Protein 6DRU (pdb70)

Sequence (1435 aa):
TYFAPNSTGLRIQHGFETILIQPFGYDGFRVRAWPFRPPSGNEISFIYDPPIEGYEDTAHGMSYDTATTGTEPRTLRNGNIILRTTGWGGTTAGYRLSFYRVNDDGSETLLTNEYAPLKSLNPRYYYWPGPGAEFSAEFSFSATPDEQIYGTGTQQDHMINKKGSVIDMVNFNSYIPTPVFMSNKGYAFIWNMPAEGRMEFGTLRTRFTAASTTLVDYVIVVAAQPGDYDTLQQRISALTGRAPAPPDFSLGYIQSKLRYENQTEVELLAQNFHDRNIPVSMIVIDYQSWAHQGDWALDPRLWPNVAQMSARVKNLTGAEMMASLWPSVADDSVNYAALQANGLLSATRDGPGTTDSWNGSYIRNYDSTNPSARKFLWSMLKKNYYDKGIKNFWIDQADGGALGEAYENNGQSTYIESIPFTLPNVNYAAGTQLSVGKLYPWAHQQAIEEGFRNATDTKEGSACDHVSLSRSGYIGSQRFCSMIWSGDTTSVWDTLAVQVASGLSAAATGWGWWTVDAGGFEVDSTVWWSGNIDTPEYRELYVRWLAWTTFLPFMRTHGSRTCYFQDAYTCANEPWSYGASNTPIIVSYIHLRYQLGAYLKSIFNQFHLTGRSIMRPLYMDFEKTDPKISQLVSSNSNYTTQQYMFGPRLLVSPVTLPNVTEWPVYLPQTGQNNTKPWTYWWTNETYAGGQVVKVPAPLQHIPVFHLGSREELLSGNVFYFAPNSTGLRIQHGFETILIQPFGYDGFRVRAWPFRPPSGNEISFIYDPPIEGYEDTAHGMSYDTATTGTEPRTLRNGNIILRTTGWGGTTAGYRLSFYRVNDDGSETLLTNEYAPLKSLNPRYYYWPGPGAEFSAEFSFSATPDEQIYGTGTQQDHMINKKGSVIDMVNFNSYIPTPVFMSNKGYAFIWNMPAEGRMEFGTLRTRFTAASTTLVDYVIVAAQPGDYDTLQQRISALTGRAPAPPDFSLGYIQSKLRYENQTEVELLAQNFHDRNIPVSMIVIDYQSWAHQGDWALDPRLWPNVAQMSARVKNLTGAEMMASLWPSVADDDSVNYAALQANGLLSATRDGPGTTDSWNGSYIRNYDSTNPSARKFLWSMLKKNYYDKGIKNFWIDQADGGALGEAYENNGQSTYIESIPFTLPNVNYAAGTQLSVGKLYPWAHQQAIEEGFRNATDTKEGSACDHVSLSRSGYIGSQRFCSMIWSGDTTSVWDTLAVQVASGLSAAATGWGWWTVDAGGFEVDSTVWWSGNIDTPEYRELYVRWLAWTTFLPFMRTHGSRTCYFQDAYTCANEPWSYGASNTPIIVSYIHLRYQLGAYLKSIFNQFHLTGRSIMRPLYMDFEKTDPKISQLVSSNSNYTTQQYMFGPRLLVSPVTLPNVTEWPVYLPQTGQNNTKPWTYWWTNETYAGGQVVKVPAPLQHIPVFHLGSREELLSGNVF

Nearest PDB structures (foldseek):
  6dru-assembly1_A  TM=1.001E+00  e=0.000E+00  Aspergillus niger
  5zn7-assembly1_C  TM=8.808E-01  e=9.068E-71  soil metagenome
  6jr8-assembly4_D  TM=8.613E-01  e=2.260E-50  Flavobacterium johnsoniae UW101
  6jr7-assembly4_D  TM=8.413E-01  e=5.100E-50  Flavobacterium johnsoniae UW101
  8d43-assembly1_A  TM=7.867E-01  e=2.004E-45  Homo sapiens

Secondary structure (DSSP, 8-state):
-----S-S-EEEEETTEEEEEEE-STTEEEEEEEESSPP-S-----S-SS-SSSS-SS--TT--SEEE-SSS-EEEEETTEEEEEB-STT---SSB-EEEEE-TTS-EEEEEEB---SSS--SEEEE--SSSS-EEEEEEEE--TT--EEEEEE-SSS-S--TT-EEE---BTTBEEEEEEEETTTEEEEE---S-EEEEE-SSEEEEEEEEES-EEEEEEE--TT-HHHHHHHHHHHH----PPPGGGGSEEE--TT--SHHHHHHHHHHHHHTT---SEEEE-SS-BSSTT--SB-TTT-S-HHHHHHHHHHHH--EEEEEE-SEE-TTSTTHHHHHHTT-B-EESSSS---EEETTEEEEEB-TTSHHHHHHHHHHHHHHTGGGT--EEEE-S-SBSBSSSSSSSTTS-HHHHHS-PPPP-EE-SS-BHHHHGGGHHHHHHHHHHHHHHHHHT--TTS--S--EEES---TTGGGSSEEEE--S-BSSHHHHHHHHHHHHHHHHHT---EE--BT-SB--TTSTTTTBTTSHHHHHHHHHHHHHHTTSSSEEB----B-SS--SSS---STTSS-TTTHHHHHHHHHHHHHTHHHHHHHHHHHHHH---SEE-THHHHTTT-TTHHHHHHTT-HHHHS-EEETTTEEE----SSS-SEEEEEE---S-TTS--EEETTT--EE-SSEEEEEE--TT---EEESS-HHHHTTS---/----S-S-EEEEETTEEEEEEE-STTEEEEEEEESSPP-S-----S-SS-SSSS-SS--TT--SEEE-S-S-EEEEETTEEEEEB-STT---SSB-EEEEE-TTS-EEEEEEB---SSS--SEEEE--SSSS-EEEEEEEE--TT--EEEEEE-SSS-S--TT-EEEE--BTTBEEEEEEEETTTEEEEE---S-EEEEE-SSEEEEEEEEES-EEEEEEE--TT-HHHHHHHHHHHH----PPPGGGGSEEE--TT--SHHHHHHHHHHHHHTT---SEEEE-SS-SSSTT--S--TTT-S-HHHHHHHHHHHH--EEEEEE-SEE-TTSTTHHHHHHTT-B-EESSSS---EEETTEEEEEB-TTSHHHHHHHHHHHHHHTGGGT--EEEE-S--BSBSSSSSSSTTS-HHHHHS-PPPP-EE-SS-BHHHHTTHHHHHHHHHHHHHHHHHHT--TTS--SS-EEES---TTGGGSSEEEE----BSSHHHHHHHHHHHHHHHHHT---EE--BT-SB--TTSTTTTBTTSHHHHHHHHHHHHHHTTSSSEEB----B-S---SSS---STTSS-TTTHHHHHHHHHHHHHTHHHHHHHHHHHHHH---SEE-THHHHTTT-TTHHHHHHTT-HHHHS-EEETTTEEE----SSS-SEEEEEE---S-TTS--EEETTT--EE-SSEEEEEE--TT---EEESS-HHHHTTS---

B-factor: mean 67.02, std 14.18, range [32.56, 157.27]

GO terms:
  GO:0005576 extracellular region (C, IDA)
  GO:0016020 membrane (C, IDA)
  GO:0005975 carbohydrate metabolic process (P, IDA)
  GO:0061634 alpha-D-xyloside xylohydrolase activity (F, EXP)
  GO:0005576 extracellular region (C, EXP)

Radius of gyration: 34.05 Å; Cα contacts (8 Å, |Δi|>4): 3710; chains: 2; bounding box: 80×102×73 Å

Structure (mmCIF, N/CA/C/O backbone):
data_6DRU
#
_entry.id   6DRU
#
_cell.length_a   146.132
_cell.length_b   146.132
_cell.length_c   220.081
_cell.angle_alpha   90.000
_cell.angle_beta   90.000
_cell.angle_gamma   120.000
#
_symmetry.space_group_name_H-M   'P 32 2 1'
#
loop_
_entity.id
_entity.type
_entity.pdbx_description
1 polymer 'Glycosyl hydrolases family 31 family protein'
2 branched alpha-D-mannopyranose-(1-2)-alpha-D-mannopyranose-(1-3)-[alpha-D-mannopyranose-(1-6)]beta-D-mannopyranose-(1-4)-2-acetamido-2-deoxy-beta-D-glucopyranose-(1-4)-2-acetamido-2-deoxy-beta-D-glucopyranose
3 branched alpha-D-mannopyranose-(1-2)-alpha-D-mannopyranose-(1-2)-alpha-D-mannopyranose-(1-3)-[alpha-D-mannopyranose-(1-3)-[alpha-D-mannopyranose-(1-6)]alpha-D-mannopyranose-(1-6)]beta-D-mannopyranose-(1-4)-2-acetamido-2-deoxy-beta-D-glucopyranose-(1-4)-2-acetamido-2-deoxy-beta-D-glucopyranose
4 branched alpha-D-mannopyranose-(1-2)-alpha-D-mannopyranose-(1-2)-alpha-D-mannopyranose-(1-3)-[alpha-D-mannopyranose-(1-2)-alpha-D-mannopyranose-(1-6)-[alpha-D-mannopyranose-(1-3)]alpha-D-mannopyranose-(1-6)]beta-D-mannopyranose-(1-4)-2-acetamido-2-deoxy-beta-D-glucopyranose-(1-4)-2-acetamido-2-deoxy-beta-D-glucopyranose
5 branched beta-D-galactopyranose-(1-2)-alpha-D-xylopyranose-(1-6)-[beta-D-glucopyranose-(1-4)]beta-D-glucopyranose-(1-4)-beta-D-glucopyranose
6 branched beta-D-glucopyranose-(1-4)-[alpha-D-xylopyranose-(1-6)]beta-D-glucopyranose-(1-4)-beta-D-glucopyranose
7 branched alpha-D-mannopyranose-(1-2)-alpha-D-mannopyranose-(1-3)-[alpha-D-mannopyranose-(1-3)-[alpha-D-mannopyranose-(1-6)]alpha-D-mannopyranose-(1-6)]beta-D-mannopyranose-(1-4)-2-acetamido-2-deoxy-beta-D-glucopyranose-(1-4)-2-acetamido-2-deoxy-beta-D-glucopyranose
8 non-polymer 2-acetamido-2-deoxy-beta-D-glucopyranose
9 non-polymer alpha-D-xylopyranose
10 non-polymer GLYCEROL
11 water water
#
loop_
_atom_site.group_PDB
_atom_site.id
_atom_site.type_symbol
_atom_site.label_atom_id
_atom_site.label_alt_id
_atom_site.label_comp_id
_atom_site.label_asym_id
_atom_site.label_entity_id
_atom_site.label_seq_id
_atom_site.pdbx_PDB_ins_code
_atom_site.Cartn_x
_atom_site.Cartn_y
_atom_site.Cartn_z
_atom_site.occupancy
_atom_site.B_iso_or_equiv
_atom_site.auth_seq_id
_atom_site.auth_comp_id
_atom_site.auth_asym_id
_atom_site.auth_atom_id
_atom_site.pdbx_PDB_model_num
ATOM 1 N N . THR A 1 1 ? 167.969 130.946 441.201 1.00 110.82 1 THR A N 1
ATOM 2 C CA . THR A 1 1 ? 167.307 132.153 440.721 1.00 103.17 1 THR A CA 1
ATOM 3 C C . THR A 1 1 ? 165.922 132.298 441.344 1.00 100.28 1 THR A C 1
ATOM 4 O O . THR A 1 1 ? 165.028 132.908 440.758 1.00 100.63 1 THR A O 1
ATOM 8 N N . TYR A 1 2 ? 165.753 131.729 442.534 1.00 95.29 2 TYR A N 1
ATOM 9 C CA . TYR A 1 2 ? 164.489 131.820 443.249 1.00 78.67 2 TYR A CA 1
ATOM 10 C C . TYR A 1 2 ? 164.327 133.201 443.870 1.00 82.21 2 TYR A C 1
ATOM 11 O O . TYR A 1 2 ? 165.262 133.744 444.467 1.00 82.42 2 TYR A O 1
ATOM 20 N N . PHE A 1 3 ? 163.128 133.768 443.728 1.00 79.62 3 PHE A N 1
ATOM 21 C CA . PHE A 1 3 ? 162.818 135.087 444.280 1.00 76.07 3 PHE A CA 1
ATOM 22 C C . PHE A 1 3 ? 162.617 134.941 445.787 1.00 69.56 3 PHE A C 1
ATOM 23 O O . PHE A 1 3 ? 161.499 134.827 446.296 1.00 73.70 3 PHE A O 1
ATOM 31 N N . ALA A 1 4 ? 163.735 134.945 446.509 1.00 67.93 4 ALA A N 1
ATOM 32 C CA . ALA A 1 4 ? 163.702 134.815 447.958 1.00 71.87 4 ALA A CA 1
ATOM 33 C C . ALA A 1 4 ? 163.022 136.029 448.594 1.00 73.39 4 ALA A C 1
ATOM 34 O O . ALA A 1 4 ? 163.055 137.131 448.038 1.00 83.53 4 ALA A O 1
ATOM 36 N N . PRO A 1 5 ? 162.397 135.856 449.756 1.00 70.96 5 PRO A N 1
ATOM 37 C CA . PRO A 1 5 ? 161.698 136.974 450.392 1.00 70.21 5 PRO A CA 1
ATOM 38 C C . PRO A 1 5 ? 162.660 137.901 451.118 1.00 71.52 5 PRO A C 1
ATOM 39 O O . PRO A 1 5 ? 163.772 137.526 451.495 1.00 78.17 5 PRO A O 1
ATOM 43 N N . ASN A 1 6 ? 162.205 139.137 451.307 1.00 79.30 6 ASN A N 1
ATOM 44 C CA . ASN A 1 6 ? 162.978 140.161 451.995 1.00 76.96 6 ASN A CA 1
ATOM 45 C C . ASN A 1 6 ? 162.480 140.428 453.408 1.00 80.21 6 ASN A C 1
ATOM 46 O O . ASN A 1 6 ? 162.943 141.377 454.048 1.00 88.08 6 ASN A O 1
ATOM 51 N N . SER A 1 7 ? 161.549 139.618 453.903 1.00 78.85 7 SER A N 1
ATOM 52 C CA . SER A 1 7 ? 160.988 139.796 455.231 1.00 69.04 7 SER A CA 1
ATOM 53 C C . SER A 1 7 ? 160.670 138.426 455.808 1.00 74.06 7 SER A C 1
ATOM 54 O O . SER A 1 7 ? 160.155 137.554 455.103 1.00 74.20 7 SER A O 1
ATOM 57 N N . THR A 1 8 ? 160.978 138.243 457.092 1.00 65.83 8 THR A N 1
ATOM 58 C CA . THR A 1 8 ? 160.699 136.976 457.757 1.00 68.59 8 THR A CA 1
ATOM 59 C C . THR A 1 8 ? 159.237 136.829 458.153 1.00 65.15 8 THR A C 1
ATOM 60 O O . THR A 1 8 ? 158.830 135.734 458.557 1.00 69.50 8 THR A O 1
ATOM 64 N N . GLY A 1 9 ? 158.450 137.887 458.047 1.00 56.71 9 GLY A N 1
ATOM 65 C CA . GLY A 1 9 ? 157.048 137.830 458.399 1.00 64.16 9 GLY A CA 1
ATOM 66 C C . GLY A 1 9 ? 156.519 139.193 458.768 1.00 65.89 9 GLY A C 1
ATOM 67 O O . GLY A 1 9 ? 157.264 140.133 459.051 1.00 56.24 9 GLY A O 1
ATOM 68 N N . LEU A 1 10 ? 155.193 139.298 458.764 1.00 63.82 10 LEU A N 1
ATOM 69 C CA . LEU A 1 10 ? 154.500 140.529 459.114 1.00 52.87 10 LEU A CA 1
ATOM 70 C C . LEU A 1 10 ? 153.493 140.219 460.208 1.00 59.20 10 LEU A C 1
ATOM 71 O O . LEU A 1 10 ? 152.705 139.277 460.083 1.00 65.09 10 LEU A O 1
ATOM 76 N N . ARG A 1 11 ? 153.523 141.004 461.280 1.00 62.04 11 ARG A N 1
ATOM 77 C CA . ARG A 1 11 ? 152.619 140.830 462.408 1.00 59.01 11 ARG A CA 1
ATOM 78 C C . ARG A 1 11 ? 151.714 142.049 462.492 1.00 60.66 11 ARG A C 1
ATOM 79 O O . ARG A 1 11 ? 152.190 143.164 462.734 1.00 65.24 11 ARG A O 1
ATOM 87 N N . ILE A 1 12 ? 150.417 141.833 462.299 1.00 60.26 12 ILE A N 1
ATOM 88 C CA . ILE A 1 12 ? 149.430 142.905 462.265 1.00 57.67 12 ILE A CA 1
ATOM 89 C C . ILE A 1 12 ? 148.654 142.894 463.572 1.00 61.43 12 ILE A C 1
ATOM 90 O O . ILE A 1 12 ? 148.189 141.838 464.019 1.00 59.02 12 ILE A O 1
ATOM 95 N N . GLN A 1 13 ? 148.518 144.064 464.189 1.00 62.53 13 GLN A N 1
ATOM 96 C CA . GLN A 1 13 ? 147.695 144.234 465.383 1.00 60.57 13 GLN A CA 1
ATOM 97 C C . GLN A 1 13 ? 146.412 144.939 464.956 1.00 66.84 13 GLN A C 1
ATOM 98 O O . GLN A 1 13 ? 146.373 146.166 464.838 1.00 69.03 13 GLN A O 1
ATOM 104 N N . HIS A 1 14 ? 145.361 144.159 464.726 1.00 55.33 14 HIS A N 1
ATOM 105 C CA . HIS A 1 14 ? 144.081 144.665 464.237 1.00 53.76 14 HIS A CA 1
ATOM 106 C C . HIS A 1 14 ? 143.084 144.590 465.390 1.00 64.54 14 HIS A C 1
ATOM 107 O O . HIS A 1 14 ? 142.367 143.602 465.546 1.00 70.23 14 HIS A O 1
ATOM 114 N N . GLY A 1 15 ? 143.031 145.651 466.187 1.00 59.03 15 GLY A N 1
ATOM 115 C CA . GLY A 1 15 ? 142.224 145.596 467.394 1.00 58.55 15 GLY A CA 1
ATOM 116 C C . GLY A 1 15 ? 142.786 144.554 468.342 1.00 61.99 15 GLY A C 1
ATOM 117 O O . GLY A 1 15 ? 143.992 144.512 468.611 1.00 58.26 15 GLY A O 1
ATOM 118 N N . PHE A 1 16 ? 141.912 143.685 468.849 1.00 55.77 16 PHE A N 1
ATOM 119 C CA . PHE A 1 16 ? 142.347 142.649 469.776 1.00 56.96 16 PHE A CA 1
ATOM 120 C C . PHE A 1 16 ? 142.880 141.401 469.084 1.00 62.40 16 PHE A C 1
ATOM 121 O O . PHE A 1 16 ? 143.403 140.516 469.769 1.00 62.36 16 PHE A O 1
ATOM 129 N N . GLU A 1 17 ? 142.765 141.298 467.763 1.00 54.49 17 GLU A N 1
ATOM 130 C CA . GLU A 1 17 ? 143.236 140.124 467.043 1.00 62.32 17 GLU A CA 1
ATOM 131 C C . GLU A 1 17 ? 144.603 140.393 466.427 1.00 61.35 17 GLU A C 1
ATOM 132 O O . GLU A 1 17 ? 144.871 141.490 465.927 1.00 51.47 17 GLU A O 1
ATOM 138 N N . THR A 1 18 ? 145.473 139.389 466.491 1.00 59.66 18 THR A N 1
ATOM 139 C CA . THR A 1 18 ? 146.815 139.457 465.929 1.00 64.70 18 THR A CA 1
ATOM 140 C C . THR A 1 18 ? 146.910 138.493 464.755 1.00 62.07 18 THR A C 1
ATOM 141 O O . THR A 1 18 ? 146.523 137.327 464.878 1.00 63.44 18 THR A O 1
ATOM 145 N N . ILE A 1 19 ? 147.430 138.973 463.628 1.00 57.97 19 ILE A N 1
ATOM 146 C CA . ILE A 1 19 ? 147.602 138.161 462.427 1.00 61.18 19 ILE A CA 1
ATOM 147 C C . ILE A 1 19 ? 149.085 138.123 462.091 1.00 60.73 19 ILE A C 1
ATOM 148 O O . ILE A 1 19 ? 149.710 139.172 461.890 1.00 66.41 19 ILE A O 1
ATOM 153 N N . LEU A 1 20 ? 149.647 136.917 462.029 1.00 48.20 20 LEU A N 1
ATOM 154 C CA . LEU A 1 20 ? 151.060 136.711 461.729 1.00 52.30 20 LEU A CA 1
ATOM 155 C C . LEU A 1 20 ? 151.171 135.986 460.393 1.00 57.56 20 LEU A C 1
ATOM 156 O O . LEU A 1 20 ? 150.852 134.796 460.298 1.00 59.10 20 LEU A O 1
ATOM 161 N N . ILE A 1 21 ? 151.618 136.703 459.365 1.00 51.26 21 ILE A N 1
ATOM 162 C CA . ILE A 1 21 ? 151.795 136.154 458.026 1.00 57.21 21 ILE A CA 1
ATOM 163 C C . ILE A 1 21 ? 153.289 135.993 457.781 1.00 59.36 21 ILE A C 1
ATOM 164 O O . ILE A 1 21 ? 154.051 136.961 457.895 1.00 61.74 21 ILE A O 1
ATOM 169 N N . GLN A 1 22 ? 153.709 134.775 457.444 1.00 59.14 22 GLN A N 1
ATOM 170 C CA . GLN A 1 22 ? 155.113 134.490 457.198 1.00 61.31 22 GLN A CA 1
ATOM 171 C C . GLN A 1 22 ? 155.283 133.776 455.865 1.00 66.77 22 GLN A C 1
ATOM 172 O O . GLN A 1 22 ? 154.442 132.950 455.488 1.00 64.88 22 GLN A O 1
ATOM 178 N N . PRO A 1 23 ? 156.354 134.070 455.130 1.00 70.00 23 PRO A N 1
ATOM 179 C CA . PRO A 1 23 ? 156.701 133.225 453.984 1.00 61.06 23 PRO A CA 1
ATOM 180 C C . PRO A 1 23 ? 157.043 131.825 454.466 1.00 66.96 23 PRO A C 1
ATOM 181 O O . PRO A 1 23 ? 157.728 131.647 455.475 1.00 66.79 23 PRO A O 1
ATOM 185 N N . PHE A 1 24 ? 156.545 130.824 453.744 1.00 54.89 24 PHE A N 1
ATOM 186 C CA . PHE A 1 24 ? 156.645 129.438 454.190 1.00 59.92 24 PHE A CA 1
ATOM 187 C C . PHE A 1 24 ? 156.857 128.546 452.976 1.00 54.89 24 PHE A C 1
ATOM 188 O O . PHE A 1 24 ? 155.938 128.353 452.175 1.00 57.31 24 PHE A O 1
ATOM 196 N N . GLY A 1 25 ? 158.059 127.991 452.852 1.00 55.86 25 GLY A N 1
ATOM 197 C CA . GLY A 1 25 ? 158.391 127.151 451.722 1.00 61.46 25 GLY A CA 1
ATOM 198 C C . GLY A 1 25 ? 158.422 127.924 450.409 1.00 69.71 25 GLY A C 1
ATOM 199 O O . GLY A 1 25 ? 158.355 129.153 450.359 1.00 62.88 25 GLY A O 1
ATOM 200 N N . TYR A 1 26 ? 158.532 127.159 449.326 1.00 67.36 26 TYR A N 1
ATOM 201 C CA . TYR A 1 26 ? 158.543 127.741 447.991 1.00 60.25 26 TYR A CA 1
ATOM 202 C C . TYR A 1 26 ? 157.147 128.231 447.630 1.00 63.85 26 TYR A C 1
ATOM 203 O O . TYR A 1 26 ? 156.182 127.461 447.675 1.00 67.05 26 TYR A O 1
ATOM 212 N N . ASP A 1 27 ? 157.044 129.512 447.273 1.00 61.01 27 ASP A N 1
ATOM 213 C CA . ASP A 1 27 ? 155.804 130.103 446.764 1.00 63.44 27 ASP A CA 1
ATOM 214 C C . ASP A 1 27 ? 154.643 129.925 447.741 1.00 58.59 27 ASP A C 1
ATOM 215 O O . ASP A 1 27 ? 153.507 129.676 447.337 1.00 60.61 27 ASP A O 1
ATOM 220 N N . GLY A 1 28 ? 154.916 130.071 449.031 1.00 58.55 28 GLY A N 1
ATOM 221 C CA . GLY A 1 28 ? 153.901 129.840 450.041 1.00 64.85 28 GLY A CA 1
ATOM 222 C C . GLY A 1 28 ? 153.926 130.886 451.134 1.00 62.21 28 GLY A C 1
ATOM 223 O O . GLY A 1 28 ? 154.966 131.470 451.447 1.00 64.32 28 GLY A O 1
ATOM 224 N N . PHE A 1 29 ? 152.748 131.122 451.711 1.00 59.42 29 PHE A N 1
ATOM 225 C CA . PHE A 1 29 ? 152.586 131.962 452.889 1.00 62.39 29 PHE A CA 1
ATOM 226 C C . PHE A 1 29 ? 151.853 131.178 453.967 1.00 59.95 29 PHE A C 1
ATOM 227 O O . PHE A 1 29 ? 150.956 130.383 453.667 1.00 59.77 29 PHE A O 1
ATOM 235 N N . ARG A 1 30 ? 152.244 131.395 455.219 1.00 60.90 30 ARG A N 1
ATOM 236 C CA . ARG A 1 30 ? 151.566 130.815 456.370 1.00 58.17 30 ARG A CA 1
ATOM 237 C C . ARG A 1 30 ? 150.920 131.929 457.180 1.00 59.54 30 ARG A C 1
ATOM 238 O O . ARG A 1 30 ? 151.586 132.905 457.541 1.00 61.02 30 ARG A O 1
ATOM 246 N N . VAL A 1 31 ? 149.628 131.784 457.463 1.00 49.60 31 VAL A N 1
ATOM 247 C CA . VAL A 1 31 ? 148.851 132.800 458.163 1.00 54.06 31 VAL A CA 1
ATOM 248 C C . VAL A 1 31 ? 148.330 132.207 459.463 1.00 53.47 31 VAL A C 1
ATOM 249 O O . VAL A 1 31 ? 147.750 131.115 459.466 1.00 54.72 31 VAL A O 1
ATOM 253 N N . ARG A 1 32 ? 148.544 132.925 460.564 1.00 50.64 32 ARG A N 1
ATOM 254 C CA . ARG A 1 32 ? 148.023 132.551 461.871 1.00 61.02 32 ARG A CA 1
ATOM 255 C C . ARG A 1 32 ? 147.373 133.765 462.518 1.00 54.62 32 ARG A C 1
ATOM 256 O O . ARG A 1 32 ? 147.904 134.877 462.441 1.00 58.22 32 ARG A O 1
ATOM 264 N N . ALA A 1 33 ? 146.221 133.548 463.148 1.00 46.87 33 ALA A N 1
ATOM 265 C CA . ALA A 1 33 ? 145.456 134.626 463.755 1.00 54.73 33 ALA A CA 1
ATOM 266 C C . ALA A 1 33 ? 144.834 134.147 465.058 1.00 57.94 33 ALA A C 1
ATOM 267 O O . ALA A 1 33 ? 144.418 132.990 465.166 1.00 57.72 33 ALA A O 1
ATOM 269 N N . TRP A 1 34 ? 144.770 135.047 466.044 1.00 55.49 34 TRP A N 1
ATOM 270 C CA . TRP A 1 34 ? 144.199 134.726 467.344 1.00 52.30 34 TRP A CA 1
ATOM 271 C C . TRP A 1 34 ? 143.662 135.984 468.010 1.00 53.76 34 TRP A C 1
ATOM 272 O O . TRP A 1 34 ? 144.284 137.050 467.894 1.00 57.59 34 TRP A O 1
ATOM 283 N N . PRO A 1 35 ? 142.513 135.901 468.690 1.00 53.02 35 PRO A N 1
ATOM 284 C CA . PRO A 1 35 ? 142.015 137.056 469.449 1.00 55.06 35 PRO A CA 1
ATOM 285 C C . PRO A 1 35 ? 142.410 137.033 470.921 1.00 58.27 35 PRO A C 1
ATOM 286 O O . PRO A 1 35 ? 142.293 136.001 471.592 1.00 54.77 35 PRO A O 1
ATOM 290 N N . PHE A 1 36 ? 142.890 138.177 471.419 1.00 60.28 36 PHE A N 1
ATOM 291 C CA . PHE A 1 36 ? 143.196 138.407 472.831 1.00 60.26 36 PHE A CA 1
ATOM 292 C C . PHE A 1 36 ? 144.360 137.571 473.358 1.00 55.02 36 PHE A C 1
ATOM 293 O O . PHE A 1 36 ? 145.423 138.121 473.665 1.00 57.58 36 PHE A O 1
ATOM 301 N N . ARG A 1 37 ? 144.185 136.245 473.474 1.00 55.84 37 ARG A N 1
ATOM 302 C CA . ARG A 1 37 ? 145.225 135.482 474.162 1.00 54.24 37 ARG A CA 1
ATOM 303 C C . ARG A 1 37 ? 146.206 134.888 473.167 1.00 60.25 37 ARG A C 1
ATOM 304 O O . ARG A 1 37 ? 145.782 134.301 472.159 1.00 62.87 37 ARG A O 1
ATOM 312 N N . PRO A 1 38 ? 147.504 135.002 473.432 1.00 63.45 38 PRO A N 1
ATOM 313 C CA . PRO A 1 38 ? 148.514 134.481 472.504 1.00 72.21 38 PRO A CA 1
ATOM 314 C C . PRO A 1 38 ? 148.479 132.964 472.455 1.00 70.90 38 PRO A C 1
ATOM 315 O O . PRO A 1 38 ? 147.922 132.318 473.357 1.00 72.01 38 PRO A O 1
ATOM 319 N N . PRO A 1 39 ? 149.061 132.357 471.420 1.00 81.16 39 PRO A N 1
ATOM 320 C CA . PRO A 1 39 ? 149.037 130.893 471.319 1.00 82.93 39 PRO A CA 1
ATOM 321 C C . PRO A 1 39 ? 149.763 130.241 472.485 1.00 85.93 39 PRO A C 1
ATOM 322 O O . PRO A 1 39 ? 150.817 130.705 472.925 1.00 79.62 39 PRO A O 1
ATOM 326 N N . SER A 1 40 ? 149.172 129.157 472.995 1.00 94.63 40 SER A N 1
ATOM 327 C CA . SER A 1 40 ? 149.800 128.403 474.074 1.00 85.33 40 SER A CA 1
ATOM 328 C C . SER A 1 40 ? 151.156 127.848 473.656 1.00 80.92 40 SER A C 1
ATOM 329 O O . SER A 1 40 ? 152.053 127.702 474.494 1.00 81.52 40 SER A O 1
ATOM 332 N N . GLY A 1 41 ? 151.324 127.533 472.374 1.00 84.67 41 GLY A N 1
ATOM 333 C CA . GLY A 1 41 ? 152.496 126.837 471.899 1.00 85.56 41 GLY A CA 1
ATOM 334 C C . GLY A 1 41 ? 152.353 125.333 471.855 1.00 90.99 41 GLY A C 1
ATOM 335 O O . GLY A 1 41 ? 153.205 124.661 471.261 1.00 92.62 41 GLY A O 1
ATOM 336 N N . ASN A 1 42 ? 151.300 124.786 472.463 1.00 87.76 42 ASN A N 1
ATOM 337 C CA . ASN A 1 42 ? 151.029 123.356 472.449 1.00 86.69 42 ASN A CA 1
ATOM 338 C C . ASN A 1 42 ? 149.902 122.988 471.493 1.00 87.96 42 ASN A C 1
ATOM 339 O O . ASN A 1 42 ? 149.306 121.914 471.632 1.00 95.84 42 ASN A O 1
ATOM 344 N N . GLU A 1 43 ? 149.587 123.858 470.537 1.00 83.79 43 GLU A N 1
ATOM 345 C CA . GLU A 1 43 ? 148.590 123.522 469.532 1.00 78.60 43 GLU A CA 1
ATOM 346 C C . GLU A 1 43 ? 149.113 122.423 468.615 1.00 67.00 43 GLU A C 1
ATOM 347 O O . GLU A 1 43 ? 150.320 122.289 468.391 1.00 70.35 43 GLU A O 1
ATOM 353 N N . ILE A 1 44 ? 148.188 121.637 468.074 1.00 60.93 44 ILE A N 1
ATOM 354 C CA . ILE A 1 44 ? 148.527 120.522 467.196 1.00 66.99 44 ILE A CA 1
ATOM 355 C C . ILE A 1 44 ? 148.629 121.034 465.766 1.00 59.75 44 ILE A C 1
ATOM 356 O O . ILE A 1 44 ? 147.703 121.676 465.256 1.00 53.99 44 ILE A O 1
ATOM 361 N N . SER A 1 45 ? 149.758 120.750 465.121 1.00 58.02 45 SER A N 1
ATOM 362 C CA . SER A 1 45 ? 150.038 121.199 463.766 1.00 49.43 45 SER A CA 1
ATOM 363 C C . SER A 1 45 ? 150.406 119.997 462.913 1.00 52.54 45 SER A C 1
ATOM 364 O O . SER A 1 45 ? 151.037 119.051 463.394 1.00 57.60 45 SER A O 1
ATOM 367 N N . PHE A 1 46 ? 149.993 120.032 461.650 1.00 62.83 46 PHE A N 1
ATOM 368 C CA . PHE A 1 46 ? 150.233 118.939 460.720 1.00 56.79 46 PHE A CA 1
ATOM 369 C C . PHE A 1 46 ? 151.218 119.316 459.623 1.00 53.12 46 PHE A C 1
ATOM 370 O O . PHE A 1 46 ? 151.435 118.523 458.701 1.00 62.98 46 PHE A O 1
ATOM 378 N N . ILE A 1 47 ? 151.820 120.500 459.700 1.00 56.14 47 ILE A N 1
ATOM 379 C CA . ILE A 1 47 ? 152.782 120.953 458.704 1.00 64.60 47 ILE A CA 1
ATOM 380 C C . ILE A 1 47 ? 154.170 120.986 459.329 1.00 54.94 47 ILE A C 1
ATOM 381 O O . ILE A 1 47 ? 154.326 121.128 460.547 1.00 60.42 47 ILE A O 1
ATOM 386 N N . TYR A 1 48 ? 155.184 120.847 458.478 1.00 58.36 48 TYR A N 1
ATOM 387 C CA . TYR A 1 48 ? 156.574 120.830 458.911 1.00 52.86 48 TYR A CA 1
ATOM 388 C C . TYR A 1 48 ? 157.129 122.247 458.965 1.00 61.81 48 TYR A C 1
ATOM 389 O O . TYR A 1 48 ? 156.877 123.060 458.072 1.00 69.98 48 TYR A O 1
ATOM 398 N N . ASP A 1 49 ? 157.893 122.534 460.014 1.00 66.22 49 ASP A N 1
ATOM 399 C CA . ASP A 1 49 ? 158.577 123.819 460.159 1.00 67.94 49 ASP A CA 1
ATOM 400 C C . ASP A 1 49 ? 160.036 123.557 460.506 1.00 69.54 49 ASP A C 1
ATOM 401 O O . ASP A 1 49 ? 160.328 123.109 461.634 1.00 74.35 49 ASP A O 1
ATOM 406 N N . PRO A 1 50 ? 160.980 123.807 459.585 1.00 72.38 50 PRO A N 1
ATOM 407 C CA . PRO A 1 50 ? 160.711 124.323 458.240 1.00 62.92 50 PRO A CA 1
ATOM 408 C C . PRO A 1 50 ? 160.149 123.237 457.333 1.00 58.69 50 PRO A C 1
ATOM 409 O O . PRO A 1 50 ? 160.229 122.064 457.698 1.00 68.95 50 PRO A O 1
ATOM 413 N N . PRO A 1 51 ? 159.567 123.616 456.195 1.00 63.24 51 PRO A N 1
ATOM 414 C CA . PRO A 1 51 ? 159.079 122.603 455.255 1.00 62.98 51 PRO A CA 1
ATOM 415 C C . PRO A 1 51 ? 160.185 121.634 454.868 1.00 63.94 51 PRO A C 1
ATOM 416 O O . PRO A 1 51 ? 161.372 121.973 454.887 1.00 62.76 51 PRO A O 1
ATOM 420 N N . ILE A 1 52 ? 159.774 120.408 454.526 1.00 62.73 52 ILE A N 1
ATOM 421 C CA . ILE A 1 52 ? 160.712 119.360 454.124 1.00 60.23 52 ILE A CA 1
ATOM 422 C C . ILE A 1 52 ? 161.626 119.851 453.013 1.00 66.71 52 ILE A C 1
ATOM 423 O O . ILE A 1 52 ? 162.780 119.418 452.900 1.00 65.98 52 ILE A O 1
ATOM 428 N N . GLU A 1 53 ? 161.144 120.791 452.207 1.00 69.10 53 GLU A N 1
ATOM 429 C CA . GLU A 1 53 ? 161.878 121.292 451.058 1.00 65.45 53 GLU A CA 1
ATOM 430 C C . GLU A 1 53 ? 161.447 122.730 450.816 1.00 63.15 53 GLU A C 1
ATOM 431 O O . GLU A 1 53 ? 160.250 123.005 450.693 1.00 64.96 53 GLU A O 1
ATOM 437 N N . GLY A 1 54 ? 162.413 123.639 450.778 1.00 71.24 54 GLY A N 1
ATOM 438 C CA . GLY A 1 54 ? 162.096 125.046 450.615 1.00 69.92 54 GLY A CA 1
ATOM 439 C C . GLY A 1 54 ? 163.352 125.888 450.657 1.00 80.55 54 GLY A C 1
ATOM 440 O O . GLY A 1 54 ? 164.474 125.376 450.733 1.00 84.41 54 GLY A O 1
ATOM 441 N N . TYR A 1 55 ? 163.139 127.204 450.601 1.00 70.62 55 TYR A N 1
ATOM 442 C CA . TYR A 1 55 ? 164.232 128.168 450.584 1.00 71.25 55 TYR A CA 1
ATOM 443 C C . TYR A 1 55 ? 164.884 128.359 451.947 1.00 73.74 55 TYR A C 1
ATOM 444 O O . TYR A 1 55 ? 165.954 128.973 452.018 1.00 72.63 55 TYR A O 1
ATOM 453 N N . GLU A 1 56 ? 164.276 127.859 453.019 1.00 72.25 56 GLU A N 1
ATOM 454 C CA . GLU A 1 56 ? 164.710 128.217 454.359 1.00 79.97 56 GLU A CA 1
ATOM 455 C C . GLU A 1 56 ? 165.901 127.378 454.805 1.00 85.54 56 GLU A C 1
ATOM 456 O O . GLU A 1 56 ? 166.136 126.266 454.325 1.00 91.26 56 GLU A O 1
ATOM 462 N N . ASP A 1 57 ? 166.659 127.938 455.745 1.00 87.18 57 ASP A N 1
ATOM 463 C CA . ASP A 1 57 ? 167.735 127.227 456.423 1.00 92.56 57 ASP A CA 1
ATOM 464 C C . ASP A 1 57 ? 167.321 126.688 457.782 1.00 94.22 57 ASP A C 1
ATOM 465 O O . ASP A 1 57 ? 167.819 125.638 458.200 1.00 104.61 57 ASP A O 1
ATOM 470 N N . THR A 1 58 ? 166.420 127.381 458.476 1.00 91.61 58 THR A N 1
ATOM 471 C CA . THR A 1 58 ? 165.967 126.975 459.797 1.00 91.05 58 THR A CA 1
ATOM 472 C C . THR A 1 58 ? 164.473 127.245 459.914 1.00 84.40 58 THR A C 1
ATOM 473 O O . THR A 1 58 ? 163.848 127.821 459.019 1.00 77.46 58 THR A O 1
ATOM 477 N N . ALA A 1 59 ? 163.903 126.820 461.039 1.00 75.85 59 ALA A N 1
ATOM 478 C CA . ALA A 1 59 ? 162.470 126.953 461.254 1.00 75.41 59 ALA A CA 1
ATOM 479 C C . ALA A 1 59 ? 162.084 128.414 461.455 1.00 71.81 59 ALA A C 1
ATOM 480 O O . ALA A 1 59 ? 162.868 129.226 461.954 1.00 63.07 59 ALA A O 1
ATOM 482 N N . HIS A 1 60 ? 160.851 128.743 461.064 1.00 66.81 60 HIS A N 1
ATOM 483 C CA . HIS A 1 60 ? 160.365 130.110 461.219 1.00 68.94 60 HIS A CA 1
ATOM 484 C C . HIS A 1 60 ? 159.927 130.387 462.650 1.00 73.03 60 HIS A C 1
ATOM 485 O O . HIS A 1 60 ? 160.289 131.416 463.230 1.00 70.70 60 HIS A O 1
ATOM 492 N N . GLY A 1 61 ? 159.146 129.481 463.231 1.00 70.01 61 GLY A N 1
ATOM 493 C CA . GLY A 1 61 ? 158.580 129.760 464.536 1.00 53.70 61 GLY A CA 1
ATOM 494 C C . GLY A 1 61 ? 157.626 130.934 464.462 1.00 57.51 61 GLY A C 1
ATOM 495 O O . GLY A 1 61 ? 156.860 131.087 463.505 1.00 65.46 61 GLY A O 1
ATOM 496 N N . MET A 1 62 ? 157.679 131.787 465.483 1.00 64.58 62 MET A N 1
ATOM 497 C CA . MET A 1 62 ? 156.864 132.990 465.543 1.00 60.59 62 MET A CA 1
ATOM 498 C C . MET A 1 62 ? 157.597 134.224 465.020 1.00 63.10 62 MET A C 1
ATOM 499 O O . MET A 1 62 ? 157.153 135.350 465.269 1.00 67.55 62 MET A O 1
ATOM 504 N N . SER A 1 63 ? 158.696 134.038 464.293 1.00 57.27 63 SER A N 1
ATOM 505 C CA . SER A 1 63 ? 159.549 135.160 463.926 1.00 59.59 63 SER A CA 1
ATOM 506 C C . SER A 1 63 ? 158.898 136.030 462.856 1.00 60.84 63 SER A C 1
ATOM 507 O O . SER A 1 63 ? 158.212 135.535 461.958 1.00 68.28 63 SER A O 1
ATOM 510 N N . TYR A 1 64 ? 159.121 137.338 462.962 1.00 60.16 64 TYR A N 1
ATOM 511 C CA . TYR A 1 64 ? 158.622 138.291 461.982 1.00 57.54 64 TYR A CA 1
ATOM 512 C C . TYR A 1 64 ? 159.565 139.484 461.925 1.00 55.33 64 TYR A C 1
ATOM 513 O O . TYR A 1 64 ? 160.363 139.717 462.836 1.00 62.30 64 TYR A O 1
ATOM 522 N N . ASP A 1 65 ? 159.458 140.241 460.835 1.00 68.26 65 ASP A N 1
ATOM 523 C CA . ASP A 1 65 ? 160.314 141.392 460.583 1.00 63.02 65 ASP A CA 1
ATOM 524 C C . ASP A 1 65 ? 159.625 142.725 460.805 1.00 64.63 65 ASP A C 1
ATOM 525 O O . ASP A 1 65 ? 160.281 143.679 461.226 1.00 60.37 65 ASP A O 1
ATOM 530 N N . THR A 1 66 ? 158.325 142.811 460.539 1.00 66.51 66 THR A N 1
ATOM 531 C CA . THR A 1 66 ? 157.601 144.072 460.561 1.00 62.17 66 THR A CA 1
ATOM 532 C C . THR A 1 66 ? 156.350 143.929 461.411 1.00 64.24 66 THR A C 1
ATOM 533 O O . THR A 1 66 ? 155.640 142.923 461.326 1.00 71.40 66 THR A O 1
ATOM 537 N N . ALA A 1 67 ? 156.087 144.943 462.231 1.00 60.18 67 ALA A N 1
ATOM 538 C CA . ALA A 1 67 ? 154.893 145.006 463.062 1.00 64.17 67 ALA A CA 1
ATOM 539 C C . ALA A 1 67 ? 154.124 146.273 462.723 1.00 64.79 67 ALA A C 1
ATOM 540 O O . ALA A 1 67 ? 154.715 147.353 462.617 1.00 71.22 67 ALA A O 1
ATOM 542 N N . THR A 1 68 ? 152.813 146.136 462.545 1.00 57.06 68 THR A N 1
ATOM 543 C CA . THR A 1 68 ? 151.965 147.267 462.205 1.00 69.91 68 THR A CA 1
ATOM 544 C C . THR A 1 68 ? 150.581 147.040 462.793 1.00 63.24 68 THR A C 1
ATOM 545 O O . THR A 1 68 ? 150.225 145.925 463.184 1.00 59.57 68 THR A O 1
ATOM 549 N N . THR A 1 69 ? 149.805 148.118 462.862 1.00 67.09 69 THR A N 1
ATOM 550 C CA . THR A 1 69 ? 148.403 148.039 463.241 1.00 61.44 69 THR A CA 1
ATOM 551 C C . THR A 1 69 ? 147.483 147.963 462.031 1.00 59.18 69 THR A C 1
ATOM 552 O O . THR A 1 69 ? 146.261 148.043 462.187 1.00 56.18 69 THR A O 1
ATOM 556 N N . GLY A 1 70 ? 148.042 147.806 460.833 1.00 61.15 70 GLY A N 1
ATOM 557 C CA . GLY A 1 70 ? 147.237 147.682 459.632 1.00 56.85 70 GLY A CA 1
ATOM 558 C C . GLY A 1 70 ? 146.577 148.962 459.177 1.00 63.57 70 GLY A C 1
ATOM 559 O O . GLY A 1 70 ? 145.518 148.912 458.542 1.00 65.27 70 GLY A O 1
ATOM 560 N N . THR A 1 71 ? 147.171 150.115 459.488 1.00 67.80 71 THR A N 1
ATOM 561 C CA . THR A 1 71 ? 146.604 151.388 459.055 1.00 68.43 71 THR A CA 1
ATOM 562 C C . THR A 1 71 ? 146.897 151.670 457.587 1.00 69.19 71 THR A C 1
ATOM 563 O O . THR A 1 71 ? 146.119 152.371 456.929 1.00 68.40 71 THR A O 1
ATOM 567 N N . GLU A 1 72 ? 147.999 151.141 457.065 1.00 72.12 72 GLU A N 1
ATOM 568 C CA . GLU A 1 72 ? 148.451 151.388 455.706 1.00 66.89 72 GLU A CA 1
ATOM 569 C C . GLU A 1 72 ? 148.698 150.070 454.989 1.00 58.96 72 GLU A C 1
ATOM 570 O O . GLU A 1 72 ? 149.040 149.066 455.622 1.00 67.93 72 GLU A O 1
ATOM 576 N N . PRO A 1 73 ? 148.512 150.039 453.670 1.00 59.98 73 PRO A N 1
ATOM 577 C CA . PRO A 1 73 ? 148.731 148.794 452.924 1.00 58.52 73 PRO A CA 1
ATOM 578 C C . PRO A 1 73 ? 150.208 148.449 452.808 1.00 57.95 73 PRO A C 1
ATOM 579 O O . PRO A 1 73 ? 151.076 149.324 452.768 1.00 56.16 73 PRO A O 1
ATOM 583 N N . ARG A 1 74 ? 150.485 147.144 452.751 1.00 61.82 74 ARG A N 1
ATOM 584 C CA . ARG A 1 74 ? 151.843 146.638 452.600 1.00 54.06 74 ARG A CA 1
ATOM 585 C C . ARG A 1 74 ? 151.846 145.505 451.583 1.00 56.53 74 ARG A C 1
ATOM 586 O O . ARG A 1 74 ? 150.796 145.000 451.175 1.00 51.22 74 ARG A O 1
ATOM 594 N N . THR A 1 75 ? 153.048 145.103 451.176 1.00 64.50 75 THR A N 1
ATOM 595 C CA . THR A 1 75 ? 153.223 144.062 450.173 1.00 67.43 75 THR A CA 1
ATOM 596 C C . THR A 1 75 ? 154.428 143.207 450.537 1.00 66.06 75 THR A C 1
ATOM 597 O O . THR A 1 75 ? 155.467 143.728 450.952 1.00 69.42 75 THR A O 1
ATOM 601 N N . LEU A 1 76 ? 154.281 141.893 450.378 1.00 65.43 76 LEU A N 1
ATOM 602 C CA . LEU A 1 76 ? 155.348 140.943 450.649 1.00 69.67 76 LEU A CA 1
ATOM 603 C C . LEU A 1 76 ? 155.321 139.873 449.569 1.00 67.17 76 LEU A C 1
ATOM 604 O O . LEU A 1 76 ? 154.249 139.397 449.186 1.00 65.21 76 LEU A O 1
ATOM 609 N N . ARG A 1 77 ? 156.500 139.504 449.077 1.00 61.06 77 ARG A N 1
ATOM 610 C CA . ARG A 1 77 ? 156.618 138.537 447.997 1.00 61.88 77 ARG A CA 1
ATOM 611 C C . ARG A 1 77 ? 157.562 137.416 448.400 1.00 62.68 77 ARG A C 1
ATOM 612 O O . ARG A 1 77 ? 158.633 137.662 448.964 1.00 69.37 77 ARG A O 1
ATOM 620 N N . ASN A 1 78 ? 157.151 136.185 448.105 1.00 53.28 78 ASN A N 1
ATOM 621 C CA . ASN A 1 78 ? 157.978 135.000 448.312 1.00 60.52 78 ASN A CA 1
ATOM 622 C C . ASN A 1 78 ? 157.757 134.081 447.119 1.00 70.53 78 ASN A C 1
ATOM 623 O O . ASN A 1 78 ? 156.658 133.548 446.941 1.00 64.96 78 ASN A O 1
ATOM 628 N N . GLY A 1 79 ? 158.790 133.899 446.305 1.00 66.52 79 GLY A N 1
ATOM 629 C CA . GLY A 1 79 ? 158.630 133.082 445.113 1.00 63.84 79 GLY A CA 1
ATOM 630 C C . GLY A 1 79 ? 157.739 133.781 444.107 1.00 59.79 79 GLY A C 1
ATOM 631 O O . GLY A 1 79 ? 157.952 134.950 443.766 1.00 66.88 79 GLY A O 1
ATOM 632 N N . ASN A 1 80 ? 156.717 133.073 443.630 1.00 56.87 80 ASN A N 1
ATOM 633 C CA . ASN A 1 80 ? 155.779 133.625 442.664 1.00 65.45 80 ASN A CA 1
ATOM 634 C C . ASN A 1 80 ? 154.456 134.035 443.298 1.00 68.44 80 ASN A C 1
ATOM 635 O O . ASN A 1 80 ? 153.527 134.411 442.576 1.00 70.00 80 ASN A O 1
ATOM 640 N N . ILE A 1 81 ? 154.347 133.971 444.624 1.00 67.44 81 ILE A N 1
ATOM 641 C CA . ILE A 1 81 ? 153.145 134.393 445.335 1.00 69.39 81 ILE A CA 1
ATOM 642 C C . ILE A 1 81 ? 153.423 135.735 445.997 1.00 59.23 81 ILE A C 1
ATOM 643 O O . ILE A 1 81 ? 154.531 135.984 446.491 1.00 55.34 81 ILE A O 1
ATOM 648 N N . ILE A 1 82 ? 152.429 136.619 445.971 1.00 60.36 82 ILE A N 1
ATOM 649 C CA . ILE A 1 82 ? 152.542 137.950 446.553 1.00 58.16 82 ILE A CA 1
ATOM 650 C C . ILE A 1 82 ? 151.368 138.172 447.493 1.00 63.62 82 ILE A C 1
ATOM 651 O O . ILE A 1 82 ? 150.226 137.830 447.170 1.00 62.70 82 ILE A O 1
ATOM 656 N N . LEU A 1 83 ? 151.654 138.747 448.657 1.00 62.56 83 LEU A N 1
ATOM 657 C CA . LEU A 1 83 ? 150.632 139.148 449.611 1.00 49.43 83 LEU A CA 1
ATOM 658 C C . LEU A 1 83 ? 150.464 140.659 449.562 1.00 52.48 83 LEU A C 1
ATOM 659 O O . LEU A 1 83 ? 151.448 141.403 449.527 1.00 57.71 83 LEU A O 1
ATOM 664 N N . ARG A 1 84 ? 149.212 141.107 449.548 1.00 50.68 84 ARG A N 1
ATOM 665 C CA . ARG A 1 84 ? 148.888 142.530 449.563 1.00 52.20 84 ARG A CA 1
ATOM 666 C C . ARG A 1 84 ? 147.847 142.777 450.646 1.00 63.28 84 ARG A C 1
ATOM 667 O O . ARG A 1 84 ? 146.696 142.349 450.514 1.00 63.50 84 ARG A O 1
ATOM 675 N N . THR A 1 85 ? 148.252 143.453 451.720 1.00 63.97 85 THR A N 1
ATOM 676 C CA . THR A 1 85 ? 147.304 143.870 452.744 1.00 61.40 85 THR A CA 1
ATOM 677 C C . THR A 1 85 ? 146.560 145.110 452.265 1.00 59.87 85 THR A C 1
ATOM 678 O O . THR A 1 85 ? 147.171 146.052 451.752 1.00 63.09 85 THR A O 1
ATOM 682 N N . THR A 1 86 ? 145.237 145.104 452.419 1.00 61.77 86 THR A N 1
ATOM 683 C CA . THR A 1 86 ? 144.392 146.181 451.927 1.00 66.54 86 THR A CA 1
ATOM 684 C C . THR A 1 86 ? 143.349 146.517 452.984 1.00 63.84 86 THR A C 1
ATOM 685 O O . THR A 1 86 ? 143.273 145.881 454.040 1.00 61.99 86 THR A O 1
ATOM 689 N N . GLY A 1 87 ? 142.541 147.536 452.691 1.00 68.42 87 GLY A N 1
ATOM 690 C CA . GLY A 1 87 ? 141.427 147.906 453.535 1.00 59.93 87 GLY A CA 1
ATOM 691 C C . GLY A 1 87 ? 140.158 147.170 453.148 1.00 64.11 87 GLY A C 1
ATOM 692 O O . GLY A 1 87 ? 140.161 146.233 452.347 1.00 75.21 87 GLY A O 1
ATOM 693 N N . TRP A 1 88 ? 139.052 147.608 453.741 1.00 62.53 88 TRP A N 1
ATOM 694 C CA . TRP A 1 88 ? 137.734 147.050 453.467 1.00 64.92 88 TRP A CA 1
ATOM 695 C C . TRP A 1 88 ? 136.818 148.161 452.975 1.00 65.93 88 TRP A C 1
ATOM 696 O O . TRP A 1 88 ? 136.742 149.228 453.591 1.00 72.51 88 TRP A O 1
ATOM 707 N N . GLY A 1 89 ? 136.126 147.905 451.868 1.00 74.97 89 GLY A N 1
ATOM 708 C CA . GLY A 1 89 ? 135.401 148.963 451.196 1.00 68.78 89 GLY A CA 1
ATOM 709 C C . GLY A 1 89 ? 136.349 149.847 450.401 1.00 88.68 89 GLY A C 1
ATOM 710 O O . GLY A 1 89 ? 137.383 149.401 449.899 1.00 81.90 89 GLY A O 1
ATOM 711 N N . GLY A 1 90 ? 135.991 151.122 450.295 1.00 86.04 90 GLY A N 1
ATOM 712 C CA . GLY A 1 90 ? 136.870 152.056 449.631 1.00 93.31 90 GLY A CA 1
ATOM 713 C C . GLY A 1 90 ? 138.041 152.538 450.453 1.00 100.71 90 GLY A C 1
ATOM 714 O O . GLY A 1 90 ? 138.784 153.414 450.004 1.00 107.45 90 GLY A O 1
ATOM 715 N N . THR A 1 91 ? 138.231 151.986 451.648 1.00 95.24 91 THR A N 1
ATOM 716 C CA . THR A 1 91 ? 139.278 152.455 452.543 1.00 85.00 91 THR A CA 1
ATOM 717 C C . THR A 1 91 ? 140.652 151.984 452.078 1.00 75.98 91 THR A C 1
ATOM 718 O O . THR A 1 91 ? 140.790 150.967 451.393 1.00 72.92 91 THR A O 1
ATOM 722 N N . THR A 1 92 ? 141.676 152.736 452.472 1.00 69.27 92 THR A N 1
ATOM 723 C CA . THR A 1 92 ? 143.072 152.386 452.229 1.00 76.78 92 THR A CA 1
ATOM 724 C C . THR A 1 92 ? 143.705 152.017 453.566 1.00 72.11 92 THR A C 1
ATOM 725 O O . THR A 1 92 ? 144.044 152.894 454.365 1.00 76.74 92 THR A O 1
ATOM 729 N N . ALA A 1 93 ? 143.863 150.719 453.805 1.00 66.35 93 ALA A N 1
ATOM 730 C CA . ALA A 1 93 ? 144.413 150.232 455.063 1.00 55.10 93 ALA A CA 1
ATOM 731 C C . ALA A 1 93 ? 145.177 148.940 454.789 1.00 57.87 93 ALA A C 1
ATOM 732 O O . ALA A 1 93 ? 145.503 148.625 453.641 1.00 61.53 93 ALA A O 1
ATOM 734 N N . GLY A 1 94 ? 145.479 148.196 455.851 1.00 62.89 94 GLY A N 1
ATOM 735 C CA . GLY A 1 94 ? 146.237 146.969 455.710 1.00 52.55 94 GLY A CA 1
ATOM 736 C C . GLY A 1 94 ? 145.894 145.888 456.717 1.00 54.34 94 GLY A C 1
ATOM 737 O O . GLY A 1 94 ? 146.793 145.276 457.302 1.00 56.49 94 GLY A O 1
ATOM 738 N N . TYR A 1 95 ? 144.601 145.640 456.929 1.00 53.41 95 TYR A N 1
ATOM 739 C CA . TYR A 1 95 ? 144.146 144.581 457.820 1.00 58.15 95 TYR A CA 1
ATOM 740 C C . TYR A 1 95 ? 143.392 143.475 457.095 1.00 61.71 95 TYR A C 1
ATOM 741 O O . TYR A 1 95 ? 142.904 142.545 457.747 1.00 62.41 95 TYR A O 1
ATOM 750 N N . ARG A 1 96 ? 143.277 143.551 455.772 1.00 59.03 96 ARG A N 1
ATOM 751 C CA . ARG A 1 96 ? 142.660 142.510 454.964 1.00 57.49 96 ARG A CA 1
ATOM 752 C C . ARG A 1 96 ? 143.716 141.877 454.069 1.00 55.90 96 ARG A C 1
ATOM 753 O O . ARG A 1 96 ? 144.602 142.568 453.560 1.00 54.18 96 ARG A O 1
ATOM 761 N N . LEU A 1 97 ? 143.619 140.566 453.873 1.00 48.55 97 LEU A N 1
ATOM 762 C CA . LEU A 1 97 ? 144.626 139.814 453.140 1.00 49.95 97 LEU A CA 1
ATOM 763 C C . LEU A 1 97 ? 144.149 139.496 451.727 1.00 60.62 97 LEU A C 1
ATOM 764 O O . LEU A 1 97 ? 142.965 139.225 451.505 1.00 61.65 97 LEU A O 1
ATOM 769 N N . SER A 1 98 ? 145.085 139.528 450.778 1.00 57.83 98 SER A N 1
ATOM 770 C CA . SER A 1 98 ? 144.829 139.143 449.397 1.00 53.36 98 SER A CA 1
ATOM 771 C C . SER A 1 98 ? 146.093 138.508 448.837 1.00 55.91 98 SER A C 1
ATOM 772 O O . SER A 1 98 ? 147.203 138.950 449.148 1.00 64.34 98 SER A O 1
ATOM 775 N N . PHE A 1 99 ? 145.922 137.477 448.013 1.00 54.21 99 PHE A N 1
ATOM 776 C CA . PHE A 1 99 ? 147.032 136.679 447.509 1.00 60.49 99 PHE A CA 1
ATOM 777 C C . PHE A 1 99 ? 147.014 136.644 445.988 1.00 64.73 99 PHE A C 1
ATOM 778 O O . PHE A 1 99 ? 145.987 136.324 445.379 1.00 56.67 99 PHE A O 1
ATOM 786 N N . TYR A 1 100 ? 148.155 136.965 445.382 1.00 57.47 100 TYR A N 1
ATOM 787 C CA . TYR A 1 100 ? 148.325 136.946 443.938 1.00 64.39 100 TYR A CA 1
ATOM 788 C C . TYR A 1 100 ? 149.448 135.992 443.555 1.00 68.55 100 TYR A C 1
ATOM 789 O O . TYR A 1 100 ? 150.336 135.689 444.357 1.00 64.79 100 TYR A O 1
ATOM 798 N N . ARG A 1 101 ? 149.400 135.518 442.313 1.00 66.37 101 ARG A N 1
ATOM 799 C CA . ARG A 1 101 ? 150.493 134.766 441.714 1.00 53.90 101 ARG A CA 1
ATOM 800 C C . ARG A 1 101 ? 151.111 135.573 440.580 1.00 65.81 101 ARG A C 1
ATOM 801 O O . ARG A 1 101 ? 150.396 136.156 439.760 1.00 56.62 101 ARG A O 1
ATOM 809 N N . VAL A 1 102 ? 152.439 135.598 440.535 1.00 66.58 102 VAL A N 1
ATOM 810 C CA . VAL A 1 102 ? 153.167 136.240 439.448 1.00 61.70 102 VAL A CA 1
ATOM 811 C C . VAL A 1 102 ? 153.323 135.212 438.334 1.00 65.85 102 VAL A C 1
ATOM 812 O O . VAL A 1 102 ? 154.042 134.221 438.488 1.00 63.28 102 VAL A O 1
ATOM 816 N N . ASN A 1 103 ? 152.645 135.443 437.214 1.00 71.55 103 ASN A N 1
ATOM 817 C CA . ASN A 1 103 ? 152.690 134.512 436.100 1.00 71.75 103 ASN A CA 1
ATOM 818 C C . ASN A 1 103 ? 154.019 134.632 435.355 1.00 79.40 103 ASN A C 1
ATOM 819 O O . ASN A 1 103 ? 154.834 135.523 435.612 1.00 83.67 103 ASN A O 1
ATOM 824 N N . ASP A 1 104 ? 154.231 133.713 434.411 1.00 73.15 104 ASP A N 1
ATOM 825 C CA . ASP A 1 104 ? 155.465 133.730 433.635 1.00 72.86 104 ASP A CA 1
ATOM 826 C C . ASP A 1 104 ? 155.544 134.951 432.728 1.00 75.57 104 ASP A C 1
ATOM 827 O O . ASP A 1 104 ? 156.640 135.466 432.480 1.00 74.52 104 ASP A O 1
ATOM 832 N N . ASP A 1 105 ? 154.403 135.428 432.231 1.00 76.43 105 ASP A N 1
ATOM 833 C CA . ASP A 1 105 ? 154.364 136.575 431.333 1.00 69.44 105 ASP A CA 1
ATOM 834 C C . ASP A 1 105 ? 154.410 137.914 432.064 1.00 72.31 105 ASP A C 1
ATOM 835 O O . ASP A 1 105 ? 154.112 138.944 431.451 1.00 85.64 105 ASP A O 1
ATOM 840 N N . GLY A 1 106 ? 154.772 137.928 433.345 1.00 71.10 106 GLY A N 1
ATOM 841 C CA . GLY A 1 106 ? 154.888 139.149 434.108 1.00 68.89 106 GLY A CA 1
ATOM 842 C C . GLY A 1 106 ? 153.611 139.612 434.784 1.00 69.10 106 GLY A C 1
ATOM 843 O O . GLY A 1 106 ? 153.682 140.309 435.801 1.00 81.04 106 GLY A O 1
ATOM 844 N N . SER A 1 107 ? 152.449 139.255 434.244 1.00 68.35 107 SER A N 1
ATOM 845 C CA . SER A 1 107 ? 151.191 139.677 434.841 1.00 64.17 107 SER A CA 1
ATOM 846 C C . SER A 1 107 ? 150.937 138.925 436.147 1.00 71.27 107 SER A C 1
ATOM 847 O O . SER A 1 107 ? 151.625 137.959 436.491 1.00 71.30 107 SER A O 1
ATOM 850 N N . GLU A 1 108 ? 149.924 139.380 436.880 1.00 72.80 108 GLU A N 1
ATOM 851 C CA . GLU A 1 108 ? 149.547 138.786 438.153 1.00 71.73 108 GLU A CA 1
ATOM 852 C C . GLU A 1 108 ? 148.115 138.277 438.079 1.00 64.55 108 GLU A C 1
ATOM 853 O O . GLU A 1 108 ? 147.293 138.795 437.318 1.00 70.26 108 GLU A O 1
ATOM 859 N N . THR A 1 109 ? 147.827 137.255 438.880 1.00 56.73 109 THR A N 1
ATOM 860 C CA . THR A 1 109 ? 146.501 136.657 438.952 1.00 60.00 109 THR A CA 1
ATOM 861 C C . THR A 1 109 ? 146.086 136.544 440.410 1.00 70.45 109 THR A C 1
ATOM 862 O O . THR A 1 109 ? 146.845 136.024 441.234 1.00 69.26 109 THR A O 1
ATOM 866 N N . LEU A 1 110 ? 144.887 137.027 440.727 1.00 56.84 110 LEU A N 1
ATOM 867 C CA . LEU A 1 110 ? 144.377 136.938 442.090 1.00 57.41 110 LEU A CA 1
ATOM 868 C C . LEU A 1 110 ? 143.980 135.498 442.391 1.00 59.70 110 LEU A C 1
ATOM 869 O O . LEU A 1 110 ? 143.035 134.969 441.795 1.00 59.46 110 LEU A O 1
ATOM 874 N N . LEU A 1 111 ? 144.702 134.861 443.314 1.00 56.98 111 LEU A N 1
ATOM 875 C CA . LEU A 1 111 ? 144.335 133.518 443.751 1.00 52.90 111 LEU A CA 1
ATOM 876 C C . LEU A 1 111 ? 143.076 133.551 444.610 1.00 63.10 111 LEU A C 1
ATOM 877 O O . LEU A 1 111 ? 142.078 132.889 444.301 1.00 59.21 111 LEU A O 1
ATOM 882 N N . THR A 1 112 ? 143.109 134.320 445.696 1.00 65.79 112 THR A N 1
ATOM 883 C CA . THR A 1 112 ? 141.958 134.534 446.565 1.00 63.08 112 THR A CA 1
ATOM 884 C C . THR A 1 112 ? 142.303 135.647 447.541 1.00 59.85 112 THR A C 1
ATOM 885 O O . THR A 1 112 ? 143.477 135.916 447.812 1.00 65.24 112 THR A O 1
ATOM 889 N N . ASN A 1 113 ? 141.264 136.293 448.060 1.00 53.49 113 ASN A N 1
ATOM 890 C CA . ASN A 1 113 ? 141.399 137.255 449.142 1.00 58.27 113 ASN A CA 1
ATOM 891 C C . ASN A 1 113 ? 140.345 136.956 450.198 1.00 55.00 113 ASN A C 1
ATOM 892 O O . ASN A 1 113 ? 139.492 136.081 450.025 1.00 52.33 113 ASN A O 1
ATOM 897 N N . GLU A 1 114 ? 140.416 137.682 451.311 1.00 52.17 114 GLU A N 1
ATOM 898 C CA . GLU A 1 114 ? 139.422 137.516 452.361 1.00 56.94 114 GLU A CA 1
ATOM 899 C C . GLU A 1 114 ? 138.083 138.066 451.889 1.00 59.95 114 GLU A C 1
ATOM 900 O O . GLU A 1 114 ? 137.997 139.209 451.428 1.00 58.41 114 GLU A O 1
ATOM 906 N N . TYR A 1 115 ? 137.042 137.241 451.989 1.00 59.14 115 TYR A N 1
ATOM 907 C CA . TYR A 1 115 ? 135.718 137.617 451.510 1.00 53.40 115 TYR A CA 1
ATOM 908 C C . TYR A 1 115 ? 135.167 138.781 452.320 1.00 56.92 115 TYR A C 1
ATOM 909 O O . TYR A 1 115 ? 134.560 138.577 453.376 1.00 67.88 115 TYR A O 1
ATOM 918 N N . ALA A 1 116 ? 135.373 140.003 451.838 1.00 58.01 116 ALA A N 1
ATOM 919 C CA . ALA A 1 116 ? 134.907 141.208 452.526 1.00 60.01 116 ALA A CA 1
ATOM 920 C C . ALA A 1 116 ? 134.408 142.229 451.513 1.00 70.66 116 ALA A C 1
ATOM 921 O O . ALA A 1 116 ? 135.034 143.272 451.292 1.00 65.08 116 ALA A O 1
ATOM 923 N N . PRO A 1 117 ? 133.258 141.961 450.874 1.00 69.29 117 PRO A N 1
ATOM 924 C CA . PRO A 1 117 ? 132.566 143.034 450.149 1.00 55.20 117 PRO A CA 1
ATOM 925 C C . PRO A 1 117 ? 132.000 144.059 451.119 1.00 63.79 117 PRO A C 1
ATOM 926 O O . PRO A 1 117 ? 132.131 143.897 452.337 1.00 72.55 117 PRO A O 1
ATOM 930 N N . LEU A 1 118 ? 131.382 145.120 450.593 1.00 63.38 118 LEU A N 1
ATOM 931 C CA . LEU A 1 118 ? 130.938 146.221 451.445 1.00 46.57 118 LEU A CA 1
ATOM 932 C C . LEU A 1 118 ? 130.013 145.726 452.549 1.00 57.68 118 LEU A C 1
ATOM 933 O O . LEU A 1 118 ? 130.220 146.027 453.730 1.00 61.42 118 LEU A O 1
ATOM 938 N N . LYS A 1 119 ? 128.994 144.957 452.185 1.00 56.54 119 LYS A N 1
ATOM 939 C CA . LYS A 1 119 ? 128.040 144.406 453.142 1.00 48.29 119 LYS A CA 1
ATOM 940 C C . LYS A 1 119 ? 128.295 142.907 453.248 1.00 49.77 119 LYS A C 1
ATOM 941 O O . LYS A 1 119 ? 127.904 142.137 452.366 1.00 64.22 119 LYS A O 1
ATOM 947 N N . SER A 1 120 ? 128.944 142.500 454.335 1.00 50.87 120 SER A N 1
ATOM 948 C CA . SER A 1 120 ? 129.262 141.100 454.580 1.00 59.39 120 SER A CA 1
ATOM 949 C C . SER A 1 120 ? 129.783 140.966 456.001 1.00 53.42 120 SER A C 1
ATOM 950 O O . SER A 1 120 ? 130.236 141.940 456.610 1.00 53.30 120 SER A O 1
ATOM 953 N N . LEU A 1 121 ? 129.727 139.742 456.516 1.00 54.47 121 LEU A N 1
ATOM 954 C CA . LEU A 1 121 ? 130.264 139.478 457.838 1.00 54.63 121 LEU A CA 1
ATOM 955 C C . LEU A 1 121 ? 131.788 139.527 457.803 1.00 63.51 121 LEU A C 1
ATOM 956 O O . LEU A 1 121 ? 132.417 139.465 456.741 1.00 59.50 121 LEU A O 1
ATOM 961 N N . ASN A 1 122 ? 132.379 139.648 458.984 1.00 56.43 122 ASN A N 1
ATOM 962 C CA . ASN A 1 122 ? 133.824 139.778 459.075 1.00 51.01 122 ASN A CA 1
ATOM 963 C C . ASN A 1 122 ? 134.487 138.503 458.564 1.00 54.46 122 ASN A C 1
ATOM 964 O O . ASN A 1 122 ? 134.123 137.402 459.001 1.00 56.31 122 ASN A O 1
ATOM 969 N N . PRO A 1 123 ? 135.447 138.601 457.640 1.00 56.53 123 PRO A N 1
ATOM 970 C CA . PRO A 1 123 ? 136.084 137.385 457.105 1.00 51.43 123 PRO A CA 1
ATOM 971 C C . PRO A 1 123 ? 136.879 136.599 458.137 1.00 56.92 123 PRO A C 1
ATOM 972 O O . PRO A 1 123 ? 137.272 135.462 457.847 1.00 53.91 123 PRO A O 1
ATOM 976 N N . ARG A 1 124 ? 137.138 137.162 459.314 1.00 59.59 124 ARG A N 1
ATOM 977 C CA . ARG A 1 124 ? 137.759 136.451 460.431 1.00 59.38 124 ARG A CA 1
ATOM 978 C C . ARG A 1 124 ? 136.816 136.604 461.621 1.00 54.81 124 ARG A C 1
ATOM 979 O O . ARG A 1 124 ? 136.977 137.510 462.442 1.00 61.05 124 ARG A O 1
ATOM 987 N N . TYR A 1 125 ? 135.830 135.716 461.709 1.00 53.32 125 TYR A N 1
ATOM 988 C CA . TYR A 1 125 ? 134.760 135.818 462.692 1.00 57.32 125 TYR A CA 1
ATOM 989 C C . TYR A 1 125 ? 135.068 134.936 463.895 1.00 53.72 125 TYR A C 1
ATOM 990 O O . TYR A 1 125 ? 135.374 133.749 463.738 1.00 59.97 125 TYR A O 1
ATOM 999 N N . TYR A 1 126 ? 134.981 135.515 465.091 1.00 59.15 126 TYR A N 1
ATOM 1000 C CA . TYR A 1 126 ? 135.231 134.803 466.336 1.00 55.82 126 TYR A CA 1
ATOM 1001 C C . TYR A 1 126 ? 133.970 134.799 467.189 1.00 57.86 126 TYR A C 1
ATOM 1002 O O . TYR A 1 126 ? 133.214 135.775 467.203 1.00 66.11 126 TYR A O 1
ATOM 1011 N N . TYR A 1 127 ? 133.752 133.697 467.902 1.00 54.57 127 TYR A N 1
ATOM 1012 C CA . TYR A 1 127 ? 132.554 133.519 468.711 1.00 51.66 127 TYR A CA 1
ATOM 1013 C C . TYR A 1 127 ? 132.911 132.679 469.927 1.00 58.36 127 TYR A C 1
ATOM 1014 O O . TYR A 1 127 ? 133.559 131.637 469.791 1.00 64.63 127 TYR A O 1
ATOM 1023 N N . TRP A 1 128 ? 132.491 133.133 471.107 1.00 59.55 128 TRP A N 1
ATOM 1024 C CA . TRP A 1 128 ? 132.813 132.459 472.362 1.00 55.45 128 TRP A CA 1
ATOM 1025 C C . TRP A 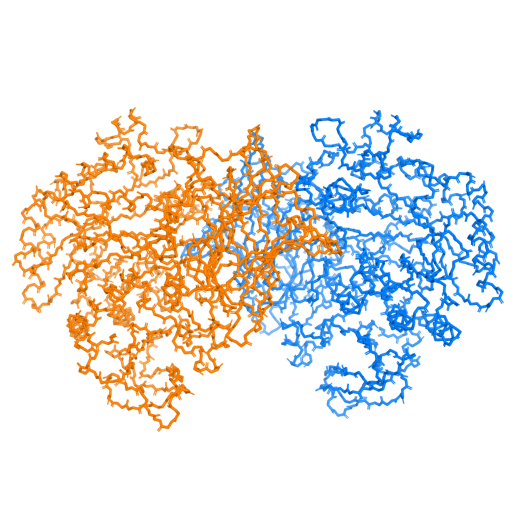1 128 ? 131.576 131.763 472.909 1.00 61.35 128 TRP A C 1
ATOM 1026 O O . TRP A 1 128 ? 130.675 132.427 473.445 1.00 66.39 128 TRP A O 1
ATOM 1037 N N . PRO A 1 129 ? 131.479 130.439 472.801 1.00 56.42 129 PRO A N 1
ATOM 1038 C CA . PRO A 1 129 ? 130.268 129.744 473.252 1.00 59.25 129 PRO A CA 1
ATOM 1039 C C . PRO A 1 129 ? 130.311 129.351 474.721 1.00 58.37 129 PRO A C 1
ATOM 1040 O O . PRO A 1 129 ? 129.262 129.161 475.344 1.00 72.87 129 PRO A O 1
ATOM 1044 N N . GLY A 1 130 ? 131.510 129.223 475.285 1.00 59.82 130 GLY A N 1
ATOM 1045 C CA . GLY A 1 130 ? 131.660 128.769 476.647 1.00 70.12 130 GLY A CA 1
ATOM 1046 C C . GLY A 1 130 ? 132.115 129.863 477.592 1.00 63.86 130 GLY A C 1
ATOM 1047 O O . GLY A 1 130 ? 132.372 131.002 477.190 1.00 65.49 130 GLY A O 1
ATOM 1048 N N . PRO A 1 131 ? 132.221 129.533 478.881 1.00 53.54 131 PRO A N 1
ATOM 1049 C CA . PRO A 1 131 ? 132.676 130.534 479.857 1.00 57.84 131 PRO A CA 1
ATOM 1050 C C . PRO A 1 131 ? 134.160 130.829 479.772 1.00 60.59 131 PRO A C 1
ATOM 1051 O O . PRO A 1 131 ? 134.597 131.865 480.288 1.00 49.43 131 PRO A O 1
ATOM 1055 N N . GLY A 1 132 ? 134.943 129.960 479.144 1.00 62.30 132 GLY A N 1
ATOM 1056 C CA . GLY A 1 132 ? 136.372 130.149 479.016 1.00 60.96 132 GLY A CA 1
ATOM 1057 C C . GLY A 1 132 ? 136.735 130.978 477.803 1.00 67.98 132 GLY A C 1
ATOM 1058 O O . GLY A 1 132 ? 135.896 131.646 477.195 1.00 61.08 132 GLY A O 1
ATOM 1059 N N . ALA A 1 133 ? 138.017 130.921 477.444 1.00 68.03 133 ALA A N 1
ATOM 1060 C CA . ALA A 1 133 ? 138.554 131.734 476.363 1.00 54.56 133 ALA A CA 1
ATOM 1061 C C . ALA A 1 133 ? 138.592 131.015 475.022 1.00 62.52 133 ALA A C 1
ATOM 1062 O O . ALA A 1 133 ? 138.863 131.663 474.006 1.00 68.46 133 ALA A O 1
ATOM 1064 N N . GLU A 1 134 ? 138.336 129.707 474.990 1.00 57.11 134 GLU A N 1
ATOM 1065 C CA . GLU A 1 134 ? 138.289 128.995 473.719 1.00 49.50 134 GLU A CA 1
ATOM 1066 C C . GLU A 1 134 ? 137.148 129.527 472.864 1.00 61.39 134 GLU A C 1
ATOM 1067 O O . GLU A 1 134 ? 136.076 129.870 473.370 1.00 75.84 134 GLU A O 1
ATOM 1073 N N . PHE A 1 135 ? 137.383 129.598 471.557 1.00 55.70 135 PHE A N 1
ATOM 1074 C CA . PHE A 1 135 ? 136.456 130.239 470.639 1.00 58.82 135 PHE A CA 1
ATOM 1075 C C . PHE A 1 135 ? 136.224 129.358 469.421 1.00 65.88 135 PHE A C 1
ATOM 1076 O O . PHE A 1 135 ? 137.030 128.485 469.090 1.00 59.09 135 PHE A O 1
ATOM 1084 N N . SER A 1 136 ? 135.101 129.608 468.757 1.00 60.38 136 SER A N 1
ATOM 1085 C CA . SER A 1 136 ? 134.821 129.064 467.440 1.00 62.11 136 SER A CA 1
ATOM 1086 C C . SER A 1 136 ? 135.208 130.094 466.386 1.00 60.20 136 SER A C 1
ATOM 1087 O O . SER A 1 136 ? 135.097 131.304 466.604 1.00 67.11 136 SER A O 1
ATOM 1090 N N . ALA A 1 137 ? 135.677 129.608 465.240 1.00 59.55 137 ALA A N 1
ATOM 1091 C CA . ALA A 1 137 ? 136.217 130.474 464.202 1.00 52.90 137 ALA A CA 1
ATOM 1092 C C . ALA A 1 137 ? 135.547 130.178 462.872 1.00 55.35 137 ALA A C 1
ATOM 1093 O O . ALA A 1 137 ? 135.278 129.019 462.545 1.00 60.13 137 ALA A O 1
ATOM 1095 N N . GLU A 1 138 ? 135.277 131.237 462.112 1.00 61.30 138 GLU A N 1
ATOM 1096 C CA . GLU A 1 138 ? 134.724 131.137 460.766 1.00 55.99 138 GLU A CA 1
ATOM 1097 C C . GLU A 1 138 ? 135.520 132.071 459.866 1.00 57.84 138 GLU A C 1
ATOM 1098 O O . GLU A 1 138 ? 135.393 133.295 459.974 1.00 60.56 138 GLU A O 1
ATOM 1104 N N . PHE A 1 139 ? 136.334 131.500 458.985 1.00 54.09 139 PHE A N 1
ATOM 1105 C CA . PHE A 1 139 ? 137.176 132.264 458.074 1.00 55.75 139 PHE A CA 1
ATOM 1106 C C . PHE A 1 139 ? 136.656 132.111 456.652 1.00 50.83 139 PHE A C 1
ATOM 1107 O O . PHE A 1 139 ? 136.445 130.989 456.180 1.00 54.38 139 PHE A O 1
ATOM 1115 N N . SER A 1 140 ? 136.449 133.239 455.977 1.00 49.07 140 SER A N 1
ATOM 1116 C CA . SER A 1 140 ? 135.824 133.274 454.663 1.00 51.38 140 SER A CA 1
ATOM 1117 C C . SER A 1 140 ? 136.783 133.842 453.626 1.00 50.63 140 SER A C 1
ATOM 1118 O O . SER A 1 140 ? 137.452 134.852 453.867 1.00 52.59 140 SER A O 1
ATOM 1121 N N . PHE A 1 141 ? 136.836 133.191 452.466 1.00 53.59 141 PHE A N 1
ATOM 1122 C CA . PHE A 1 141 ? 137.670 133.618 451.354 1.00 51.18 141 PHE A CA 1
ATOM 1123 C C . PHE A 1 141 ? 136.818 133.701 450.095 1.00 58.38 141 PHE A C 1
ATOM 1124 O O . PHE A 1 141 ? 135.847 132.956 449.934 1.00 56.87 141 PHE A O 1
ATOM 1132 N N . SER A 1 142 ? 137.188 134.613 449.201 1.00 60.13 142 SER A N 1
ATOM 1133 C CA . SER A 1 142 ? 136.417 134.811 447.982 1.00 57.38 142 SER A CA 1
ATOM 1134 C C . SER A 1 142 ? 136.599 133.637 447.025 1.00 62.23 142 SER A C 1
ATOM 1135 O O . SER A 1 142 ? 137.605 132.923 447.060 1.00 51.62 142 SER A O 1
ATOM 1138 N N . ALA A 1 143 ? 135.598 133.440 446.169 1.00 62.60 143 ALA A N 1
ATOM 1139 C CA . ALA A 1 143 ? 135.637 132.400 445.152 1.00 61.96 143 ALA A CA 1
ATOM 1140 C C . ALA A 1 143 ? 134.874 132.879 443.925 1.00 63.51 143 ALA A C 1
ATOM 1141 O O . ALA A 1 143 ? 134.014 133.761 444.007 1.00 56.62 143 ALA A O 1
ATOM 1143 N N . THR A 1 144 ? 135.198 132.284 442.781 1.00 66.13 144 THR A N 1
ATOM 1144 C CA . THR A 1 144 ? 134.523 132.615 441.538 1.00 61.14 144 THR A CA 1
ATOM 1145 C C . THR A 1 144 ? 133.613 131.467 441.112 1.00 61.71 144 THR A C 1
ATOM 1146 O O . THR A 1 144 ? 133.860 130.311 441.469 1.00 66.42 144 THR A O 1
ATOM 1150 N N . PRO A 1 145 ? 132.550 131.749 440.353 1.00 59.37 145 PRO A N 1
ATOM 1151 C CA . PRO A 1 145 ? 131.616 130.671 439.989 1.00 59.27 145 PRO A CA 1
ATOM 1152 C C . PRO A 1 145 ? 132.247 129.581 439.141 1.00 55.60 145 PRO A C 1
ATOM 1153 O O . PRO A 1 145 ? 131.770 128.440 439.164 1.00 71.74 145 PRO A O 1
ATOM 1157 N N . ASP A 1 146 ? 133.306 129.894 438.400 1.00 67.87 146 ASP A N 1
ATOM 1158 C CA . ASP A 1 146 ? 133.938 128.952 437.489 1.00 76.91 146 ASP A CA 1
ATOM 1159 C C . ASP A 1 146 ? 135.010 128.094 438.152 1.00 78.34 146 ASP A C 1
ATOM 1160 O O . ASP A 1 146 ? 135.608 127.246 437.479 1.00 83.08 146 ASP A O 1
ATOM 1165 N N . GLU A 1 147 ? 135.268 128.286 439.443 1.00 74.69 147 GLU A N 1
ATOM 1166 C CA . GLU A 1 147 ? 136.395 127.635 440.092 1.00 67.90 147 GLU A CA 1
ATOM 1167 C C . GLU A 1 147 ? 136.126 126.145 440.282 1.00 67.80 147 GLU A C 1
ATOM 1168 O O . GLU A 1 147 ? 134.981 125.690 440.329 1.00 67.58 147 GLU A O 1
ATOM 1174 N N . GLN A 1 148 ? 137.211 125.381 440.387 1.00 65.67 148 GLN A N 1
ATOM 1175 C CA . GLN A 1 148 ? 137.145 123.942 440.587 1.00 67.66 148 GLN A CA 1
ATOM 1176 C C . GLN A 1 148 ? 138.006 123.558 441.781 1.00 65.55 148 GLN A C 1
ATOM 1177 O O . GLN A 1 148 ? 139.133 124.041 441.925 1.00 63.41 148 GLN A O 1
ATOM 1183 N N . ILE A 1 149 ? 137.470 122.691 442.635 1.00 63.91 149 ILE A N 1
ATOM 1184 C CA . ILE A 1 149 ? 138.125 122.287 443.874 1.00 59.01 149 ILE A CA 1
ATOM 1185 C C . ILE A 1 149 ? 138.391 120.790 443.807 1.00 51.61 149 ILE A C 1
ATOM 1186 O O . ILE A 1 149 ? 137.462 120.000 443.599 1.00 57.85 149 ILE A O 1
ATOM 1191 N N . TYR A 1 150 ? 139.651 120.403 443.988 1.00 52.23 150 TYR A N 1
ATOM 1192 C CA . TYR A 1 150 ? 140.064 119.007 443.977 1.00 56.38 150 TYR A CA 1
ATOM 1193 C C . TYR A 1 150 ? 140.662 118.636 445.326 1.00 63.23 150 TYR A C 1
ATOM 1194 O O . TYR A 1 150 ? 141.420 119.414 445.913 1.00 58.23 150 TYR A O 1
ATOM 1203 N N . GLY A 1 151 ? 140.334 117.438 445.806 1.00 65.02 151 GLY A N 1
ATOM 1204 C CA . GLY A 1 151 ? 140.867 116.956 447.066 1.00 51.44 151 GLY A CA 1
ATOM 1205 C C . GLY A 1 151 ? 139.827 116.842 448.159 1.00 56.16 151 GLY A C 1
ATOM 1206 O O . GLY A 1 151 ? 138.812 116.158 447.991 1.00 56.79 151 GLY A O 1
ATOM 1207 N N . THR A 1 152 ? 140.082 117.508 449.289 1.00 57.34 152 THR A N 1
ATOM 1208 C CA . THR A 1 152 ? 139.192 117.550 450.452 1.00 61.82 152 THR A CA 1
ATOM 1209 C C . THR A 1 152 ? 139.014 116.185 451.119 1.00 61.45 152 THR A C 1
ATOM 1210 O O . THR A 1 152 ? 138.062 115.985 451.881 1.00 61.31 152 THR A O 1
ATOM 1214 N N . GLY A 1 153 ? 139.911 115.240 450.863 1.00 59.79 153 GLY A N 1
ATOM 1215 C CA . GLY A 1 153 ? 139.800 113.920 451.454 1.00 55.48 153 GLY A CA 1
ATOM 1216 C C . GLY A 1 153 ? 139.004 112.957 450.593 1.00 61.30 153 GLY A C 1
ATOM 1217 O O . GLY A 1 153 ? 138.866 113.116 449.377 1.00 59.48 153 GLY A O 1
ATOM 1218 N N . THR A 1 154 ? 138.461 111.938 451.252 1.00 64.95 154 THR A N 1
ATOM 1219 C CA . THR A 1 154 ? 137.714 110.882 450.586 1.00 60.81 154 THR A CA 1
ATOM 1220 C C . THR A 1 154 ? 136.237 110.948 450.951 1.00 64.16 154 THR A C 1
ATOM 1221 O O . THR A 1 154 ? 135.865 111.367 452.051 1.00 65.81 154 THR A O 1
ATOM 1225 N N . GLN A 1 155 ? 135.401 110.501 450.017 1.00 63.66 155 GLN A N 1
ATOM 1226 C CA . GLN A 1 155 ? 133.951 110.555 450.137 1.00 56.73 155 GLN A CA 1
ATOM 1227 C C . GLN A 1 155 ? 133.352 109.827 448.942 1.00 71.00 155 GLN A C 1
ATOM 1228 O O . GLN A 1 155 ? 133.923 109.843 447.848 1.00 77.12 155 GLN A O 1
ATOM 1234 N N . GLN A 1 156 ? 132.205 109.180 449.159 1.00 60.03 156 GLN A N 1
ATOM 1235 C CA . GLN A 1 156 ? 131.508 108.476 448.080 1.00 53.74 156 GLN A CA 1
ATOM 1236 C C . GLN A 1 156 ? 130.467 109.414 447.475 1.00 59.61 156 GLN A C 1
ATOM 1237 O O . GLN A 1 156 ? 129.262 109.301 447.710 1.00 63.82 156 GLN A O 1
ATOM 1243 N N . ASP A 1 157 ? 130.955 110.360 446.670 1.00 66.09 157 ASP A N 1
ATOM 1244 C CA . ASP A 1 157 ? 130.096 111.326 446.002 1.00 59.01 157 ASP A CA 1
ATOM 1245 C C . ASP A 1 157 ? 130.135 111.238 444.484 1.00 63.11 157 ASP A C 1
ATOM 1246 O O . ASP A 1 157 ? 129.341 111.923 443.829 1.00 62.53 157 ASP A O 1
ATOM 1251 N N . HIS A 1 158 ? 131.031 110.429 443.909 1.00 55.24 158 HIS A N 1
ATOM 1252 C CA . HIS A 1 158 ? 131.140 110.256 442.459 1.00 60.55 158 HIS A CA 1
ATOM 1253 C C . HIS A 1 158 ? 131.544 111.556 441.766 1.00 64.03 158 HIS A C 1
ATOM 1254 O O . HIS A 1 158 ? 131.148 111.813 440.626 1.00 69.71 158 HIS A O 1
ATOM 1261 N N . MET A 1 159 ? 132.333 112.386 442.452 1.00 59.04 159 MET A N 1
ATOM 1262 C CA . MET A 1 159 ? 132.770 113.670 441.923 1.00 58.79 159 MET A CA 1
ATOM 1263 C C . MET A 1 159 ? 134.248 113.880 442.216 1.00 53.20 159 MET A C 1
ATOM 1264 O O . MET A 1 159 ? 134.740 113.487 443.277 1.00 58.04 159 MET A O 1
ATOM 1269 N N . ILE A 1 160 ? 134.953 114.493 441.268 1.00 54.60 160 ILE A N 1
ATOM 1270 C CA . ILE A 1 160 ? 136.295 115.000 441.519 1.00 58.85 160 ILE A CA 1
ATOM 1271 C C . ILE A 1 160 ? 136.328 116.519 441.619 1.00 62.11 160 ILE A C 1
ATOM 1272 O O . ILE A 1 160 ? 137.302 117.064 442.162 1.00 66.03 160 ILE A O 1
ATOM 1277 N N . ASN A 1 161 ? 135.315 117.217 441.110 1.00 62.91 161 ASN A N 1
ATOM 1278 C CA . ASN A 1 161 ? 135.161 118.653 441.311 1.00 66.09 161 ASN A CA 1
ATOM 1279 C C . ASN A 1 161 ? 134.223 118.860 442.494 1.00 67.92 161 ASN A C 1
ATOM 1280 O O . ASN A 1 161 ? 133.018 118.603 442.393 1.00 61.50 161 ASN A O 1
ATOM 1285 N N . LYS A 1 162 ? 134.774 119.324 443.613 1.00 64.08 162 LYS A N 1
ATOM 1286 C CA . LYS A 1 162 ? 134.014 119.490 444.843 1.00 58.30 162 LYS A CA 1
ATOM 1287 C C . LYS A 1 162 ? 133.353 120.860 444.954 1.00 57.87 162 LYS A C 1
ATOM 1288 O O . LYS A 1 162 ? 132.783 121.172 446.004 1.00 62.57 162 LYS A O 1
ATOM 1294 N N . LYS A 1 163 ? 133.415 121.676 443.903 1.00 55.73 163 LYS A N 1
ATOM 1295 C CA . LYS A 1 163 ? 132.781 122.987 443.935 1.00 50.93 163 LYS A CA 1
ATOM 1296 C C . LYS A 1 163 ? 131.277 122.848 444.141 1.00 53.15 163 LYS A C 1
ATOM 1297 O O . LYS A 1 163 ? 130.635 121.958 443.577 1.00 55.37 163 LYS A O 1
ATOM 1303 N N . GLY A 1 164 ? 130.717 123.737 444.956 1.00 59.23 164 GLY A N 1
ATOM 1304 C CA . GLY A 1 164 ? 129.304 123.690 445.269 1.00 53.91 164 GLY A CA 1
ATOM 1305 C C . GLY A 1 164 ? 128.921 122.702 446.346 1.00 64.96 164 GLY A C 1
ATOM 1306 O O . GLY A 1 164 ? 127.723 122.488 446.567 1.00 61.00 164 GLY A O 1
ATOM 1307 N N . SER A 1 165 ? 129.892 122.092 447.022 1.00 63.27 165 SER A N 1
ATOM 1308 C CA . SER A 1 165 ? 129.635 121.106 448.060 1.00 56.93 165 SER A CA 1
ATOM 1309 C C . SER A 1 165 ? 130.039 121.651 449.423 1.00 64.99 165 SER A C 1
ATOM 1310 O O . SER A 1 165 ? 130.965 122.458 449.542 1.00 60.25 165 SER A O 1
ATOM 1313 N N . VAL A 1 166 ? 129.320 121.207 450.451 1.00 63.16 166 VAL A N 1
ATOM 1314 C CA . VAL A 1 166 ? 129.686 121.441 451.842 1.00 52.58 166 VAL A CA 1
ATOM 1315 C C . VAL A 1 166 ? 130.176 120.125 452.422 1.00 57.45 166 VAL A C 1
ATOM 1316 O O . VAL A 1 166 ? 129.485 119.103 452.328 1.00 60.27 166 VAL A O 1
ATOM 1320 N N . ILE A 1 167 ? 131.369 120.143 453.006 1.00 64.76 167 ILE A N 1
ATOM 1321 C CA . ILE A 1 167 ? 131.997 118.945 453.551 1.00 65.52 167 ILE A CA 1
ATOM 1322 C C . ILE A 1 167 ? 132.144 119.135 455.054 1.00 62.70 167 ILE A C 1
ATOM 1323 O O . ILE A 1 167 ? 132.955 119.953 455.508 1.00 61.68 167 ILE A O 1
ATOM 1328 N N . ASP A 1 168 ? 131.359 118.388 455.826 1.00 65.27 168 ASP A N 1
ATOM 1329 C CA . ASP A 1 168 ? 131.490 118.414 457.274 1.00 69.56 168 ASP A CA 1
ATOM 1330 C C . ASP A 1 168 ? 132.760 117.687 457.696 1.00 63.35 168 ASP A C 1
ATOM 1331 O O . ASP A 1 168 ? 133.093 116.626 457.162 1.00 66.03 168 ASP A O 1
ATOM 1336 N N . MET A 1 169 ? 133.474 118.262 458.661 1.00 59.51 169 MET A N 1
ATOM 1337 C CA . MET A 1 169 ? 134.721 117.671 459.145 1.00 68.12 169 MET A CA 1
ATOM 1338 C C . MET A 1 169 ? 134.454 116.818 460.385 1.00 63.27 169 MET A C 1
ATOM 1339 O O . MET A 1 169 ? 134.876 117.121 461.501 1.00 69.52 169 MET A O 1
ATOM 1344 N N . VAL A 1 170 ? 133.733 115.723 460.158 1.00 60.86 170 VAL A N 1
ATOM 1345 C CA . VAL A 1 170 ? 133.461 114.722 461.184 1.00 63.14 170 VAL A CA 1
ATOM 1346 C C . VAL A 1 170 ? 133.641 113.352 460.543 1.00 60.90 170 VAL A C 1
ATOM 1347 O O . VAL A 1 170 ? 133.034 113.059 459.508 1.00 64.06 170 VAL A O 1
ATOM 1351 N N . ASN A 1 171 ? 134.486 112.522 461.145 1.00 63.53 171 ASN A N 1
ATOM 1352 C CA . ASN A 1 171 ? 134.882 111.263 460.530 1.00 55.22 171 ASN A CA 1
ATOM 1353 C C . ASN A 1 171 ? 133.863 110.163 460.794 1.00 54.22 171 ASN A C 1
ATOM 1354 O O . ASN A 1 171 ? 133.302 110.064 461.888 1.00 59.73 171 ASN A O 1
ATOM 1359 N N . PHE A 1 172 ? 133.626 109.339 459.776 1.00 61.36 172 PHE A N 1
ATOM 1360 C CA . PHE A 1 172 ? 132.895 108.086 459.929 1.00 59.07 172 PHE A CA 1
ATOM 1361 C C . PHE A 1 172 ? 133.262 107.179 458.759 1.00 61.50 172 PHE A C 1
ATOM 1362 O O . PHE A 1 172 ? 134.045 107.554 457.882 1.00 60.04 172 PHE A O 1
ATOM 1370 N N . ASN A 1 173 ? 132.700 105.970 458.770 1.00 62.21 173 ASN A N 1
ATOM 1371 C CA . ASN A 1 173 ? 133.050 104.922 457.814 1.00 68.02 173 ASN A CA 1
ATOM 1372 C C . ASN A 1 173 ? 132.981 105.425 456.376 1.00 63.26 173 ASN A C 1
ATOM 1373 O O . ASN A 1 173 ? 131.926 105.870 455.914 1.00 64.32 173 ASN A O 1
ATOM 1378 N N . SER A 1 174 ? 134.123 105.357 455.683 1.00 61.89 174 SER A N 1
ATOM 1379 C CA . SER A 1 174 ? 134.323 105.707 454.270 1.00 58.08 174 SER A CA 1
ATOM 1380 C C . SER A 1 174 ? 134.373 107.211 454.027 1.00 63.62 174 SER A C 1
ATOM 1381 O O . SER A 1 174 ? 134.384 107.635 452.861 1.00 62.57 174 SER A O 1
ATOM 1384 N N . TYR A 1 175 ? 134.414 108.031 455.075 1.00 66.23 175 TYR A N 1
ATOM 1385 C CA . TYR A 1 175 ? 134.320 109.485 454.953 1.00 57.23 175 TYR A CA 1
ATOM 1386 C C . TYR A 1 175 ? 135.455 110.104 455.765 1.00 59.36 175 TYR A C 1
ATOM 1387 O O . TYR A 1 175 ? 135.376 110.174 456.995 1.00 62.26 175 TYR A O 1
ATOM 1396 N N . ILE A 1 176 ? 136.506 110.548 455.082 1.00 58.45 176 ILE A N 1
ATOM 1397 C CA . ILE A 1 176 ? 137.668 111.139 455.744 1.00 55.37 176 ILE A CA 1
ATOM 1398 C C . ILE A 1 176 ? 137.830 112.583 455.284 1.00 61.09 176 ILE A C 1
ATOM 1399 O O . ILE A 1 176 ? 138.676 112.864 454.423 1.00 63.88 176 ILE A O 1
ATOM 1404 N N . PRO A 1 177 ? 137.056 113.524 455.824 1.00 62.10 177 PRO A N 1
ATOM 1405 C CA . PRO A 1 177 ? 137.188 114.923 455.392 1.00 60.74 177 PRO A CA 1
ATOM 1406 C C . PRO A 1 177 ? 138.521 115.506 455.839 1.00 63.70 177 PRO A C 1
ATOM 1407 O O . PRO A 1 177 ? 138.862 115.478 457.024 1.00 76.93 177 PRO A O 1
ATOM 1411 N N . THR A 1 178 ? 139.274 116.034 454.878 1.00 56.58 178 THR A N 1
ATOM 1412 C CA . THR A 1 178 ? 140.584 116.610 455.150 1.00 56.41 178 THR A CA 1
ATOM 1413 C C . THR A 1 178 ? 140.721 117.931 454.403 1.00 55.44 178 THR A C 1
ATOM 1414 O O . THR A 1 178 ? 140.677 117.950 453.168 1.00 57.29 178 THR A O 1
ATOM 1418 N N . PRO A 1 179 ? 140.896 119.050 455.106 1.00 59.99 179 PRO A N 1
ATOM 1419 C CA . PRO A 1 179 ? 140.906 120.367 454.444 1.00 56.37 179 PRO A CA 1
ATOM 1420 C C . PRO A 1 179 ? 142.228 120.666 453.739 1.00 57.54 179 PRO A C 1
ATOM 1421 O O . PRO A 1 179 ? 142.967 121.588 454.095 1.00 57.58 179 PRO A O 1
ATOM 1425 N N . VAL A 1 180 ? 142.530 119.872 452.715 1.00 53.55 180 VAL A N 1
ATOM 1426 C CA . VAL A 1 180 ? 143.658 120.104 451.819 1.00 55.79 180 VAL A CA 1
ATOM 1427 C C . VAL A 1 180 ? 143.116 119.984 450.402 1.00 55.51 180 VAL A C 1
ATOM 1428 O O . VAL A 1 180 ? 142.687 118.899 449.991 1.00 60.76 180 VAL A O 1
ATOM 1432 N N . PHE A 1 181 ? 143.122 121.088 449.657 1.00 51.39 181 PHE A N 1
ATOM 1433 C CA . PHE A 1 181 ? 142.543 121.080 448.323 1.00 57.99 181 PHE A CA 1
ATOM 1434 C C . PHE A 1 181 ? 143.405 121.879 447.359 1.00 57.91 181 PHE A C 1
ATOM 1435 O O . PHE A 1 181 ? 144.149 122.778 447.760 1.00 55.05 181 PHE A O 1
ATOM 1443 N N . MET A 1 182 ? 143.296 121.531 446.079 1.00 59.08 182 MET A N 1
ATOM 1444 C CA . MET A 1 182 ? 143.888 122.288 444.986 1.00 60.38 182 MET A CA 1
ATOM 1445 C C . MET A 1 182 ? 142.785 122.980 444.199 1.00 56.91 182 MET A C 1
ATOM 1446 O O . MET A 1 182 ? 141.689 122.435 444.036 1.00 55.00 182 MET A O 1
ATOM 1451 N N . SER A 1 183 ? 143.079 124.180 443.715 1.00 52.91 183 SER A N 1
ATOM 1452 C CA . SER A 1 183 ? 142.183 124.916 442.840 1.00 61.59 183 SER A CA 1
ATOM 1453 C C . SER A 1 183 ? 142.794 125.012 441.448 1.00 61.88 183 SER A C 1
ATOM 1454 O O . SER A 1 183 ? 144.017 125.075 441.293 1.00 62.06 183 SER A O 1
ATOM 1457 N N . ASN A 1 184 ? 141.931 125.017 440.431 1.00 63.73 184 ASN A N 1
ATOM 1458 C CA . ASN A 1 184 ? 142.417 125.161 439.065 1.00 65.29 184 ASN A CA 1
ATOM 1459 C C . ASN A 1 184 ? 142.933 126.563 438.766 1.00 65.59 184 ASN A C 1
ATOM 1460 O O . ASN A 1 184 ? 143.521 126.770 437.700 1.00 66.97 184 ASN A O 1
ATOM 1465 N N . LYS A 1 185 ? 142.740 127.523 439.674 1.00 57.90 185 LYS A N 1
ATOM 1466 C CA . LYS A 1 185 ? 143.358 128.833 439.514 1.00 53.33 185 LYS A CA 1
ATOM 1467 C C . LYS A 1 185 ? 144.865 128.797 439.720 1.00 65.42 185 LYS A C 1
ATOM 1468 O O . LYS A 1 185 ? 145.536 129.794 439.433 1.00 74.44 185 LYS A O 1
ATOM 1474 N N . GLY A 1 186 ? 145.408 127.685 440.206 1.00 57.81 186 GLY A N 1
ATOM 1475 C CA . GLY A 1 186 ? 146.836 127.565 440.397 1.00 61.30 186 GLY A CA 1
ATOM 1476 C C . GLY A 1 186 ? 147.284 127.816 441.821 1.00 59.68 186 GLY A C 1
ATOM 1477 O O . GLY A 1 186 ? 148.279 128.510 442.050 1.00 62.86 186 GLY A O 1
ATOM 1478 N N . TYR A 1 187 ? 146.563 127.260 442.791 1.00 56.92 187 TYR A N 1
ATOM 1479 C CA . TYR A 1 187 ? 146.997 127.368 444.174 1.00 65.32 187 TYR A CA 1
ATOM 1480 C C . TYR A 1 187 ? 146.408 126.225 444.984 1.00 60.78 187 TYR A C 1
ATOM 1481 O O . TYR A 1 187 ? 145.370 125.662 444.630 1.00 62.18 187 TYR A O 1
ATOM 1490 N N . ALA A 1 188 ? 147.093 125.890 446.073 1.00 60.63 188 ALA A N 1
ATOM 1491 C CA . ALA A 1 188 ? 146.630 124.901 447.030 1.00 61.15 188 ALA A CA 1
ATOM 1492 C C . ALA A 1 188 ? 146.485 125.562 448.395 1.00 62.07 188 ALA A C 1
ATOM 1493 O O . ALA A 1 188 ? 147.083 126.606 448.668 1.00 58.82 188 ALA A O 1
ATOM 1495 N N . PHE A 1 189 ? 145.686 124.934 449.255 1.00 57.66 189 PHE A N 1
ATOM 1496 C CA . PHE A 1 189 ? 145.303 125.521 450.532 1.00 57.76 189 PHE A CA 1
ATOM 1497 C C . PHE A 1 189 ? 145.228 124.425 451.583 1.00 51.05 189 PHE A C 1
ATOM 1498 O O . PHE A 1 189 ? 144.663 123.357 451.329 1.00 56.50 189 PHE A O 1
ATOM 1506 N N . ILE A 1 190 ? 145.798 124.691 452.757 1.00 52.69 190 ILE A N 1
ATOM 1507 C CA . ILE A 1 190 ? 145.804 123.750 453.871 1.00 51.43 190 ILE A CA 1
ATOM 1508 C C . ILE A 1 190 ? 145.227 124.451 455.091 1.00 56.23 190 ILE A C 1
ATOM 1509 O O . ILE A 1 190 ? 145.786 125.448 455.560 1.00 54.54 190 ILE A O 1
ATOM 1514 N N . TRP A 1 191 ? 144.112 123.931 455.601 1.00 63.30 191 TRP A N 1
ATOM 1515 C CA . TRP A 1 191 ? 143.504 124.405 456.845 1.00 62.26 191 TRP A CA 1
ATOM 1516 C C . TRP A 1 191 ? 144.107 123.578 457.974 1.00 57.43 191 TRP A C 1
ATOM 1517 O O . TRP A 1 191 ? 143.601 122.514 458.336 1.00 63.53 191 TRP A O 1
ATOM 1528 N N . ASN A 1 192 ? 145.219 124.069 458.526 1.00 51.14 192 ASN A N 1
ATOM 1529 C CA . ASN A 1 192 ? 146.020 123.329 459.506 1.00 57.73 192 ASN A CA 1
ATOM 1530 C C . ASN A 1 192 ? 145.360 123.408 460.884 1.00 65.64 192 ASN A C 1
ATOM 1531 O O . ASN A 1 192 ? 145.814 124.098 461.800 1.00 63.27 192 ASN A O 1
ATOM 1536 N N . MET A 1 193 ? 144.259 122.666 461.024 1.00 61.28 193 MET A N 1
ATOM 1537 C CA . MET A 1 193 ? 143.442 122.705 462.228 1.00 55.09 193 MET A CA 1
ATOM 1538 C C . MET A 1 193 ? 142.964 121.297 462.567 1.00 61.37 193 MET A C 1
ATOM 1539 O O . MET A 1 193 ? 142.452 120.590 461.681 1.00 63.77 193 MET A O 1
ATOM 1544 N N . PRO A 1 194 ? 143.117 120.855 463.816 1.00 57.85 194 PRO A N 1
ATOM 1545 C CA . PRO A 1 194 ? 142.589 119.548 464.226 1.00 61.20 194 PRO A CA 1
ATOM 1546 C C . PRO A 1 194 ? 141.145 119.566 464.705 1.00 51.36 194 PRO A C 1
ATOM 1547 O O . PRO A 1 194 ? 140.622 118.505 465.063 1.00 51.99 194 PRO A O 1
ATOM 1551 N N . ALA A 1 195 ? 140.493 120.723 464.719 1.00 52.24 195 ALA A N 1
ATOM 1552 C CA . ALA A 1 195 ? 139.135 120.819 465.228 1.00 53.20 195 ALA A CA 1
ATOM 1553 C C . ALA A 1 195 ? 138.124 120.368 464.182 1.00 52.80 195 ALA A C 1
ATOM 1554 O O . ALA A 1 195 ? 138.324 120.539 462.976 1.00 62.37 195 ALA A O 1
ATOM 1556 N N . GLU A 1 196 ? 137.030 119.782 464.658 1.00 56.39 196 GLU A N 1
ATOM 1557 C CA . GLU A 1 196 ? 135.912 119.494 463.776 1.00 55.01 196 GLU A CA 1
ATOM 1558 C C . GLU A 1 196 ? 135.285 120.796 463.292 1.00 52.02 196 GLU A C 1
ATOM 1559 O O . GLU A 1 196 ? 135.383 121.843 463.937 1.00 52.57 196 GLU A O 1
ATOM 1565 N N . GLY A 1 197 ? 134.637 120.726 462.135 1.00 67.67 197 GLY A N 1
ATOM 1566 C CA . GLY A 1 197 ? 134.048 121.920 461.569 1.00 55.29 197 GLY A CA 1
ATOM 1567 C C . GLY A 1 197 ? 133.324 121.713 460.258 1.00 56.96 197 GLY A C 1
ATOM 1568 O O . GLY A 1 197 ? 132.471 120.829 460.136 1.00 61.80 197 GLY A O 1
ATOM 1569 N N . ARG A 1 198 ? 133.667 122.524 459.262 1.00 60.08 198 ARG A N 1
ATOM 1570 C CA . ARG A 1 198 ? 132.857 122.623 458.060 1.00 51.20 198 ARG A CA 1
ATOM 1571 C C . ARG A 1 198 ? 133.708 123.168 456.925 1.00 57.51 198 ARG A C 1
ATOM 1572 O O . ARG A 1 198 ? 134.530 124.065 457.131 1.00 52.72 198 ARG A O 1
ATOM 1580 N N . MET A 1 199 ? 133.502 122.620 455.732 1.00 63.66 199 MET A N 1
ATOM 1581 C CA . MET A 1 199 ? 134.111 123.120 454.506 1.00 55.93 199 MET A CA 1
ATOM 1582 C C . MET A 1 199 ? 132.996 123.581 453.580 1.00 57.23 199 MET A C 1
ATOM 1583 O O . MET A 1 199 ? 132.166 122.769 453.158 1.00 67.69 199 MET A O 1
ATOM 1588 N N . GLU A 1 200 ? 132.969 124.875 453.270 1.00 51.20 200 GLU A N 1
ATOM 1589 C CA . GLU A 1 200 ? 131.975 125.450 452.367 1.00 52.73 200 GLU A CA 1
ATOM 1590 C C . GLU A 1 200 ? 132.672 125.891 451.087 1.00 55.30 200 GLU A C 1
ATOM 1591 O O . GLU A 1 200 ? 133.397 126.892 451.083 1.00 57.49 200 GLU A O 1
ATOM 1597 N N . PHE A 1 201 ? 132.440 125.160 450.002 1.00 51.47 201 PHE A N 1
ATOM 1598 C CA . PHE A 1 201 ? 132.963 125.544 448.693 1.00 53.97 201 PHE A CA 1
ATOM 1599 C C . PHE A 1 201 ? 131.832 126.135 447.853 1.00 56.12 201 PHE A C 1
ATOM 1600 O O . PHE A 1 201 ? 131.372 125.565 446.864 1.00 60.32 201 PHE A O 1
ATOM 1608 N N . GLY A 1 202 ? 131.389 127.318 448.281 1.00 58.74 202 GLY A N 1
ATOM 1609 C CA . GLY A 1 202 ? 130.268 127.978 447.651 1.00 51.58 202 GLY A CA 1
ATOM 1610 C C . GLY A 1 202 ? 130.631 128.658 446.346 1.00 67.26 202 GLY A C 1
ATOM 1611 O O . GLY A 1 202 ? 131.792 128.728 445.940 1.00 63.77 202 GLY A O 1
ATOM 1612 N N . THR A 1 203 ? 129.593 129.171 445.680 1.00 61.76 203 THR A N 1
ATOM 1613 C CA . THR A 1 203 ? 129.786 129.816 444.386 1.00 56.94 203 THR A CA 1
ATOM 1614 C C . THR A 1 203 ? 130.709 131.022 444.497 1.00 62.44 203 THR A C 1
ATOM 1615 O O . THR A 1 203 ? 131.604 131.207 443.663 1.00 57.46 203 THR A O 1
ATOM 1619 N N . LEU A 1 204 ? 130.511 131.853 445.518 1.00 57.22 204 LEU A N 1
ATOM 1620 C CA . LEU A 1 204 ? 131.259 133.093 445.653 1.00 60.05 204 LEU A CA 1
ATOM 1621 C C . LEU A 1 204 ? 132.094 133.179 446.922 1.00 62.47 204 LEU A C 1
ATOM 1622 O O . LEU A 1 204 ? 132.774 134.192 447.125 1.00 65.31 204 LEU A O 1
ATOM 1627 N N . ARG A 1 205 ? 132.069 132.162 447.781 1.00 65.81 205 ARG A N 1
ATOM 1628 C CA . ARG A 1 205 ? 132.796 132.236 449.041 1.00 58.07 205 ARG A CA 1
ATOM 1629 C C . ARG A 1 205 ? 133.264 130.851 449.457 1.00 54.41 205 ARG A C 1
ATOM 1630 O O . ARG A 1 205 ? 132.488 129.893 449.416 1.00 59.23 205 ARG A O 1
ATOM 1638 N N . THR A 1 206 ? 134.528 130.755 449.855 1.00 58.95 206 THR A N 1
ATOM 1639 C CA . THR A 1 206 ? 135.066 129.558 450.483 1.00 58.37 206 THR A CA 1
ATOM 1640 C C . THR A 1 206 ? 135.208 129.823 451.976 1.00 61.99 206 THR A C 1
ATOM 1641 O O . THR A 1 206 ? 135.844 130.804 452.377 1.00 59.76 206 THR A O 1
ATOM 1645 N N . ARG A 1 207 ? 134.619 128.955 452.797 1.00 61.26 207 ARG A N 1
ATOM 1646 C CA . ARG A 1 207 ? 134.578 129.172 454.237 1.00 60.49 207 ARG A CA 1
ATOM 1647 C C . ARG A 1 207 ? 135.004 127.915 454.981 1.00 57.38 207 ARG A C 1
ATOM 1648 O O . ARG A 1 207 ? 134.500 126.822 454.705 1.00 52.24 207 ARG A O 1
ATOM 1656 N N . PHE A 1 208 ? 135.922 128.082 455.929 1.00 54.11 208 PHE A N 1
ATOM 1657 C CA . PHE A 1 208 ? 136.326 127.032 456.852 1.00 50.40 208 PHE A CA 1
ATOM 1658 C C . PHE A 1 208 ? 135.950 127.445 458.266 1.00 54.72 208 PHE A C 1
ATOM 1659 O O . PHE A 1 208 ? 136.060 128.622 458.626 1.00 60.79 208 PHE A O 1
ATOM 1667 N N . THR A 1 209 ? 135.508 126.478 459.070 1.00 60.38 209 THR A N 1
ATOM 1668 C CA . THR A 1 209 ? 135.110 126.742 460.445 1.00 62.52 209 THR A CA 1
ATOM 1669 C C . THR A 1 209 ? 135.823 125.785 461.391 1.00 61.98 209 THR A C 1
ATOM 1670 O O . THR A 1 209 ? 136.234 124.688 461.002 1.00 62.61 209 THR A O 1
ATOM 1674 N N . ALA A 1 210 ? 135.965 126.220 462.641 1.00 60.61 210 ALA A N 1
ATOM 1675 C CA . ALA A 1 210 ? 136.545 125.410 463.705 1.00 57.64 210 ALA A CA 1
ATOM 1676 C C . ALA A 1 210 ? 135.625 125.484 464.913 1.00 59.58 210 ALA A C 1
ATOM 1677 O O . ALA A 1 210 ? 135.321 126.581 465.394 1.00 64.40 210 ALA A O 1
ATOM 1679 N N . ALA A 1 211 ? 135.183 124.321 465.400 1.00 61.03 211 ALA A N 1
ATOM 1680 C CA . ALA A 1 211 ? 134.210 124.291 466.490 1.00 56.48 211 ALA A CA 1
ATOM 1681 C C . ALA A 1 211 ? 134.782 124.888 467.770 1.00 61.85 211 ALA A C 1
ATOM 1682 O O . ALA A 1 211 ? 134.107 125.662 468.459 1.00 59.10 211 ALA A O 1
ATOM 1684 N N . SER A 1 212 ? 136.020 124.539 468.107 1.00 57.74 212 SER A N 1
ATOM 1685 C CA . SER A 1 212 ? 136.665 125.058 469.304 1.00 50.43 212 SER A CA 1
ATOM 1686 C C . SER A 1 212 ? 138.166 125.048 469.076 1.00 57.96 212 SER A C 1
ATOM 1687 O O . SER A 1 212 ? 138.730 124.015 468.703 1.00 63.32 212 SER A O 1
ATOM 1690 N N . THR A 1 213 ? 138.804 126.193 469.293 1.00 53.69 213 THR A N 1
ATOM 1691 C CA . THR A 1 213 ? 140.237 126.312 469.069 1.00 63.97 213 THR A CA 1
ATOM 1692 C C . THR A 1 213 ? 140.755 127.520 469.833 1.00 60.23 213 THR A C 1
ATOM 1693 O O . THR A 1 213 ? 139.986 128.349 470.325 1.00 63.30 213 THR A O 1
ATOM 1697 N N . THR A 1 214 ? 142.080 127.603 469.929 1.00 60.12 214 THR A N 1
ATOM 1698 C CA . THR A 1 214 ? 142.753 128.763 470.490 1.00 57.76 214 THR A CA 1
ATOM 1699 C C . THR A 1 214 ? 143.597 129.498 469.462 1.00 59.73 214 THR A C 1
ATOM 1700 O O . THR A 1 214 ? 144.254 130.485 469.812 1.00 60.32 214 THR A O 1
ATOM 1704 N N . LEU A 1 215 ? 143.591 129.052 468.204 1.00 60.82 215 LEU A N 1
ATOM 1705 C CA . LEU A 1 215 ? 144.450 129.608 467.167 1.00 62.59 215 LEU A CA 1
ATOM 1706 C C . LEU A 1 215 ? 144.026 129.114 465.790 1.00 61.85 215 LEU A C 1
ATOM 1707 O O . LEU A 1 215 ? 143.819 127.912 465.594 1.00 59.61 215 LEU A O 1
ATOM 1712 N N . VAL A 1 216 ? 143.899 130.030 464.831 1.00 52.23 216 VAL A N 1
ATOM 1713 C CA . VAL A 1 216 ? 143.604 129.694 463.443 1.00 50.95 216 VAL A CA 1
ATOM 1714 C C . VAL A 1 216 ? 144.915 129.660 462.671 1.00 58.82 216 VAL A C 1
ATOM 1715 O O . VAL A 1 216 ? 145.796 130.502 462.886 1.00 58.40 216 VAL A O 1
ATOM 1719 N N . ASP A 1 217 ? 145.049 128.687 461.770 1.00 52.84 217 ASP A N 1
ATOM 1720 C CA . ASP A 1 217 ? 146.313 128.454 461.077 1.00 61.61 217 ASP A CA 1
ATOM 1721 C C . ASP A 1 217 ? 146.026 127.859 459.707 1.00 61.43 217 ASP A C 1
ATOM 1722 O O . ASP A 1 217 ? 145.391 126.804 459.610 1.00 57.76 217 ASP A O 1
ATOM 1727 N N . TYR A 1 218 ? 146.490 128.530 458.652 1.00 53.52 218 TYR A N 1
ATOM 1728 C CA . TYR A 1 218 ? 146.365 127.987 457.307 1.00 59.28 218 TYR A CA 1
ATOM 1729 C C . TYR A 1 218 ? 147.577 128.386 456.477 1.00 54.21 218 TYR A C 1
ATOM 1730 O O . TYR A 1 218 ? 148.304 129.326 456.809 1.00 50.46 218 TYR A O 1
ATOM 1739 N N . VAL A 1 219 ? 147.785 127.645 455.387 1.00 50.28 219 VAL A N 1
ATOM 1740 C CA . VAL A 1 219 ? 148.899 127.851 454.469 1.00 56.73 219 VAL A CA 1
ATOM 1741 C C . VAL A 1 219 ? 148.350 127.869 453.049 1.00 55.21 219 VAL A C 1
ATOM 1742 O O . VAL A 1 219 ? 147.513 127.034 452.690 1.00 55.26 219 VAL A O 1
ATOM 1746 N N . ILE A 1 220 ? 148.811 128.826 452.245 1.00 54.07 220 ILE A N 1
ATOM 1747 C CA . ILE A 1 220 ? 148.427 128.932 450.841 1.00 59.39 220 ILE A CA 1
ATOM 1748 C C . ILE A 1 220 ? 149.694 128.924 449.996 1.00 59.53 220 ILE A C 1
ATOM 1749 O O . ILE A 1 220 ? 150.657 129.638 450.302 1.00 57.79 220 ILE A O 1
ATOM 1754 N N A VAL A 1 221 ? 149.697 128.107 448.945 0.58 56.57 221 VAL A N 1
ATOM 1755 N N B VAL A 1 221 ? 149.698 128.106 448.944 0.42 54.35 221 VAL A N 1
ATOM 1756 C CA A VAL A 1 221 ? 150.843 127.965 448.056 0.58 58.40 221 VAL A CA 1
ATOM 1757 C CA B VAL A 1 221 ? 150.844 127.957 448.055 0.42 59.68 221 VAL A CA 1
ATOM 1758 C C A VAL A 1 221 ? 150.358 128.093 446.619 0.58 60.26 221 VAL A C 1
ATOM 1759 C C B VAL A 1 221 ? 150.365 128.081 446.616 0.42 59.68 221 VAL A C 1
ATOM 1760 O O A VAL A 1 221 ? 149.310 127.547 446.257 0.58 63.13 221 VAL A O 1
ATOM 1761 O O B VAL A 1 221 ? 149.336 127.505 446.246 0.42 64.03 221 VAL A O 1
ATOM 1768 N N . ALA A 1 222 ? 151.114 128.825 445.805 1.00 55.57 222 ALA A N 1
ATOM 1769 C CA . ALA A 1 222 ? 150.750 129.103 444.423 1.00 63.02 222 ALA A CA 1
ATOM 1770 C C . ALA A 1 222 ? 151.610 128.307 443.448 1.00 60.31 222 ALA A C 1
ATOM 1771 O O . ALA A 1 222 ? 152.765 127.978 443.732 1.00 65.55 222 ALA A O 1
ATOM 1773 N N . ALA A 1 223 ? 151.029 128.005 442.288 1.00 49.18 223 ALA A N 1
ATOM 1774 C CA . ALA A 1 223 ? 151.751 127.363 441.199 1.00 61.39 223 ALA A CA 1
ATOM 1775 C C . ALA A 1 223 ? 151.173 127.847 439.878 1.00 66.37 223 ALA A C 1
ATOM 1776 O O . ALA A 1 223 ? 150.024 128.292 439.807 1.00 65.03 223 ALA A O 1
ATOM 1778 N N . GLN A 1 224 ? 151.983 127.753 438.827 1.00 63.57 224 GLN A N 1
ATOM 1779 C CA . GLN A 1 224 ? 151.532 128.185 437.511 1.00 67.74 224 GLN A CA 1
ATOM 1780 C C . GLN A 1 224 ? 150.382 127.299 437.034 1.00 64.91 224 GLN A C 1
ATOM 1781 O O . GLN A 1 224 ? 150.364 126.099 437.323 1.00 68.46 224 GLN A O 1
ATOM 1787 N N . PRO A 1 225 ? 149.410 127.859 436.310 1.00 61.78 225 PRO A N 1
ATOM 1788 C CA . PRO A 1 225 ? 148.195 127.099 435.993 1.00 62.95 225 PRO A CA 1
ATOM 1789 C C . PRO A 1 225 ? 148.491 125.870 435.146 1.00 64.97 225 PRO A C 1
ATOM 1790 O O . PRO A 1 225 ? 149.430 125.846 434.345 1.00 71.36 225 PRO A O 1
ATOM 1794 N N . GLY A 1 226 ? 147.671 124.836 435.341 1.00 64.96 226 GLY A N 1
ATOM 1795 C CA . GLY A 1 226 ? 147.879 123.550 434.713 1.00 73.16 226 GLY A CA 1
ATOM 1796 C C . GLY A 1 226 ? 148.975 122.708 435.327 1.00 71.25 226 GLY A C 1
ATOM 1797 O O . GLY A 1 226 ? 149.073 121.517 435.004 1.00 79.77 226 GLY A O 1
ATOM 1798 N N . ASP A 1 227 ? 149.789 123.277 436.211 1.00 64.82 227 ASP A N 1
ATOM 1799 C CA . ASP A 1 227 ? 150.953 122.588 436.761 1.00 78.30 227 ASP A CA 1
ATOM 1800 C C . ASP A 1 227 ? 150.613 122.047 438.151 1.00 69.94 227 ASP A C 1
ATOM 1801 O O . ASP A 1 227 ? 151.040 122.561 439.187 1.00 68.82 227 ASP A O 1
ATOM 1806 N N . TYR A 1 228 ? 149.821 120.972 438.150 1.00 63.04 228 TYR A N 1
ATOM 1807 C CA . TYR A 1 228 ? 149.376 120.362 439.397 1.00 54.50 228 TYR A CA 1
ATOM 1808 C C . TYR A 1 228 ? 150.450 119.511 440.056 1.00 63.50 228 TYR A C 1
ATOM 1809 O O . TYR A 1 228 ? 150.395 119.304 441.273 1.00 60.51 228 TYR A O 1
ATOM 1818 N N . ASP A 1 229 ? 151.419 119.013 439.285 1.00 68.42 229 ASP A N 1
ATOM 1819 C CA . ASP A 1 229 ? 152.498 118.231 439.876 1.00 67.43 229 ASP A CA 1
ATOM 1820 C C . ASP A 1 229 ? 153.326 119.072 440.836 1.00 69.04 229 ASP A C 1
ATOM 1821 O O . ASP A 1 229 ? 153.852 118.550 441.826 1.00 66.59 229 ASP A O 1
ATOM 1826 N N . THR A 1 230 ? 153.449 120.373 440.564 1.00 71.36 230 THR A N 1
ATOM 1827 C CA . THR A 1 230 ? 154.165 121.252 441.480 1.00 66.55 230 THR A CA 1
ATOM 1828 C C . THR A 1 230 ? 153.355 121.500 442.745 1.00 64.80 230 THR A C 1
ATOM 1829 O O . THR A 1 230 ? 153.912 121.523 443.849 1.00 68.24 230 THR A O 1
ATOM 1833 N N . LEU A 1 231 ? 152.040 121.691 442.606 1.00 62.24 231 LEU A N 1
ATOM 1834 C CA . LEU A 1 231 ? 151.183 121.851 443.777 1.00 59.62 231 LEU A CA 1
ATOM 1835 C C . LEU A 1 231 ? 151.328 120.669 444.728 1.00 66.88 231 LEU A C 1
ATOM 1836 O O . LEU A 1 231 ? 151.482 120.849 445.942 1.00 70.77 231 LEU A O 1
ATOM 1841 N N . GLN A 1 232 ? 151.295 119.447 444.191 1.00 66.80 232 GLN A N 1
ATOM 1842 C CA . GLN A 1 232 ? 151.492 118.269 445.029 1.00 62.37 232 GLN A CA 1
ATOM 1843 C C . GLN A 1 232 ? 152.913 118.197 445.571 1.00 61.28 232 GLN A C 1
ATOM 1844 O O . GLN A 1 232 ? 153.132 117.652 446.658 1.00 61.45 232 GLN A O 1
ATOM 1850 N N . GLN A 1 233 ? 153.888 118.733 444.832 1.00 62.58 233 GLN A N 1
ATOM 1851 C CA . GLN A 1 233 ? 155.248 118.801 445.355 1.00 66.13 233 GLN A CA 1
ATOM 1852 C C . GLN A 1 233 ? 155.322 119.727 446.562 1.00 70.49 233 GLN A C 1
ATOM 1853 O O . GLN A 1 233 ? 156.053 119.452 447.521 1.00 68.06 233 GLN A O 1
ATOM 1859 N N . ARG A 1 234 ? 154.566 120.828 446.532 1.00 60.05 234 ARG A N 1
ATOM 1860 C CA . ARG A 1 234 ? 154.559 121.770 447.645 1.00 59.30 234 ARG A CA 1
ATOM 1861 C C . ARG A 1 234 ? 153.752 121.243 448.826 1.00 62.65 234 ARG A C 1
ATOM 1862 O O . ARG A 1 234 ? 154.154 121.423 449.981 1.00 60.10 234 ARG A O 1
ATOM 1870 N N . ILE A 1 235 ? 152.614 120.598 448.556 1.00 52.39 235 ILE A N 1
ATOM 1871 C CA . ILE A 1 235 ? 151.784 120.061 449.631 1.00 48.25 235 ILE A CA 1
ATOM 1872 C C . ILE A 1 235 ? 152.550 118.998 450.407 1.00 59.18 235 ILE A C 1
ATOM 1873 O O . ILE A 1 235 ? 152.547 118.981 451.644 1.00 63.22 235 ILE A O 1
ATOM 1878 N N . SER A 1 236 ? 153.222 118.095 449.689 1.00 59.07 236 SER A N 1
ATOM 1879 C CA . SER A 1 236 ? 153.987 117.041 450.347 1.00 51.15 236 SER A CA 1
ATOM 1880 C C . SER A 1 236 ? 155.175 117.606 451.114 1.00 58.54 236 SER A C 1
ATOM 1881 O O . SER A 1 236 ? 155.540 117.073 452.167 1.00 63.43 236 SER A O 1
ATOM 1884 N N . ALA A 1 237 ? 155.792 118.676 450.608 1.00 61.25 237 ALA A N 1
ATOM 1885 C CA . ALA A 1 237 ? 156.863 119.327 451.352 1.00 58.10 237 ALA A CA 1
ATOM 1886 C C . ALA A 1 237 ? 156.352 120.004 452.615 1.00 66.42 237 ALA A C 1
ATOM 1887 O O . ALA A 1 237 ? 157.128 120.211 453.553 1.00 72.12 237 ALA A O 1
ATOM 1889 N N . LEU A 1 238 ? 155.067 120.351 452.660 1.00 56.03 238 LEU A N 1
ATOM 1890 C CA . LEU A 1 238 ? 154.489 120.974 453.841 1.00 53.37 238 LEU A CA 1
ATOM 1891 C C . LEU A 1 238 ? 153.994 119.951 454.852 1.00 64.67 238 LEU A C 1
ATOM 1892 O O . LEU A 1 238 ? 154.192 120.130 456.057 1.00 61.82 238 LEU A O 1
ATOM 1897 N N . THR A 1 239 ? 153.369 118.869 454.387 1.00 65.44 239 THR A N 1
ATOM 1898 C CA . THR A 1 239 ? 152.670 117.948 455.270 1.00 64.41 239 THR A CA 1
ATOM 1899 C C . THR A 1 239 ? 153.299 116.565 455.357 1.00 58.96 239 THR A C 1
ATOM 1900 O O . THR A 1 239 ? 152.929 115.795 456.249 1.00 55.62 239 THR A O 1
ATOM 1904 N N . GLY A 1 240 ? 154.231 116.225 454.470 1.00 67.44 240 GLY A N 1
ATOM 1905 C CA . GLY A 1 240 ? 154.893 114.939 454.567 1.00 65.86 240 GLY A CA 1
ATOM 1906 C C . GLY A 1 240 ? 155.174 114.253 453.246 1.00 70.79 240 GLY A C 1
ATOM 1907 O O . GLY A 1 240 ? 154.311 114.185 452.365 1.00 64.74 240 GLY A O 1
ATOM 1908 N N . ARG A 1 241 ? 156.394 113.743 453.102 1.00 62.17 241 ARG A N 1
ATOM 1909 C CA . ARG A 1 241 ? 156.796 112.951 451.949 1.00 62.05 241 ARG A CA 1
ATOM 1910 C C . ARG A 1 241 ? 156.699 111.473 452.301 1.00 62.79 241 ARG A C 1
ATOM 1911 O O . ARG A 1 241 ? 157.283 111.027 453.295 1.00 62.21 241 ARG A O 1
ATOM 1919 N N . ALA A 1 242 ? 155.956 110.722 451.492 1.00 65.63 242 ALA A N 1
ATOM 1920 C CA . ALA A 1 242 ? 155.707 109.325 451.801 1.00 58.88 242 ALA A CA 1
ATOM 1921 C C . ALA A 1 242 ? 157.008 108.524 451.776 1.00 63.20 242 ALA A C 1
ATOM 1922 O O . ALA A 1 242 ? 157.945 108.862 451.047 1.00 75.15 242 ALA A O 1
ATOM 1924 N N . PRO A 1 243 ? 157.090 107.462 452.562 1.00 59.30 243 PRO A N 1
ATOM 1925 C CA . PRO A 1 243 ? 158.257 106.578 452.524 1.00 61.69 243 PRO A CA 1
ATOM 1926 C C . PRO A 1 243 ? 158.162 105.606 451.352 1.00 71.73 243 PRO A C 1
ATOM 1927 O O . PRO A 1 243 ? 157.177 105.567 450.618 1.00 80.65 243 PRO A O 1
ATOM 1931 N N . ALA A 1 244 ? 159.218 104.814 451.187 1.00 70.96 244 ALA A N 1
ATOM 1932 C CA . ALA A 1 244 ? 159.065 103.817 450.136 1.00 66.61 244 ALA A CA 1
ATOM 1933 C C . ALA A 1 244 ? 158.463 102.538 450.713 1.00 72.94 244 ALA A C 1
ATOM 1934 O O . ALA A 1 244 ? 158.879 102.083 451.782 1.00 72.00 244 ALA A O 1
ATOM 1936 N N . PRO A 1 245 ? 157.486 101.942 450.023 1.00 65.15 245 PRO A N 1
ATOM 1937 C CA . PRO A 1 245 ? 156.809 100.778 450.587 1.00 65.20 245 PRO A CA 1
ATOM 1938 C C . PRO A 1 245 ? 157.702 99.542 450.513 1.00 67.04 245 PRO A C 1
ATOM 1939 O O . PRO A 1 245 ? 158.591 99.462 449.657 1.00 71.84 245 PRO A O 1
ATOM 1943 N N . PRO A 1 246 ? 157.491 98.577 451.404 1.00 67.40 246 PRO A N 1
ATOM 1944 C CA . PRO A 1 246 ? 158.213 97.304 451.270 1.00 64.89 246 PRO A CA 1
ATOM 1945 C C . PRO A 1 246 ? 157.757 96.568 450.023 1.00 70.91 246 PRO A C 1
ATOM 1946 O O . PRO A 1 246 ? 156.585 96.622 449.645 1.00 73.55 246 PRO A O 1
ATOM 1950 N N . ASP A 1 247 ? 158.704 95.879 449.380 1.00 81.28 247 ASP A N 1
ATOM 1951 C CA . ASP A 1 247 ? 158.433 95.287 448.073 1.00 75.23 247 ASP A CA 1
ATOM 1952 C C . ASP A 1 247 ? 157.306 94.264 448.129 1.00 68.43 247 ASP A C 1
ATOM 1953 O O . ASP A 1 247 ? 156.528 94.149 447.175 1.00 63.22 247 ASP A O 1
ATOM 1958 N N . PHE A 1 248 ? 157.187 93.527 449.237 1.00 61.15 248 PHE A N 1
ATOM 1959 C CA . PHE A 1 248 ? 156.173 92.480 449.313 1.00 58.04 248 PHE A CA 1
ATOM 1960 C C . PHE A 1 248 ? 154.761 93.053 449.279 1.00 58.60 248 PHE A C 1
ATOM 1961 O O . PHE A 1 248 ? 153.843 92.398 448.775 1.00 58.54 248 PHE A O 1
ATOM 1969 N N . SER A 1 249 ? 154.570 94.271 449.791 1.00 62.45 249 SER A N 1
ATOM 1970 C CA . SER A 1 249 ? 153.242 94.873 449.832 1.00 64.22 249 SER A CA 1
ATOM 1971 C C . SER A 1 249 ? 152.695 95.210 448.450 1.00 65.79 249 SER A C 1
ATOM 1972 O O . SER A 1 249 ? 151.498 95.491 448.330 1.00 62.14 249 SER A O 1
ATOM 1975 N N . LEU A 1 250 ? 153.528 95.188 447.411 1.00 61.74 250 LEU A N 1
ATOM 1976 C CA . LEU A 1 250 ? 153.074 95.504 446.063 1.00 68.04 250 LEU A CA 1
ATOM 1977 C C . LEU A 1 250 ? 152.462 94.309 445.343 1.00 68.98 250 LEU A C 1
ATOM 1978 O O . LEU A 1 250 ? 152.063 94.444 444.180 1.00 58.77 250 LEU A O 1
ATOM 1983 N N . GLY A 1 251 ? 152.368 93.160 445.997 1.00 62.15 251 GLY A N 1
ATOM 1984 C CA . GLY A 1 251 ? 151.848 91.952 445.389 1.00 57.98 251 GLY A CA 1
ATOM 1985 C C . GLY A 1 251 ? 150.361 91.775 445.595 1.00 61.56 251 GLY A C 1
ATOM 1986 O O . GLY A 1 251 ? 149.596 92.742 445.667 1.00 65.68 251 GLY A O 1
ATOM 1987 N N . TYR A 1 252 ? 149.946 90.515 445.690 1.00 61.02 252 TYR A N 1
ATOM 1988 C CA . TYR A 1 252 ? 148.544 90.165 445.869 1.00 64.25 252 TYR A CA 1
ATOM 1989 C C . TYR A 1 252 ? 148.239 89.987 447.350 1.00 63.06 252 TYR A C 1
ATOM 1990 O O . TYR A 1 252 ? 148.905 89.208 448.038 1.00 68.77 252 TYR A O 1
ATOM 1999 N N . ILE A 1 253 ? 147.233 90.708 447.833 1.00 51.19 253 ILE A N 1
ATOM 2000 C CA . ILE A 1 253 ? 146.862 90.710 449.243 1.00 58.83 253 ILE A CA 1
ATOM 2001 C C . ILE A 1 253 ? 145.535 89.976 449.381 1.00 60.80 253 ILE A C 1
ATOM 2002 O O . ILE A 1 253 ? 144.496 90.447 448.901 1.00 55.13 253 ILE A O 1
ATOM 2007 N N . GLN A 1 254 ? 145.568 88.823 450.045 1.00 60.61 254 GLN A N 1
ATOM 2008 C CA . GLN A 1 254 ? 144.382 88.003 450.256 1.00 59.63 254 GLN A CA 1
ATOM 2009 C C . GLN A 1 254 ? 143.752 88.341 451.601 1.00 64.78 254 GLN A C 1
ATOM 2010 O O . GLN A 1 254 ? 144.444 88.393 452.622 1.00 74.13 254 GLN A O 1
ATOM 2016 N N . SER A 1 255 ? 142.442 88.566 451.598 1.00 66.02 255 SER A N 1
ATOM 2017 C CA . SER A 1 255 ? 141.725 88.884 452.824 1.00 58.82 255 SER A CA 1
ATOM 2018 C C . SER A 1 255 ? 140.249 88.586 452.622 1.00 64.15 255 SER A C 1
ATOM 2019 O O . SER A 1 255 ? 139.768 88.479 451.490 1.00 70.27 255 SER A O 1
ATOM 2022 N N . LYS A 1 256 ? 139.541 88.451 453.739 1.00 59.10 256 LYS A N 1
ATOM 2023 C CA . LYS A 1 256 ? 138.092 88.291 453.738 1.00 61.46 256 LYS A CA 1
ATOM 2024 C C . LYS A 1 256 ? 137.603 88.422 455.173 1.00 63.39 256 LYS A C 1
ATOM 2025 O O . LYS A 1 256 ? 138.393 88.524 456.114 1.00 65.06 256 LYS A O 1
ATOM 2031 N N . LEU A 1 257 ? 136.285 88.410 455.327 1.00 57.78 257 LEU A N 1
ATOM 2032 C CA . LEU A 1 257 ? 135.641 88.379 456.635 1.00 57.99 257 LEU A CA 1
ATOM 2033 C C . LEU A 1 257 ? 134.961 87.018 456.765 1.00 61.22 257 LEU A C 1
ATOM 2034 O O . LEU A 1 257 ? 133.872 86.812 456.222 1.00 67.77 257 LEU A O 1
ATOM 2039 N N . ARG A 1 258 ? 135.595 86.085 457.476 1.00 64.27 258 ARG A N 1
ATOM 2040 C CA . ARG A 1 258 ? 136.920 86.247 458.075 1.00 55.55 258 ARG A CA 1
ATOM 2041 C C . ARG A 1 258 ? 137.548 84.869 458.256 1.00 54.64 258 ARG A C 1
ATOM 2042 O O . ARG A 1 258 ? 136.837 83.867 458.331 1.00 59.20 258 ARG A O 1
ATOM 2050 N N . TYR A 1 259 ? 138.876 84.809 458.325 1.00 51.36 259 TYR A N 1
ATOM 2051 C CA . TYR A 1 259 ? 139.552 83.561 458.657 1.00 55.82 259 TYR A CA 1
ATOM 2052 C C . TYR A 1 259 ? 139.534 83.392 460.171 1.00 58.46 259 TYR A C 1
ATOM 2053 O O . TYR A 1 259 ? 140.119 84.199 460.902 1.00 61.03 259 TYR A O 1
ATOM 2062 N N . GLU A 1 260 ? 138.866 82.337 460.637 1.00 53.49 260 GLU A N 1
ATOM 2063 C CA . GLU A 1 260 ? 138.371 82.288 462.006 1.00 51.60 260 GLU A CA 1
ATOM 2064 C C . GLU A 1 260 ? 139.322 81.611 462.987 1.00 60.85 260 GLU A C 1
ATOM 2065 O O . GLU A 1 260 ? 139.377 82.019 464.153 1.00 66.54 260 GLU A O 1
ATOM 2071 N N . ASN A 1 261 ? 140.066 80.591 462.566 1.00 59.96 261 ASN A N 1
ATOM 2072 C CA . ASN A 1 261 ? 140.991 79.907 463.462 1.00 60.03 261 ASN A CA 1
ATOM 2073 C C . ASN A 1 261 ? 142.325 79.693 462.752 1.00 66.15 261 ASN A C 1
ATOM 2074 O O . ASN A 1 261 ? 142.482 79.998 461.566 1.00 65.27 261 ASN A O 1
ATOM 2079 N N . GLN A 1 262 ? 143.294 79.155 463.499 1.00 64.37 262 GLN A N 1
ATOM 2080 C CA . GLN A 1 262 ? 144.648 79.007 462.976 1.00 57.80 262 GLN A CA 1
ATOM 2081 C C . GLN A 1 262 ? 144.706 77.984 461.849 1.00 69.99 262 GLN A C 1
ATOM 2082 O O . GLN A 1 262 ? 145.414 78.187 460.854 1.00 72.36 262 GLN A O 1
ATOM 2088 N N . THR A 1 263 ? 143.976 76.876 461.985 1.00 64.90 263 THR A N 1
ATOM 2089 C CA . THR A 1 263 ? 144.057 75.821 460.981 1.00 64.51 263 THR A CA 1
ATOM 2090 C C . THR A 1 263 ? 143.455 76.261 459.652 1.00 62.79 263 THR A C 1
ATOM 2091 O O . THR A 1 263 ? 143.943 75.857 458.591 1.00 62.48 263 THR A O 1
ATOM 2095 N N . GLU A 1 264 ? 142.446 77.133 459.681 1.00 61.01 264 GLU A N 1
ATOM 2096 C CA . GLU A 1 264 ? 141.906 77.663 458.432 1.00 55.09 264 GLU A CA 1
ATOM 2097 C C . GLU A 1 264 ? 142.937 78.521 457.708 1.00 65.01 264 GLU A C 1
ATOM 2098 O O . GLU A 1 264 ? 143.024 78.490 456.474 1.00 67.07 264 GLU A O 1
ATOM 2104 N N . VAL A 1 265 ? 143.731 79.288 458.458 1.00 61.85 265 VAL A N 1
ATOM 2105 C CA . VAL A 1 265 ? 144.777 80.099 457.844 1.00 55.08 265 VAL A CA 1
ATOM 2106 C C . VAL A 1 265 ? 145.883 79.213 457.287 1.00 57.99 265 VAL A C 1
ATOM 2107 O O . VAL A 1 265 ? 146.441 79.489 456.219 1.00 62.74 265 VAL A O 1
ATOM 2111 N N . GLU A 1 266 ? 146.220 78.134 457.995 1.00 62.08 266 GLU A N 1
ATOM 2112 C CA . GLU A 1 266 ? 147.276 77.251 457.512 1.00 62.05 266 GLU A CA 1
ATOM 2113 C C . GLU A 1 266 ? 146.840 76.484 456.267 1.00 66.20 266 GLU A C 1
ATOM 2114 O O . GLU A 1 266 ? 147.654 76.240 455.369 1.00 72.06 266 GLU A O 1
ATOM 2120 N N . LEU A 1 267 ? 145.560 76.102 456.183 1.00 68.31 267 LEU A N 1
ATOM 2121 C CA . LEU A 1 267 ? 145.083 75.438 454.973 1.00 60.91 267 LEU A CA 1
ATOM 2122 C C . LEU A 1 267 ? 144.989 76.409 453.806 1.00 68.59 267 LEU A C 1
ATOM 2123 O O . LEU A 1 267 ? 145.114 75.996 452.648 1.00 76.41 267 LEU A O 1
ATOM 2128 N N . LEU A 1 268 ? 144.769 77.694 454.086 1.00 67.41 268 LEU A N 1
ATOM 2129 C CA . LEU A 1 268 ? 144.756 78.695 453.024 1.00 65.94 268 LEU A CA 1
ATOM 2130 C C . LEU A 1 268 ? 146.130 78.821 452.376 1.00 67.88 268 LEU A C 1
ATOM 2131 O O . LEU A 1 268 ? 146.248 78.872 451.146 1.00 69.14 268 LEU A O 1
ATOM 2136 N N . ALA A 1 269 ? 147.185 78.879 453.193 1.00 66.17 269 ALA A N 1
ATOM 2137 C CA . ALA A 1 269 ? 148.539 78.919 452.650 1.00 65.91 269 ALA A CA 1
ATOM 2138 C C . ALA A 1 269 ? 148.877 77.628 451.915 1.00 68.31 269 ALA A C 1
ATOM 2139 O O . ALA A 1 269 ? 149.587 77.651 450.903 1.00 73.73 269 ALA A O 1
ATOM 2141 N N . GLN A 1 270 ? 148.383 76.492 452.413 1.00 67.09 270 GLN A N 1
ATOM 2142 C CA . GLN A 1 270 ? 148.590 75.228 451.714 1.00 68.65 270 GLN A CA 1
ATOM 2143 C C . GLN A 1 270 ? 147.915 75.228 450.349 1.00 68.58 270 GLN A C 1
ATOM 2144 O O . GLN A 1 270 ? 148.435 74.630 449.400 1.00 62.33 270 GLN A O 1
ATOM 2150 N N . ASN A 1 271 ? 146.763 75.890 450.228 1.00 67.00 271 ASN A N 1
ATOM 2151 C CA . ASN A 1 271 ? 146.062 75.930 448.949 1.00 66.52 271 ASN A CA 1
ATOM 2152 C C . ASN A 1 271 ? 146.825 76.764 447.926 1.00 71.57 271 ASN A C 1
ATOM 2153 O O . ASN A 1 271 ? 146.979 76.354 446.770 1.00 76.03 271 ASN A O 1
ATOM 2158 N N . PHE A 1 272 ? 147.298 77.947 448.328 1.00 69.22 272 PHE A N 1
ATOM 2159 C CA . PHE A 1 272 ? 148.106 78.761 447.425 1.00 69.27 272 PHE A CA 1
ATOM 2160 C C . PHE A 1 272 ? 149.367 78.021 447.001 1.00 69.98 272 PHE A C 1
ATOM 2161 O O . PHE A 1 272 ? 149.793 78.113 445.844 1.00 65.49 272 PHE A O 1
ATOM 2169 N N . HIS A 1 273 ? 149.969 77.271 447.926 1.00 65.14 273 HIS A N 1
ATOM 2170 C CA . HIS A 1 273 ? 151.199 76.550 447.618 1.00 72.79 273 HIS A CA 1
ATOM 2171 C C . HIS A 1 273 ? 150.935 75.389 446.667 1.00 66.96 273 HIS A C 1
ATOM 2172 O O . HIS A 1 273 ? 151.644 75.218 445.669 1.00 70.01 273 HIS A O 1
ATOM 2179 N N . ASP A 1 274 ? 149.917 74.578 446.962 1.00 70.13 274 ASP A N 1
ATOM 2180 C CA . ASP A 1 274 ? 149.639 73.412 446.130 1.00 70.55 274 ASP A CA 1
ATOM 2181 C C . ASP A 1 274 ? 149.209 73.822 444.725 1.00 67.84 274 ASP A C 1
ATOM 2182 O O . ASP A 1 274 ? 149.576 73.167 443.743 1.00 67.74 274 ASP A O 1
ATOM 2187 N N . ARG A 1 275 ? 148.440 74.904 444.609 1.00 59.24 275 ARG A N 1
ATOM 2188 C CA . ARG A 1 275 ? 147.986 75.384 443.309 1.00 61.72 275 ARG A CA 1
ATOM 2189 C C . ARG A 1 275 ? 149.009 76.270 442.614 1.00 65.61 275 ARG A C 1
ATOM 2190 O O . ARG A 1 275 ? 148.767 76.684 441.475 1.00 68.57 275 ARG A O 1
ATOM 2198 N N . ASN A 1 276 ? 150.133 76.568 443.268 1.00 67.11 276 ASN A N 1
ATOM 2199 C CA . ASN A 1 276 ? 151.194 77.398 442.695 1.00 74.11 276 ASN A CA 1
ATOM 2200 C C . ASN A 1 276 ? 150.676 78.782 442.297 1.00 74.76 276 ASN A C 1
ATOM 2201 O O . ASN A 1 276 ? 151.040 79.327 441.252 1.00 68.98 276 ASN A O 1
ATOM 2206 N N . ILE A 1 277 ? 149.822 79.357 443.137 1.00 72.23 277 ILE A N 1
ATOM 2207 C CA . ILE A 1 277 ? 149.280 80.698 442.927 1.00 63.51 277 ILE A CA 1
ATOM 2208 C C . ILE A 1 277 ? 149.988 81.648 443.887 1.00 65.68 277 ILE A C 1
ATOM 2209 O O . ILE A 1 277 ? 149.969 81.404 445.104 1.00 67.67 277 ILE A O 1
ATOM 2214 N N . PRO A 1 278 ? 150.612 82.720 443.402 1.00 69.36 278 PRO A N 1
ATOM 2215 C CA . PRO A 1 278 ? 151.369 83.600 444.300 1.00 66.81 278 PRO A CA 1
ATOM 2216 C C . PRO A 1 278 ? 150.463 84.473 445.155 1.00 69.49 278 PRO A C 1
ATOM 2217 O O . PRO A 1 278 ? 149.417 84.951 444.708 1.00 60.78 278 PRO A O 1
ATOM 2221 N N . VAL A 1 279 ? 150.885 84.678 446.400 1.00 74.29 279 VAL A N 1
ATOM 2222 C CA . VAL A 1 279 ? 150.215 85.578 447.334 1.00 61.40 279 VAL A CA 1
ATOM 2223 C C . VAL A 1 279 ? 151.285 86.217 448.211 1.00 66.29 279 VAL A C 1
ATOM 2224 O O . VAL A 1 279 ? 152.244 85.557 448.624 1.00 61.22 279 VAL A O 1
ATOM 2228 N N . SER A 1 280 ? 151.136 87.516 448.471 1.00 65.09 280 SER A N 1
ATOM 2229 C CA . SER A 1 280 ? 152.153 88.272 449.192 1.00 59.00 280 SER A CA 1
ATOM 2230 C C . SER A 1 280 ? 151.801 88.557 450.646 1.00 69.22 280 SER A C 1
ATOM 2231 O O . SER A 1 280 ? 152.711 88.740 451.461 1.00 69.86 280 SER A O 1
ATOM 2234 N N . MET A 1 281 ? 150.519 88.592 451.003 1.00 59.40 281 MET A N 1
ATOM 2235 C CA . MET A 1 281 ? 150.138 88.898 452.374 1.00 62.83 281 MET A CA 1
ATOM 2236 C C . MET A 1 281 ? 148.789 88.262 452.680 1.00 65.85 281 MET A C 1
ATOM 2237 O O . MET A 1 281 ? 147.865 88.326 451.865 1.00 62.52 281 MET A O 1
ATOM 2242 N N . ILE A 1 282 ? 148.691 87.651 453.859 1.00 64.47 282 ILE A N 1
ATOM 2243 C CA . ILE A 1 282 ? 147.466 87.027 454.349 1.00 58.65 282 ILE A CA 1
ATOM 2244 C C . ILE A 1 282 ? 146.961 87.860 455.521 1.00 66.79 282 ILE A C 1
ATOM 2245 O O . ILE A 1 282 ? 147.733 88.183 456.433 1.00 74.63 282 ILE A O 1
ATOM 2250 N N . VAL A 1 283 ? 145.675 88.206 455.507 1.00 58.56 283 VAL A N 1
ATOM 2251 C CA . VAL A 1 283 ? 145.098 89.125 456.485 1.00 59.26 283 VAL A CA 1
ATOM 2252 C C . VAL A 1 283 ? 144.103 88.377 457.364 1.00 63.92 283 VAL A C 1
ATOM 2253 O O . VAL A 1 283 ? 143.258 87.627 456.859 1.00 63.46 283 VAL A O 1
ATOM 2257 N N . ILE A 1 284 ? 144.198 88.592 458.676 1.00 66.53 284 ILE A N 1
ATOM 2258 C CA . ILE A 1 284 ? 143.255 88.062 459.656 1.00 56.75 284 ILE A CA 1
ATOM 2259 C C . ILE A 1 284 ? 142.381 89.211 460.140 1.00 60.38 284 ILE A C 1
ATOM 2260 O O . ILE A 1 284 ? 142.895 90.235 460.606 1.00 59.42 284 ILE A O 1
ATOM 2265 N N . ASP A 1 285 ? 141.064 89.040 460.041 1.00 56.94 285 ASP A N 1
ATOM 2266 C CA . ASP A 1 285 ? 140.130 90.126 460.312 1.00 59.26 285 ASP A CA 1
ATOM 2267 C C . ASP A 1 285 ? 139.849 90.222 461.814 1.00 63.39 285 ASP A C 1
ATOM 2268 O O . ASP A 1 285 ? 140.563 89.659 462.648 1.00 60.86 285 ASP A O 1
ATOM 2273 N N . TYR A 1 286 ? 138.792 90.949 462.171 1.00 63.09 286 TYR A N 1
ATOM 2274 C CA . TYR A 1 286 ? 138.468 91.247 463.560 1.00 64.30 286 TYR A CA 1
ATOM 2275 C C . TYR A 1 286 ? 137.764 90.058 464.216 1.00 61.38 286 TYR A C 1
ATOM 2276 O O . TYR A 1 286 ? 137.672 88.964 463.651 1.00 70.63 286 TYR A O 1
ATOM 2285 N N . GLN A 1 287 ? 137.271 90.269 465.439 1.00 63.65 287 GLN A N 1
ATOM 2286 C CA . GLN A 1 287 ? 136.577 89.258 466.238 1.00 60.02 287 GLN A CA 1
ATOM 2287 C C . GLN A 1 287 ? 137.440 88.028 466.504 1.00 63.92 287 GLN A C 1
ATOM 2288 O O . GLN A 1 287 ? 136.924 86.978 466.901 1.00 68.21 287 GLN A O 1
ATOM 2294 N N . SER A 1 288 ? 138.750 88.142 466.302 1.00 57.77 288 SER A N 1
ATOM 2295 C CA . SER A 1 288 ? 139.685 87.054 466.547 1.00 55.53 288 SER A CA 1
ATOM 2296 C C . SER A 1 288 ? 140.297 87.111 467.940 1.00 59.38 288 SER A C 1
ATOM 2297 O O . SER A 1 288 ? 141.230 86.355 468.227 1.00 63.21 288 SER A O 1
ATOM 2300 N N . TRP A 1 289 ? 139.791 87.981 468.806 1.00 66.15 289 TRP A N 1
ATOM 2301 C CA . TRP A 1 289 ? 140.291 88.155 470.160 1.00 62.25 289 TRP A CA 1
ATOM 2302 C C . TRP A 1 289 ? 139.290 87.602 471.165 1.00 61.46 289 TRP A C 1
ATOM 2303 O O . TRP A 1 289 ? 138.136 87.311 470.840 1.00 66.19 289 TRP A O 1
ATOM 2314 N N . ALA A 1 290 ? 139.749 87.463 472.409 1.00 65.68 290 ALA A N 1
ATOM 2315 C CA . ALA A 1 290 ? 138.864 87.005 473.473 1.00 60.76 290 ALA A CA 1
ATOM 2316 C C . ALA A 1 290 ? 137.973 88.133 473.980 1.00 60.02 290 ALA A C 1
ATOM 2317 O O . ALA A 1 290 ? 136.773 87.929 474.194 1.00 59.58 290 ALA A O 1
ATOM 2319 N N . HIS A 1 291 ? 138.539 89.323 474.174 1.00 58.36 291 HIS A N 1
ATOM 2320 C CA . HIS A 1 291 ? 137.788 90.473 474.654 1.00 60.04 291 HIS A CA 1
ATOM 2321 C C . HIS A 1 291 ? 138.250 91.727 473.925 1.00 61.77 291 HIS A C 1
ATOM 2322 O O . HIS A 1 291 ? 139.389 91.808 473.457 1.00 59.42 291 HIS A O 1
ATOM 2329 N N . GLN A 1 292 ? 137.351 92.707 473.838 1.00 54.10 292 GLN A N 1
ATOM 2330 C CA . GLN A 1 292 ? 137.685 94.004 473.257 1.00 50.42 292 GLN A CA 1
ATOM 2331 C C . GLN A 1 292 ? 138.674 94.718 474.169 1.00 60.17 292 GLN A C 1
ATOM 2332 O O . GLN A 1 292 ? 138.338 95.078 475.302 1.00 66.05 292 GLN A O 1
ATOM 2338 N N . GLY A 1 293 ? 139.891 94.930 473.681 1.00 55.62 293 GLY A N 1
ATOM 2339 C CA . GLY A 1 293 ? 140.946 95.539 474.462 1.00 46.38 293 GLY A CA 1
ATOM 2340 C C . GLY A 1 293 ? 142.054 94.586 474.846 1.00 56.00 293 GLY A C 1
ATOM 2341 O O . GLY A 1 293 ? 143.086 95.037 475.360 1.00 55.15 293 GLY A O 1
ATOM 2342 N N . ASP A 1 294 ? 141.870 93.282 474.626 1.00 59.54 294 ASP A N 1
ATOM 2343 C CA . ASP A 1 294 ? 142.934 92.324 474.911 1.00 64.46 294 ASP A CA 1
ATOM 2344 C C . ASP A 1 294 ? 144.104 92.499 473.951 1.00 65.89 294 ASP A C 1
ATOM 2345 O O . ASP A 1 294 ? 145.265 92.335 474.345 1.00 64.68 294 ASP A O 1
ATOM 2350 N N . TRP A 1 295 ? 143.817 92.832 472.694 1.00 65.21 295 TRP A N 1
ATOM 2351 C CA . TRP A 1 295 ? 144.836 93.066 471.673 1.00 61.98 295 TRP A CA 1
ATOM 2352 C C . TRP A 1 295 ? 145.779 91.869 471.564 1.00 61.78 295 TRP A C 1
ATOM 2353 O O . TRP A 1 295 ? 146.999 91.974 471.703 1.00 60.36 295 TRP A O 1
ATOM 2364 N N . ALA A 1 296 ? 145.167 90.716 471.310 1.00 64.22 296 ALA A N 1
ATOM 2365 C CA . ALA A 1 296 ? 145.850 89.443 471.147 1.00 57.11 296 ALA A CA 1
ATOM 2366 C C . ALA A 1 296 ? 144.853 88.444 470.585 1.00 56.48 296 ALA A C 1
ATOM 2367 O O . ALA A 1 296 ? 143.652 88.529 470.861 1.00 62.18 296 ALA A O 1
ATOM 2369 N N . LEU A 1 297 ? 145.358 87.505 469.794 1.00 55.21 297 LEU A N 1
ATOM 2370 C CA . LEU A 1 297 ? 144.500 86.474 469.233 1.00 63.90 297 LEU A CA 1
ATOM 2371 C C . LEU A 1 297 ? 144.013 85.538 470.331 1.00 61.16 297 LEU A C 1
ATOM 2372 O O . LEU A 1 297 ? 144.770 85.162 471.230 1.00 53.16 297 LEU A O 1
ATOM 2377 N N . ASP A 1 298 ? 142.737 85.176 470.262 1.00 61.93 298 ASP A N 1
ATOM 2378 C CA . ASP A 1 298 ? 142.153 84.250 471.222 1.00 62.94 298 ASP A CA 1
ATOM 2379 C C . ASP A 1 298 ? 142.886 82.914 471.152 1.00 63.84 298 ASP A C 1
ATOM 2380 O O . ASP A 1 298 ? 142.853 82.252 470.103 1.00 71.33 298 ASP A O 1
ATOM 2385 N N . PRO A 1 299 ? 143.557 82.486 472.223 1.00 60.28 299 PRO A N 1
ATOM 2386 C CA . PRO A 1 299 ? 144.306 81.221 472.161 1.00 61.74 299 PRO A CA 1
ATOM 2387 C C . PRO A 1 299 ? 143.433 80.005 471.924 1.00 64.31 299 PRO A C 1
ATOM 2388 O O . PRO A 1 299 ? 143.940 78.986 471.438 1.00 67.72 299 PRO A O 1
ATOM 2392 N N . ARG A 1 300 ? 142.138 80.077 472.242 1.00 58.49 300 ARG A N 1
ATOM 2393 C CA . ARG A 1 300 ? 141.252 78.946 472.003 1.00 61.76 300 ARG A CA 1
ATOM 2394 C C . ARG A 1 300 ? 141.093 78.646 470.518 1.00 68.19 300 ARG A C 1
ATOM 2395 O O . ARG A 1 300 ? 140.713 77.527 470.160 1.00 75.96 300 ARG A O 1
ATOM 2403 N N . LEU A 1 301 ? 141.383 79.616 469.650 1.00 64.07 301 LEU A N 1
ATOM 2404 C CA . LEU A 1 301 ? 141.320 79.423 468.211 1.00 64.88 301 LEU A CA 1
ATOM 2405 C C . LEU A 1 301 ? 142.635 79.706 467.498 1.00 70.03 301 LEU A C 1
ATOM 2406 O O . LEU A 1 301 ? 142.756 79.376 466.312 1.00 67.32 301 LEU A O 1
ATOM 2411 N N . TRP A 1 302 ? 143.616 80.298 468.178 1.00 61.15 302 TRP A N 1
ATOM 2412 C CA . TRP A 1 302 ? 144.940 80.562 467.614 1.00 60.82 302 TRP A CA 1
ATOM 2413 C C . TRP A 1 302 ? 145.988 80.086 468.612 1.00 60.87 302 TRP A C 1
ATOM 2414 O O . TRP A 1 302 ? 146.698 80.894 469.223 1.00 64.79 302 TRP A O 1
ATOM 2425 N N . PRO A 1 303 ? 146.120 78.767 468.788 1.00 65.61 303 PRO A N 1
ATOM 2426 C CA . PRO A 1 303 ? 146.933 78.262 469.910 1.00 61.64 303 PRO A CA 1
ATOM 2427 C C . PRO A 1 303 ? 148.414 78.573 469.797 1.00 58.70 303 PRO A C 1
ATOM 2428 O O . PRO A 1 303 ? 149.054 78.869 470.813 1.00 82.48 303 PRO A O 1
ATOM 2432 N N . ASN A 1 304 ? 148.985 78.517 468.596 1.00 50.60 304 ASN A N 1
ATOM 2433 C CA . ASN A 1 304 ? 150.414 78.750 468.387 1.00 63.76 304 ASN A CA 1
ATOM 2434 C C . ASN A 1 304 ? 150.555 79.659 467.171 1.00 65.76 304 ASN A C 1
ATOM 2435 O O . ASN A 1 304 ? 150.616 79.182 466.034 1.00 76.42 304 ASN A O 1
ATOM 2440 N N . VAL A 1 305 ? 150.625 80.971 467.409 1.00 56.35 305 VAL A N 1
ATOM 2441 C CA . VAL A 1 305 ? 150.606 81.908 466.291 1.00 70.63 305 VAL A CA 1
ATOM 2442 C C . VAL A 1 305 ? 151.993 82.099 465.693 1.00 69.11 305 VAL A C 1
ATOM 2443 O O . VAL A 1 305 ? 152.107 82.491 464.526 1.00 70.76 305 VAL A O 1
ATOM 2447 N N . ALA A 1 306 ? 153.054 81.861 466.464 1.00 66.81 306 ALA A N 1
ATOM 2448 C CA . ALA A 1 306 ? 154.392 81.894 465.884 1.00 69.85 306 ALA A CA 1
ATOM 2449 C C . ALA A 1 306 ? 154.582 80.755 464.891 1.00 70.46 306 ALA A C 1
ATOM 2450 O O . ALA A 1 306 ? 155.255 80.919 463.866 1.00 70.17 306 ALA A O 1
ATOM 2452 N N . GLN A 1 307 ? 153.987 79.593 465.176 1.00 76.68 307 GLN A N 1
ATOM 2453 C CA . GLN A 1 307 ? 154.027 78.480 464.234 1.00 69.94 307 GLN A CA 1
ATOM 2454 C C . GLN A 1 307 ? 153.151 78.739 463.018 1.00 67.66 307 GLN A C 1
ATOM 2455 O O . GLN A 1 307 ? 153.497 78.320 461.908 1.00 73.62 307 GLN A O 1
ATOM 2461 N N . MET A 1 308 ? 152.022 79.425 463.203 1.00 66.59 308 MET A N 1
ATOM 2462 C CA . MET A 1 308 ? 151.141 79.714 462.078 1.00 69.81 308 MET A CA 1
ATOM 2463 C C . MET A 1 308 ? 151.816 80.652 461.087 1.00 66.52 308 MET A C 1
ATOM 2464 O O . MET A 1 308 ? 151.791 80.414 459.874 1.00 64.67 308 MET A O 1
ATOM 2469 N N . SER A 1 309 ? 152.421 81.730 461.587 1.00 65.89 309 SER A N 1
ATOM 2470 C CA . SER A 1 309 ? 153.080 82.683 460.702 1.00 62.39 309 SER A CA 1
ATOM 2471 C C . SER A 1 309 ? 154.278 82.051 460.006 1.00 65.10 309 SER A C 1
ATOM 2472 O O . SER A 1 309 ? 154.539 82.332 458.830 1.00 69.61 309 SER A O 1
ATOM 2475 N N . ALA A 1 310 ? 155.015 81.190 460.713 1.00 67.73 310 ALA A N 1
ATOM 2476 C CA . ALA A 1 310 ? 156.166 80.533 460.104 1.00 65.18 310 ALA A CA 1
ATOM 2477 C C . ALA A 1 310 ? 155.728 79.532 459.044 1.00 73.58 310 ALA A C 1
ATOM 2478 O O . ALA A 1 310 ? 156.375 79.404 457.998 1.00 72.48 310 ALA A O 1
ATOM 2480 N N . ARG A 1 311 ? 154.629 78.817 459.294 1.00 67.14 311 ARG A N 1
ATOM 2481 C CA . ARG A 1 311 ? 154.121 77.878 458.301 1.00 67.39 311 ARG A CA 1
ATOM 2482 C C . ARG A 1 311 ? 153.602 78.609 457.070 1.00 71.55 311 ARG A C 1
ATOM 2483 O O . ARG A 1 311 ? 153.780 78.137 455.941 1.00 71.54 311 ARG A O 1
ATOM 2491 N N . VAL A 1 312 ? 152.946 79.755 457.267 1.00 65.66 312 VAL A N 1
ATOM 2492 C CA . VAL A 1 312 ? 152.465 80.539 456.132 1.00 63.94 312 VAL A CA 1
ATOM 2493 C C . VAL A 1 312 ? 153.635 81.027 455.288 1.00 70.25 312 VAL A C 1
ATOM 2494 O O . VAL A 1 312 ? 153.580 81.004 454.051 1.00 74.95 312 VAL A O 1
ATOM 2498 N N . LYS A 1 313 ? 154.718 81.466 455.936 1.00 67.82 313 LYS A N 1
ATOM 2499 C CA . LYS A 1 313 ? 155.871 81.941 455.177 1.00 74.49 313 LYS A CA 1
ATOM 2500 C C . LYS A 1 313 ? 156.623 80.784 454.528 1.00 76.87 313 LYS A C 1
ATOM 2501 O O . LYS A 1 313 ? 157.277 80.968 453.497 1.00 70.23 313 LYS A O 1
ATOM 2507 N N . ASN A 1 314 ? 156.518 79.579 455.094 1.00 80.09 314 ASN A N 1
ATOM 2508 C CA . ASN A 1 314 ? 157.207 78.430 454.519 1.00 75.61 314 ASN A CA 1
ATOM 2509 C C . ASN A 1 314 ? 156.519 77.921 453.260 1.00 79.08 314 ASN A C 1
ATOM 2510 O O . ASN A 1 314 ? 157.192 77.431 452.347 1.00 86.50 314 ASN A O 1
ATOM 2515 N N . LEU A 1 315 ? 155.193 78.032 453.190 1.00 69.36 315 LEU A N 1
ATOM 2516 C CA . LEU A 1 315 ? 154.436 77.544 452.045 1.00 62.59 315 LEU A CA 1
ATOM 2517 C C . LEU A 1 315 ? 154.332 78.576 450.928 1.00 69.65 315 LEU A C 1
ATOM 2518 O O . LEU A 1 315 ? 154.430 78.223 449.747 1.00 64.26 315 LEU A O 1
ATOM 2523 N N . THR A 1 316 ? 154.134 79.849 451.276 1.00 69.27 316 THR A N 1
ATOM 2524 C CA . THR A 1 316 ? 153.894 80.891 450.289 1.00 55.75 316 THR A CA 1
ATOM 2525 C C . THR A 1 316 ? 154.883 82.046 450.345 1.00 65.65 316 THR A C 1
ATOM 2526 O O . THR A 1 316 ? 154.900 82.862 449.415 1.00 66.15 316 THR A O 1
ATOM 2530 N N . GLY A 1 317 ? 155.691 82.152 451.398 1.00 65.15 317 GLY A N 1
ATOM 2531 C CA . GLY A 1 317 ? 156.533 83.314 451.587 1.00 65.18 317 GLY A CA 1
ATOM 2532 C C . GLY A 1 317 ? 155.796 84.586 451.938 1.00 74.83 317 GLY A C 1
ATOM 2533 O O . GLY A 1 317 ? 156.435 85.638 452.060 1.00 72.43 317 GLY A O 1
ATOM 2534 N N . ALA A 1 318 ? 154.480 84.526 452.112 1.00 72.89 318 ALA A N 1
ATOM 2535 C CA . ALA A 1 318 ? 153.687 85.715 452.367 1.00 61.26 318 ALA A CA 1
ATOM 2536 C C . ALA A 1 318 ? 153.850 86.180 453.808 1.00 65.67 318 ALA A C 1
ATOM 2537 O O . ALA A 1 318 ? 154.046 85.378 454.726 1.00 71.58 318 ALA A O 1
ATOM 2539 N N . GLU A 1 319 ? 153.782 87.494 453.996 1.00 60.85 319 GLU A N 1
ATOM 2540 C CA . GLU A 1 319 ? 153.704 88.048 455.335 1.00 51.06 319 GLU A CA 1
ATOM 2541 C C . GLU A 1 319 ? 152.259 88.004 455.825 1.00 61.77 319 GLU A C 1
ATOM 2542 O O . GLU A 1 319 ? 151.338 87.636 455.093 1.00 65.55 319 GLU A O 1
ATOM 2548 N N . MET A 1 320 ? 152.058 88.390 457.081 1.00 68.02 320 MET A N 1
ATOM 2549 C CA . MET A 1 320 ? 150.744 88.319 457.700 1.00 63.47 320 MET A CA 1
ATOM 2550 C C . MET A 1 320 ? 150.349 89.669 458.281 1.00 61.86 320 MET A C 1
ATOM 2551 O O . MET A 1 320 ? 151.200 90.477 458.663 1.00 61.86 320 MET A O 1
ATOM 2556 N N . MET A 1 321 ? 149.037 89.899 458.335 1.00 60.05 321 MET A N 1
ATOM 2557 C CA . MET A 1 321 ? 148.456 91.104 458.908 1.00 57.33 321 MET A CA 1
ATOM 2558 C C . MET A 1 321 ? 147.279 90.714 459.789 1.00 56.25 321 MET A C 1
ATOM 2559 O O . MET A 1 321 ? 146.505 89.818 459.440 1.00 67.02 321 MET A O 1
ATOM 2564 N N . ALA A 1 322 ? 147.148 91.387 460.931 1.00 60.27 322 ALA A N 1
ATOM 2565 C CA . ALA A 1 322 ? 146.079 91.110 461.878 1.00 58.22 322 ALA A CA 1
ATOM 2566 C C . ALA A 1 322 ? 145.331 92.396 462.202 1.00 57.00 322 ALA A C 1
ATOM 2567 O O . ALA A 1 322 ? 145.866 93.502 462.081 1.00 60.10 322 ALA A O 1
ATOM 2569 N N . SER A 1 323 ? 144.083 92.234 462.630 1.00 56.29 323 SER A N 1
ATOM 2570 C CA . SER A 1 323 ? 143.176 93.346 462.869 1.00 56.01 323 SER A CA 1
ATOM 2571 C C . SER A 1 323 ? 143.103 93.688 464.351 1.00 58.05 323 SER A C 1
ATOM 2572 O O . SER A 1 323 ? 143.208 92.816 465.218 1.00 67.97 323 SER A O 1
ATOM 2575 N N . LEU A 1 324 ? 142.918 94.976 464.633 1.00 56.02 324 LEU A N 1
ATOM 2576 C CA . LEU A 1 324 ? 142.693 95.443 465.993 1.00 61.18 324 LEU A CA 1
ATOM 2577 C C . LEU A 1 324 ? 141.743 96.631 465.957 1.00 58.99 324 LEU A C 1
ATOM 2578 O O . LEU A 1 324 ? 141.817 97.469 465.054 1.00 54.80 324 LEU A O 1
ATOM 2583 N N . TRP A 1 325 ? 140.844 96.685 466.933 1.00 55.60 325 TRP A N 1
ATOM 2584 C CA . TRP A 1 325 ? 139.926 97.797 467.105 1.00 57.60 325 TRP A CA 1
ATOM 2585 C C . TRP A 1 325 ? 140.348 98.654 468.295 1.00 56.27 325 TRP A C 1
ATOM 2586 O O . TRP A 1 325 ? 140.973 98.153 469.235 1.00 50.89 325 TRP A O 1
ATOM 2597 N N . PRO A 1 326 ? 140.029 99.951 468.283 1.00 51.32 326 PRO A N 1
ATOM 2598 C CA . PRO A 1 326 ? 140.402 100.820 469.406 1.00 48.87 326 PRO A CA 1
ATOM 2599 C C . PRO A 1 326 ? 139.490 100.697 470.616 1.00 59.62 326 PRO A C 1
ATOM 2600 O O . PRO A 1 326 ? 139.734 101.374 471.622 1.00 61.71 326 PRO A O 1
ATOM 2604 N N . SER A 1 327 ? 138.465 99.854 470.554 1.00 52.28 327 SER A N 1
ATOM 2605 C CA . SER A 1 327 ? 137.499 99.745 471.635 1.00 55.91 327 SER A CA 1
ATOM 2606 C C . SER A 1 327 ? 138.037 98.876 472.764 1.00 65.61 327 SER A C 1
ATOM 2607 O O . SER A 1 327 ? 138.764 97.902 472.541 1.00 61.99 327 SER A O 1
ATOM 2610 N N . VAL A 1 328 ? 137.663 99.236 473.991 1.00 64.26 328 VAL A N 1
ATOM 2611 C CA . VAL A 1 328 ? 138.024 98.481 475.183 1.00 52.15 328 VAL A CA 1
ATOM 2612 C C . VAL A 1 328 ? 136.763 98.240 475.996 1.00 49.74 328 VAL A C 1
ATOM 2613 O O . VAL A 1 328 ? 136.003 99.177 476.263 1.00 53.36 328 VAL A O 1
ATOM 2617 N N . ALA A 1 329 ? 136.545 96.990 476.390 1.00 51.73 329 ALA A N 1
ATOM 2618 C CA . ALA A 1 329 ? 135.405 96.604 477.205 1.00 60.25 329 ALA A CA 1
ATOM 2619 C C . ALA A 1 329 ? 135.877 96.248 478.610 1.00 58.15 329 ALA A C 1
ATOM 2620 O O . ALA A 1 329 ? 137.073 96.081 478.867 1.00 61.75 329 ALA A O 1
ATOM 2622 N N . ASP A 1 330 ? 134.915 96.124 479.527 1.00 57.15 330 ASP A N 1
ATOM 2623 C CA . ASP A 1 330 ? 135.261 95.822 480.912 1.00 60.95 330 ASP A CA 1
ATOM 2624 C C . ASP A 1 330 ? 135.803 94.409 481.078 1.00 66.00 330 ASP A C 1
ATOM 2625 O O . ASP A 1 330 ? 136.602 94.163 481.987 1.00 73.51 330 ASP A O 1
ATOM 2630 N N . ASP A 1 331 ? 135.389 93.470 480.224 1.00 60.14 331 ASP A N 1
ATOM 2631 C CA . ASP A 1 331 ? 135.893 92.106 480.341 1.00 51.07 331 ASP A CA 1
ATOM 2632 C C . ASP A 1 331 ? 137.345 91.971 479.901 1.00 51.98 331 ASP A C 1
ATOM 2633 O O . ASP A 1 331 ? 137.932 90.900 480.091 1.00 58.44 331 ASP A O 1
ATOM 2638 N N . SER A 1 332 ? 137.936 93.018 479.332 1.00 51.17 332 SER A N 1
ATOM 2639 C CA . SER A 1 332 ? 139.305 92.934 478.850 1.00 54.18 332 SER A CA 1
ATOM 2640 C C . SER A 1 332 ? 140.281 92.764 480.009 1.00 53.20 332 SER A C 1
ATOM 2641 O O . SER A 1 332 ? 140.092 93.312 481.099 1.00 62.30 332 SER A O 1
ATOM 2644 N N . VAL A 1 333 ? 141.346 91.999 479.757 1.00 55.27 333 VAL A N 1
ATOM 2645 C CA . VAL A 1 333 ? 142.409 91.846 480.741 1.00 51.19 333 VAL A CA 1
ATOM 2646 C C . VAL A 1 333 ? 143.175 93.145 480.948 1.00 58.31 333 VAL A C 1
ATOM 2647 O O . VAL A 1 333 ? 143.846 93.309 481.974 1.00 75.30 333 VAL A O 1
ATOM 2651 N N . ASN A 1 334 ? 143.089 94.078 480.003 1.00 45.36 334 ASN A N 1
ATOM 2652 C CA . ASN A 1 334 ? 143.762 95.363 480.107 1.00 62.07 334 ASN A CA 1
ATOM 2653 C C . ASN A 1 334 ? 142.848 96.476 480.601 1.00 61.03 334 ASN A C 1
ATOM 2654 O O . ASN A 1 334 ? 143.306 97.615 480.737 1.00 62.46 334 ASN A O 1
ATOM 2659 N N . TYR A 1 335 ? 141.575 96.178 480.877 1.00 52.62 335 TYR A N 1
ATOM 2660 C CA . TYR A 1 335 ? 140.624 97.236 481.209 1.00 61.32 335 TYR A CA 1
ATOM 2661 C C . TYR A 1 335 ? 141.023 97.982 482.476 1.00 68.98 335 TYR A C 1
ATOM 2662 O O . TYR A 1 335 ? 140.960 99.216 482.522 1.00 73.08 335 TYR A O 1
ATOM 2671 N N . ALA A 1 336 ? 141.430 97.254 483.519 1.00 64.93 336 ALA A N 1
ATOM 2672 C CA . ALA A 1 336 ? 141.782 97.908 484.775 1.00 49.75 336 ALA A CA 1
ATOM 2673 C C . ALA A 1 336 ? 143.004 98.805 484.613 1.00 52.18 336 ALA A C 1
ATOM 2674 O O . ALA A 1 336 ? 143.022 99.936 485.111 1.00 53.35 336 ALA A O 1
ATOM 2676 N N . ALA A 1 337 ? 144.032 98.320 483.913 1.00 54.80 337 ALA A N 1
ATOM 2677 C CA . ALA A 1 337 ? 145.238 99.120 483.721 1.00 51.96 337 ALA A CA 1
ATOM 2678 C C . ALA A 1 337 ? 144.966 100.332 482.839 1.00 59.93 337 ALA A C 1
ATOM 2679 O O . ALA A 1 337 ? 145.454 101.433 483.121 1.00 58.66 337 ALA A O 1
ATOM 2681 N N . LEU A 1 338 ? 144.197 100.147 481.763 1.00 61.78 338 LEU A N 1
ATOM 2682 C CA . LEU A 1 338 ? 143.866 101.266 480.885 1.00 60.09 338 LEU A CA 1
ATOM 2683 C C . LEU A 1 338 ? 143.051 102.317 481.622 1.00 59.64 338 LEU A C 1
ATOM 2684 O O . LEU A 1 338 ? 143.219 103.521 481.393 1.00 60.65 338 LEU A O 1
ATOM 2689 N N . GLN A 1 339 ? 142.158 101.878 482.510 1.00 67.82 339 GLN A N 1
ATOM 2690 C CA . GLN A 1 339 ? 141.331 102.814 483.262 1.00 60.28 339 GLN A CA 1
ATOM 2691 C C . GLN A 1 339 ? 142.152 103.565 484.304 1.00 55.40 339 GLN A C 1
ATOM 2692 O O . GLN A 1 339 ? 141.982 104.777 484.481 1.00 59.74 339 GLN A O 1
ATOM 2698 N N . ALA A 1 340 ? 143.057 102.863 484.992 1.00 55.69 340 ALA A N 1
ATOM 2699 C CA . ALA A 1 340 ? 143.776 103.466 486.110 1.00 57.47 340 ALA A CA 1
ATOM 2700 C C . ALA A 1 340 ? 144.804 104.484 485.635 1.00 56.44 340 ALA A C 1
ATOM 2701 O O . ALA A 1 340 ? 145.000 105.521 486.279 1.00 65.15 340 ALA A O 1
ATOM 2703 N N . ASN A 1 341 ? 145.475 104.206 484.522 1.00 51.57 341 ASN A N 1
ATOM 2704 C CA . ASN A 1 341 ? 146.509 105.088 483.999 1.00 59.79 341 ASN A CA 1
ATOM 2705 C C . ASN A 1 341 ? 145.959 106.163 483.068 1.00 58.40 341 ASN A C 1
ATOM 2706 O O . ASN A 1 341 ? 146.745 106.876 482.433 1.00 51.54 341 ASN A O 1
ATOM 2711 N N . GLY A 1 342 ? 144.639 106.294 482.974 1.00 56.02 342 GLY A N 1
ATOM 2712 C CA . GLY A 1 342 ? 144.046 107.327 482.139 1.00 57.29 342 GLY A CA 1
ATOM 2713 C C . GLY A 1 342 ? 144.380 107.200 480.670 1.00 54.99 342 GLY A C 1
ATOM 2714 O O . GLY A 1 342 ? 144.689 108.204 480.016 1.00 68.68 342 GLY A O 1
ATOM 2715 N N . LEU A 1 343 ? 144.328 105.983 480.134 1.00 54.90 343 LEU A N 1
ATOM 2716 C CA . LEU A 1 343 ? 144.636 105.737 478.734 1.00 62.35 343 LEU A CA 1
ATOM 2717 C C . LEU A 1 343 ? 143.386 105.561 477.884 1.00 58.25 343 LEU A C 1
ATOM 2718 O O . LEU A 1 343 ? 143.486 105.126 476.733 1.00 56.28 343 LEU A O 1
ATOM 2723 N N . LEU A 1 344 ? 142.216 105.899 478.416 1.00 56.37 344 LEU A N 1
ATOM 2724 C CA . LEU A 1 344 ? 140.962 105.776 477.691 1.00 52.32 344 LEU A CA 1
ATOM 2725 C C . LEU A 1 344 ? 140.311 107.142 477.546 1.00 51.14 344 LEU A C 1
ATOM 2726 O O . LEU A 1 344 ? 140.276 107.929 478.498 1.00 65.34 344 LEU A O 1
ATOM 2731 N N . SER A 1 345 ? 139.799 107.419 476.351 1.00 51.37 345 SER A N 1
ATOM 2732 C CA . SER A 1 345 ? 138.921 108.560 476.177 1.00 51.33 345 SER A CA 1
ATOM 2733 C C . SER A 1 345 ? 137.589 108.285 476.869 1.00 56.36 345 SER A C 1
ATOM 2734 O O . SER A 1 345 ? 137.276 107.152 477.249 1.00 60.10 345 SER A O 1
ATOM 2737 N N . ALA A 1 346 ? 136.796 109.337 477.039 1.00 54.50 346 ALA A N 1
ATOM 2738 C CA . ALA A 1 346 ? 135.527 109.180 477.730 1.00 50.70 346 ALA A CA 1
ATOM 2739 C C . ALA A 1 346 ? 134.597 110.320 477.353 1.00 51.54 346 ALA A C 1
ATOM 2740 O O . ALA A 1 346 ? 135.041 111.457 477.182 1.00 62.09 346 ALA A O 1
ATOM 2742 N N . THR A 1 347 ? 133.311 110.005 477.220 1.00 50.41 347 THR A N 1
ATOM 2743 C CA . THR A 1 347 ? 132.304 111.052 477.180 1.00 49.94 347 THR A CA 1
ATOM 2744 C C . THR A 1 347 ? 132.373 111.868 478.465 1.00 57.71 347 THR A C 1
ATOM 2745 O O . THR A 1 347 ? 132.695 111.352 479.539 1.00 60.23 347 THR A O 1
ATOM 2749 N N . ARG A 1 348 ? 132.073 113.158 478.349 1.00 63.02 348 ARG A N 1
ATOM 2750 C CA . ARG A 1 348 ? 132.416 114.103 479.404 1.00 57.43 348 ARG A CA 1
ATOM 2751 C C . ARG A 1 348 ? 131.461 114.077 480.594 1.00 55.00 348 ARG A C 1
ATOM 2752 O O . ARG A 1 348 ? 131.721 114.769 481.584 1.00 55.35 348 ARG A O 1
ATOM 2760 N N . ASP A 1 349 ? 130.379 113.302 480.536 1.00 55.89 349 ASP A N 1
ATOM 2761 C CA . ASP A 1 349 ? 129.569 113.045 481.719 1.00 44.97 349 ASP A CA 1
ATOM 2762 C C . ASP A 1 349 ? 128.904 111.685 481.572 1.00 55.62 349 ASP A C 1
ATOM 2763 O O . ASP A 1 349 ? 128.756 111.160 480.466 1.00 51.26 349 ASP A O 1
ATOM 2768 N N . GLY A 1 350 ? 128.503 111.120 482.706 1.00 59.68 350 GLY A N 1
ATOM 2769 C CA . GLY A 1 350 ? 127.996 109.770 482.735 1.00 49.16 350 GLY A CA 1
ATOM 2770 C C . GLY A 1 350 ? 129.116 108.779 482.971 1.00 48.39 350 GLY A C 1
ATOM 2771 O O . GLY A 1 350 ? 130.215 109.145 483.399 1.00 52.99 350 GLY A O 1
ATOM 2772 N N . PRO A 1 351 ? 128.859 107.498 482.697 1.00 53.18 351 PRO A N 1
ATOM 2773 C CA . PRO A 1 351 ? 129.892 106.478 482.947 1.00 47.70 351 PRO A CA 1
ATOM 2774 C C . PRO A 1 351 ? 131.163 106.688 482.145 1.00 54.97 351 PRO A C 1
ATOM 2775 O O . PRO A 1 351 ? 132.245 106.295 482.601 1.00 54.94 351 PRO A O 1
ATOM 2779 N N . GLY A 1 352 ? 131.070 107.302 480.968 1.00 55.05 352 GLY A N 1
ATOM 2780 C CA . GLY A 1 352 ? 132.224 107.530 480.124 1.00 50.59 352 GLY A CA 1
ATOM 2781 C C . GLY A 1 352 ? 132.281 106.660 478.888 1.00 55.05 352 GLY A C 1
ATOM 2782 O O . GLY A 1 352 ? 133.216 106.811 478.092 1.00 57.04 352 GLY A O 1
ATOM 2783 N N . THR A 1 353 ? 131.325 105.752 478.704 1.00 60.35 353 THR A N 1
ATOM 2784 C CA . THR A 1 353 ? 131.311 104.907 477.517 1.00 45.66 353 THR A CA 1
ATOM 2785 C C . THR A 1 353 ? 131.110 105.748 476.264 1.00 56.26 353 THR A C 1
ATOM 2786 O O . THR A 1 353 ? 130.334 106.707 476.255 1.00 55.34 353 THR A O 1
ATOM 2790 N N . THR A 1 354 ? 131.813 105.375 475.196 1.00 58.76 354 THR A N 1
ATOM 2791 C CA . THR A 1 354 ? 131.801 106.140 473.956 1.00 57.24 354 THR A CA 1
ATOM 2792 C C . THR A 1 354 ? 130.966 105.501 472.855 1.00 64.83 354 THR A C 1
ATOM 2793 O O . THR A 1 354 ? 130.485 106.214 471.968 1.00 64.00 354 THR A O 1
ATOM 2797 N N . ASP A 1 355 ? 130.783 104.180 472.884 1.00 60.65 355 ASP A N 1
ATOM 2798 C CA . ASP A 1 355 ? 129.956 103.492 471.899 1.00 60.05 355 ASP A CA 1
ATOM 2799 C C . ASP A 1 355 ? 129.642 102.083 472.388 1.00 62.24 355 ASP A C 1
ATOM 2800 O O . ASP A 1 355 ? 129.794 101.787 473.578 1.00 60.32 355 ASP A O 1
ATOM 2805 N N . SER A 1 356 ? 129.211 101.207 471.482 1.00 63.12 356 SER A N 1
ATOM 2806 C CA . SER A 1 356 ? 128.935 99.819 471.819 1.00 46.78 356 SER A CA 1
ATOM 2807 C C . SER A 1 356 ? 129.347 98.929 470.656 1.00 56.31 356 SER A C 1
ATOM 2808 O O . SER A 1 356 ? 129.425 99.368 469.506 1.00 60.51 356 SER A O 1
ATOM 2811 N N . TRP A 1 357 ? 129.606 97.666 470.978 1.00 61.37 357 TRP A N 1
ATOM 2812 C CA . TRP A 1 357 ? 129.939 96.638 470.002 1.00 58.97 357 TRP A CA 1
ATOM 2813 C C . TRP A 1 357 ? 129.994 95.302 470.725 1.00 61.77 357 TRP A C 1
ATOM 2814 O O . TRP A 1 357 ? 130.371 95.241 471.899 1.00 71.38 357 TRP A O 1
ATOM 2825 N N . ASN A 1 358 ? 129.605 94.240 470.016 1.00 66.94 358 ASN A N 1
ATOM 2826 C CA . ASN A 1 358 ? 129.669 92.879 470.546 1.00 60.05 358 ASN A CA 1
ATOM 2827 C C . ASN A 1 358 ? 128.810 92.736 471.803 1.00 65.36 358 ASN A C 1
ATOM 2828 O O . ASN A 1 358 ? 129.145 91.989 472.725 1.00 69.48 358 ASN A O 1
ATOM 2833 N N . GLY A 1 359 ? 127.696 93.464 471.848 1.00 68.77 359 GLY A N 1
ATOM 2834 C CA . GLY A 1 359 ? 126.786 93.395 472.973 1.00 73.00 359 GLY A CA 1
ATOM 2835 C C . GLY A 1 359 ? 127.261 94.078 474.234 1.00 65.60 359 GLY A C 1
ATOM 2836 O O . GLY A 1 359 ? 126.632 93.912 475.284 1.00 66.67 359 GLY A O 1
ATOM 2837 N N . SER A 1 360 ? 128.346 94.844 474.167 1.00 66.21 360 SER A N 1
ATOM 2838 C CA . SER A 1 360 ? 128.899 95.534 475.323 1.00 63.95 360 SER A CA 1
ATOM 2839 C C . SER A 1 360 ? 129.172 96.986 474.967 1.00 63.21 360 SER A C 1
ATOM 2840 O O . SER A 1 360 ? 129.568 97.295 473.839 1.00 63.99 360 SER A O 1
ATOM 2843 N N . TYR A 1 361 ? 128.958 97.876 475.932 1.00 54.74 361 TYR A N 1
ATOM 2844 C CA . TYR A 1 361 ? 129.330 99.271 475.759 1.00 58.90 361 TYR A CA 1
ATOM 2845 C C . TYR A 1 361 ? 130.805 99.451 476.092 1.00 59.95 361 TYR A C 1
ATOM 2846 O O . TYR A 1 361 ? 131.312 98.873 477.058 1.00 63.55 361 TYR A O 1
ATOM 2855 N N . ILE A 1 362 ? 131.497 100.250 475.280 1.00 52.88 362 ILE A N 1
ATOM 2856 C CA . ILE A 1 362 ? 132.953 100.269 475.257 1.00 53.82 362 ILE A CA 1
ATOM 2857 C C . ILE A 1 362 ? 133.463 101.701 475.380 1.00 57.31 362 ILE A C 1
ATOM 2858 O O . ILE A 1 362 ? 132.701 102.669 475.345 1.00 52.02 362 ILE A O 1
ATOM 2863 N N . ARG A 1 363 ? 134.784 101.813 475.522 1.00 52.54 363 ARG A N 1
ATOM 2864 C CA . ARG A 1 363 ? 135.496 103.084 475.519 1.00 54.01 363 ARG A CA 1
ATOM 2865 C C . ARG A 1 363 ? 136.683 102.968 474.575 1.00 58.11 363 ARG A C 1
ATOM 2866 O O . ARG A 1 363 ? 137.420 101.978 474.624 1.00 62.39 363 ARG A O 1
ATOM 2874 N N . ASN A 1 364 ? 136.868 103.970 473.720 1.00 50.15 364 ASN A N 1
ATOM 2875 C CA . ASN A 1 364 ? 138.018 103.991 472.827 1.00 44.54 364 ASN A CA 1
ATOM 2876 C C . ASN A 1 364 ? 139.269 104.413 473.584 1.00 55.69 364 ASN A C 1
ATOM 2877 O O . ASN A 1 364 ? 139.231 105.325 474.415 1.00 58.70 364 ASN A O 1
ATOM 2882 N N . TYR A 1 365 ? 140.382 103.744 473.294 1.00 58.29 365 TYR A N 1
ATOM 2883 C CA . TYR A 1 365 ? 141.647 104.163 473.872 1.00 54.34 365 TYR A CA 1
ATOM 2884 C C . TYR A 1 365 ? 142.053 105.517 473.294 1.00 59.60 365 TYR A C 1
ATOM 2885 O O . TYR A 1 365 ? 141.625 105.912 472.206 1.00 63.53 365 TYR A O 1
ATOM 2894 N N . ASP A 1 366 ? 142.888 106.236 474.037 1.00 64.09 366 ASP A N 1
ATOM 2895 C CA . ASP A 1 366 ? 143.236 107.613 473.691 1.00 63.90 366 ASP A CA 1
ATOM 2896 C C . ASP A 1 366 ? 144.504 107.610 472.846 1.00 58.82 366 ASP A C 1
ATOM 2897 O O . ASP A 1 366 ? 145.617 107.582 473.375 1.00 57.77 366 ASP A O 1
ATOM 2902 N N . SER A 1 367 ? 144.339 107.650 471.521 1.00 53.75 367 SER A N 1
ATOM 2903 C CA . SER A 1 367 ? 145.498 107.679 470.636 1.00 57.71 367 SER A CA 1
ATOM 2904 C C . SER A 1 367 ? 146.279 108.982 470.748 1.00 60.18 367 SER A C 1
ATOM 2905 O O . SER A 1 367 ? 147.458 109.015 470.381 1.00 58.55 367 SER A O 1
ATOM 2908 N N . THR A 1 368 ? 145.653 110.054 471.241 1.00 55.10 368 THR A N 1
ATOM 2909 C CA . THR A 1 368 ? 146.369 111.306 471.457 1.00 58.03 368 THR A CA 1
ATOM 2910 C C . THR A 1 368 ? 147.236 111.272 472.709 1.00 60.23 368 THR A C 1
ATOM 2911 O O . THR A 1 368 ? 148.104 112.137 472.869 1.00 66.31 368 THR A O 1
ATOM 2915 N N . ASN A 1 369 ? 147.018 110.301 473.591 1.00 61.03 369 ASN A N 1
ATOM 2916 C CA . ASN A 1 369 ? 147.841 110.142 474.784 1.00 55.74 369 ASN A CA 1
ATOM 2917 C C . ASN A 1 369 ? 149.093 109.349 474.429 1.00 59.22 369 ASN A C 1
ATOM 2918 O O . ASN A 1 369 ? 148.982 108.184 474.031 1.00 65.94 369 ASN A O 1
ATOM 2923 N N . PRO A 1 370 ? 150.288 109.934 474.544 1.00 57.88 370 PRO A N 1
ATOM 2924 C CA . PRO A 1 370 ? 151.505 109.181 474.198 1.00 57.62 370 PRO A CA 1
ATOM 2925 C C . PRO A 1 370 ? 151.697 107.934 475.037 1.00 59.16 370 PRO A C 1
ATOM 2926 O O . PRO A 1 370 ? 152.200 106.925 474.527 1.00 61.72 370 PRO A O 1
ATOM 2930 N N . SER A 1 371 ? 151.306 107.972 476.312 1.00 58.85 371 SER A N 1
ATOM 2931 C CA . SER A 1 371 ? 151.407 106.782 477.148 1.00 62.24 371 SER A CA 1
ATOM 2932 C C . SER A 1 371 ? 150.484 105.676 476.657 1.00 60.07 371 SER A C 1
ATOM 2933 O O . SER A 1 371 ? 150.824 104.492 476.766 1.00 58.46 371 SER A O 1
ATOM 2936 N N . ALA A 1 372 ? 149.321 106.038 476.112 1.00 54.05 372 ALA A N 1
ATOM 2937 C CA . ALA A 1 372 ? 148.400 105.030 475.601 1.00 55.21 372 ALA A CA 1
ATOM 2938 C C . ALA A 1 372 ? 148.922 104.408 474.310 1.00 61.62 372 ALA A C 1
ATOM 2939 O O . ALA A 1 372 ? 148.736 103.208 474.075 1.00 66.75 372 ALA A O 1
ATOM 2941 N N . ARG A 1 373 ? 149.571 105.207 473.458 1.00 62.59 373 ARG A N 1
ATOM 2942 C CA . ARG A 1 373 ? 150.198 104.653 472.260 1.00 54.25 373 ARG A CA 1
ATOM 2943 C C . ARG A 1 373 ? 151.267 103.632 472.629 1.00 58.95 373 ARG A C 1
ATOM 2944 O O . ARG A 1 373 ? 151.415 102.604 471.957 1.00 63.22 373 ARG A O 1
ATOM 2952 N N . LYS A 1 374 ? 152.011 103.890 473.708 1.00 57.59 374 LYS A N 1
ATOM 2953 C CA . LYS A 1 374 ? 153.026 102.940 474.146 1.00 50.04 374 LYS A CA 1
ATOM 2954 C C . LYS A 1 374 ? 152.396 101.681 474.716 1.00 60.40 374 LYS A C 1
ATOM 2955 O O . LYS A 1 374 ? 152.871 100.569 474.454 1.00 61.76 374 LYS A O 1
ATOM 2961 N N . PHE A 1 375 ? 151.314 101.837 475.480 1.00 63.11 375 PHE A N 1
ATOM 2962 C CA . PHE A 1 375 ? 150.625 100.679 476.035 1.00 56.33 375 PHE A CA 1
ATOM 2963 C C . PHE A 1 375 ? 150.133 99.754 474.933 1.00 61.32 375 PHE A C 1
ATOM 2964 O O . PHE A 1 375 ? 150.222 98.526 475.056 1.00 63.04 375 PHE A O 1
ATOM 2972 N N . LEU A 1 376 ? 149.617 100.324 473.843 1.00 68.31 376 LEU A N 1
ATOM 2973 C CA . LEU A 1 376 ? 149.026 99.496 472.798 1.00 59.56 376 LEU A CA 1
ATOM 2974 C C . LEU A 1 376 ? 150.097 98.783 471.983 1.00 59.39 376 LEU A C 1
ATOM 2975 O O . LEU A 1 376 ? 149.912 97.627 471.587 1.00 61.71 376 LEU A O 1
ATOM 2980 N N . TRP A 1 377 ? 151.235 99.442 471.740 1.00 57.24 377 TRP A N 1
ATOM 2981 C CA . TRP A 1 377 ? 152.311 98.769 471.022 1.00 56.36 377 TRP A CA 1
ATOM 2982 C C . TRP A 1 377 ? 152.932 97.661 471.857 1.00 54.43 377 TRP A C 1
ATOM 2983 O O . TRP A 1 377 ? 153.348 96.635 471.309 1.00 64.34 377 TRP A O 1
ATOM 2994 N N . SER A 1 378 ? 153.010 97.848 473.176 1.00 65.74 378 SER A N 1
ATOM 2995 C CA . SER A 1 378 ? 153.520 96.788 474.038 1.00 66.06 378 SER A CA 1
ATOM 2996 C C . SER A 1 378 ? 152.670 95.529 473.924 1.00 69.53 378 SER A C 1
ATOM 2997 O O . SER A 1 378 ? 153.180 94.416 474.098 1.00 75.93 378 SER A O 1
ATOM 3000 N N . MET A 1 379 ? 151.377 95.683 473.632 1.00 64.16 379 MET A N 1
ATOM 3001 C CA . MET A 1 379 ? 150.514 94.530 473.406 1.00 64.45 379 MET A CA 1
ATOM 3002 C C . MET A 1 379 ? 150.728 93.944 472.015 1.00 64.56 379 MET A C 1
ATOM 3003 O O . MET A 1 379 ? 150.850 92.724 471.859 1.00 66.98 379 MET A O 1
ATOM 3008 N N . LEU A 1 380 ? 150.776 94.802 470.992 1.00 67.20 380 LEU A N 1
ATOM 3009 C CA . LEU A 1 380 ? 150.909 94.319 469.621 1.00 64.49 380 LEU A CA 1
ATOM 3010 C C . LEU A 1 380 ? 152.267 93.667 469.385 1.00 72.23 380 LEU A C 1
ATOM 3011 O O . LEU A 1 380 ? 152.360 92.652 468.683 1.00 69.63 380 LEU A O 1
ATOM 3016 N N . LYS A 1 381 ? 153.333 94.232 469.957 1.00 70.70 381 LYS A N 1
ATOM 3017 C CA . LYS A 1 381 ? 154.653 93.638 469.771 1.00 72.80 381 LYS A CA 1
ATOM 3018 C C . LYS A 1 381 ? 154.777 92.317 470.514 1.00 70.98 381 LYS A C 1
ATOM 3019 O O . LYS A 1 381 ? 155.455 91.399 470.039 1.00 70.97 381 LYS A O 1
ATOM 3025 N N . LYS A 1 382 ? 154.110 92.193 471.661 1.00 65.35 382 LYS A N 1
ATOM 3026 C CA . LYS A 1 382 ? 154.193 90.963 472.439 1.00 72.68 382 LYS A CA 1
ATOM 3027 C C . LYS A 1 382 ? 153.435 89.822 471.771 1.00 70.79 382 LYS A C 1
ATOM 3028 O O . LYS A 1 382 ? 153.937 88.694 471.701 1.00 71.11 382 LYS A O 1
ATOM 3034 N N . ASN A 1 383 ? 152.234 90.096 471.265 1.00 63.87 383 ASN A N 1
ATOM 3035 C CA . ASN A 1 383 ? 151.338 89.051 470.789 1.00 63.75 383 ASN A CA 1
ATOM 3036 C C . ASN A 1 383 ? 151.308 88.903 469.274 1.00 68.95 383 ASN A C 1
ATOM 3037 O O . ASN A 1 383 ? 150.759 87.913 468.780 1.00 66.11 383 ASN A O 1
ATOM 3042 N N . TYR A 1 384 ? 151.872 89.850 468.526 1.00 62.86 384 TYR A N 1
ATOM 3043 C CA . TYR A 1 384 ? 151.829 89.767 467.072 1.00 55.36 384 TYR A CA 1
ATOM 3044 C C . TYR A 1 384 ? 153.216 89.923 466.459 1.00 68.40 384 TYR A C 1
ATOM 3045 O O . TYR A 1 384 ? 153.717 88.999 465.810 1.00 67.05 384 TYR A O 1
ATOM 3054 N N . TYR A 1 385 ? 153.835 91.091 466.657 1.00 66.23 385 TYR A N 1
ATOM 3055 C CA . TYR A 1 385 ? 155.080 91.412 465.962 1.00 62.12 385 TYR A CA 1
ATOM 3056 C C . TYR A 1 385 ? 156.177 90.404 466.283 1.00 60.57 385 TYR A C 1
ATOM 3057 O O . TYR A 1 385 ? 156.884 89.933 465.385 1.00 66.58 385 TYR A O 1
ATOM 3066 N N . ASP A 1 386 ? 156.335 90.060 467.560 1.00 63.49 386 ASP A N 1
ATOM 3067 C CA . ASP A 1 386 ? 157.324 89.070 467.969 1.00 63.04 386 ASP A CA 1
ATOM 3068 C C . ASP A 1 386 ? 156.879 87.642 467.693 1.00 61.03 386 ASP A C 1
ATOM 3069 O O . ASP A 1 386 ? 157.535 86.701 468.155 1.00 67.28 386 ASP A O 1
ATOM 3074 N N . LYS A 1 387 ? 155.783 87.456 466.955 1.00 70.77 387 LYS A N 1
ATOM 3075 C CA . LYS A 1 387 ? 155.268 86.126 466.656 1.00 72.25 387 LYS A CA 1
ATOM 3076 C C . LYS A 1 387 ? 154.965 85.952 465.170 1.00 71.51 387 LYS A C 1
ATOM 3077 O O . LYS A 1 387 ? 154.192 85.061 464.801 1.00 71.07 387 LYS A O 1
ATOM 3083 N N . GLY A 1 388 ? 155.552 86.790 464.313 1.00 49.43 388 GLY A N 1
ATOM 3084 C CA . GLY A 1 388 ? 155.471 86.630 462.877 1.00 55.97 388 GLY A CA 1
ATOM 3085 C C . GLY A 1 388 ? 154.413 87.465 462.188 1.00 70.03 388 GLY A C 1
ATOM 3086 O O . GLY A 1 388 ? 154.409 87.527 460.951 1.00 70.64 388 GLY A O 1
ATOM 3087 N N . ILE A 1 389 ? 153.526 88.110 462.936 1.00 58.42 389 ILE A N 1
ATOM 3088 C CA . ILE A 1 389 ? 152.511 88.988 462.367 1.00 67.18 389 ILE A CA 1
ATOM 3089 C C . ILE A 1 389 ? 153.004 90.413 462.584 1.00 63.03 389 ILE A C 1
ATOM 3090 O O . ILE A 1 389 ? 152.791 91.004 463.645 1.00 63.96 389 ILE A O 1
ATOM 3095 N N . LYS A 1 390 ? 153.660 90.977 461.570 1.00 58.86 390 LYS A N 1
ATOM 3096 C CA . LYS A 1 390 ? 154.335 92.261 461.704 1.00 63.54 390 LYS A CA 1
ATOM 3097 C C . LYS A 1 390 ? 153.672 93.369 460.898 1.00 59.06 390 LYS A C 1
ATOM 3098 O O . LYS A 1 390 ? 154.240 94.458 460.775 1.00 62.17 390 LYS A O 1
ATOM 3104 N N . ASN A 1 391 ? 152.484 93.125 460.358 1.00 58.42 391 ASN A N 1
ATOM 3105 C CA . ASN A 1 391 ? 151.685 94.153 459.708 1.00 51.01 391 ASN A CA 1
ATOM 3106 C C . ASN A 1 391 ? 150.336 94.216 460.406 1.00 55.59 391 ASN A C 1
ATOM 3107 O O . ASN A 1 391 ? 149.809 93.187 460.840 1.00 64.91 391 ASN A O 1
ATOM 3112 N N . PHE A 1 392 ? 149.780 95.418 460.533 1.00 52.52 392 PHE A N 1
ATOM 3113 C CA . PHE A 1 392 ? 148.635 95.623 461.409 1.00 54.40 392 PHE A CA 1
ATOM 3114 C C . PHE A 1 392 ? 147.502 96.333 460.684 1.00 57.90 392 PHE A C 1
ATOM 3115 O O . PHE A 1 392 ? 147.726 97.273 459.917 1.00 59.86 392 PHE A O 1
ATOM 3123 N N . TRP A 1 393 ? 146.284 95.873 460.946 1.00 59.96 393 TRP A N 1
ATOM 3124 C CA . TRP A 1 393 ? 145.065 96.399 460.342 1.00 56.87 393 TRP A CA 1
ATOM 3125 C C . TRP A 1 393 ? 144.329 97.196 461.414 1.00 66.19 393 TRP A C 1
ATOM 3126 O O . TRP A 1 393 ? 143.626 96.625 462.253 1.00 65.28 393 TRP A O 1
ATOM 3137 N N . ILE A 1 394 ? 144.505 98.516 461.393 1.00 58.69 394 ILE A N 1
ATOM 3138 C CA . ILE A 1 394 ? 143.922 99.395 462.408 1.00 56.77 394 ILE A CA 1
ATOM 3139 C C . ILE A 1 394 ? 142.575 99.875 461.878 1.00 61.62 394 ILE A C 1
ATOM 3140 O O . ILE A 1 394 ? 142.458 100.923 461.242 1.00 67.81 394 ILE A O 1
ATOM 3145 N N . ASP A 1 395 ? 141.544 99.096 462.168 1.00 65.50 395 ASP A N 1
ATOM 3146 C CA . ASP A 1 395 ? 140.212 99.289 461.627 1.00 66.06 395 ASP A CA 1
ATOM 3147 C C . ASP A 1 395 ? 139.339 100.041 462.625 1.00 68.44 395 ASP A C 1
ATOM 3148 O O . ASP A 1 395 ? 139.571 99.995 463.836 1.00 63.78 395 ASP A O 1
ATOM 3153 N N . GLN A 1 396 ? 138.344 100.756 462.096 1.00 65.42 396 GLN A N 1
ATOM 3154 C CA . GLN A 1 396 ? 137.277 101.353 462.903 1.00 62.77 396 GLN A CA 1
ATOM 3155 C C . GLN A 1 396 ? 137.812 102.375 463.902 1.00 57.94 396 GLN A C 1
ATOM 3156 O O . GLN A 1 396 ? 137.332 102.473 465.033 1.00 80.05 396 GLN A O 1
ATOM 3162 N N . ALA A 1 397 ? 138.809 103.150 463.483 1.00 60.39 397 ALA A N 1
ATOM 3163 C CA . ALA A 1 397 ? 139.427 104.163 464.331 1.00 63.12 397 ALA A CA 1
ATOM 3164 C C . ALA A 1 397 ? 139.156 105.572 463.808 1.00 57.84 397 ALA A C 1
ATOM 3165 O O . ALA A 1 397 ? 140.048 106.422 463.773 1.00 61.48 397 ALA A O 1
ATOM 3167 N N . ASP A 1 398 ? 137.910 105.834 463.404 1.00 54.83 398 ASP A N 1
ATOM 3168 C CA . ASP A 1 398 ? 137.565 107.149 462.875 1.00 59.44 398 ASP A CA 1
ATOM 3169 C C . ASP A 1 398 ? 137.612 108.223 463.954 1.00 68.39 398 ASP A C 1
ATOM 3170 O O . ASP A 1 398 ? 137.937 109.380 463.660 1.00 73.36 398 ASP A O 1
ATOM 3175 N N . GLY A 1 399 ? 137.303 107.870 465.188 1.00 65.55 399 GLY A N 1
ATOM 3176 C CA . GLY A 1 399 ? 137.333 108.818 466.280 1.00 63.42 399 GLY A CA 1
ATOM 3177 C C . GLY A 1 399 ? 135.934 109.164 466.761 1.00 71.34 399 GLY A C 1
ATOM 3178 O O . GLY A 1 399 ? 134.973 109.226 465.982 1.00 71.74 399 GLY A O 1
ATOM 3179 N N . GLY A 1 400 ? 135.820 109.411 468.064 1.00 65.06 400 GLY A N 1
ATOM 3180 C CA . GLY A 1 400 ? 134.540 109.711 468.674 1.00 61.91 400 GLY A CA 1
ATOM 3181 C C . GLY A 1 400 ? 133.731 108.461 468.954 1.00 57.43 400 GLY A C 1
ATOM 3182 O O . GLY A 1 400 ? 133.947 107.789 469.966 1.00 59.97 400 GLY A O 1
ATOM 3183 N N . ALA A 1 401 ? 132.795 108.142 468.065 1.00 52.00 401 ALA A N 1
ATOM 3184 C CA . ALA A 1 401 ? 132.063 106.885 468.140 1.00 57.17 401 ALA A CA 1
ATOM 3185 C C . ALA A 1 401 ? 132.956 105.758 467.621 1.00 56.07 401 ALA A C 1
ATOM 3186 O O . ALA A 1 401 ? 134.151 105.942 467.376 1.00 64.15 401 ALA A O 1
ATOM 3188 N N . LEU A 1 402 ? 132.385 104.572 467.434 1.00 55.67 402 LEU A N 1
ATOM 3189 C CA . LEU A 1 402 ? 133.161 103.416 466.989 1.00 61.63 402 LEU A CA 1
ATOM 3190 C C . LEU A 1 402 ? 132.987 103.215 465.483 1.00 68.23 402 LEU A C 1
ATOM 3191 O O . LEU A 1 402 ? 132.389 102.249 465.009 1.00 68.67 402 LEU A O 1
ATOM 3196 N N . GLY A 1 403 ? 133.510 104.181 464.726 1.00 54.33 403 GLY A N 1
ATOM 3197 C CA . GLY A 1 403 ? 133.704 104.019 463.301 1.00 66.53 403 GLY A CA 1
ATOM 3198 C C . GLY A 1 403 ? 132.531 104.384 462.415 1.00 66.84 403 GLY A C 1
ATOM 3199 O O . GLY A 1 403 ? 132.700 104.434 461.189 1.00 67.70 403 GLY A O 1
ATOM 3200 N N . GLU A 1 404 ? 131.352 104.635 462.976 1.00 56.34 404 GLU A N 1
ATOM 3201 C CA . GLU A 1 404 ? 130.168 104.923 462.184 1.00 46.28 404 GLU A CA 1
ATOM 3202 C C . GLU A 1 404 ? 129.616 106.301 462.522 1.00 56.37 404 GLU A C 1
ATOM 3203 O O . GLU A 1 404 ? 129.967 106.908 463.538 1.00 57.11 404 GLU A O 1
ATOM 3209 N N . ALA A 1 405 ? 128.739 106.790 461.648 1.00 59.56 405 ALA A N 1
ATOM 3210 C CA . ALA A 1 405 ? 128.074 108.072 461.833 1.00 53.07 405 ALA A CA 1
ATOM 3211 C C . ALA A 1 405 ? 126.855 107.974 462.738 1.00 55.20 405 ALA A C 1
ATOM 3212 O O . ALA A 1 405 ? 126.099 108.944 462.850 1.00 67.08 405 ALA A O 1
ATOM 3214 N N . TYR A 1 406 ? 126.643 106.821 463.365 1.00 56.60 406 TYR A N 1
ATOM 3215 C CA . TYR A 1 406 ? 125.559 106.618 464.310 1.00 56.27 406 TYR A CA 1
ATOM 3216 C C . TYR A 1 406 ? 126.111 105.978 465.574 1.00 61.22 406 TYR A C 1
ATOM 3217 O O . TYR A 1 406 ? 127.131 105.283 465.543 1.00 59.30 406 TYR A O 1
ATOM 3226 N N . GLU A 1 407 ? 125.434 106.225 466.688 1.00 55.12 407 GLU A N 1
ATOM 3227 C CA . GLU A 1 407 ? 125.822 105.629 467.955 1.00 56.29 407 GLU A CA 1
ATOM 3228 C C . GLU A 1 407 ? 125.156 104.267 468.131 1.00 58.23 407 GLU A C 1
ATOM 3229 O O . GLU A 1 407 ? 124.296 103.858 467.347 1.00 58.18 407 GLU A O 1
ATOM 3235 N N . ASN A 1 408 ? 125.585 103.555 469.176 1.00 60.14 408 ASN A N 1
ATOM 3236 C CA . ASN A 1 408 ? 125.035 102.244 469.528 1.00 56.87 408 ASN A CA 1
ATOM 3237 C C . ASN A 1 408 ? 125.310 101.224 468.425 1.00 61.98 408 ASN A C 1
ATOM 3238 O O . ASN A 1 408 ? 124.422 100.494 467.980 1.00 58.22 408 ASN A O 1
ATOM 3243 N N . ASN A 1 409 ? 126.563 101.192 467.976 1.00 61.58 409 ASN A N 1
ATOM 3244 C CA . ASN A 1 409 ? 126.968 100.260 466.936 1.00 59.11 409 ASN A CA 1
ATOM 324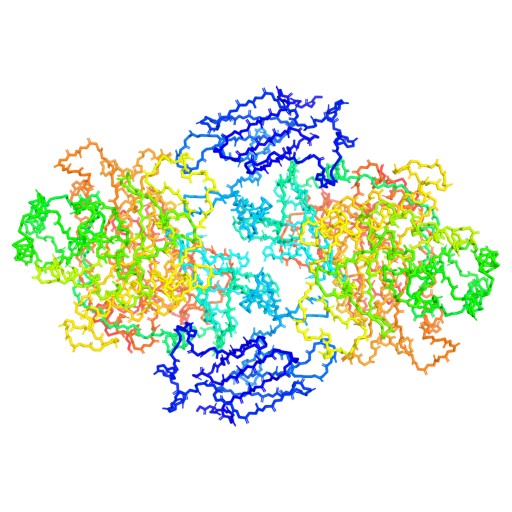5 C C . ASN A 1 409 ? 126.739 98.821 467.386 1.00 52.72 409 ASN A C 1
ATOM 3246 O O . ASN A 1 409 ? 126.774 98.503 468.578 1.00 56.45 409 ASN A O 1
ATOM 3251 N N . GLY A 1 410 ? 126.500 97.944 466.414 1.00 65.94 410 GLY A N 1
ATOM 3252 C CA . GLY A 1 410 ? 126.245 96.549 466.694 1.00 64.94 410 GLY A CA 1
ATOM 3253 C C . GLY A 1 410 ? 124.827 96.220 467.097 1.00 58.43 410 GLY A C 1
ATOM 3254 O O . GLY A 1 410 ? 124.476 95.034 467.148 1.00 75.04 410 GLY A O 1
ATOM 3255 N N . GLN A 1 411 ? 123.999 97.218 467.386 1.00 55.31 411 GLN A N 1
ATOM 3256 C CA . GLN A 1 411 ? 122.619 96.982 467.777 1.00 53.15 411 GLN A CA 1
ATOM 3257 C C . GLN A 1 411 ? 121.731 97.015 466.533 1.00 63.46 411 GLN A C 1
ATOM 3258 O O . GLN A 1 411 ? 122.218 97.087 465.401 1.00 76.17 411 GLN A O 1
ATOM 3264 N N . SER A 1 412 ? 120.416 96.946 466.729 1.00 57.34 412 SER A N 1
ATOM 3265 C CA . SER A 1 412 ? 119.492 96.915 465.603 1.00 50.56 412 SER A CA 1
ATOM 3266 C C . SER A 1 412 ? 119.593 98.197 464.786 1.00 60.70 412 SER A C 1
ATOM 3267 O O . SER A 1 412 ? 119.990 99.253 465.287 1.00 55.72 412 SER A O 1
ATOM 3270 N N . THR A 1 413 ? 119.228 98.093 463.506 1.00 60.27 413 THR A N 1
ATOM 3271 C CA . THR A 1 413 ? 119.257 99.264 462.637 1.00 61.17 413 THR A CA 1
ATOM 3272 C C . THR A 1 413 ? 118.233 100.306 463.069 1.00 56.74 413 THR A C 1
ATOM 3273 O O . THR A 1 413 ? 118.422 101.500 462.808 1.00 57.86 413 THR A O 1
ATOM 3277 N N . TYR A 1 414 ? 117.149 99.881 463.722 1.00 49.61 414 TYR A N 1
ATOM 3278 C CA . TYR A 1 414 ? 116.197 100.842 464.269 1.00 52.98 414 TYR A CA 1
ATOM 3279 C C . TYR A 1 414 ? 116.834 101.659 465.386 1.00 59.23 414 TYR A C 1
ATOM 3280 O O . TYR A 1 414 ? 116.710 102.889 465.417 1.00 63.15 414 TYR A O 1
ATOM 3289 N N . ILE A 1 415 ? 117.511 100.987 466.320 1.00 52.36 415 ILE A N 1
ATOM 3290 C CA . ILE A 1 415 ? 118.177 101.691 467.413 1.00 53.92 415 ILE A CA 1
ATOM 3291 C C . ILE A 1 415 ? 119.299 102.570 466.878 1.00 59.70 415 ILE A C 1
ATOM 3292 O O . ILE A 1 415 ? 119.467 103.719 467.308 1.00 63.63 415 ILE A O 1
ATOM 3297 N N . GLU A 1 416 ? 120.080 102.048 465.927 1.00 50.81 416 GLU A N 1
ATOM 3298 C CA . GLU A 1 416 ? 121.154 102.834 465.326 1.00 51.09 416 GLU A CA 1
ATOM 3299 C C . GLU A 1 416 ? 120.622 104.086 464.642 1.00 58.22 416 GLU A C 1
ATOM 3300 O O . GLU A 1 416 ? 121.309 105.113 464.607 1.00 65.41 416 GLU A O 1
ATOM 3306 N N . SER A 1 417 ? 119.403 104.027 464.104 1.00 50.75 417 SER A N 1
ATOM 3307 C CA . SER A 1 417 ? 118.817 105.164 463.408 1.00 59.93 417 SER A CA 1
ATOM 3308 C C . SER A 1 417 ? 118.259 106.220 464.354 1.00 60.12 417 SER A C 1
ATOM 3309 O O . SER A 1 417 ? 117.986 107.340 463.907 1.00 57.45 417 SER A O 1
ATOM 3312 N N . ILE A 1 418 ? 118.076 105.894 465.630 1.00 61.17 418 ILE A N 1
ATOM 3313 C CA . ILE A 1 418 ? 117.621 106.902 466.595 1.00 58.61 418 ILE A CA 1
ATOM 3314 C C . ILE A 1 418 ? 118.693 107.976 466.729 1.00 56.25 418 ILE A C 1
ATOM 3315 O O . ILE A 1 418 ? 119.872 107.649 466.974 1.00 53.85 418 ILE A O 1
ATOM 3320 N N . PRO A 1 419 ? 118.357 109.259 466.583 1.00 53.38 419 PRO A N 1
ATOM 3321 C CA . PRO A 1 419 ? 119.388 110.310 466.493 1.00 55.92 419 PRO A CA 1
ATOM 3322 C C . PRO A 1 419 ? 120.036 110.635 467.836 1.00 62.01 419 PRO A C 1
ATOM 3323 O O . PRO A 1 419 ? 119.923 111.746 468.362 1.00 56.18 419 PRO A O 1
ATOM 3327 N N . PHE A 1 420 ? 120.740 109.656 468.399 1.00 55.32 420 PHE A N 1
ATOM 3328 C CA . PHE A 1 420 ? 121.604 109.933 469.538 1.00 54.10 420 PHE A CA 1
ATOM 3329 C C . PHE A 1 420 ? 122.791 110.766 469.070 1.00 57.47 420 PHE A C 1
ATOM 3330 O O . PHE A 1 420 ? 123.440 110.432 468.073 1.00 60.78 420 PHE A O 1
ATOM 3338 N N . THR A 1 421 ? 123.072 111.853 469.785 1.00 55.13 421 THR A N 1
ATOM 3339 C CA . THR A 1 421 ? 124.102 112.790 469.354 1.00 55.47 421 THR A CA 1
ATOM 3340 C C . THR A 1 421 ? 125.481 112.143 469.397 1.00 61.07 421 THR A C 1
ATOM 3341 O O . THR A 1 421 ? 125.803 111.385 470.318 1.00 65.13 421 THR A O 1
ATOM 3345 N N . LEU A 1 422 ? 126.295 112.438 468.388 1.00 52.91 422 LEU A N 1
ATOM 3346 C CA . LEU A 1 422 ? 127.656 111.927 468.369 1.00 50.90 422 LEU A CA 1
ATOM 3347 C C . LEU A 1 422 ? 128.456 112.536 469.520 1.00 61.76 422 LEU A C 1
ATOM 3348 O O . LEU A 1 422 ? 128.281 113.714 469.848 1.00 60.95 422 LEU A O 1
ATOM 3353 N N . PRO A 1 423 ? 129.342 111.763 470.150 1.00 58.62 423 PRO A N 1
ATOM 3354 C CA . PRO A 1 423 ? 129.911 112.179 471.439 1.00 54.79 423 PRO A CA 1
ATOM 3355 C C . PRO A 1 423 ? 131.059 113.168 471.278 1.00 54.33 423 PRO A C 1
ATOM 3356 O O . PRO A 1 423 ? 131.974 112.960 470.477 1.00 59.50 423 PRO A O 1
ATOM 3360 N N . ASN A 1 424 ? 131.004 114.252 472.055 1.00 58.02 424 ASN A N 1
ATOM 3361 C CA . ASN A 1 424 ? 132.137 115.163 472.214 1.00 53.11 424 ASN A CA 1
ATOM 3362 C C . ASN A 1 424 ? 132.953 114.671 473.405 1.00 56.28 424 ASN A C 1
ATOM 3363 O O . ASN A 1 424 ? 132.802 115.125 474.541 1.00 63.94 424 ASN A O 1
ATOM 3368 N N . VAL A 1 425 ? 133.840 113.716 473.129 1.00 49.97 425 VAL A N 1
ATOM 3369 C CA . VAL A 1 425 ? 134.550 112.992 474.177 1.00 51.35 425 VAL A CA 1
ATOM 3370 C C . VAL A 1 425 ? 135.740 113.798 474.681 1.00 56.31 425 VAL A C 1
ATOM 3371 O O . VAL A 1 425 ? 136.148 114.787 474.060 1.00 58.22 425 VAL A O 1
ATOM 3375 N N . ASN A 1 426 ? 136.306 113.371 475.808 1.00 64.67 426 ASN A N 1
ATOM 3376 C CA . ASN A 1 426 ? 137.521 113.958 476.357 1.00 52.91 426 ASN A CA 1
ATOM 3377 C C . ASN A 1 426 ? 138.739 113.182 475.872 1.00 55.41 426 ASN A C 1
ATOM 3378 O O . ASN A 1 426 ? 138.795 111.956 476.011 1.00 51.43 426 ASN A O 1
ATOM 3383 N N . TYR A 1 427 ? 139.706 113.898 475.306 1.00 52.69 427 TYR A N 1
ATOM 3384 C CA . TYR A 1 427 ? 141.008 113.346 474.962 1.00 53.74 427 TYR A CA 1
ATOM 3385 C C . TYR A 1 427 ? 142.081 114.019 475.808 1.00 54.18 427 TYR A C 1
ATOM 3386 O O . TYR A 1 427 ? 141.826 114.990 476.526 1.00 59.88 427 TYR A O 1
ATOM 3395 N N . ALA A 1 428 ? 143.302 113.490 475.712 1.00 56.65 428 ALA A N 1
ATOM 3396 C CA . ALA A 1 428 ? 144.438 114.126 476.367 1.00 45.50 428 ALA A CA 1
ATOM 3397 C C . ALA A 1 428 ? 144.887 115.384 475.639 1.00 52.65 428 ALA A C 1
ATOM 3398 O O . ALA A 1 428 ? 145.566 116.223 476.238 1.00 63.28 428 ALA A O 1
ATOM 3400 N N . ALA A 1 429 ? 144.524 115.533 474.368 1.00 57.14 429 ALA A N 1
ATOM 3401 C CA . ALA A 1 429 ? 144.927 116.675 473.562 1.00 57.77 429 ALA A CA 1
ATOM 3402 C C . ALA A 1 429 ? 143.807 117.687 473.371 1.00 54.02 429 ALA A C 1
ATOM 3403 O O . ALA A 1 429 ? 144.016 118.706 472.707 1.00 64.51 429 ALA A O 1
ATOM 3405 N N . GLY A 1 430 ? 142.636 117.433 473.928 1.00 53.56 430 GLY A N 1
ATOM 3406 C CA . GLY A 1 430 ? 141.497 118.310 473.766 1.00 45.42 430 GLY A CA 1
ATOM 3407 C C . GLY A 1 430 ? 140.219 117.500 473.797 1.00 52.60 430 GLY A C 1
ATOM 3408 O O . GLY A 1 430 ? 140.188 116.390 474.318 1.00 60.34 430 GLY A O 1
ATOM 3409 N N . THR A 1 431 ? 139.165 118.079 473.240 1.00 50.66 431 THR A N 1
ATOM 3410 C CA . THR A 1 431 ? 137.897 117.386 473.091 1.00 47.80 431 THR A CA 1
ATOM 3411 C C . THR A 1 431 ? 137.715 116.951 471.643 1.00 53.45 431 THR A C 1
ATOM 3412 O O . THR A 1 431 ? 138.504 117.293 470.760 1.00 55.51 431 THR A O 1
ATOM 3416 N N . GLN A 1 432 ? 136.662 116.165 471.411 1.00 53.58 432 GLN A N 1
ATOM 3417 C CA . GLN A 1 432 ? 136.353 115.735 470.051 1.00 48.50 432 GLN A CA 1
ATOM 3418 C C . GLN A 1 432 ? 136.115 116.931 469.135 1.00 53.41 432 GLN A C 1
ATOM 3419 O O . GLN A 1 432 ? 136.507 116.911 467.963 1.00 57.71 432 GLN A O 1
ATOM 3425 N N . LEU A 1 433 ? 135.478 117.985 469.651 1.00 54.88 433 LEU A N 1
ATOM 3426 C CA . LEU A 1 433 ? 135.194 119.152 468.821 1.00 56.18 433 LEU A CA 1
ATOM 3427 C C . LEU A 1 433 ? 136.440 119.987 468.551 1.00 59.46 433 LEU A C 1
ATOM 3428 O O . LEU A 1 433 ? 136.502 120.689 467.535 1.00 64.93 433 LEU A O 1
ATOM 3433 N N . SER A 1 434 ? 137.436 119.933 469.436 1.00 54.30 434 SER A N 1
ATOM 3434 C CA . SER A 1 434 ? 138.607 120.792 469.312 1.00 54.71 434 SER A CA 1
ATOM 3435 C C . SER A 1 434 ? 139.816 120.106 468.690 1.00 53.37 434 SER A C 1
ATOM 3436 O O . SER A 1 434 ? 140.685 120.798 468.149 1.00 53.50 434 SER A O 1
ATOM 3439 N N . VAL A 1 435 ? 139.897 118.777 468.748 1.00 55.54 435 VAL A N 1
ATOM 3440 C CA . VAL A 1 435 ? 141.106 118.072 468.336 1.00 56.43 435 VAL A CA 1
ATOM 3441 C C . VAL A 1 435 ? 140.740 116.718 467.734 1.00 55.89 435 VAL A C 1
ATOM 3442 O O . VAL A 1 435 ? 141.617 115.897 467.439 1.00 59.11 435 VAL A O 1
ATOM 3446 N N . GLY A 1 436 ? 139.439 116.489 467.522 1.00 55.02 436 GLY A N 1
ATOM 3447 C CA . GLY A 1 436 ? 138.967 115.169 467.127 1.00 55.93 436 GLY A CA 1
ATOM 3448 C C . GLY A 1 436 ? 139.573 114.647 465.838 1.00 54.92 436 GLY A C 1
ATOM 3449 O O . GLY A 1 436 ? 139.802 113.442 465.701 1.00 54.81 436 GLY A O 1
ATOM 3450 N N . LYS A 1 437 ? 139.836 115.533 464.874 1.00 49.17 437 LYS A N 1
ATOM 3451 C CA . LYS A 1 437 ? 140.401 115.099 463.601 1.00 51.56 437 LYS A CA 1
ATOM 3452 C C . LYS A 1 437 ? 141.780 114.474 463.756 1.00 53.77 437 LYS A C 1
ATOM 3453 O O . LYS A 1 437 ? 142.274 113.859 462.804 1.00 66.99 437 LYS A O 1
ATOM 3459 N N . LEU A 1 438 ? 142.411 114.619 464.923 1.00 50.74 438 LEU A N 1
ATOM 3460 C CA . LEU A 1 438 ? 143.727 114.046 465.171 1.00 50.72 438 LEU A CA 1
ATOM 3461 C C . LEU A 1 438 ? 143.675 112.554 465.474 1.00 51.31 438 LEU A C 1
ATOM 3462 O O . LEU A 1 438 ? 144.680 111.864 465.273 1.00 55.14 438 LEU A O 1
ATOM 3467 N N . TYR A 1 439 ? 142.525 112.041 465.923 1.00 53.26 439 TYR A N 1
ATOM 3468 C CA . TYR A 1 439 ? 142.473 110.680 466.459 1.00 56.43 439 TYR A CA 1
ATOM 3469 C C . TYR A 1 439 ? 142.972 109.619 465.483 1.00 64.29 439 TYR A C 1
ATOM 3470 O O . TYR A 1 439 ? 143.871 108.847 465.861 1.00 60.61 439 TYR A O 1
ATOM 3479 N N . PRO A 1 440 ? 142.457 109.503 464.250 1.00 58.22 440 PRO A N 1
ATOM 3480 C CA . PRO A 1 440 ? 142.995 108.465 463.356 1.00 52.96 440 PRO A CA 1
ATOM 3481 C C . PRO A 1 440 ? 144.424 108.736 462.927 1.00 58.48 440 PRO A C 1
ATOM 3482 O O . PRO A 1 440 ? 145.184 107.787 462.696 1.00 56.27 440 PRO A O 1
ATOM 3486 N N . TRP A 1 441 ? 144.809 110.008 462.812 1.00 58.79 441 TRP A N 1
ATOM 3487 C CA . TRP A 1 441 ? 146.190 110.348 462.490 1.00 59.62 441 TRP A CA 1
ATOM 3488 C C . TRP A 1 441 ? 147.137 109.874 463.586 1.00 51.61 441 TRP A C 1
ATOM 3489 O O . TRP A 1 441 ? 148.199 109.308 463.300 1.00 49.68 441 TRP A O 1
ATOM 3500 N N . ALA A 1 442 ? 146.761 110.085 464.849 1.00 46.46 442 ALA A N 1
ATOM 3501 C CA . ALA A 1 442 ? 147.579 109.613 465.959 1.00 54.20 442 ALA A CA 1
ATOM 3502 C C . ALA A 1 442 ? 147.520 108.101 466.115 1.00 60.48 442 ALA A C 1
ATOM 3503 O O . ALA A 1 442 ? 148.445 107.515 466.688 1.00 56.23 442 ALA A O 1
ATOM 3505 N N . HIS A 1 443 ? 146.455 107.460 465.627 1.00 69.37 443 HIS A N 1
ATOM 3506 C CA . HIS A 1 443 ? 146.398 106.002 465.655 1.00 55.39 443 HIS A CA 1
ATOM 3507 C C . HIS A 1 443 ? 147.385 105.399 464.662 1.00 56.58 443 HIS A C 1
ATOM 3508 O O . HIS A 1 443 ? 148.078 104.426 464.982 1.00 56.99 443 HIS A O 1
ATOM 3515 N N . GLN A 1 444 ? 147.457 105.957 463.448 1.00 55.26 444 GLN A N 1
ATOM 3516 C CA . GLN A 1 444 ? 148.516 105.570 462.521 1.00 62.39 444 GLN A CA 1
ATOM 3517 C C . GLN A 1 444 ? 149.886 105.811 463.138 1.00 63.34 444 GLN A C 1
ATOM 3518 O O . GLN A 1 444 ? 150.791 104.977 463.013 1.00 61.85 444 GLN A O 1
ATOM 3524 N N . GLN A 1 445 ? 150.050 106.954 463.809 1.00 60.92 445 GLN A N 1
ATOM 3525 C CA . GLN A 1 445 ? 151.323 107.298 464.432 1.00 61.48 445 GLN A CA 1
ATOM 3526 C C . GLN A 1 445 ? 151.737 106.273 465.480 1.00 62.35 445 GLN A C 1
ATOM 3527 O O . GLN A 1 445 ? 152.934 106.024 465.662 1.00 60.38 445 GLN A O 1
ATOM 3533 N N . ALA A 1 446 ? 150.770 105.667 466.173 1.00 60.49 446 ALA A N 1
ATOM 3534 C CA . ALA A 1 446 ? 151.102 104.686 467.201 1.00 56.09 446 ALA A CA 1
ATOM 3535 C C . ALA A 1 446 ? 151.869 103.501 466.622 1.00 60.64 446 ALA A C 1
ATOM 3536 O O . ALA A 1 446 ? 152.859 103.050 467.210 1.00 65.75 446 ALA A O 1
ATOM 3538 N N . ILE A 1 447 ? 151.439 102.991 465.466 1.00 55.11 447 ILE A N 1
ATOM 3539 C CA . ILE A 1 447 ? 152.142 101.861 464.861 1.00 63.24 447 ILE A CA 1
ATOM 3540 C C . ILE A 1 447 ? 153.383 102.331 464.119 1.00 65.10 447 ILE A C 1
ATOM 3541 O O . ILE A 1 447 ? 154.390 101.613 464.072 1.00 62.17 447 ILE A O 1
ATOM 3546 N N . GLU A 1 448 ? 153.345 103.533 463.540 1.00 63.72 448 GLU A N 1
ATOM 3547 C CA . GLU A 1 448 ? 154.540 104.070 462.901 1.00 59.39 448 GLU A CA 1
ATOM 3548 C C . GLU A 1 448 ? 155.681 104.175 463.903 1.00 63.00 448 GLU A C 1
ATOM 3549 O O . GLU A 1 448 ? 156.821 103.801 463.603 1.00 57.70 448 GLU A O 1
ATOM 3555 N N . GLU A 1 449 ? 155.386 104.670 465.108 1.00 63.99 449 GLU A N 1
ATOM 3556 C CA . GLU A 1 449 ? 156.400 104.733 466.154 1.00 60.77 449 GLU A CA 1
ATOM 3557 C C . GLU A 1 449 ? 156.875 103.338 466.539 1.00 65.22 449 GLU A C 1
ATOM 3558 O O . GLU A 1 449 ? 158.068 103.126 466.787 1.00 71.55 449 GLU A O 1
ATOM 3564 N N . GLY A 1 450 ? 155.957 102.370 466.584 1.00 61.57 450 GLY A N 1
ATOM 3565 C CA . GLY A 1 450 ? 156.349 101.008 466.911 1.00 57.21 450 GLY A CA 1
ATOM 3566 C C . GLY A 1 450 ? 157.175 100.356 465.820 1.00 65.52 450 GLY A C 1
ATOM 3567 O O . GLY A 1 450 ? 158.176 99.691 466.101 1.00 63.11 450 GLY A O 1
ATOM 3568 N N . PHE A 1 451 ? 156.759 100.521 464.562 1.00 65.95 451 PHE A N 1
ATOM 3569 C CA . PHE A 1 451 ? 157.543 100.013 463.441 1.00 58.39 451 PHE A CA 1
ATOM 3570 C C . PHE A 1 451 ? 158.955 100.582 463.461 1.00 65.86 451 PHE A C 1
ATOM 3571 O O . PHE A 1 451 ? 159.941 99.836 463.440 1.00 72.65 451 PHE A O 1
ATOM 3579 N N . ARG A 1 452 ? 159.069 101.912 463.506 1.00 60.45 452 ARG A N 1
ATOM 3580 C CA . ARG A 1 452 ? 160.379 102.549 463.439 1.00 61.27 452 ARG A CA 1
ATOM 3581 C C . ARG A 1 452 ? 161.230 102.232 464.662 1.00 69.18 452 ARG A C 1
ATOM 3582 O O . ARG A 1 452 ? 162.463 102.240 464.574 1.00 69.20 452 ARG A O 1
ATOM 3590 N N . ASN A 1 453 ? 160.599 101.934 465.801 1.00 72.03 453 ASN A N 1
ATOM 3591 C CA . ASN A 1 453 ? 161.359 101.609 467.004 1.00 76.17 453 ASN A CA 1
ATOM 3592 C C . ASN A 1 453 ? 161.958 100.211 466.919 1.00 79.20 453 ASN A C 1
ATOM 3593 O O . ASN A 1 453 ? 163.100 99.992 467.338 1.00 78.41 453 ASN A O 1
ATOM 3598 N N . ALA A 1 454 ? 161.201 99.253 466.382 1.00 80.49 454 ALA A N 1
ATOM 3599 C CA . ALA A 1 454 ? 161.695 97.884 466.296 1.00 75.09 454 ALA A CA 1
ATOM 3600 C C . ALA A 1 454 ? 162.833 97.759 465.289 1.00 71.84 454 ALA A C 1
ATOM 3601 O O . ALA A 1 454 ? 163.795 97.018 465.522 1.00 79.86 454 ALA A O 1
ATOM 3603 N N . THR A 1 455 ? 162.747 98.475 464.172 1.00 82.61 455 THR A N 1
ATOM 3604 C CA . THR A 1 455 ? 163.724 98.358 463.096 1.00 86.71 455 THR A CA 1
ATOM 3605 C C . THR A 1 455 ? 164.879 99.343 463.214 1.00 85.79 455 THR A C 1
ATOM 3606 O O . THR A 1 455 ? 165.784 99.310 462.373 1.00 92.58 455 THR A O 1
ATOM 3610 N N . ASP A 1 456 ? 164.874 100.206 464.231 1.00 77.98 456 ASP A N 1
ATOM 3611 C CA . ASP A 1 456 ? 165.896 101.240 464.399 1.00 88.96 456 ASP A CA 1
ATOM 3612 C C . ASP A 1 456 ? 166.016 102.088 463.133 1.00 86.45 456 ASP A C 1
ATOM 3613 O O . ASP A 1 456 ? 167.108 102.323 462.610 1.00 82.94 456 ASP A O 1
ATOM 3618 N N . THR A 1 457 ? 164.875 102.552 462.633 1.00 86.19 457 THR A N 1
ATOM 3619 C CA . THR A 1 457 ? 164.838 103.332 461.406 1.00 80.22 457 THR A CA 1
ATOM 3620 C C . THR A 1 457 ? 164.132 104.660 461.641 1.00 79.91 457 THR A C 1
ATOM 3621 O O . THR A 1 457 ? 163.264 104.777 462.510 1.00 66.54 457 THR A O 1
ATOM 3625 N N . LYS A 1 458 ? 164.520 105.661 460.857 1.00 77.21 458 LYS A N 1
ATOM 3626 C CA . LYS A 1 458 ? 163.881 106.964 460.927 1.00 79.33 458 LYS A CA 1
ATOM 3627 C C . LYS A 1 458 ? 162.631 106.994 460.058 1.00 74.01 458 LYS A C 1
ATOM 3628 O O . LYS A 1 458 ? 162.554 106.334 459.018 1.00 81.51 458 LYS A O 1
ATOM 3634 N N . GLU A 1 459 ? 161.640 107.761 460.505 1.00 72.46 459 GLU A N 1
ATOM 3635 C CA . GLU A 1 459 ? 160.426 107.931 459.721 1.00 76.78 459 GLU A CA 1
ATOM 3636 C C . GLU A 1 459 ? 160.764 108.598 458.393 1.00 78.94 459 GLU A C 1
ATOM 3637 O O . GLU A 1 459 ? 161.613 109.492 458.326 1.00 79.87 459 GLU A O 1
ATOM 3643 N N . GLY A 1 460 ? 160.100 108.154 457.329 1.00 68.90 460 GLY A N 1
ATOM 3644 C CA . GLY A 1 460 ? 160.375 108.620 455.992 1.00 64.03 460 GLY A CA 1
ATOM 3645 C C . GLY A 1 460 ? 161.302 107.726 455.193 1.00 74.03 460 GLY A C 1
ATOM 3646 O O . GLY A 1 460 ? 161.290 107.792 453.957 1.00 73.40 460 GLY A O 1
ATOM 3647 N N . SER A 1 461 ? 162.104 106.898 455.860 1.00 71.48 461 SER A N 1
ATOM 3648 C CA . SER A 1 461 ? 162.968 105.953 455.171 1.00 68.59 461 SER A CA 1
ATOM 3649 C C . SER A 1 461 ? 162.152 104.748 454.707 1.00 71.29 461 SER A C 1
ATOM 3650 O O . SER A 1 461 ? 160.932 104.686 454.882 1.00 73.52 461 SER A O 1
ATOM 3653 N N . ALA A 1 462 ? 162.834 103.776 454.106 1.00 75.33 462 ALA A N 1
ATOM 3654 C CA . ALA A 1 462 ? 162.150 102.615 453.550 1.00 77.76 462 ALA A CA 1
ATOM 3655 C C . ALA A 1 462 ? 161.415 101.843 454.640 1.00 75.95 462 ALA A C 1
ATOM 3656 O O . ALA A 1 462 ? 161.941 101.625 455.735 1.00 80.02 462 ALA A O 1
ATOM 3658 N N . CYS A 1 463 ? 160.186 101.434 454.333 1.00 74.22 463 CYS A N 1
ATOM 3659 C CA . CYS A 1 463 ? 159.380 100.665 455.270 1.00 67.63 463 CYS A CA 1
ATOM 3660 C C . CYS A 1 463 ? 159.711 99.184 455.170 1.00 64.40 463 CYS A C 1
ATOM 3661 O O . CYS A 1 463 ? 159.969 98.661 454.082 1.00 80.77 463 CYS A O 1
ATOM 3664 N N . ASP A 1 464 ? 159.710 98.510 456.317 1.00 70.74 464 ASP A N 1
ATOM 3665 C CA . ASP A 1 464 ? 159.752 97.054 456.341 1.00 73.28 464 ASP A CA 1
ATOM 3666 C C . ASP A 1 464 ? 158.363 96.447 456.435 1.00 67.59 464 ASP A C 1
ATOM 3667 O O . ASP A 1 464 ? 158.145 95.328 455.957 1.00 75.25 464 ASP A O 1
ATOM 3672 N N . HIS A 1 465 ? 157.420 97.166 457.039 1.00 70.20 465 HIS A N 1
ATOM 3673 C CA . HIS A 1 465 ? 156.062 96.686 457.231 1.00 65.99 465 HIS A CA 1
ATOM 3674 C C . HIS A 1 465 ? 155.099 97.844 457.011 1.00 66.82 465 HIS A C 1
ATOM 3675 O O . HIS A 1 465 ? 155.494 99.013 456.984 1.00 73.75 465 HIS A O 1
ATOM 3682 N N . VAL A 1 466 ? 153.818 97.512 456.851 1.00 61.07 466 VAL A N 1
ATOM 3683 C CA . VAL A 1 466 ? 152.778 98.496 456.586 1.00 66.09 466 VAL A CA 1
ATOM 3684 C C . VAL A 1 466 ? 151.642 98.314 457.582 1.00 61.83 466 VAL A C 1
ATOM 3685 O O . VAL A 1 466 ? 151.561 97.319 458.302 1.00 62.74 466 VAL A O 1
ATOM 3689 N N . SER A 1 467 ? 150.758 99.309 457.612 1.00 61.06 467 SER A N 1
ATOM 3690 C CA . SER A 1 467 ? 149.517 99.243 458.364 1.00 54.25 467 SER A CA 1
ATOM 3691 C C . SER A 1 467 ? 148.364 99.602 457.438 1.00 69.12 467 SER A C 1
ATOM 3692 O O . SER A 1 467 ? 148.528 100.370 456.486 1.00 68.35 467 SER A O 1
ATOM 3695 N N . LEU A 1 468 ? 147.197 99.029 457.715 1.00 62.29 468 LEU A N 1
ATOM 3696 C CA . LEU A 1 468 ? 145.998 99.253 456.916 1.00 58.94 468 LEU A CA 1
ATOM 3697 C C . LEU A 1 468 ? 145.019 100.063 457.756 1.00 58.00 468 LEU A C 1
ATOM 3698 O O . LEU A 1 468 ? 144.481 99.562 458.749 1.00 63.27 468 LEU A O 1
ATOM 3703 N N . SER A 1 469 ? 144.794 101.313 457.359 1.00 53.83 469 SER A N 1
ATOM 3704 C CA . SER A 1 469 ? 143.947 102.237 458.097 1.00 52.14 469 SER A CA 1
ATOM 3705 C C . SER A 1 469 ? 142.754 102.653 457.248 1.00 56.48 469 SER A C 1
ATOM 3706 O O . SER A 1 469 ? 142.835 102.710 456.017 1.00 60.93 469 SER A O 1
ATOM 3709 N N . ARG A 1 470 ? 141.644 102.952 457.921 1.00 54.51 470 ARG A N 1
ATOM 3710 C CA . ARG A 1 470 ? 140.420 103.394 457.265 1.00 51.25 470 ARG A CA 1
ATOM 3711 C C . ARG A 1 470 ? 140.194 104.894 457.384 1.00 54.11 470 ARG A C 1
ATOM 3712 O O . ARG A 1 470 ? 139.184 105.398 456.885 1.00 54.89 470 ARG A O 1
ATOM 3720 N N . SER A 1 471 ? 141.102 105.616 458.036 1.00 53.59 471 SER A N 1
ATOM 3721 C CA . SER A 1 471 ? 140.940 107.047 458.237 1.00 48.63 471 SER A CA 1
ATOM 3722 C C . SER A 1 471 ? 142.316 107.683 458.386 1.00 56.82 471 SER A C 1
ATOM 3723 O O . SER A 1 471 ? 143.341 106.998 458.430 1.00 53.18 471 SER A O 1
ATOM 3726 N N . GLY A 1 472 ? 142.322 109.006 458.467 1.00 49.36 472 GLY A N 1
ATOM 3727 C CA . GLY A 1 472 ? 143.567 109.739 458.570 1.00 41.79 472 GLY A CA 1
ATOM 3728 C C . GLY A 1 472 ? 143.286 111.220 458.561 1.00 54.48 472 GLY A C 1
ATOM 3729 O O . GLY A 1 472 ? 142.161 111.647 458.830 1.00 62.39 472 GLY A O 1
ATOM 3730 N N . TYR A 1 473 ? 144.307 112.008 458.239 1.00 47.13 473 TYR A N 1
ATOM 3731 C CA . TYR A 1 473 ? 144.120 113.452 458.199 1.00 50.89 473 TYR A CA 1
ATOM 3732 C C . TYR A 1 473 ? 145.267 114.079 457.408 1.00 54.32 473 TYR A C 1
ATOM 3733 O O . TYR A 1 473 ? 145.884 113.420 456.564 1.00 52.91 473 TYR A O 1
ATOM 3742 N N . ILE A 1 474 ? 145.536 115.358 457.681 1.00 57.49 474 ILE A N 1
ATOM 3743 C CA . ILE A 1 474 ? 146.560 116.095 456.954 1.00 55.73 474 ILE A CA 1
ATOM 3744 C C . ILE A 1 474 ? 147.913 115.431 457.150 1.00 59.56 474 ILE A C 1
ATOM 3745 O O . ILE A 1 474 ? 148.344 115.177 458.282 1.00 64.94 474 ILE A O 1
ATOM 3750 N N . GLY A 1 475 ? 148.591 115.142 456.041 1.00 63.09 475 GLY A N 1
ATOM 3751 C CA . GLY A 1 475 ? 149.921 114.573 456.109 1.00 60.92 475 GLY A CA 1
ATOM 3752 C C . GLY A 1 475 ? 149.979 113.116 456.502 1.00 60.81 475 GLY A C 1
ATOM 3753 O O . GLY A 1 475 ? 151.042 112.637 456.901 1.00 56.06 475 GLY A O 1
ATOM 3754 N N . SER A 1 476 ? 148.863 112.389 456.396 1.00 62.60 476 SER A N 1
ATOM 3755 C CA . SER A 1 476 ? 148.866 110.971 456.739 1.00 63.70 476 SER A CA 1
ATOM 3756 C C . SER A 1 476 ? 149.785 110.158 455.839 1.00 59.08 476 SER A C 1
ATOM 3757 O O . SER A 1 476 ? 150.146 109.031 456.199 1.00 61.21 476 SER A O 1
ATOM 3760 N N . GLN A 1 477 ? 150.179 110.700 454.683 1.00 58.68 477 GLN A N 1
ATOM 3761 C CA . GLN A 1 477 ? 151.053 109.969 453.775 1.00 62.12 477 GLN A CA 1
ATOM 3762 C C . GLN A 1 477 ? 152.452 109.770 454.341 1.00 61.73 477 GLN A C 1
ATOM 3763 O O . GLN A 1 477 ? 153.229 109.002 453.765 1.00 67.22 477 GLN A O 1
ATOM 3769 N N . ARG A 1 478 ? 152.789 110.430 455.450 1.00 62.51 478 ARG A N 1
ATOM 3770 C CA . ARG A 1 478 ? 154.113 110.289 456.040 1.00 57.57 478 ARG A CA 1
ATOM 3771 C C . ARG A 1 478 ? 154.320 108.940 456.716 1.00 63.58 478 ARG A C 1
ATOM 3772 O O . ARG A 1 478 ? 155.454 108.629 457.095 1.00 66.80 478 ARG A O 1
ATOM 3780 N N . PHE A 1 479 ? 153.271 108.140 456.874 1.00 58.67 479 PHE A N 1
ATOM 3781 C CA . PHE A 1 479 ? 153.345 106.884 457.605 1.00 64.47 479 PHE A CA 1
ATOM 3782 C C . PHE A 1 479 ? 153.446 105.699 456.651 1.00 62.55 479 PHE A C 1
ATOM 3783 O O . PHE A 1 479 ? 152.997 105.759 455.504 1.00 60.34 479 PHE A O 1
ATOM 3791 N N . CYS A 1 480 ? 154.042 104.612 457.145 1.00 62.04 480 CYS A N 1
ATOM 3792 C CA . CYS A 1 480 ? 153.968 103.323 456.466 1.00 60.57 480 CYS A CA 1
ATOM 3793 C C . CYS A 1 480 ? 152.543 102.793 456.562 1.00 58.76 480 CYS A C 1
ATOM 3794 O O . CYS A 1 480 ? 152.305 101.751 457.181 1.00 60.65 480 CYS A O 1
ATOM 3797 N N . SER A 1 481 ? 151.590 103.499 455.958 1.00 58.64 481 SER A N 1
ATOM 3798 C CA . SER A 1 481 ? 150.178 103.221 456.169 1.00 58.89 481 SER A CA 1
ATOM 3799 C C . SER A 1 481 ? 149.414 103.485 454.881 1.00 58.38 481 SER A C 1
ATOM 3800 O O . SER A 1 481 ? 149.648 104.492 454.209 1.00 59.99 481 SER A O 1
ATOM 3803 N N . MET A 1 482 ? 148.501 102.576 454.547 1.00 56.06 482 MET A N 1
ATOM 3804 C CA . MET A 1 482 ? 147.664 102.695 453.362 1.00 63.12 482 MET A CA 1
ATOM 3805 C C . MET A 1 482 ? 146.207 102.862 453.773 1.00 63.59 482 MET A C 1
ATOM 3806 O O . MET A 1 482 ? 145.750 102.254 454.746 1.00 66.85 482 MET A O 1
ATOM 3811 N N . ILE A 1 483 ? 145.485 103.696 453.032 1.00 64.41 483 ILE A N 1
ATOM 3812 C CA . ILE A 1 483 ? 144.083 103.989 453.305 1.00 61.38 483 ILE A CA 1
ATOM 3813 C C . ILE A 1 483 ? 143.228 103.164 452.355 1.00 73.17 483 ILE A C 1
ATOM 3814 O O . ILE A 1 483 ? 143.579 102.991 451.181 1.00 72.70 483 ILE A O 1
ATOM 3819 N N . TRP A 1 484 ? 142.104 102.650 452.853 1.00 63.90 484 TRP A N 1
ATOM 3820 C CA . TRP A 1 484 ? 141.148 101.956 452.005 1.00 64.58 484 TRP A CA 1
ATOM 3821 C C . TRP A 1 484 ? 139.766 102.558 452.218 1.00 63.00 484 TRP A C 1
ATOM 3822 O O . TRP A 1 484 ? 139.472 103.124 453.274 1.00 65.19 484 TRP A O 1
ATOM 3833 N N . SER A 1 485 ? 138.922 102.439 451.193 1.00 60.92 485 SER A N 1
ATOM 3834 C CA . SER A 1 485 ? 137.697 103.224 451.095 1.00 57.39 485 SER A CA 1
ATOM 3835 C C . SER A 1 485 ? 136.595 102.783 452.052 1.00 62.21 485 SER A C 1
ATOM 3836 O O . SER A 1 485 ? 135.504 103.360 451.999 1.00 72.82 485 SER A O 1
ATOM 3839 N N . GLY A 1 486 ? 136.828 101.795 452.908 1.00 59.96 486 GLY A N 1
ATOM 3840 C CA . GLY A 1 486 ? 135.839 101.442 453.910 1.00 61.90 486 GLY A CA 1
ATOM 3841 C C . GLY A 1 486 ? 134.755 100.508 453.395 1.00 72.11 486 GLY A C 1
ATOM 3842 O O . GLY A 1 486 ? 134.887 99.845 452.360 1.00 77.45 486 GLY A O 1
ATOM 3843 N N . ASP A 1 487 ? 133.654 100.471 454.144 1.00 66.42 487 ASP A N 1
ATOM 3844 C CA . ASP A 1 487 ? 132.571 99.527 453.888 1.00 61.25 487 ASP A CA 1
ATOM 3845 C C . ASP A 1 487 ? 131.723 99.995 452.711 1.00 63.25 487 ASP A C 1
ATOM 3846 O O . ASP A 1 487 ? 131.068 101.041 452.783 1.00 59.56 487 ASP A O 1
ATOM 3851 N N . THR A 1 488 ? 131.728 99.215 451.634 1.00 73.06 488 THR A N 1
ATOM 3852 C CA . THR A 1 488 ? 130.973 99.516 450.430 1.00 75.58 488 THR A CA 1
ATOM 3853 C C . THR A 1 488 ? 130.044 98.354 450.103 1.00 68.82 488 THR A C 1
ATOM 3854 O O . THR A 1 488 ? 130.272 97.215 450.518 1.00 70.36 488 THR A O 1
ATOM 3858 N N . THR A 1 489 ? 128.988 98.651 449.352 1.00 60.36 489 THR A N 1
ATOM 3859 C CA . THR A 1 489 ? 128.049 97.627 448.919 1.00 65.63 489 THR A CA 1
ATOM 3860 C C . THR A 1 489 ? 128.541 96.959 447.640 1.00 70.32 489 THR A C 1
ATOM 3861 O O . THR A 1 489 ? 129.159 97.594 446.782 1.00 62.14 489 THR A O 1
ATOM 3865 N N . SER A 1 490 ? 128.266 95.661 447.523 1.00 68.70 490 SER A N 1
ATOM 3866 C CA . SER A 1 490 ? 128.715 94.872 446.374 1.00 60.53 490 SER A CA 1
ATOM 3867 C C . SER A 1 490 ? 127.679 94.956 445.252 1.00 61.05 490 SER A C 1
ATOM 3868 O O . SER A 1 490 ? 126.925 94.022 444.973 1.00 60.13 490 SER A O 1
ATOM 3871 N N . VAL A 1 491 ? 127.657 96.118 444.599 1.00 60.30 491 VAL A N 1
ATOM 3872 C CA . VAL A 1 491 ? 126.802 96.369 443.446 1.00 57.41 491 VAL A CA 1
ATOM 3873 C C . VAL A 1 491 ? 127.617 97.120 442.401 1.00 65.19 491 VAL A C 1
ATOM 3874 O O . VAL A 1 491 ? 128.731 97.580 442.659 1.00 56.30 491 VAL A O 1
ATOM 3878 N N . TRP A 1 492 ? 127.038 97.243 441.203 1.00 72.49 492 TRP A N 1
ATOM 3879 C CA . TRP A 1 492 ? 127.763 97.844 440.087 1.00 67.75 492 TRP A CA 1
ATOM 3880 C C . TRP A 1 492 ? 128.002 99.332 440.305 1.00 63.35 492 TRP A C 1
ATOM 3881 O O . TRP A 1 492 ? 129.092 99.837 440.012 1.00 66.77 492 TRP A O 1
ATOM 3892 N N . ASP A 1 493 ? 126.998 100.050 440.815 1.00 53.32 493 ASP A N 1
ATOM 3893 C CA . ASP A 1 493 ? 127.141 101.490 440.997 1.00 60.18 493 ASP A CA 1
ATOM 3894 C C . ASP A 1 493 ? 128.273 101.825 441.959 1.00 63.32 493 ASP A C 1
ATOM 3895 O O . ASP A 1 493 ? 128.945 102.850 441.793 1.00 58.66 493 ASP A O 1
ATOM 3900 N N . THR A 1 494 ? 128.503 100.975 442.962 1.00 62.42 494 THR A N 1
ATOM 3901 C CA . THR A 1 494 ? 129.563 101.237 443.929 1.00 61.67 494 THR A CA 1
ATOM 3902 C C . THR A 1 494 ? 130.936 101.211 443.270 1.00 64.25 494 THR A C 1
ATOM 3903 O O . THR A 1 494 ? 131.802 102.035 443.586 1.00 62.32 494 THR A O 1
ATOM 3907 N N . LEU A 1 495 ? 131.153 100.273 442.347 1.00 64.21 495 LEU A N 1
ATOM 3908 C CA . LEU A 1 495 ? 132.449 100.187 441.683 1.00 62.93 495 LEU A CA 1
ATOM 3909 C C . LEU A 1 495 ? 132.772 101.467 440.923 1.00 62.13 495 LEU A C 1
ATOM 3910 O O . LEU A 1 495 ? 133.937 101.875 440.861 1.00 58.45 495 LEU A O 1
ATOM 3915 N N . ALA A 1 496 ? 131.754 102.126 440.362 1.00 62.67 496 ALA A N 1
ATOM 3916 C CA . ALA A 1 496 ? 131.988 103.360 439.621 1.00 66.10 496 ALA A CA 1
ATOM 3917 C C . ALA A 1 496 ? 132.339 104.525 440.539 1.00 67.98 496 ALA A C 1
ATOM 3918 O O . ALA A 1 496 ? 133.127 105.398 440.155 1.00 65.11 496 ALA A O 1
ATOM 3920 N N . VAL A 1 497 ? 131.771 104.565 441.747 1.00 70.33 497 VAL A N 1
ATOM 3921 C CA . VAL A 1 497 ? 132.015 105.702 442.629 1.00 70.58 497 VAL A CA 1
ATOM 3922 C C . VAL A 1 497 ? 133.358 105.600 443.345 1.00 66.12 497 VAL A C 1
ATOM 3923 O O . VAL A 1 497 ? 133.903 106.628 443.764 1.00 65.51 497 VAL A O 1
ATOM 3927 N N . GLN A 1 498 ? 133.904 104.390 443.506 1.00 58.99 498 GLN A N 1
ATOM 3928 C CA . GLN A 1 498 ? 135.164 104.240 444.229 1.00 57.92 498 GLN A CA 1
ATOM 3929 C C . GLN A 1 498 ? 136.310 104.945 443.518 1.00 66.27 498 GLN A C 1
ATOM 3930 O O . GLN A 1 498 ? 137.260 105.391 444.171 1.00 67.47 498 GLN A O 1
ATOM 3936 N N . VAL A 1 499 ? 136.244 105.048 442.189 1.00 66.63 499 VAL A N 1
ATOM 3937 C CA . VAL A 1 499 ? 137.339 105.647 441.429 1.00 67.43 499 VAL A CA 1
ATOM 3938 C C . VAL A 1 499 ? 137.510 107.113 441.809 1.00 66.26 499 VAL A C 1
ATOM 3939 O O . VAL A 1 499 ? 138.623 107.575 442.087 1.00 63.52 499 VAL A O 1
ATOM 3943 N N . ALA A 1 500 ? 136.405 107.865 441.827 1.00 68.11 500 ALA A N 1
ATOM 3944 C CA . ALA A 1 500 ? 136.482 109.289 442.136 1.00 66.38 500 ALA A CA 1
ATOM 3945 C C . ALA A 1 500 ? 136.969 109.535 443.559 1.00 68.32 500 ALA A C 1
ATOM 3946 O O . ALA A 1 500 ? 137.610 110.558 443.824 1.00 64.09 500 ALA A O 1
ATOM 3948 N N . SER A 1 501 ? 136.678 108.615 444.483 1.00 69.30 501 SER A N 1
ATOM 3949 C CA . SER A 1 501 ? 137.168 108.757 445.851 1.00 63.48 501 SER A CA 1
ATOM 3950 C C . SER A 1 501 ? 138.688 108.651 445.907 1.00 66.41 501 SER A C 1
ATOM 3951 O O . SER A 1 501 ? 139.346 109.429 446.608 1.00 66.86 501 SER A O 1
ATOM 3954 N N . GLY A 1 502 ? 139.264 107.691 445.180 1.00 61.34 502 GLY A N 1
ATOM 3955 C CA . GLY A 1 502 ? 140.710 107.567 445.149 1.00 64.57 502 GLY A CA 1
ATOM 3956 C C . GLY A 1 502 ? 141.391 108.709 444.424 1.00 63.67 502 GLY A C 1
ATOM 3957 O O . GLY A 1 502 ? 142.540 109.044 444.727 1.00 58.42 502 GLY A O 1
ATOM 3958 N N . LEU A 1 503 ? 140.704 109.316 443.454 1.00 59.58 503 LEU A N 1
ATOM 3959 C CA . LEU A 1 503 ? 141.269 110.475 442.771 1.00 65.75 503 LEU A CA 1
ATOM 3960 C C . LEU A 1 503 ? 141.255 111.703 443.672 1.00 63.08 503 LEU A C 1
ATOM 3961 O O . LEU A 1 503 ? 142.173 112.529 443.620 1.00 62.93 503 LEU A O 1
ATOM 3966 N N . SER A 1 504 ? 140.220 111.841 444.504 1.00 64.62 504 SER A N 1
ATOM 3967 C CA . SER A 1 504 ? 140.195 112.934 445.470 1.00 64.49 504 SER A CA 1
ATOM 3968 C C . SER A 1 504 ? 141.278 112.759 446.527 1.00 66.45 504 SER A C 1
ATOM 3969 O O . SER A 1 504 ? 141.885 113.741 446.971 1.00 63.34 504 SER A O 1
ATOM 3972 N N . ALA A 1 505 ? 141.533 111.515 446.941 1.00 62.28 505 ALA A N 1
ATOM 3973 C CA . ALA A 1 505 ? 142.601 111.256 447.901 1.00 55.84 505 ALA A CA 1
ATOM 3974 C C . ALA A 1 505 ? 143.961 111.638 447.332 1.00 62.41 505 ALA A C 1
ATOM 3975 O O . ALA A 1 505 ? 144.838 112.112 448.064 1.00 61.04 505 ALA A O 1
ATOM 3977 N N . ALA A 1 506 ? 144.157 111.435 446.028 1.00 68.69 506 ALA A N 1
ATOM 3978 C CA . ALA A 1 506 ? 145.426 111.803 445.409 1.00 55.51 506 ALA A CA 1
ATOM 3979 C C . ALA A 1 506 ? 145.652 113.308 445.476 1.00 59.74 506 ALA A C 1
ATOM 3980 O O . ALA A 1 506 ? 146.776 113.764 445.720 1.00 55.63 506 ALA A O 1
ATOM 3982 N N . ALA A 1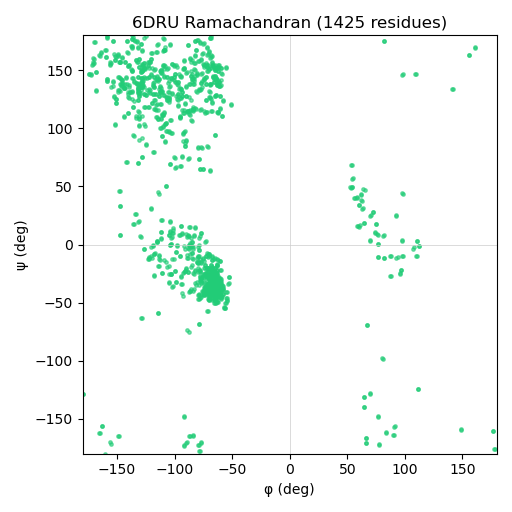 507 ? 144.596 114.097 445.263 1.00 58.24 507 ALA A N 1
ATOM 3983 C CA . ALA A 1 507 ? 144.722 115.547 445.352 1.00 62.42 507 ALA A CA 1
ATOM 3984 C C . ALA A 1 507 ? 144.913 116.024 446.785 1.00 69.25 507 ALA A C 1
ATOM 3985 O O . ALA A 1 507 ? 145.404 117.139 446.993 1.00 67.43 507 ALA A O 1
ATOM 3987 N N . THR A 1 508 ? 144.536 115.211 447.773 1.00 59.50 508 THR A N 1
ATOM 3988 C CA . THR A 1 508 ? 144.777 115.541 449.171 1.00 61.31 508 THR A CA 1
ATOM 3989 C C . THR A 1 508 ? 146.203 115.223 449.603 1.00 67.12 508 THR A C 1
ATOM 3990 O O . THR A 1 508 ? 146.647 115.715 450.648 1.00 70.58 508 THR A O 1
ATOM 3994 N N . GLY A 1 509 ? 146.934 114.434 448.817 1.00 56.71 509 GLY A N 1
ATOM 3995 C CA . GLY A 1 509 ? 148.294 114.054 449.139 1.00 55.19 509 GLY A CA 1
ATOM 3996 C C . GLY A 1 509 ? 148.474 112.598 449.506 1.00 63.20 509 GLY A C 1
ATOM 3997 O O . GLY A 1 509 ? 149.594 112.202 449.851 1.00 65.51 509 GLY A O 1
ATOM 3998 N N . TRP A 1 510 ? 147.421 111.788 449.439 1.00 61.60 510 TRP A N 1
ATOM 3999 C CA . TRP A 1 510 ? 147.476 110.386 449.834 1.00 61.48 510 TRP A CA 1
ATOM 4000 C C . TRP A 1 510 ? 147.686 109.528 448.593 1.00 65.35 510 TRP A C 1
ATOM 4001 O O . TRP A 1 510 ? 146.853 109.537 447.680 1.00 57.00 510 TRP A O 1
ATOM 4012 N N . GLY A 1 511 ? 148.788 108.782 448.568 1.00 61.56 511 GLY A N 1
ATOM 4013 C CA . GLY A 1 511 ? 149.086 107.918 447.444 1.00 59.90 511 GLY A CA 1
ATOM 4014 C C . GLY A 1 511 ? 148.770 106.463 447.715 1.00 58.18 511 GLY A C 1
ATOM 4015 O O . GLY A 1 511 ? 148.324 105.740 446.819 1.00 57.15 511 GLY A O 1
ATOM 4016 N N . TRP A 1 512 ? 148.993 106.020 448.953 1.00 60.33 512 TRP A N 1
ATOM 4017 C CA . TRP A 1 512 ? 148.758 104.628 449.337 1.00 52.88 512 TRP A CA 1
ATOM 4018 C C . TRP A 1 512 ? 147.263 104.442 449.588 1.00 61.22 512 TRP A C 1
ATOM 4019 O O . TRP A 1 512 ? 146.773 104.490 450.719 1.00 62.82 512 TRP A O 1
ATOM 4030 N N . TRP A 1 513 ? 146.527 104.214 448.501 1.00 66.72 513 TRP A N 1
ATOM 4031 C CA . TRP A 1 513 ? 145.077 104.093 448.542 1.00 60.40 513 TRP A CA 1
ATOM 4032 C C . TRP A 1 513 ? 144.651 102.816 447.830 1.00 64.77 513 TRP A C 1
ATOM 4033 O O . TRP A 1 513 ? 145.296 102.375 446.875 1.00 68.36 513 TRP A O 1
ATOM 4044 N N . THR A 1 514 ? 143.557 102.225 448.304 1.00 57.82 514 THR A N 1
ATOM 4045 C CA . THR A 1 514 ? 143.071 100.963 447.757 1.00 64.03 514 THR A CA 1
ATOM 4046 C C . THR A 1 514 ? 141.601 100.792 448.130 1.00 61.39 514 THR A C 1
ATOM 4047 O O . THR A 1 514 ? 141.005 101.647 448.789 1.00 63.13 514 THR A O 1
ATOM 4051 N N . VAL A 1 515 ? 141.018 99.671 447.697 1.00 64.72 515 VAL A N 1
ATOM 4052 C CA . VAL A 1 515 ? 139.612 99.355 447.924 1.00 70.21 515 VAL A CA 1
ATOM 4053 C C . VAL A 1 515 ? 139.496 97.897 448.353 1.00 74.64 515 VAL A C 1
ATOM 4054 O O . VAL A 1 515 ? 140.486 97.163 448.424 1.00 74.38 515 VAL A O 1
ATOM 4058 N N . ASP A 1 516 ? 138.262 97.477 448.627 1.00 86.54 516 ASP A N 1
ATOM 4059 C CA . ASP A 1 516 ? 137.923 96.068 448.799 1.00 76.99 516 ASP A CA 1
ATOM 4060 C C . ASP A 1 516 ? 137.464 95.525 447.451 1.00 71.46 516 ASP A C 1
ATOM 4061 O O . ASP A 1 516 ? 136.415 95.929 446.937 1.00 64.81 516 ASP A O 1
ATOM 4066 N N . ALA A 1 517 ? 138.248 94.613 446.877 1.00 64.81 517 ALA A N 1
ATOM 4067 C CA . ALA A 1 517 ? 137.899 94.028 445.589 1.00 60.42 517 ALA A CA 1
ATOM 4068 C C . ALA A 1 517 ? 136.582 93.270 445.682 1.00 59.56 517 ALA A C 1
ATOM 4069 O O . ALA A 1 517 ? 136.487 92.254 446.377 1.00 66.01 517 ALA A O 1
ATOM 4071 N N . GLY A 1 518 ? 135.559 93.764 444.990 1.00 62.21 518 GLY A N 1
ATOM 4072 C CA . GLY A 1 518 ? 134.250 93.151 445.000 1.00 56.97 518 GLY A CA 1
ATOM 4073 C C . GLY A 1 518 ? 133.256 93.775 445.952 1.00 59.95 518 GLY A C 1
ATOM 4074 O O . GLY A 1 518 ? 132.131 93.274 446.057 1.00 65.58 518 GLY A O 1
ATOM 4075 N N . GLY A 1 519 ? 133.626 94.854 446.638 1.00 65.03 519 GLY A N 1
ATOM 4076 C CA . GLY A 1 519 ? 132.769 95.433 447.652 1.00 66.55 519 GLY A CA 1
ATOM 4077 C C . GLY A 1 519 ? 132.896 94.696 448.972 1.00 69.91 519 GLY A C 1
ATOM 4078 O O . GLY A 1 519 ? 133.580 93.679 449.097 1.00 65.84 519 GLY A O 1
ATOM 4079 N N . PHE A 1 520 ? 132.215 95.229 449.986 1.00 65.14 520 PHE A N 1
ATOM 4080 C CA . PHE A 1 520 ? 132.241 94.642 451.319 1.00 60.84 520 PHE A CA 1
ATOM 4081 C C . PHE A 1 520 ? 130.879 94.105 451.744 1.00 63.45 520 PHE A C 1
ATOM 4082 O O . PHE A 1 520 ? 130.751 92.915 452.043 1.00 62.83 520 PHE A O 1
ATOM 4090 N N . GLU A 1 521 ? 129.856 94.954 451.786 1.00 64.82 521 GLU A N 1
ATOM 4091 C CA . GLU A 1 521 ? 128.548 94.570 452.295 1.00 62.17 521 GLU A CA 1
ATOM 4092 C C . GLU A 1 521 ? 127.642 94.070 451.179 1.00 59.99 521 GLU A C 1
ATOM 4093 O O . GLU A 1 521 ? 127.759 94.477 450.021 1.00 59.17 521 GLU A O 1
ATOM 4099 N N . VAL A 1 522 ? 126.729 93.179 451.547 1.00 55.56 522 VAL A N 1
ATOM 4100 C CA . VAL A 1 522 ? 125.676 92.738 450.642 1.00 55.47 522 VAL A CA 1
ATOM 4101 C C . VAL A 1 522 ? 124.590 93.805 450.595 1.00 61.02 522 VAL A C 1
ATOM 4102 O O . VAL A 1 522 ? 124.161 94.318 451.636 1.00 67.68 522 VAL A O 1
ATOM 4106 N N . ASP A 1 523 ? 124.148 94.146 449.388 1.00 64.65 523 ASP A N 1
ATOM 4107 C CA . ASP A 1 523 ? 122.989 95.011 449.214 1.00 62.81 523 ASP A CA 1
ATOM 4108 C C . ASP A 1 523 ? 121.728 94.158 449.295 1.00 65.73 523 ASP A C 1
ATOM 4109 O O . ASP A 1 523 ? 121.510 93.282 448.452 1.00 78.05 523 ASP A O 1
ATOM 4114 N N . SER A 1 524 ? 120.901 94.407 450.312 1.00 67.61 524 SER A N 1
ATOM 4115 C CA . SER A 1 524 ? 119.729 93.569 450.532 1.00 70.68 524 SER A CA 1
ATOM 4116 C C . SER A 1 524 ? 118.683 93.724 449.435 1.00 68.14 524 SER A C 1
ATOM 4117 O O . SER A 1 524 ? 117.853 92.826 449.260 1.00 85.25 524 SER A O 1
ATOM 4120 N N . THR A 1 525 ? 118.699 94.833 448.695 1.00 67.48 525 THR A N 1
ATOM 4121 C CA . THR A 1 525 ? 117.729 95.045 447.628 1.00 70.43 525 THR A CA 1
ATOM 4122 C C . THR A 1 525 ? 118.137 94.400 446.308 1.00 69.59 525 THR A C 1
ATOM 4123 O O . THR A 1 525 ? 117.308 94.324 445.395 1.00 72.46 525 THR A O 1
ATOM 4127 N N . VAL A 1 526 ? 119.380 93.945 446.184 1.00 64.70 526 VAL A N 1
ATOM 4128 C CA . VAL A 1 526 ? 119.870 93.251 444.997 1.00 63.97 526 VAL A CA 1
ATOM 4129 C C . VAL A 1 526 ? 120.094 91.795 445.386 1.00 65.04 526 VAL A C 1
ATOM 4130 O O . VAL A 1 526 ? 121.000 91.488 446.171 1.00 78.63 526 VAL A O 1
ATOM 4134 N N . TRP A 1 527 ? 119.273 90.896 444.835 1.00 59.04 527 TRP A N 1
ATOM 4135 C CA . TRP A 1 527 ? 119.219 89.527 445.346 1.00 63.61 527 TRP A CA 1
ATOM 4136 C C . TRP A 1 527 ? 120.560 88.815 445.208 1.00 69.65 527 TRP A C 1
ATOM 4137 O O . TRP A 1 527 ? 120.940 88.022 446.078 1.00 75.28 527 TRP A O 1
ATOM 4148 N N . TRP A 1 528 ? 121.295 89.085 444.132 1.00 65.86 528 TRP A N 1
ATOM 4149 C CA . TRP A 1 528 ? 122.551 88.396 443.863 1.00 62.13 528 TRP A CA 1
ATOM 4150 C C . TRP A 1 528 ? 123.758 89.065 444.507 1.00 65.45 528 TRP A C 1
ATOM 4151 O O . TRP A 1 528 ? 124.870 88.540 444.388 1.00 67.20 528 TRP A O 1
ATOM 4162 N N . SER A 1 529 ? 123.570 90.202 445.174 1.00 68.10 529 SER A N 1
ATOM 4163 C CA . SER A 1 529 ? 124.691 90.979 445.689 1.00 66.62 529 SER A CA 1
ATOM 4164 C C . SER A 1 529 ? 125.546 90.150 446.639 1.00 63.45 529 SER A C 1
ATOM 4165 O O . SER A 1 529 ? 125.047 89.607 447.630 1.00 62.42 529 SER A O 1
ATOM 4168 N N . GLY A 1 530 ? 126.836 90.052 446.325 1.00 61.62 530 GLY A N 1
ATOM 4169 C CA . GLY A 1 530 ? 127.796 89.383 447.174 1.00 55.74 530 GLY A CA 1
ATOM 4170 C C . GLY A 1 530 ? 127.770 87.872 447.139 1.00 63.62 530 GLY A C 1
ATOM 4171 O O . GLY A 1 530 ? 128.557 87.243 447.858 1.00 62.99 530 GLY A O 1
ATOM 4172 N N . ASN A 1 531 ? 126.899 87.265 446.336 1.00 70.49 531 ASN A N 1
ATOM 4173 C CA . ASN A 1 531 ? 126.782 85.811 446.281 1.00 70.26 531 ASN A CA 1
ATOM 4174 C C . ASN A 1 531 ? 127.812 85.267 445.297 1.00 64.66 531 ASN A C 1
ATOM 4175 O O . ASN A 1 531 ? 127.652 85.403 444.080 1.00 65.61 531 ASN A O 1
ATOM 4180 N N . ILE A 1 532 ? 128.865 84.637 445.825 1.00 62.56 532 ILE A N 1
ATOM 4181 C CA . ILE A 1 532 ? 129.951 84.137 444.990 1.00 66.20 532 ILE A CA 1
ATOM 4182 C C . ILE A 1 532 ? 129.541 82.949 444.136 1.00 65.40 532 ILE A C 1
ATOM 4183 O O . ILE A 1 532 ? 130.316 82.520 443.274 1.00 61.61 532 ILE A O 1
ATOM 4188 N N . ASP A 1 533 ? 128.346 82.402 444.353 1.00 68.07 533 ASP A N 1
ATOM 4189 C CA . ASP A 1 533 ? 127.856 81.284 443.564 1.00 61.86 533 ASP A CA 1
ATOM 4190 C C . ASP A 1 533 ? 126.914 81.711 442.449 1.00 63.66 533 ASP A C 1
ATOM 4191 O O . ASP A 1 533 ? 126.525 80.869 441.633 1.00 81.13 533 ASP A O 1
ATOM 4196 N N . THR A 1 534 ? 126.537 82.987 442.392 1.00 65.86 534 THR A N 1
ATOM 4197 C CA . THR A 1 534 ? 125.686 83.405 441.286 1.00 67.49 534 THR A CA 1
ATOM 4198 C C . THR A 1 534 ? 126.532 83.975 440.152 1.00 68.61 534 THR A C 1
ATOM 4199 O O . THR A 1 534 ? 127.552 84.626 440.404 1.00 54.91 534 THR A O 1
ATOM 4203 N N . PRO A 1 535 ? 126.131 83.735 438.901 1.00 72.77 535 PRO A N 1
ATOM 4204 C CA . PRO A 1 535 ? 126.869 84.329 437.775 1.00 63.30 535 PRO A CA 1
ATOM 4205 C C . PRO A 1 535 ? 126.822 85.844 437.767 1.00 62.65 535 PRO A C 1
ATOM 4206 O O . PRO A 1 535 ? 127.746 86.480 437.243 1.00 69.82 535 PRO A O 1
ATOM 4210 N N . GLU A 1 536 ? 125.773 86.441 438.337 1.00 64.65 536 GLU A N 1
ATOM 4211 C CA . GLU A 1 536 ? 125.650 87.895 438.334 1.00 65.38 536 GLU A CA 1
ATOM 4212 C C . GLU A 1 536 ? 126.783 88.541 439.120 1.00 73.80 536 GLU A C 1
ATOM 4213 O O . GLU A 1 536 ? 127.444 89.465 438.634 1.00 68.66 536 GLU A O 1
ATOM 4219 N N . TYR A 1 537 ? 127.026 88.062 440.343 1.00 64.03 537 TYR A N 1
ATOM 4220 C CA . TYR A 1 537 ? 128.090 88.642 441.153 1.00 63.28 537 TYR A CA 1
ATOM 4221 C C . TYR A 1 537 ? 129.470 88.178 440.708 1.00 63.38 537 TYR A C 1
ATOM 4222 O O . TYR A 1 537 ? 130.449 88.916 440.872 1.00 68.92 537 TYR A O 1
ATOM 4231 N N . ARG A 1 538 ? 129.576 86.965 440.163 1.00 61.48 538 ARG A N 1
ATOM 4232 C CA . ARG A 1 538 ? 130.850 86.521 439.609 1.00 62.22 538 ARG A CA 1
ATOM 4233 C C . ARG A 1 538 ? 131.338 87.474 438.525 1.00 69.57 538 ARG A C 1
ATOM 4234 O O . ARG A 1 538 ? 132.541 87.737 438.413 1.00 64.21 538 ARG A O 1
ATOM 4242 N N . GLU A 1 539 ? 130.416 88.000 437.715 1.00 59.19 539 GLU A N 1
ATOM 4243 C CA . GLU A 1 539 ? 130.790 88.996 436.715 1.00 63.74 539 GLU A CA 1
ATOM 4244 C C . GLU A 1 539 ? 131.295 90.271 437.378 1.00 68.39 539 GLU A C 1
ATOM 4245 O O . GLU A 1 539 ? 132.343 90.809 437.002 1.00 57.65 539 GLU A O 1
ATOM 4251 N N . LEU A 1 540 ? 130.560 90.763 438.379 1.00 68.61 540 LEU A N 1
ATOM 4252 C CA . LEU A 1 540 ? 130.958 91.985 439.073 1.00 60.32 540 LEU A CA 1
ATOM 4253 C C . LEU A 1 540 ? 132.318 91.832 439.741 1.00 62.07 540 LEU A C 1
ATOM 4254 O O . LEU A 1 540 ? 133.155 92.740 439.673 1.00 59.62 540 LEU A O 1
ATOM 4259 N N . TYR A 1 541 ? 132.558 90.694 440.398 1.00 56.82 541 TYR A N 1
ATOM 4260 C CA . TYR A 1 541 ? 133.815 90.514 441.115 1.00 52.17 541 TYR A CA 1
ATOM 4261 C C . TYR A 1 541 ? 135.004 90.495 440.163 1.00 63.05 541 TYR A C 1
ATOM 4262 O O . TYR A 1 541 ? 136.052 91.081 440.458 1.00 61.29 541 TYR A O 1
ATOM 4271 N N . VAL A 1 542 ? 134.866 89.824 439.018 1.00 65.18 542 VAL A N 1
ATOM 4272 C CA . VAL A 1 542 ? 135.982 89.733 438.081 1.00 60.18 542 VAL A CA 1
ATOM 4273 C C . VAL A 1 542 ? 136.296 91.102 437.491 1.00 62.79 542 VAL A C 1
ATOM 4274 O O . VAL A 1 542 ? 137.465 91.458 437.300 1.00 57.22 542 VAL A O 1
ATOM 4278 N N . ARG A 1 543 ? 135.262 91.899 437.209 1.00 59.76 543 ARG A N 1
ATOM 4279 C CA . ARG A 1 543 ? 135.489 93.280 436.795 1.00 60.15 543 ARG A CA 1
ATOM 4280 C C . ARG A 1 543 ? 136.188 94.070 437.894 1.00 67.31 543 ARG A C 1
ATOM 4281 O O . ARG A 1 543 ? 137.115 94.844 437.625 1.00 66.56 543 ARG A O 1
ATOM 4289 N N . TRP A 1 544 ? 135.756 93.881 439.143 1.00 69.57 544 TRP A N 1
ATOM 4290 C CA . TRP A 1 544 ? 136.321 94.627 440.263 1.00 61.08 544 TRP A CA 1
ATOM 4291 C C . TRP A 1 544 ? 137.751 94.185 440.555 1.00 59.38 544 TRP A C 1
ATOM 4292 O O . TRP A 1 544 ? 138.644 95.019 440.741 1.00 59.25 544 TRP A O 1
ATOM 4303 N N . LEU A 1 545 ? 137.981 92.869 440.610 1.00 65.15 545 LEU A N 1
ATOM 4304 C CA . LEU A 1 545 ? 139.319 92.350 440.882 1.00 53.34 545 LEU A CA 1
ATOM 4305 C C . LEU A 1 545 ? 140.313 92.794 439.817 1.00 59.72 545 LEU A C 1
ATOM 4306 O O . LEU A 1 545 ? 141.485 93.048 440.118 1.00 62.04 545 LEU A O 1
ATOM 4311 N N . ALA A 1 546 ? 139.865 92.888 438.563 1.00 66.58 546 ALA A N 1
ATOM 4312 C CA . ALA A 1 546 ? 140.746 93.346 437.495 1.00 64.54 546 ALA A CA 1
ATOM 4313 C C . ALA A 1 546 ? 141.188 94.786 437.724 1.00 67.73 546 ALA A C 1
ATOM 4314 O O . ALA A 1 546 ? 142.335 95.146 437.434 1.00 64.13 546 ALA A O 1
ATOM 4316 N N . TRP A 1 547 ? 140.290 95.624 438.250 1.00 62.87 547 TRP A N 1
ATOM 4317 C CA . TRP A 1 547 ? 140.632 97.023 438.487 1.00 58.32 547 TRP A CA 1
ATOM 4318 C C . TRP A 1 547 ? 141.686 97.161 439.577 1.00 69.25 547 TRP A C 1
ATOM 4319 O O . TRP A 1 547 ? 142.578 98.012 439.481 1.00 66.94 547 TRP A O 1
ATOM 4330 N N . THR A 1 548 ? 141.600 96.335 440.624 1.00 59.87 548 THR A N 1
ATOM 4331 C CA . THR A 1 548 ? 142.550 96.434 441.726 1.00 61.62 548 THR A CA 1
ATOM 4332 C C . THR A 1 548 ? 143.977 96.135 441.287 1.00 64.58 548 THR A C 1
ATOM 4333 O O . THR A 1 548 ? 144.919 96.502 441.997 1.00 73.39 548 THR A O 1
ATOM 4337 N N . THR A 1 549 ? 144.158 95.476 440.139 1.00 66.87 549 THR A N 1
ATOM 4338 C CA . THR A 1 549 ? 145.501 95.292 439.598 1.00 70.33 549 THR A CA 1
ATOM 4339 C C . THR A 1 549 ? 146.165 96.629 439.299 1.00 63.75 549 THR A C 1
ATOM 4340 O O . THR A 1 549 ? 147.383 96.768 439.456 1.00 68.11 549 THR A O 1
ATOM 4344 N N . PHE A 1 550 ? 145.382 97.620 438.879 1.00 57.60 550 PHE A N 1
ATOM 4345 C CA . PHE A 1 550 ? 145.917 98.927 438.523 1.00 65.90 550 PHE A CA 1
ATOM 4346 C C . PHE A 1 550 ? 145.546 99.961 439.580 1.00 66.05 550 PHE A C 1
ATOM 4347 O O . PHE A 1 550 ? 145.031 101.038 439.263 1.00 62.39 550 PHE A O 1
ATOM 4355 N N . LEU A 1 551 ? 145.810 99.632 440.836 1.00 68.83 551 LEU A N 1
ATOM 4356 C CA . LEU A 1 551 ? 145.632 100.499 441.989 1.00 62.75 551 LEU A CA 1
ATOM 4357 C C . LEU A 1 551 ? 146.908 100.470 442.811 1.00 68.16 551 LEU A C 1
ATOM 4358 O O . LEU A 1 551 ? 147.726 99.555 442.665 1.00 62.94 551 LEU A O 1
ATOM 4363 N N . PRO A 1 552 ? 147.128 101.477 443.665 1.00 62.12 552 PRO A N 1
ATOM 4364 C CA . PRO A 1 552 ? 148.368 101.501 444.458 1.00 57.82 552 PRO A CA 1
ATOM 4365 C C . PRO A 1 552 ? 148.616 100.225 445.240 1.00 58.05 552 PRO A C 1
ATOM 4366 O O . PRO A 1 552 ? 149.774 99.819 445.397 1.00 57.89 552 PRO A O 1
ATOM 4370 N N . PHE A 1 553 ? 147.563 99.569 445.721 1.00 57.42 553 PHE A N 1
ATOM 4371 C CA . PHE A 1 553 ? 147.685 98.279 446.383 1.00 59.00 553 PHE A CA 1
ATOM 4372 C C . PHE A 1 553 ? 146.549 97.381 445.924 1.00 58.64 553 PHE A C 1
ATOM 4373 O O . PHE A 1 553 ? 145.388 97.798 445.920 1.00 57.73 553 PHE A O 1
ATOM 4381 N N . MET A 1 554 ? 146.887 96.157 445.531 1.00 57.95 554 MET A N 1
ATOM 4382 C CA . MET A 1 554 ? 145.908 95.182 445.069 1.00 61.90 554 MET A CA 1
ATOM 4383 C C . MET A 1 554 ? 145.527 94.288 446.243 1.00 66.73 554 MET A C 1
ATOM 4384 O O . MET A 1 554 ? 146.340 93.481 446.707 1.00 68.32 554 MET A O 1
ATOM 4389 N N . ARG A 1 555 ? 144.295 94.434 446.726 1.00 58.10 555 ARG A N 1
ATOM 4390 C CA . ARG A 1 555 ? 143.820 93.669 447.871 1.00 68.63 555 ARG A CA 1
ATOM 4391 C C . ARG A 1 555 ? 142.353 93.324 447.674 1.00 64.25 555 ARG A C 1
ATOM 4392 O O . ARG A 1 555 ? 141.555 94.182 447.284 1.00 61.10 555 ARG A O 1
ATOM 4400 N N . THR A 1 556 ? 142.008 92.069 447.943 1.00 55.63 556 THR A N 1
ATOM 4401 C CA . THR A 1 556 ? 140.630 91.605 447.921 1.00 60.04 556 THR A CA 1
ATOM 4402 C C . THR A 1 556 ? 140.146 91.387 449.348 1.00 67.84 556 THR A C 1
ATOM 4403 O O . THR A 1 556 ? 140.915 90.967 450.219 1.00 63.55 556 THR A O 1
ATOM 4407 N N . HIS A 1 557 ? 138.871 91.681 449.579 1.00 62.66 557 HIS A N 1
ATOM 4408 C CA . HIS A 1 557 ? 138.271 91.592 450.903 1.00 61.25 557 HIS A CA 1
ATOM 4409 C C . HIS A 1 557 ? 136.770 91.783 450.752 1.00 64.18 557 HIS A C 1
ATOM 4410 O O . HIS A 1 557 ? 136.303 92.394 449.787 1.00 60.51 557 HIS A O 1
ATOM 4417 N N . GLY A 1 558 ? 136.024 91.245 451.705 1.00 64.46 558 GLY A N 1
ATOM 4418 C CA . GLY A 1 558 ? 134.587 91.427 451.715 1.00 63.27 558 GLY A CA 1
ATOM 4419 C C . GLY A 1 558 ? 133.908 90.394 452.580 1.00 62.26 558 GLY A C 1
ATOM 4420 O O . GLY A 1 558 ? 134.515 89.425 453.036 1.00 54.27 558 GLY A O 1
ATOM 4421 N N . SER A 1 559 ? 132.617 90.627 452.805 1.00 55.55 559 SER A N 1
ATOM 4422 C CA . SER A 1 559 ? 131.753 89.713 453.547 1.00 59.57 559 SER A CA 1
ATOM 4423 C C . SER A 1 559 ? 130.780 89.117 452.533 1.00 61.59 559 SER A C 1
ATOM 4424 O O . SER A 1 559 ? 129.728 89.690 452.247 1.00 61.27 559 SER A O 1
ATOM 4427 N N . ARG A 1 560 ? 131.144 87.963 451.988 1.00 67.59 560 ARG A N 1
ATOM 4428 C CA . ARG A 1 560 ? 130.393 87.345 450.907 1.00 65.97 560 ARG A CA 1
ATOM 4429 C C . ARG A 1 560 ? 129.260 86.479 451.447 1.00 62.45 560 ARG A C 1
ATOM 4430 O O . ARG A 1 560 ? 129.259 86.057 452.606 1.00 76.50 560 ARG A O 1
ATOM 4438 N N . THR A 1 561 ? 128.288 86.219 450.581 1.00 62.01 561 THR A N 1
ATOM 4439 C CA . THR A 1 561 ? 127.277 85.197 450.797 1.00 72.47 561 THR A CA 1
ATOM 4440 C C . THR A 1 561 ? 127.432 84.127 449.722 1.00 66.15 561 THR A C 1
ATOM 4441 O O . THR A 1 561 ? 128.126 84.320 448.721 1.00 66.91 561 THR A O 1
ATOM 4445 N N . CYS A 1 562 ? 126.797 82.978 449.937 1.00 75.94 562 CYS A N 1
ATOM 4446 C CA . CYS A 1 562 ? 127.023 81.838 449.060 1.00 69.24 562 CYS A CA 1
ATOM 4447 C C . CYS A 1 562 ? 125.923 80.807 449.270 1.00 70.04 562 CYS A C 1
ATOM 4448 O O . CYS A 1 562 ? 125.165 80.862 450.241 1.00 74.09 562 CYS A O 1
ATOM 4451 N N . TYR A 1 563 ? 125.842 79.866 448.327 1.00 72.92 563 TYR A N 1
ATOM 4452 C CA . TYR A 1 563 ? 124.934 78.732 448.433 1.00 64.68 563 TYR A CA 1
ATOM 4453 C C . TYR A 1 563 ? 125.581 77.508 449.067 1.00 72.54 563 TYR A C 1
ATOM 4454 O O . TYR A 1 563 ? 124.866 76.667 449.624 1.00 75.46 563 TYR A O 1
ATOM 4463 N N . PHE A 1 564 ? 126.907 77.388 448.994 1.00 73.10 564 PHE A N 1
ATOM 4464 C CA . PHE A 1 564 ? 127.634 76.261 449.564 1.00 71.32 564 PHE A CA 1
ATOM 4465 C C . PHE A 1 564 ? 128.794 76.793 450.391 1.00 80.69 564 PHE A C 1
ATOM 4466 O O . PHE A 1 564 ? 129.595 77.593 449.898 1.00 78.67 564 PHE A O 1
ATOM 4474 N N . GLN A 1 565 ? 128.886 76.337 451.639 1.00 84.44 565 GLN A N 1
ATOM 4475 C CA . GLN A 1 565 ? 129.851 76.854 452.599 1.00 70.53 565 GLN A CA 1
ATOM 4476 C C . GLN A 1 565 ? 130.635 75.710 453.224 1.00 71.21 565 GLN A C 1
ATOM 4477 O O . GLN A 1 565 ? 130.062 74.679 453.588 1.00 76.37 565 GLN A O 1
ATOM 4483 N N . ASP A 1 566 ? 131.951 75.901 453.352 1.00 65.78 566 ASP A N 1
ATOM 4484 C CA . ASP A 1 566 ? 132.838 74.904 453.941 1.00 72.24 566 ASP A CA 1
ATOM 4485 C C . ASP A 1 566 ? 133.796 75.536 454.947 1.00 77.50 566 ASP A C 1
ATOM 4486 O O . ASP A 1 566 ? 134.888 75.013 455.189 1.00 67.21 566 ASP A O 1
ATOM 4491 N N . ALA A 1 567 ? 133.403 76.657 455.542 1.00 71.56 567 ALA A N 1
ATOM 4492 C CA . ALA A 1 567 ? 134.233 77.340 456.526 1.00 65.71 567 ALA A CA 1
ATOM 4493 C C . ALA A 1 567 ? 133.327 78.173 457.425 1.00 72.91 567 ALA A C 1
ATOM 4494 O O . ALA A 1 567 ? 132.098 78.051 457.383 1.00 69.23 567 ALA A O 1
ATOM 4496 N N . TYR A 1 568 ? 133.944 79.019 458.254 1.00 68.02 568 TYR A N 1
ATOM 4497 C CA . TYR A 1 568 ? 133.179 79.881 459.149 1.00 66.33 568 TYR A CA 1
ATOM 4498 C C . TYR A 1 568 ? 132.341 80.885 458.365 1.00 65.76 568 TYR A C 1
ATOM 4499 O O . TYR A 1 568 ? 131.211 81.201 458.755 1.00 67.28 568 TYR A O 1
ATOM 4508 N N . THR A 1 569 ? 132.878 81.398 457.259 1.00 72.51 569 THR A N 1
ATOM 4509 C CA . THR A 1 569 ? 132.179 82.332 456.385 1.00 70.83 569 THR A CA 1
ATOM 4510 C C . THR A 1 569 ? 132.330 81.866 454.942 1.00 64.37 569 THR A C 1
ATOM 4511 O O . THR A 1 569 ? 133.115 80.964 454.639 1.00 66.45 569 THR A O 1
ATOM 4515 N N . CYS A 1 570 ? 131.573 82.493 454.045 1.00 67.88 570 CYS A N 1
ATOM 4516 C CA . CYS A 1 570 ? 131.711 82.195 452.626 1.00 63.91 570 CYS A CA 1
ATOM 4517 C C . CYS A 1 570 ? 133.087 82.619 452.120 1.00 65.09 570 CYS A C 1
ATOM 4518 O O . CYS A 1 570 ? 133.731 83.515 452.673 1.00 76.26 570 CYS A O 1
ATOM 4521 N N . ALA A 1 571 ? 133.537 81.958 451.057 1.00 69.38 571 ALA A N 1
ATOM 4522 C CA . ALA A 1 571 ? 134.906 82.099 450.587 1.00 67.04 571 ALA A CA 1
ATOM 4523 C C . ALA A 1 571 ? 135.080 83.341 449.714 1.00 67.21 571 ALA A C 1
ATOM 4524 O O . ALA A 1 571 ? 134.118 83.929 449.210 1.00 60.49 571 ALA A O 1
ATOM 4526 N N . ASN A 1 572 ? 136.351 83.735 449.543 1.00 66.72 572 ASN A N 1
ATOM 4527 C CA . ASN A 1 572 ? 136.716 84.873 448.703 1.00 66.60 572 ASN A CA 1
ATOM 4528 C C . ASN A 1 572 ? 138.072 84.645 448.041 1.00 65.83 572 ASN A C 1
ATOM 4529 O O . ASN A 1 572 ? 138.826 85.599 447.818 1.00 65.55 572 ASN A O 1
ATOM 4534 N N . GLU A 1 573 ? 138.393 83.399 447.725 1.00 73.47 573 GLU A N 1
ATOM 4535 C CA . GLU A 1 573 ? 139.677 83.013 447.165 1.00 70.76 573 GLU A CA 1
ATOM 4536 C C . GLU A 1 573 ? 139.617 83.028 445.644 1.00 67.54 573 GLU A C 1
ATOM 4537 O O . GLU A 1 573 ? 138.535 82.953 445.054 1.00 65.80 573 GLU A O 1
ATOM 4543 N N . PRO A 1 574 ? 140.769 83.136 444.970 1.00 63.37 574 PRO A N 1
ATOM 4544 C CA . PRO A 1 574 ? 140.755 83.206 443.499 1.00 68.06 574 PRO A CA 1
ATOM 4545 C C . PRO A 1 574 ? 140.151 81.982 442.824 1.00 69.68 574 PRO A C 1
ATOM 4546 O O . PRO A 1 574 ? 139.842 82.053 441.627 1.00 75.97 574 PRO A O 1
ATOM 4550 N N . TRP A 1 575 ? 139.969 80.876 443.541 1.00 60.04 575 TRP A N 1
ATOM 4551 C CA . TRP A 1 575 ? 139.342 79.679 443.000 1.00 55.44 575 TRP A CA 1
ATOM 4552 C C . TRP A 1 575 ? 137.905 79.501 443.474 1.00 57.41 575 TRP A C 1
ATOM 4553 O O . TRP A 1 575 ? 137.321 78.435 443.260 1.00 67.75 575 TRP A O 1
ATOM 4564 N N . SER A 1 576 ? 137.324 80.513 444.113 1.00 62.01 576 SER A N 1
ATOM 4565 C CA . SER A 1 576 ? 136.006 80.400 444.720 1.00 64.55 576 SER A CA 1
ATOM 4566 C C . SER A 1 576 ? 134.905 81.042 443.886 1.00 60.79 576 SER A C 1
ATOM 4567 O O . SER A 1 576 ? 133.777 81.178 444.372 1.00 68.35 576 SER A O 1
ATOM 4570 N N . TYR A 1 577 ? 135.196 81.435 442.647 1.00 59.57 577 TYR A N 1
ATOM 4571 C CA . TYR A 1 577 ? 134.246 82.177 441.825 1.00 67.29 577 TYR A CA 1
ATOM 4572 C C . TYR A 1 577 ? 133.911 81.440 440.534 1.00 71.55 577 TYR A C 1
ATOM 4573 O O . TYR A 1 577 ? 133.622 82.064 439.512 1.00 69.11 577 TYR A O 1
ATOM 4582 N N . GLY A 1 578 ? 133.937 80.119 440.568 1.00 71.37 578 GLY A N 1
ATOM 4583 C CA . GLY A 1 578 ? 133.629 79.334 439.391 1.00 68.51 578 GLY A CA 1
ATOM 4584 C C . GLY A 1 578 ? 134.881 78.885 438.662 1.00 75.49 578 GLY A C 1
ATOM 4585 O O . GLY A 1 578 ? 135.900 79.584 438.622 1.00 76.54 578 GLY A O 1
ATOM 4586 N N . ALA A 1 579 ? 134.806 77.691 438.070 1.00 82.52 579 ALA A N 1
ATOM 4587 C CA . ALA A 1 579 ? 135.964 77.135 437.378 1.00 75.62 579 ALA A CA 1
ATOM 4588 C C . ALA A 1 579 ? 136.369 77.987 436.183 1.00 70.83 579 ALA A C 1
ATOM 4589 O O . ALA A 1 579 ? 137.563 78.099 435.880 1.00 67.29 579 ALA A O 1
ATOM 4591 N N . SER A 1 580 ? 135.398 78.595 435.496 1.00 68.15 580 SER A N 1
ATOM 4592 C CA . SER A 1 580 ? 135.717 79.407 434.325 1.00 71.88 580 SER A CA 1
ATOM 4593 C C . SER A 1 580 ? 136.392 80.717 434.707 1.00 79.84 580 SER A C 1
ATOM 4594 O O . SER A 1 580 ? 137.142 81.283 433.903 1.00 77.84 580 SER A O 1
ATOM 4597 N N . ASN A 1 581 ? 136.143 81.212 435.919 1.00 76.74 581 ASN A N 1
ATOM 4598 C CA . ASN A 1 581 ? 136.686 82.494 436.347 1.00 58.81 581 ASN A CA 1
ATOM 4599 C C . ASN A 1 581 ? 138.040 82.377 437.030 1.00 62.22 581 ASN A C 1
ATOM 4600 O O . ASN A 1 581 ? 138.765 83.377 437.105 1.00 65.83 581 ASN A O 1
ATOM 4605 N N . THR A 1 582 ? 138.392 81.195 437.536 1.00 60.02 582 THR A N 1
ATOM 4606 C CA . THR A 1 582 ? 139.698 81.004 438.166 1.00 60.92 582 THR A CA 1
ATOM 4607 C C . THR A 1 582 ? 140.865 81.406 437.270 1.00 64.82 582 THR A C 1
ATOM 4608 O O . THR A 1 582 ? 141.752 82.130 437.748 1.00 66.98 582 THR A O 1
ATOM 4612 N N . PRO A 1 583 ? 140.938 80.999 435.996 1.00 75.55 583 PRO A N 1
ATOM 4613 C CA . PRO A 1 583 ? 142.063 81.462 435.167 1.00 60.60 583 PRO A CA 1
ATOM 4614 C C . PRO A 1 583 ? 142.062 82.963 434.934 1.00 64.55 583 PRO A C 1
ATOM 4615 O O . PRO A 1 583 ? 143.135 83.550 434.745 1.00 69.72 583 PRO A O 1
ATOM 4619 N N . ILE A 1 584 ? 140.892 83.604 434.940 1.00 57.63 584 ILE A N 1
ATOM 4620 C CA . ILE A 1 584 ? 140.838 85.053 434.772 1.00 60.41 584 ILE A CA 1
ATOM 4621 C C . ILE A 1 584 ? 141.419 85.752 435.996 1.00 68.77 584 ILE A C 1
ATOM 4622 O O . ILE A 1 584 ? 142.209 86.697 435.877 1.00 64.48 584 ILE A O 1
ATOM 4627 N N . ILE A 1 585 ? 141.031 85.301 437.190 1.00 61.38 585 ILE A N 1
ATOM 4628 C CA . ILE A 1 585 ? 141.500 85.935 438.419 1.00 59.14 585 ILE A CA 1
ATOM 4629 C C . ILE A 1 585 ? 143.000 85.731 438.592 1.00 71.05 585 ILE A C 1
ATOM 4630 O O . ILE A 1 585 ? 143.726 86.657 438.975 1.00 66.71 585 ILE A O 1
ATOM 4635 N N . VAL A 1 586 ? 143.489 84.519 438.317 1.00 72.17 586 VAL A N 1
ATOM 4636 C CA . VAL A 1 586 ? 144.907 84.225 438.498 1.00 67.33 586 VAL A CA 1
ATOM 4637 C C . VAL A 1 586 ? 145.757 84.979 437.480 1.00 61.36 586 VAL A C 1
ATOM 4638 O O . VAL A 1 586 ? 146.907 85.337 437.764 1.00 66.81 586 VAL A O 1
ATOM 4642 N N . SER A 1 587 ? 145.210 85.252 436.292 1.00 59.53 587 SER A N 1
ATOM 4643 C CA . SER A 1 587 ? 145.962 86.007 435.295 1.00 65.08 587 SER A CA 1
ATOM 4644 C C . SER A 1 587 ? 146.260 87.419 435.781 1.00 65.09 587 SER A C 1
ATOM 4645 O O . SER A 1 587 ? 147.376 87.923 435.603 1.00 67.22 587 SER A O 1
ATOM 4648 N N . TYR A 1 588 ? 145.277 88.073 436.404 1.00 64.74 588 TYR A N 1
ATOM 4649 C CA . TYR A 1 588 ? 145.505 89.415 436.927 1.00 57.74 588 TYR A CA 1
ATOM 4650 C C . TYR A 1 588 ? 146.434 89.400 438.133 1.00 62.20 588 TYR A C 1
ATOM 4651 O O . TYR A 1 588 ? 147.144 90.382 438.376 1.00 65.44 588 TYR A O 1
ATOM 4660 N N . ILE A 1 589 ? 146.441 88.307 438.900 1.00 55.20 589 ILE A N 1
ATOM 4661 C CA . ILE A 1 589 ? 147.416 88.168 439.979 1.00 56.69 589 ILE A CA 1
ATOM 4662 C C . ILE A 1 589 ? 148.828 88.127 439.410 1.00 58.67 589 ILE A C 1
ATOM 4663 O O . ILE A 1 589 ? 149.742 88.784 439.924 1.00 58.30 589 ILE A O 1
ATOM 4668 N N . HIS A 1 590 ? 149.030 87.356 438.339 1.00 67.27 590 HIS A N 1
ATOM 4669 C CA . HIS A 1 590 ? 150.341 87.305 437.700 1.00 72.51 590 HIS A CA 1
ATOM 4670 C C . HIS A 1 590 ? 150.698 88.638 437.050 1.00 70.71 590 HIS A C 1
ATOM 4671 O O . HIS A 1 590 ? 151.853 89.074 437.114 1.00 73.01 590 HIS A O 1
ATOM 4678 N N . LEU A 1 591 ? 149.723 89.294 436.414 1.00 60.78 591 LEU A N 1
ATOM 4679 C CA . LEU A 1 591 ? 149.976 90.603 435.819 1.00 64.28 591 LEU A CA 1
ATOM 4680 C C . LEU A 1 591 ? 150.404 91.614 436.876 1.00 68.86 591 LEU A C 1
ATOM 4681 O O . LEU A 1 591 ? 151.253 92.475 436.617 1.00 65.40 591 LEU A O 1
ATOM 4686 N N . ARG A 1 592 ? 149.821 91.524 438.074 1.00 64.77 592 ARG A N 1
ATOM 4687 C CA . ARG A 1 592 ? 150.203 92.416 439.163 1.00 63.47 592 ARG A CA 1
ATOM 4688 C C . ARG A 1 592 ? 151.683 92.271 439.493 1.00 68.44 592 ARG A C 1
ATOM 4689 O O . ARG A 1 592 ? 152.399 93.268 439.644 1.00 66.54 592 ARG A O 1
ATOM 4697 N N . TYR A 1 593 ? 152.162 91.029 439.606 1.00 67.48 593 TYR A N 1
ATOM 4698 C CA . TYR A 1 593 ? 153.582 90.812 439.864 1.00 66.16 593 TYR A CA 1
ATOM 4699 C C . TYR A 1 593 ? 154.437 91.204 438.667 1.00 66.12 593 TYR A C 1
ATOM 4700 O O . TYR A 1 593 ? 155.601 91.582 438.838 1.00 71.84 593 TYR A O 1
ATOM 4709 N N . GLN A 1 594 ? 153.884 91.122 437.454 1.00 68.82 594 GLN A N 1
ATOM 4710 C CA . GLN A 1 594 ? 154.632 91.539 436.273 1.00 63.06 594 GLN A CA 1
ATOM 4711 C C . GLN A 1 594 ? 154.829 93.049 436.240 1.00 69.71 594 GLN A C 1
ATOM 4712 O O . GLN A 1 594 ? 155.802 93.535 435.652 1.00 70.27 594 GLN A O 1
ATOM 4718 N N . LEU A 1 595 ? 153.927 93.802 436.869 1.00 64.59 595 LEU A N 1
ATOM 4719 C CA . LEU A 1 595 ? 154.032 95.250 436.957 1.00 63.72 595 LEU A CA 1
ATOM 4720 C C . LEU A 1 595 ? 154.872 95.705 438.147 1.00 68.92 595 LEU A C 1
ATOM 4721 O O . LEU A 1 595 ? 154.818 96.884 438.515 1.00 72.51 595 LEU A O 1
ATOM 4726 N N . GLY A 1 596 ? 155.644 94.796 438.751 1.00 63.07 596 GLY A N 1
ATOM 4727 C CA . GLY A 1 596 ? 156.368 95.135 439.967 1.00 66.33 596 GLY A CA 1
ATOM 4728 C C . GLY A 1 596 ? 157.393 96.237 439.773 1.00 64.13 596 GLY A C 1
ATOM 4729 O O . GLY A 1 596 ? 157.525 97.128 440.615 1.00 72.46 596 GLY A O 1
ATOM 4730 N N . ALA A 1 597 ? 158.137 96.188 438.665 1.00 69.25 597 ALA A N 1
ATOM 4731 C CA . ALA A 1 597 ? 159.113 97.238 438.391 1.00 63.76 597 ALA A CA 1
ATOM 4732 C C . ALA A 1 597 ? 158.427 98.581 438.181 1.00 66.89 597 ALA A C 1
ATOM 4733 O O . ALA A 1 597 ? 158.905 99.616 438.661 1.00 65.05 597 ALA A O 1
ATOM 4735 N N . TYR A 1 598 ? 157.305 98.583 437.458 1.00 68.06 598 TYR A N 1
ATOM 4736 C CA . TYR A 1 598 ? 156.547 99.813 437.254 1.00 64.65 598 TYR A CA 1
ATOM 4737 C C . TYR A 1 598 ? 155.979 100.333 438.569 1.00 68.29 598 TYR A C 1
ATOM 4738 O O . TYR A 1 598 ? 156.000 101.542 438.829 1.00 62.46 598 TYR A O 1
ATOM 4747 N N . LEU A 1 599 ? 155.470 99.432 439.413 1.00 72.09 599 LEU A N 1
ATOM 4748 C CA . LEU A 1 599 ? 154.908 99.842 440.696 1.00 58.54 599 LEU A CA 1
ATOM 4749 C C . LEU A 1 599 ? 155.981 100.421 441.608 1.00 65.83 599 LEU A C 1
ATOM 4750 O O . LEU A 1 599 ? 155.808 101.505 442.179 1.00 64.36 599 LEU A O 1
ATOM 4755 N N . LYS A 1 600 ? 157.095 99.705 441.769 1.00 59.42 600 LYS A N 1
ATOM 4756 C CA . LYS A 1 600 ? 158.145 100.181 442.662 1.00 56.45 600 LYS A CA 1
ATOM 4757 C C . LYS A 1 600 ? 158.750 101.486 442.156 1.00 64.08 600 LYS A C 1
ATOM 4758 O O . LYS A 1 600 ? 159.219 102.306 442.955 1.00 75.69 600 LYS A O 1
ATOM 4764 N N . SER A 1 601 ? 158.715 101.714 440.842 1.00 73.20 601 SER A N 1
ATOM 4765 C CA . SER A 1 601 ? 159.259 102.951 440.290 1.00 70.38 601 SER A CA 1
ATOM 4766 C C . SER A 1 601 ? 158.337 104.137 440.554 1.00 75.10 601 SER A C 1
ATOM 4767 O O . SER A 1 601 ? 158.804 105.222 440.922 1.00 74.24 601 SER A O 1
ATOM 4770 N N . ILE A 1 602 ? 157.026 103.955 440.376 1.00 76.96 602 ILE A N 1
ATOM 4771 C CA . ILE A 1 602 ? 156.105 105.066 440.594 1.00 68.88 602 ILE A CA 1
ATOM 4772 C C . ILE A 1 602 ? 155.891 105.313 442.084 1.00 67.32 602 ILE A C 1
ATOM 4773 O O . ILE A 1 602 ? 155.604 106.445 442.492 1.00 67.59 602 ILE A O 1
ATOM 4778 N N . PHE A 1 603 ? 156.019 104.276 442.917 1.00 69.04 603 PHE A N 1
ATOM 4779 C CA . PHE A 1 603 ? 155.981 104.488 444.360 1.00 68.28 603 PHE A CA 1
ATOM 4780 C C . PHE A 1 603 ? 157.207 105.252 444.835 1.00 76.24 603 PHE A C 1
ATOM 4781 O O . PHE A 1 603 ? 157.140 105.971 445.840 1.00 83.99 603 PHE A O 1
ATOM 4789 N N . ASN A 1 604 ? 158.327 105.116 444.123 1.00 69.76 604 ASN A N 1
ATOM 4790 C CA . ASN A 1 604 ? 159.538 105.834 444.500 1.00 71.65 604 ASN A CA 1
ATOM 4791 C C . ASN A 1 604 ? 159.428 107.317 444.168 1.00 70.39 604 ASN A C 1
ATOM 4792 O O . ASN A 1 604 ? 159.894 108.166 444.937 1.00 68.71 604 ASN A O 1
ATOM 4797 N N . GLN A 1 605 ? 158.812 107.651 443.029 1.00 71.55 605 GLN A N 1
ATOM 4798 C CA . GLN A 1 605 ? 158.632 109.056 442.679 1.00 73.69 605 GLN A CA 1
ATOM 4799 C C . GLN A 1 605 ? 157.641 109.748 443.604 1.00 71.61 605 GLN A C 1
ATOM 4800 O O . GLN A 1 605 ? 157.805 110.936 443.907 1.00 60.58 605 GLN A O 1
ATOM 4806 N N . PHE A 1 606 ? 156.608 109.033 444.054 1.00 70.27 606 PHE A N 1
ATOM 4807 C CA . PHE A 1 606 ? 155.737 109.571 445.093 1.00 64.72 606 PHE A CA 1
ATOM 4808 C C . PHE A 1 606 ? 156.515 109.826 446.376 1.00 69.43 606 PHE A C 1
ATOM 4809 O O . PHE A 1 606 ? 156.191 110.750 447.132 1.00 66.69 606 PHE A O 1
ATOM 4817 N N . HIS A 1 607 ? 157.550 109.022 446.631 1.00 62.04 607 HIS A N 1
ATOM 4818 C CA . HIS A 1 607 ? 158.372 109.207 447.819 1.00 64.96 607 HIS A CA 1
ATOM 4819 C C . HIS A 1 607 ? 159.297 110.413 447.694 1.00 67.70 607 HIS A C 1
ATOM 4820 O O . HIS A 1 607 ? 159.645 111.030 448.707 1.00 71.51 607 HIS A O 1
ATOM 4827 N N . LEU A 1 608 ? 159.689 110.778 446.472 1.00 58.49 608 LEU A N 1
ATOM 4828 C CA . LEU A 1 608 ? 160.663 111.850 446.298 1.00 53.70 608 LEU A CA 1
ATOM 4829 C C . LEU A 1 608 ? 160.017 113.217 446.109 1.00 60.39 608 LEU A C 1
ATOM 4830 O O . LEU A 1 608 ? 160.458 114.197 446.719 1.00 79.50 608 LEU A O 1
ATOM 4835 N N . THR A 1 609 ? 158.980 113.307 445.279 1.00 58.26 609 THR A N 1
ATOM 4836 C CA . THR A 1 609 ? 158.384 114.586 444.919 1.00 63.57 609 THR A CA 1
ATOM 4837 C C . THR A 1 609 ? 156.912 114.696 445.288 1.00 63.26 609 THR A C 1
ATOM 4838 O O . THR A 1 609 ? 156.308 115.747 445.046 1.00 63.17 609 THR A O 1
ATOM 4842 N N . GLY A 1 610 ? 156.311 113.644 445.837 1.00 63.87 610 GLY A N 1
ATOM 4843 C CA . GLY A 1 610 ? 154.867 113.606 445.952 1.00 53.74 610 GLY A CA 1
ATOM 4844 C C . GLY A 1 610 ? 154.175 113.429 444.622 1.00 65.17 610 GLY A C 1
ATOM 4845 O O . GLY A 1 610 ? 153.023 113.846 444.466 1.00 74.60 610 GLY A O 1
ATOM 4846 N N . ARG A 1 611 ? 154.862 112.827 443.652 1.00 68.98 611 ARG A N 1
ATOM 4847 C CA . ARG A 1 611 ? 154.302 112.545 442.338 1.00 57.03 611 ARG A CA 1
ATOM 4848 C C . ARG A 1 611 ? 153.133 111.582 442.488 1.00 61.75 611 ARG A C 1
ATOM 4849 O O . ARG A 1 611 ? 153.327 110.430 442.891 1.00 72.90 611 ARG A O 1
ATOM 4857 N N . SER A 1 612 ? 151.923 112.045 442.182 1.00 50.39 612 SER A N 1
ATOM 4858 C CA . SER A 1 612 ? 150.729 111.248 442.435 1.00 64.51 612 SER A CA 1
ATOM 4859 C C . SER A 1 612 ? 150.777 109.931 441.671 1.00 65.73 612 SER A C 1
ATOM 4860 O O . SER A 1 612 ? 151.170 109.882 440.503 1.00 66.37 612 SER A O 1
ATOM 4863 N N . ILE A 1 613 ? 150.374 108.855 442.346 1.00 66.56 613 ILE A N 1
ATOM 4864 C CA . ILE A 1 613 ? 150.439 107.518 441.768 1.00 57.28 613 ILE A CA 1
ATOM 4865 C C . ILE A 1 613 ? 149.275 107.318 440.807 1.00 59.98 613 ILE A C 1
ATOM 4866 O O . ILE A 1 613 ? 149.478 107.232 439.591 1.00 72.22 613 ILE A O 1
ATOM 4871 N N . MET A 1 614 ? 148.052 107.246 441.324 1.00 57.31 614 MET A N 1
ATOM 4872 C CA . MET A 1 614 ? 146.884 107.255 440.454 1.00 70.06 614 MET A CA 1
ATOM 4873 C C . MET A 1 614 ? 146.448 108.700 440.251 1.00 63.24 614 MET A C 1
ATOM 4874 O O . MET A 1 614 ? 146.264 109.447 441.217 1.00 55.56 614 MET A O 1
ATOM 4879 N N . ARG A 1 615 ? 146.298 109.089 438.988 1.00 69.90 615 ARG A N 1
ATOM 4880 C CA . ARG A 1 615 ? 146.320 110.491 438.593 1.00 61.40 615 ARG A CA 1
ATOM 4881 C C . ARG A 1 615 ? 145.035 110.878 437.878 1.00 61.83 615 ARG A C 1
ATOM 4882 O O . ARG A 1 615 ? 144.734 110.318 436.810 1.00 65.67 615 ARG A O 1
ATOM 4890 N N . PRO A 1 616 ? 144.254 111.814 438.413 1.00 66.97 616 PRO A N 1
ATOM 4891 C CA . PRO A 1 616 ? 143.128 112.354 437.646 1.00 62.95 616 PRO A CA 1
ATOM 4892 C C . PRO A 1 616 ? 143.621 113.036 436.379 1.00 59.86 616 PRO A C 1
ATOM 4893 O O . PRO A 1 616 ? 144.749 113.529 436.310 1.00 69.81 616 PRO A O 1
ATOM 4897 N N . LEU A 1 617 ? 142.751 113.062 435.367 1.00 61.52 617 LEU A N 1
ATOM 4898 C CA . LEU A 1 617 ? 143.171 113.454 434.025 1.00 71.49 617 LEU A CA 1
ATOM 4899 C C . LEU A 1 617 ? 143.605 114.912 433.932 1.00 65.78 617 LEU A C 1
ATOM 4900 O O . LEU A 1 617 ? 144.344 115.260 433.006 1.00 74.70 617 LEU A O 1
ATOM 4905 N N . TYR A 1 618 ? 143.176 115.772 434.859 1.00 60.79 618 TYR A N 1
ATOM 4906 C CA . TYR A 1 618 ? 143.570 117.173 434.775 1.00 62.60 618 TYR A CA 1
ATOM 4907 C C . TYR A 1 618 ? 145.044 117.382 435.095 1.00 63.60 618 TYR A C 1
ATOM 4908 O O . TYR A 1 618 ? 145.612 118.406 434.702 1.00 67.96 618 TYR A O 1
ATOM 4917 N N . MET A 1 619 ? 145.680 116.436 435.788 1.00 62.03 619 MET A N 1
ATOM 4918 C CA . MET A 1 619 ? 147.070 116.634 436.179 1.00 70.14 619 MET A CA 1
ATOM 4919 C C . MET A 1 619 ? 148.025 116.464 435.006 1.00 62.54 619 MET A C 1
ATOM 4920 O O . MET A 1 619 ? 149.127 117.024 435.023 1.00 76.57 619 MET A O 1
ATOM 4925 N N . ASP A 1 620 ? 147.632 115.697 433.988 1.00 69.08 620 ASP A N 1
ATOM 4926 C CA . ASP A 1 620 ? 148.507 115.425 432.857 1.00 65.86 620 ASP A CA 1
ATOM 4927 C C . ASP A 1 620 ? 148.031 116.012 431.536 1.00 64.56 620 ASP A C 1
ATOM 4928 O O . ASP A 1 620 ? 148.847 116.155 430.620 1.00 72.45 620 ASP A O 1
ATOM 4933 N N . PHE A 1 621 ? 146.748 116.367 431.409 1.00 58.27 621 PHE A N 1
ATOM 4934 C CA . PHE A 1 621 ? 146.220 116.786 430.116 1.00 59.06 621 PHE A CA 1
ATOM 4935 C C . PHE A 1 621 ? 145.350 118.036 430.198 1.00 62.58 621 PHE A C 1
ATOM 4936 O O . PHE A 1 621 ? 144.583 118.303 429.267 1.00 74.52 621 PHE A O 1
ATOM 4944 N N . GLU A 1 622 ? 145.431 118.810 431.283 1.00 63.44 622 GLU A N 1
ATOM 4945 C CA . GLU A 1 622 ? 144.724 120.089 431.287 1.00 68.49 622 GLU A CA 1
ATOM 4946 C C . GLU A 1 622 ? 145.444 121.109 430.417 1.00 78.94 622 GLU A C 1
ATOM 4947 O O . GLU A 1 622 ? 144.805 121.856 429.668 1.00 74.35 622 GLU A O 1
ATOM 4953 N N . LYS A 1 623 ? 146.776 121.160 430.512 1.00 74.74 623 LYS A N 1
ATOM 4954 C CA . LYS A 1 623 ? 147.551 122.021 429.626 1.00 69.32 623 LYS A CA 1
ATOM 4955 C C . LYS A 1 623 ? 147.311 121.665 428.165 1.00 72.10 623 LYS A C 1
ATOM 4956 O O . LYS A 1 623 ? 147.284 122.547 427.299 1.00 74.38 623 LYS A O 1
ATOM 4962 N N . THR A 1 624 ? 147.137 120.377 427.871 1.00 76.20 624 THR A N 1
ATOM 4963 C CA . THR A 1 624 ? 147.016 119.920 426.483 1.00 75.44 624 THR A CA 1
ATOM 4964 C C . THR A 1 624 ? 145.568 119.930 426.001 1.00 80.05 624 THR A C 1
ATOM 4965 O O . THR A 1 624 ? 145.179 120.778 425.193 1.00 88.07 624 THR A O 1
ATOM 4969 N N . ASP A 1 625 ? 144.775 118.977 426.470 1.00 83.39 625 ASP A N 1
ATOM 4970 C CA . ASP A 1 625 ? 143.425 118.775 425.962 1.00 74.86 625 ASP A CA 1
ATOM 4971 C C . ASP A 1 625 ? 142.495 119.880 426.440 1.00 76.67 625 ASP A C 1
ATOM 4972 O O . ASP A 1 625 ? 142.232 119.973 427.646 1.00 78.50 625 ASP A O 1
ATOM 4977 N N . PRO A 1 626 ? 141.967 120.725 425.548 1.00 74.71 626 PRO A N 1
ATOM 4978 C CA . PRO A 1 626 ? 141.068 121.798 426.001 1.00 74.99 626 PRO A CA 1
ATOM 4979 C C . PRO A 1 626 ? 139.730 121.292 426.499 1.00 71.25 626 PRO A C 1
ATOM 4980 O O . PRO A 1 626 ? 139.093 121.982 427.306 1.00 72.63 626 PRO A O 1
ATOM 4984 N N . LYS A 1 627 ? 139.283 120.116 426.057 1.00 70.40 627 LYS A N 1
ATOM 4985 C CA . LYS A 1 627 ? 137.981 119.614 426.476 1.00 83.77 627 LYS A CA 1
ATOM 4986 C C . LYS A 1 627 ? 137.992 119.029 427.876 1.00 82.74 627 LYS A C 1
ATOM 4987 O O . LYS A 1 627 ? 136.914 118.790 428.427 1.00 82.85 627 LYS A O 1
ATOM 4993 N N . ILE A 1 628 ? 139.168 118.794 428.463 1.00 75.89 628 ILE A N 1
ATOM 4994 C CA . ILE A 1 628 ? 139.216 118.150 429.770 1.00 73.81 628 ILE A CA 1
ATOM 4995 C C . ILE A 1 628 ? 138.796 119.120 430.862 1.00 74.74 628 ILE A C 1
ATOM 4996 O O . ILE A 1 628 ? 138.188 118.715 431.860 1.00 71.44 628 ILE A O 1
ATOM 5001 N N . SER A 1 629 ? 139.087 120.412 430.689 1.00 78.42 629 SER A N 1
ATOM 5002 C CA . SER A 1 629 ? 138.690 121.400 431.687 1.00 65.74 629 SER A CA 1
ATOM 5003 C C . SER A 1 629 ? 137.192 121.347 431.964 1.00 60.71 629 SER A C 1
ATOM 5004 O O . SER A 1 629 ? 136.765 121.454 433.119 1.00 70.38 629 SER A O 1
ATOM 5007 N N . GLN A 1 630 ? 136.375 121.178 430.921 1.00 72.13 630 GLN A N 1
ATOM 5008 C CA . GLN A 1 630 ? 134.934 121.145 431.141 1.00 81.30 630 GLN A CA 1
ATOM 5009 C C . GLN A 1 630 ? 134.477 119.765 431.599 1.00 76.11 630 GLN A C 1
ATOM 5010 O O . GLN A 1 630 ? 133.520 119.658 432.375 1.00 85.56 630 GLN A O 1
ATOM 5016 N N . LEU A 1 631 ? 135.140 118.703 431.132 1.00 72.24 631 LEU A N 1
ATOM 5017 C CA . LEU A 1 631 ? 134.781 117.356 431.559 1.00 72.67 631 LEU A CA 1
ATOM 5018 C C . LEU A 1 631 ? 135.009 117.143 433.049 1.00 68.82 631 LEU A C 1
ATOM 5019 O O . LEU A 1 631 ? 134.363 116.275 433.646 1.00 75.08 631 LEU A O 1
ATOM 5024 N N . VAL A 1 632 ? 135.907 117.914 433.664 1.00 71.68 632 VAL A N 1
ATOM 5025 C CA . VAL A 1 632 ? 136.103 117.806 435.104 1.00 70.98 632 VAL A CA 1
ATOM 5026 C C . VAL A 1 632 ? 135.076 118.643 435.856 1.00 68.71 632 VAL A C 1
ATOM 5027 O O . VAL A 1 632 ? 134.551 118.214 436.890 1.00 71.05 632 VAL A O 1
ATOM 5031 N N . SER A 1 633 ? 134.762 119.839 435.351 1.00 64.55 633 SER A N 1
ATOM 5032 C CA . SER A 1 633 ? 133.801 120.698 436.038 1.00 73.85 633 SER A CA 1
ATOM 5033 C C . SER A 1 633 ? 132.424 120.051 436.092 1.00 71.52 633 SER A C 1
ATOM 5034 O O . SER A 1 633 ? 131.712 120.167 437.097 1.00 66.95 633 SER A O 1
ATOM 5037 N N . SER A 1 634 ? 132.033 119.359 435.024 1.00 75.41 634 SER A N 1
ATOM 5038 C CA . SER A 1 634 ? 130.740 118.692 434.964 1.00 70.11 634 SER A CA 1
ATOM 5039 C C . SER A 1 634 ? 130.762 117.309 435.597 1.00 69.48 634 SER A C 1
ATOM 5040 O O . SER A 1 634 ? 129.718 116.647 435.634 1.00 65.23 634 SER A O 1
ATOM 5043 N N . ASN A 1 635 ? 131.915 116.868 436.097 1.00 66.43 635 ASN A N 1
ATOM 5044 C CA . ASN A 1 635 ? 132.076 115.540 436.684 1.00 65.91 635 ASN A CA 1
ATOM 5045 C C . ASN A 1 635 ? 131.612 114.455 435.714 1.00 68.63 635 ASN A C 1
ATOM 5046 O O . ASN A 1 635 ? 130.830 113.565 436.056 1.00 75.25 635 ASN A O 1
ATOM 5051 N N . SER A 1 636 ? 132.098 114.550 434.478 1.00 67.40 636 SER A N 1
ATOM 5052 C CA . SER A 1 636 ? 131.811 113.540 433.470 1.00 68.84 636 SER A CA 1
ATOM 5053 C C . SER A 1 636 ? 132.421 112.199 433.866 1.00 68.72 636 SER A C 1
ATOM 5054 O O . SER A 1 636 ? 133.445 112.135 434.552 1.00 72.60 636 SER A O 1
ATOM 5057 N N . ASN A 1 637 ? 131.773 111.115 433.428 1.00 64.46 637 ASN A N 1
ATOM 5058 C CA . ASN A 1 637 ? 132.288 109.778 433.706 1.00 58.48 637 ASN A CA 1
ATOM 5059 C C . ASN A 1 637 ? 133.678 109.563 433.124 1.00 66.74 637 ASN A C 1
ATOM 5060 O O . ASN A 1 637 ? 134.407 108.686 433.600 1.00 71.58 637 ASN A O 1
ATOM 5065 N N . TYR A 1 638 ? 134.065 110.344 432.111 1.00 62.00 638 TYR A N 1
ATOM 5066 C CA . TYR A 1 638 ? 135.394 110.210 431.525 1.00 59.80 638 TYR A CA 1
ATOM 5067 C C . TYR A 1 638 ? 136.492 110.725 432.445 1.00 66.38 638 TYR A C 1
ATOM 5068 O O . TYR A 1 638 ? 137.655 110.348 432.267 1.00 67.41 638 TYR A O 1
ATOM 5077 N N . THR A 1 639 ? 136.156 111.574 433.418 1.00 68.88 639 THR A N 1
ATOM 5078 C CA . THR A 1 639 ? 137.140 112.087 434.360 1.00 64.01 639 THR A CA 1
ATOM 5079 C C . THR A 1 639 ? 136.967 111.558 435.776 1.00 63.14 639 THR A C 1
ATOM 5080 O O . THR A 1 639 ? 137.948 111.524 436.525 1.00 61.66 639 THR A O 1
ATOM 5084 N N . THR A 1 640 ? 135.761 111.141 436.158 1.00 57.26 640 THR A N 1
ATOM 5085 C CA . THR A 1 640 ? 135.534 110.555 437.472 1.00 58.71 640 THR A CA 1
ATOM 5086 C C . THR A 1 640 ? 135.746 109.047 437.498 1.00 69.77 640 THR A C 1
ATOM 5087 O O . THR A 1 640 ? 135.797 108.465 438.588 1.00 64.25 640 THR A O 1
ATOM 5091 N N . GLN A 1 641 ? 135.871 108.401 436.333 1.00 71.49 641 GLN A N 1
ATOM 5092 C CA . GLN A 1 641 ? 136.047 106.954 436.266 1.00 62.76 641 GLN A CA 1
ATOM 5093 C C . GLN A 1 641 ? 137.225 106.536 435.390 1.00 62.87 641 GLN A C 1
ATOM 5094 O O . GLN A 1 641 ? 137.408 105.336 435.156 1.00 67.21 641 GLN A O 1
ATOM 5100 N N . GLN A 1 642 ? 138.020 107.483 434.897 1.00 72.20 642 GLN A N 1
ATOM 5101 C CA . GLN A 1 642 ? 139.276 107.192 434.221 1.00 60.63 642 GLN A CA 1
ATOM 5102 C C . GLN A 1 642 ? 140.408 107.913 434.938 1.00 58.72 642 GLN A C 1
ATOM 5103 O O . GLN A 1 642 ? 140.195 108.945 435.582 1.00 72.11 642 GLN A O 1
ATOM 5109 N N . TYR A 1 643 ? 141.617 107.370 434.818 1.00 51.33 643 TYR A N 1
ATOM 5110 C CA . TYR A 1 643 ? 142.765 107.971 435.479 1.00 54.68 643 TYR A CA 1
ATOM 5111 C C . TYR A 1 643 ? 144.041 107.400 434.885 1.00 56.83 643 TYR A C 1
ATOM 5112 O O . TYR A 1 643 ? 144.035 106.347 434.243 1.00 59.25 643 TYR A O 1
ATOM 5121 N N . MET A 1 644 ? 145.138 108.113 435.115 1.00 59.00 644 MET A N 1
ATOM 5122 C CA . MET A 1 644 ? 146.464 107.639 434.749 1.00 54.88 644 MET A CA 1
ATOM 5123 C C . MET A 1 644 ? 147.072 106.927 435.952 1.00 60.21 644 MET A C 1
ATOM 5124 O O . MET A 1 644 ? 147.315 107.552 436.990 1.00 71.72 644 MET A O 1
ATOM 5129 N N . PHE A 1 645 ? 147.309 105.625 435.817 1.00 62.42 645 PHE A N 1
ATOM 5130 C CA . PHE A 1 645 ? 147.998 104.851 436.848 1.00 54.45 645 PHE A CA 1
ATOM 5131 C C . PHE A 1 645 ? 149.485 104.887 436.528 1.00 61.93 645 PHE A C 1
ATOM 5132 O O . PHE A 1 645 ? 149.975 104.122 435.695 1.00 79.21 645 PHE A O 1
ATOM 5140 N N . GLY A 1 646 ? 150.206 105.782 437.194 1.00 63.65 646 GLY A N 1
ATOM 5141 C CA . GLY A 1 646 ? 151.567 106.081 436.828 1.00 62.89 646 GLY A CA 1
ATOM 5142 C C . GLY A 1 646 ? 151.600 106.980 435.609 1.00 72.58 646 GLY A C 1
ATOM 5143 O O . GLY A 1 646 ? 150.564 107.467 435.143 1.00 67.24 646 GLY A O 1
ATOM 5144 N N . PRO A 1 647 ? 152.794 107.215 435.058 1.00 66.97 647 PRO A N 1
ATOM 5145 C CA . PRO A 1 647 ? 152.910 108.139 433.921 1.00 69.03 647 PRO A CA 1
ATOM 5146 C C . PRO A 1 647 ? 152.535 107.542 432.574 1.00 70.36 647 PRO A C 1
ATOM 5147 O O . PRO A 1 647 ? 152.386 108.303 431.608 1.00 68.45 647 PRO A O 1
ATOM 5151 N N . ARG A 1 648 ? 152.360 106.227 432.468 1.00 73.12 648 ARG A N 1
ATOM 5152 C CA . ARG A 1 648 ? 152.191 105.593 431.167 1.00 77.68 648 ARG A CA 1
ATOM 5153 C C . ARG A 1 648 ? 150.854 104.892 430.969 1.00 79.50 648 ARG A C 1
ATOM 5154 O O . ARG A 1 648 ? 150.399 104.795 429.829 1.00 74.91 648 ARG A O 1
ATOM 5162 N N . LEU A 1 649 ? 150.207 104.417 432.029 1.00 69.74 649 LEU A N 1
ATOM 5163 C CA . LEU A 1 649 ? 148.994 103.621 431.895 1.00 58.43 649 LEU A CA 1
ATOM 5164 C C . LEU A 1 649 ? 147.756 104.488 432.077 1.00 64.93 649 LEU A C 1
ATOM 5165 O O . LEU A 1 649 ? 147.706 105.334 432.973 1.00 79.50 649 LEU A O 1
ATOM 5170 N N . LEU A 1 650 ? 146.758 104.275 431.220 1.00 57.31 650 LEU A N 1
ATOM 5171 C CA . LEU A 1 650 ? 145.448 104.903 431.348 1.00 52.17 650 LEU A CA 1
ATOM 5172 C C . LEU A 1 650 ? 144.416 103.809 431.585 1.00 62.74 650 LEU A C 1
ATOM 5173 O O . LEU A 1 650 ? 144.240 102.927 430.739 1.00 70.26 650 LEU A O 1
ATOM 5178 N N . VAL A 1 651 ? 143.723 103.880 432.720 1.00 66.75 651 VAL A N 1
ATOM 5179 C CA . VAL A 1 651 ? 142.823 102.824 433.168 1.00 64.18 651 VAL A CA 1
ATOM 5180 C C . VAL A 1 651 ? 141.396 103.354 433.187 1.00 62.06 651 VAL A C 1
ATOM 5181 O O . VAL A 1 651 ? 141.164 104.528 433.495 1.00 64.39 651 VAL A O 1
ATOM 5185 N N . SER A 1 652 ? 140.442 102.483 432.851 1.00 58.57 652 SER A N 1
ATOM 5186 C CA . SER A 1 652 ? 139.019 102.818 432.910 1.00 66.00 652 SER A CA 1
ATOM 5187 C C . SER A 1 652 ? 138.243 101.533 433.165 1.00 72.30 652 SER A C 1
ATOM 5188 O O . SER A 1 652 ? 138.053 100.717 432.249 1.00 71.06 652 SER A O 1
ATOM 5191 N N . PRO A 1 653 ? 137.779 101.313 434.394 1.00 77.20 653 PRO A N 1
ATOM 5192 C CA . PRO A 1 653 ? 137.090 100.057 434.709 1.00 67.53 653 PRO A CA 1
ATOM 5193 C C . PRO A 1 653 ? 135.707 99.992 434.081 1.00 66.55 653 PRO A C 1
ATOM 5194 O O . PRO A 1 653 ? 135.053 101.010 433.845 1.00 67.94 653 PRO A O 1
ATOM 5198 N N . VAL A 1 654 ? 135.265 98.765 433.816 1.00 61.44 654 VAL A N 1
ATOM 5199 C CA . VAL A 1 654 ? 133.915 98.522 433.319 1.00 68.60 654 VAL A CA 1
ATOM 5200 C C . VAL A 1 654 ? 132.969 98.469 434.511 1.00 59.78 654 VAL A C 1
ATOM 5201 O O . VAL A 1 654 ? 133.105 97.609 435.387 1.00 55.55 654 VAL A O 1
ATOM 5205 N N . THR A 1 655 ? 132.007 99.391 434.547 1.00 57.66 655 THR A N 1
ATOM 5206 C CA . THR A 1 655 ? 131.118 99.547 435.690 1.00 59.16 655 THR A CA 1
ATOM 5207 C C . THR A 1 655 ? 129.683 99.134 435.380 1.00 63.88 655 THR A C 1
ATOM 5208 O O . THR A 1 655 ? 128.757 99.548 436.085 1.00 66.71 655 THR A O 1
ATOM 5212 N N . LEU A 1 656 ? 129.478 98.323 434.348 1.00 67.97 656 LEU A N 1
ATOM 5213 C CA . LEU A 1 656 ? 128.148 97.862 433.983 1.00 66.23 656 LEU A CA 1
ATOM 5214 C C . LEU A 1 656 ? 128.193 96.380 433.648 1.00 68.99 656 LEU A C 1
ATOM 5215 O O . LEU A 1 656 ? 129.212 95.881 433.155 1.00 71.60 656 LEU A O 1
ATOM 5220 N N . PRO A 1 657 ? 127.107 95.657 433.898 1.00 62.90 657 PRO A N 1
ATOM 5221 C CA . PRO A 1 657 ? 127.074 94.230 433.575 1.00 68.99 657 PRO A CA 1
ATOM 5222 C C . PRO A 1 657 ? 126.684 93.992 432.124 1.00 72.87 657 PRO A C 1
ATOM 5223 O O . PRO A 1 657 ? 126.079 94.839 431.464 1.00 71.36 657 PRO A O 1
ATOM 5227 N N . ASN A 1 658 ? 127.048 92.805 431.639 1.00 66.45 658 ASN A N 1
ATOM 5228 C CA . ASN A 1 658 ? 126.745 92.366 430.278 1.00 77.90 658 ASN A CA 1
ATOM 5229 C C . ASN A 1 658 ? 127.251 93.388 429.255 1.00 78.45 658 ASN A C 1
ATOM 5230 O O . ASN A 1 658 ? 126.489 94.071 428.570 1.00 90.91 658 ASN A O 1
ATOM 5235 N N . VAL A 1 659 ? 128.576 93.473 429.176 1.00 71.59 659 VAL A N 1
ATOM 5236 C CA . VAL A 1 659 ? 129.248 94.475 428.357 1.00 68.32 659 VAL A CA 1
ATOM 5237 C C . VAL A 1 659 ? 130.411 93.819 427.627 1.00 74.84 659 VAL A C 1
ATOM 5238 O O . VAL A 1 659 ? 131.216 93.108 428.238 1.00 76.79 659 VAL A O 1
ATOM 5242 N N . THR A 1 660 ? 130.494 94.058 426.318 1.00 79.70 660 THR A N 1
ATOM 5243 C CA . THR A 1 660 ? 131.616 93.629 425.500 1.00 70.25 660 THR A CA 1
ATOM 5244 C C . THR A 1 660 ? 132.326 94.790 424.823 1.00 77.78 660 THR A C 1
ATOM 5245 O O . THR A 1 660 ? 133.411 94.590 424.263 1.00 74.74 660 THR A O 1
ATOM 5249 N N . GLU A 1 661 ? 131.754 95.991 424.868 1.00 82.80 661 GLU A N 1
ATOM 5250 C CA . GLU A 1 661 ? 132.353 97.198 424.322 1.00 82.37 661 GLU A CA 1
ATOM 5251 C C . GLU A 1 661 ? 132.303 98.280 425.387 1.00 84.27 661 GLU A C 1
ATOM 5252 O O . GLU A 1 661 ? 131.290 98.433 426.076 1.00 79.33 661 GLU A O 1
ATOM 5258 N N . TRP A 1 662 ? 133.393 99.032 425.523 1.00 78.77 662 TRP A N 1
ATOM 5259 C CA . TRP A 1 662 ? 133.458 100.074 426.535 1.00 67.82 662 TRP A CA 1
ATOM 5260 C C . TRP A 1 662 ? 133.959 101.367 425.905 1.00 67.84 662 TRP A C 1
ATOM 5261 O O . TRP A 1 662 ? 134.972 101.353 425.183 1.00 65.76 662 TRP A O 1
ATOM 5272 N N . PRO A 1 663 ? 133.291 102.500 426.148 1.00 65.92 663 PRO A N 1
ATOM 5273 C CA . PRO A 1 663 ? 133.755 103.768 425.573 1.00 67.27 663 PRO A CA 1
ATOM 5274 C C . PRO A 1 663 ? 134.761 104.470 426.471 1.00 66.41 663 PRO A C 1
ATOM 5275 O O . PRO A 1 663 ? 134.423 104.900 427.578 1.00 76.45 663 PRO A O 1
ATOM 5279 N N . VAL A 1 664 ? 135.998 104.596 426.001 1.00 61.71 664 VAL A N 1
ATOM 5280 C CA . VAL A 1 664 ? 137.076 105.228 426.753 1.00 70.28 664 VAL A CA 1
ATOM 5281 C C . VAL A 1 664 ? 137.468 106.515 426.045 1.00 74.78 664 VAL A C 1
ATOM 5282 O O . VAL A 1 664 ? 137.682 106.519 424.826 1.00 86.10 664 VAL A O 1
ATOM 5286 N N . TYR A 1 665 ? 137.562 107.604 426.802 1.00 69.36 665 TYR A N 1
ATOM 5287 C CA . TYR A 1 665 ? 138.043 108.869 426.265 1.00 72.92 665 TYR A CA 1
ATOM 5288 C C . TYR A 1 665 ? 139.563 108.912 426.354 1.00 69.48 665 TYR A C 1
ATOM 5289 O O . TYR A 1 665 ? 140.128 108.907 427.453 1.00 69.19 665 TYR A O 1
ATOM 5298 N N . LEU A 1 666 ? 140.222 108.953 425.197 1.00 78.20 666 LEU A N 1
ATOM 5299 C CA . LEU A 1 666 ? 141.669 109.105 425.149 1.00 76.64 666 LEU A CA 1
ATOM 5300 C C . LEU A 1 666 ? 141.997 110.590 425.113 1.00 83.05 666 LEU A C 1
ATOM 5301 O O . LEU A 1 666 ? 141.640 111.267 424.136 1.00 71.77 666 LEU A O 1
ATOM 5306 N N . PRO A 1 667 ? 142.644 111.142 426.136 1.00 83.60 667 PRO A N 1
ATOM 5307 C CA . PRO A 1 667 ? 142.938 112.578 426.132 1.00 78.86 667 PRO A CA 1
ATOM 5308 C C . PRO A 1 667 ? 143.975 112.936 425.078 1.00 82.60 667 PRO A C 1
ATOM 5309 O O . PRO A 1 667 ? 144.733 112.097 424.586 1.00 74.50 667 PRO A O 1
ATOM 5313 N N . GLN A 1 668 ? 143.997 114.221 424.739 1.00 88.80 668 GLN A N 1
ATOM 5314 C CA . GLN A 1 668 ? 144.995 114.756 423.826 1.00 74.68 668 GLN A CA 1
ATOM 5315 C C . GLN A 1 668 ? 146.327 114.905 424.550 1.00 76.23 668 GLN A C 1
ATOM 5316 O O . GLN A 1 668 ? 146.367 115.274 425.728 1.00 90.70 668 GLN A O 1
ATOM 5322 N N . THR A 1 669 ? 147.420 114.595 423.850 1.00 82.17 669 THR A N 1
ATOM 5323 C CA . THR A 1 669 ? 148.757 114.684 424.422 1.00 78.37 669 THR A CA 1
ATOM 5324 C C . THR A 1 669 ? 149.585 115.832 423.860 1.00 83.13 669 THR A C 1
ATOM 5325 O O . THR A 1 669 ? 150.623 116.165 424.444 1.00 92.35 669 THR A O 1
ATOM 5329 N N . GLY A 1 670 ? 149.160 116.447 422.757 1.00 93.30 670 GLY A N 1
ATOM 5330 C CA . GLY A 1 670 ? 149.863 117.578 422.182 1.00 110.87 670 GLY A CA 1
ATOM 5331 C C . GLY A 1 670 ? 150.513 117.321 420.839 1.00 134.98 670 GLY A C 1
ATOM 5332 O O . GLY A 1 670 ? 151.107 118.248 420.275 1.00 140.94 670 GLY A O 1
ATOM 5333 N N . GLN A 1 671 ? 150.428 116.103 420.304 1.00 138.65 671 GLN A N 1
ATOM 5334 C CA . GLN A 1 671 ? 150.977 115.781 418.987 1.00 136.07 671 GLN A CA 1
ATOM 5335 C C . GLN A 1 671 ? 149.877 115.138 418.150 1.00 138.93 671 GLN A C 1
ATOM 5336 O O . GLN A 1 671 ? 149.543 113.965 418.348 1.00 139.48 671 GLN A O 1
ATOM 5342 N N . ASN A 1 672 ? 149.306 115.908 417.221 1.00 133.31 672 ASN A N 1
ATOM 5343 C CA . ASN A 1 672 ? 148.183 115.420 416.430 1.00 139.05 672 ASN A CA 1
ATOM 5344 C C . ASN A 1 672 ? 148.626 114.512 415.295 1.00 143.33 672 ASN A C 1
ATOM 5345 O O . ASN A 1 672 ? 147.791 113.800 414.728 1.00 143.59 672 ASN A O 1
ATOM 5350 N N . ASN A 1 673 ? 149.913 114.523 414.952 1.00 141.30 673 ASN A N 1
ATOM 5351 C CA . ASN A 1 673 ? 150.428 113.733 413.843 1.00 143.64 673 ASN A CA 1
ATOM 5352 C C . ASN A 1 673 ? 150.780 112.305 414.241 1.00 126.43 673 ASN A C 1
ATOM 5353 O O . ASN A 1 673 ? 151.320 111.564 413.411 1.00 115.61 673 ASN A O 1
ATOM 5358 N N . THR A 1 674 ? 150.488 111.895 415.473 1.00 121.43 674 THR A N 1
ATOM 5359 C CA . THR A 1 674 ? 150.851 110.570 415.955 1.00 115.17 674 THR A CA 1
ATOM 5360 C C . THR A 1 674 ? 149.618 109.870 416.514 1.00 106.15 674 THR A C 1
ATOM 5361 O O . THR A 1 674 ? 148.515 110.423 416.549 1.00 99.29 674 THR A O 1
ATOM 5365 N N . LYS A 1 675 ? 149.825 108.627 416.947 1.00 98.67 675 LYS A N 1
ATOM 5366 C CA . LYS A 1 675 ? 148.809 107.822 417.621 1.00 88.15 675 LYS A CA 1
ATOM 5367 C C . LYS A 1 675 ? 149.480 107.259 418.867 1.00 86.65 675 LYS A C 1
ATOM 5368 O O . LYS A 1 675 ? 150.066 106.167 418.832 1.00 81.16 675 LYS A O 1
ATOM 5374 N N . PRO A 1 676 ? 149.420 107.976 419.991 1.00 78.87 676 PRO A N 1
ATOM 5375 C CA . PRO A 1 676 ? 150.257 107.610 421.140 1.00 71.91 676 PRO A CA 1
ATOM 5376 C C . PRO A 1 676 ? 149.646 106.548 422.042 1.00 76.22 676 PRO A C 1
ATOM 5377 O O . PRO A 1 676 ? 150.365 105.903 422.811 1.00 66.16 676 PRO A O 1
ATOM 5381 N N . TRP A 1 677 ? 148.333 106.352 421.959 1.00 74.84 677 TRP A N 1
ATOM 5382 C CA . TRP A 1 677 ? 147.632 105.439 422.854 1.00 79.44 677 TRP A CA 1
ATOM 5383 C C . TRP A 1 677 ? 147.588 104.047 422.234 1.00 76.84 677 TRP A C 1
ATOM 5384 O O . TRP A 1 677 ? 147.041 103.866 421.141 1.00 76.88 677 TRP A O 1
ATOM 5395 N N . THR A 1 678 ? 148.151 103.069 422.937 1.00 74.20 678 THR A N 1
ATOM 5396 C CA . THR A 1 678 ? 148.156 101.677 422.508 1.00 71.43 678 THR A CA 1
ATOM 5397 C C . THR A 1 678 ? 147.273 100.872 423.449 1.00 70.83 678 THR A C 1
ATOM 5398 O O . THR A 1 678 ? 147.519 100.841 424.659 1.00 68.76 678 THR A O 1
ATOM 5402 N N . TYR A 1 679 ? 146.248 100.229 422.895 1.00 70.73 679 TYR A N 1
ATOM 5403 C CA . TYR A 1 679 ? 145.382 99.382 423.701 1.00 71.62 679 TYR A CA 1
ATOM 5404 C C . TYR A 1 679 ? 146.143 98.143 424.158 1.00 77.36 679 TYR A C 1
ATOM 5405 O O . TYR A 1 679 ? 146.894 97.536 423.391 1.00 80.63 679 TYR A O 1
ATOM 5414 N N . TRP A 1 680 ? 145.949 97.776 425.427 1.00 74.75 680 TRP A N 1
ATOM 5415 C CA . TRP A 1 680 ? 146.768 96.730 426.031 1.00 72.56 680 TRP A CA 1
ATOM 5416 C C . TRP A 1 680 ? 146.496 95.367 425.407 1.00 72.62 680 TRP A C 1
ATOM 5417 O O . TRP A 1 680 ? 147.425 94.578 425.203 1.00 75.30 680 TRP A O 1
ATOM 5428 N N . TRP A 1 681 ? 145.235 95.071 425.098 1.00 71.66 681 TRP A N 1
ATOM 5429 C CA . TRP A 1 681 ? 144.855 93.718 424.714 1.00 79.35 681 TRP A CA 1
ATOM 5430 C C . TRP A 1 681 ? 144.928 93.464 423.215 1.00 82.94 681 TRP A C 1
ATOM 5431 O O . TRP A 1 681 ? 145.050 92.304 422.805 1.00 83.61 681 TRP A O 1
ATOM 5442 N N . THR A 1 682 ? 144.858 94.507 422.390 1.00 77.98 682 THR A N 1
ATOM 5443 C CA . THR A 1 682 ? 144.930 94.349 420.946 1.00 68.88 682 THR A CA 1
ATOM 5444 C C . THR A 1 682 ? 146.179 94.964 420.332 1.00 66.02 682 THR A C 1
ATOM 5445 O O . THR A 1 682 ? 146.429 94.749 419.141 1.00 68.05 682 THR A O 1
ATOM 5449 N N . ASN A 1 683 ? 146.957 95.725 421.104 1.00 67.47 683 ASN A N 1
ATOM 5450 C CA . ASN A 1 683 ? 148.150 96.421 420.623 1.00 61.66 683 ASN A CA 1
ATOM 5451 C C . ASN A 1 683 ? 147.834 97.425 419.520 1.00 65.61 683 ASN A C 1
ATOM 5452 O O . ASN A 1 683 ? 148.737 97.868 418.804 1.00 58.23 683 ASN A O 1
ATOM 5457 N N . GLU A 1 684 ? 146.565 97.796 419.373 1.00 57.53 684 GLU A N 1
ATOM 5458 C CA . GLU A 1 684 ? 146.175 98.765 418.363 1.00 66.21 684 GLU A CA 1
ATOM 5459 C C . GLU A 1 684 ? 146.393 100.178 418.884 1.00 77.61 684 GLU A C 1
ATOM 5460 O O . GLU A 1 684 ? 146.168 100.463 420.065 1.00 83.33 684 GLU A O 1
ATOM 5466 N N . THR A 1 685 ? 146.831 101.065 417.996 1.00 72.71 685 THR A N 1
ATOM 5467 C CA . THR A 1 685 ? 147.135 102.442 418.350 1.00 74.03 685 THR A CA 1
ATOM 5468 C C . THR A 1 685 ? 145.987 103.353 417.940 1.00 77.59 685 THR A C 1
ATOM 5469 O O . THR A 1 685 ? 145.330 103.123 416.920 1.00 68.37 685 THR A O 1
ATOM 5473 N N . TYR A 1 686 ? 145.738 104.375 418.756 1.00 79.74 686 TYR A N 1
ATOM 5474 C CA . TYR A 1 686 ? 144.676 105.339 418.516 1.00 72.92 686 TYR A CA 1
ATOM 5475 C C . TYR A 1 686 ? 145.219 106.750 418.696 1.00 73.08 686 TYR A C 1
ATOM 5476 O O . TYR A 1 686 ? 146.218 106.971 419.385 1.00 70.13 686 TYR A O 1
ATOM 5485 N N . ALA A 1 687 ? 144.542 107.709 418.072 1.00 77.95 687 ALA A N 1
ATOM 5486 C CA . ALA A 1 687 ? 144.911 109.110 418.201 1.00 81.02 687 ALA A CA 1
ATOM 5487 C C . ALA A 1 687 ? 144.184 109.741 419.381 1.00 85.54 687 ALA A C 1
ATOM 5488 O O . ALA A 1 687 ? 143.053 109.373 419.711 1.00 82.77 687 ALA A O 1
ATOM 5490 N N . GLY A 1 688 ? 144.849 110.708 420.016 1.00 71.37 688 GLY A N 1
ATOM 5491 C CA . GLY A 1 688 ? 144.277 111.365 421.170 1.00 76.26 688 GLY A CA 1
ATOM 5492 C C . GLY A 1 688 ? 143.215 112.387 420.811 1.00 69.41 688 GLY A C 1
ATOM 5493 O O . GLY A 1 688 ? 143.136 112.882 419.688 1.00 86.44 688 GLY A O 1
ATOM 5494 N N . GLY A 1 689 ? 142.380 112.701 421.798 1.00 77.79 689 GLY A N 1
ATOM 5495 C CA . GLY A 1 689 ? 141.358 113.714 421.637 1.00 75.73 689 GLY A CA 1
ATOM 5496 C C . GLY A 1 689 ? 140.010 113.210 421.179 1.00 73.07 689 GLY A C 1
ATOM 5497 O O . GLY A 1 689 ? 139.246 113.983 420.590 1.00 78.89 689 GLY A O 1
ATOM 5498 N N . GLN A 1 690 ? 139.687 111.944 421.432 1.00 75.61 690 GLN A N 1
ATOM 5499 C CA . GLN A 1 690 ? 138.431 111.368 420.977 1.00 70.33 690 GLN A CA 1
ATOM 5500 C C . GLN A 1 690 ? 138.018 110.246 421.918 1.00 75.34 690 GLN A C 1
ATOM 5501 O O . GLN A 1 690 ? 138.822 109.739 422.705 1.00 71.29 690 GLN A O 1
ATOM 5507 N N . VAL A 1 691 ? 136.749 109.861 421.822 1.00 71.85 691 VAL A N 1
ATOM 5508 C CA . VAL A 1 691 ? 136.213 108.718 422.551 1.00 64.75 691 VAL A CA 1
ATOM 5509 C C . VAL A 1 691 ? 136.217 107.513 421.622 1.00 74.09 691 VAL A C 1
ATOM 5510 O O . VAL A 1 691 ? 135.699 107.581 420.500 1.00 78.36 691 VAL A O 1
ATOM 5514 N N . VAL A 1 692 ? 136.803 106.414 422.082 1.00 73.49 692 VAL A N 1
ATOM 5515 C CA . VAL A 1 692 ? 136.893 105.192 421.297 1.00 71.00 692 VAL A CA 1
ATOM 5516 C C . VAL A 1 692 ? 136.183 104.076 422.051 1.00 75.93 692 VAL A C 1
ATOM 5517 O O . VAL A 1 692 ? 136.175 104.040 423.286 1.00 84.90 692 VAL A O 1
ATOM 5521 N N . LYS A 1 693 ? 135.560 103.174 421.297 1.00 65.13 693 LYS A N 1
ATOM 5522 C CA . LYS A 1 693 ? 134.886 102.009 421.860 1.00 74.00 693 LYS A CA 1
ATOM 5523 C C . LYS A 1 693 ? 135.766 100.788 421.616 1.00 68.07 693 LYS A C 1
ATOM 5524 O O . LYS A 1 693 ? 135.879 100.311 420.482 1.00 87.97 693 LYS A O 1
ATOM 5530 N N . VAL A 1 694 ? 136.387 100.287 422.678 1.00 70.57 694 VAL A N 1
ATOM 5531 C CA . VAL A 1 694 ? 137.356 99.199 422.576 1.00 73.02 694 VAL A CA 1
ATOM 5532 C C . VAL A 1 694 ? 136.719 97.882 423.003 1.00 74.91 694 VAL A C 1
ATOM 5533 O O . VAL A 1 694 ? 135.735 97.884 423.758 1.00 70.43 694 VAL A O 1
ATOM 5537 N N . PRO A 1 695 ? 137.233 96.742 422.538 1.00 68.88 695 PRO A N 1
ATOM 5538 C CA . PRO A 1 695 ? 136.700 95.444 422.981 1.00 77.71 695 PRO A CA 1
ATOM 5539 C C . PRO A 1 695 ? 136.999 95.213 424.454 1.00 75.16 695 PRO A C 1
ATOM 5540 O O . PRO A 1 695 ? 138.157 95.223 424.878 1.00 56.02 695 PRO A O 1
ATOM 5544 N N . ALA A 1 696 ? 135.943 94.998 425.234 1.00 77.04 696 ALA A N 1
ATOM 5545 C CA . ALA A 1 696 ? 136.053 94.782 426.675 1.00 74.02 696 ALA A CA 1
ATOM 5546 C C . ALA A 1 696 ? 135.296 93.519 427.060 1.00 69.06 696 ALA A C 1
ATOM 5547 O O . ALA A 1 696 ? 134.193 93.589 427.618 1.00 69.08 696 ALA A O 1
ATOM 5549 N N . PRO A 1 697 ? 135.856 92.338 426.770 1.00 74.51 697 PRO A N 1
ATOM 5550 C CA . PRO A 1 697 ? 135.264 91.105 427.306 1.00 73.88 697 PRO A CA 1
ATOM 5551 C C . PRO A 1 697 ? 135.468 91.022 428.811 1.00 79.19 697 PRO A C 1
ATOM 5552 O O . PRO A 1 697 ? 136.109 91.902 429.396 1.00 74.38 697 PRO A O 1
ATOM 5556 N N . LEU A 1 698 ? 134.948 89.974 429.454 1.00 71.35 698 LEU A N 1
ATOM 5557 C CA . LEU A 1 698 ? 134.997 89.923 430.910 1.00 65.32 698 LEU A CA 1
ATOM 5558 C C . LEU A 1 698 ? 136.419 89.766 431.433 1.00 68.37 698 LEU A C 1
ATOM 5559 O O . LEU A 1 698 ? 136.707 90.199 432.555 1.00 80.69 698 LEU A O 1
ATOM 5564 N N . GLN A 1 699 ? 137.321 89.200 430.635 1.00 62.95 699 GLN A N 1
ATOM 5565 C CA . GLN A 1 699 ? 138.693 88.973 431.062 1.00 71.92 699 GLN A CA 1
ATOM 5566 C C . GLN A 1 699 ? 139.605 90.168 430.816 1.00 75.36 699 GLN A C 1
ATOM 5567 O O . GLN A 1 699 ? 140.757 90.147 431.265 1.00 80.85 699 GLN A O 1
ATOM 5573 N N . HIS A 1 700 ? 139.133 91.195 430.115 1.00 70.24 700 HIS A N 1
ATOM 5574 C CA . HIS A 1 700 ? 139.950 92.346 429.752 1.00 74.97 700 HIS A CA 1
ATOM 5575 C C . HIS A 1 700 ? 139.387 93.607 430.392 1.00 76.90 700 HIS A C 1
ATOM 5576 O O . HIS A 1 700 ? 138.188 93.882 430.282 1.00 76.91 700 HIS A O 1
ATOM 5583 N N . ILE A 1 701 ? 140.247 94.363 431.058 1.00 66.19 701 ILE A N 1
ATOM 5584 C CA . ILE A 1 701 ? 139.895 95.669 431.612 1.00 61.14 701 ILE A CA 1
ATOM 5585 C C . ILE A 1 701 ? 140.457 96.745 430.690 1.00 57.14 701 ILE A C 1
ATOM 5586 O O . ILE A 1 701 ? 141.643 96.680 430.337 1.00 60.68 701 ILE A O 1
ATOM 5591 N N . PRO A 1 702 ? 139.653 97.723 430.267 1.00 59.28 702 PRO A N 1
ATOM 5592 C CA . PRO A 1 702 ? 140.150 98.735 429.324 1.00 58.13 702 PRO A CA 1
ATOM 5593 C C . PRO A 1 702 ? 141.345 99.510 429.857 1.00 59.99 702 PRO A C 1
ATOM 5594 O O . PRO A 1 702 ? 141.225 100.293 430.804 1.00 69.27 702 PRO A O 1
ATOM 5598 N N . VAL A 1 703 ? 142.509 99.281 429.254 1.00 61.18 703 VAL A N 1
ATOM 5599 C CA . VAL A 1 703 ? 143.756 99.924 429.653 1.00 57.31 703 VAL A CA 1
ATOM 5600 C C . VAL A 1 703 ? 144.541 100.275 428.397 1.00 66.39 703 VAL A C 1
ATOM 5601 O O . VAL A 1 703 ? 144.774 99.414 427.543 1.00 76.10 703 VAL A O 1
ATOM 5605 N N . PHE A 1 704 ? 144.937 101.538 428.279 1.00 66.89 704 PHE A N 1
ATOM 5606 C CA . PHE A 1 704 ? 145.842 101.998 427.238 1.00 59.50 704 PHE A CA 1
ATOM 5607 C C . PHE A 1 704 ? 147.184 102.346 427.865 1.00 62.23 704 PHE A C 1
ATOM 5608 O O . PHE A 1 704 ? 147.317 102.440 429.088 1.00 77.13 704 PHE A O 1
ATOM 5616 N N . HIS A 1 705 ? 148.190 102.539 427.019 1.00 61.16 705 HIS A N 1
ATOM 5617 C CA . HIS A 1 705 ? 149.499 102.907 427.534 1.00 70.41 705 HIS A CA 1
ATOM 5618 C C . HIS A 1 705 ? 150.225 103.794 426.536 1.00 68.95 705 HIS A C 1
ATOM 5619 O O . HIS A 1 705 ? 150.088 103.622 425.322 1.00 68.05 705 HIS A O 1
ATOM 5626 N N . LEU A 1 706 ? 150.985 104.748 427.065 1.00 70.77 706 LEU A N 1
ATOM 5627 C CA . LEU A 1 706 ? 151.844 105.604 426.265 1.00 66.18 706 LEU A CA 1
ATOM 5628 C C . LEU A 1 706 ? 153.232 104.989 426.164 1.00 76.06 706 LEU A C 1
ATOM 5629 O O . LEU A 1 706 ? 153.678 104.265 427.060 1.00 72.23 706 LEU A O 1
ATOM 5634 N N . GLY A 1 707 ? 153.915 105.287 425.063 1.00 77.32 707 GLY A N 1
ATOM 5635 C CA . GLY A 1 707 ? 155.198 104.669 424.817 1.00 75.43 707 GLY A CA 1
ATOM 5636 C C . GLY A 1 707 ? 155.044 103.172 424.587 1.00 74.13 707 GLY A C 1
ATOM 5637 O O . GLY A 1 707 ? 153.951 102.646 424.367 1.00 65.82 707 GLY A O 1
ATOM 5638 N N . SER A 1 708 ? 156.180 102.485 424.635 1.00 76.87 708 SER A N 1
ATOM 5639 C CA . SER A 1 708 ? 156.187 101.043 424.448 1.00 78.00 708 SER A CA 1
ATOM 5640 C C . SER A 1 708 ? 155.849 100.329 425.751 1.00 80.00 708 SER A C 1
ATOM 5641 O O . SER A 1 708 ? 156.123 100.824 426.849 1.00 83.30 708 SER A O 1
ATOM 5644 N N . ARG A 1 709 ? 155.246 99.147 425.618 1.00 79.74 709 ARG A N 1
ATOM 5645 C CA . ARG A 1 709 ? 154.894 98.372 426.801 1.00 76.37 709 ARG A CA 1
ATOM 5646 C C . ARG A 1 709 ? 156.138 97.845 427.498 1.00 77.88 709 ARG A C 1
ATOM 5647 O O . ARG A 1 709 ? 156.188 97.776 428.733 1.00 96.77 709 ARG A O 1
ATOM 5655 N N . GLU A 1 710 ? 157.162 97.488 426.724 1.00 76.45 710 GLU A N 1
ATOM 5656 C CA . GLU A 1 710 ? 158.349 96.884 427.307 1.00 90.58 710 GLU A CA 1
ATOM 5657 C C . GLU A 1 710 ? 159.158 97.892 428.115 1.00 91.10 710 GLU A C 1
ATOM 5658 O O . GLU A 1 710 ? 159.900 97.492 429.019 1.00 92.70 710 GLU A O 1
ATOM 5664 N N . GLU A 1 711 ? 159.013 99.190 427.829 1.00 86.54 711 GLU A N 1
ATOM 5665 C CA . GLU A 1 711 ? 159.701 100.204 428.623 1.00 78.56 711 GLU A CA 1
ATOM 5666 C C . GLU A 1 711 ? 159.003 100.435 429.956 1.00 84.01 711 GLU A C 1
ATOM 5667 O O . GLU A 1 711 ? 159.665 100.547 430.994 1.00 88.58 711 GLU A O 1
ATOM 5673 N N . LEU A 1 712 ? 157.670 100.518 429.946 1.00 81.98 712 LEU A N 1
ATOM 5674 C CA . LEU A 1 712 ? 156.942 100.718 431.194 1.00 79.25 712 LEU A CA 1
ATOM 5675 C C . LEU A 1 712 ? 157.077 99.512 432.111 1.00 73.41 712 LEU A C 1
ATOM 5676 O O . LEU A 1 712 ? 157.131 99.670 433.336 1.00 78.96 712 LEU A O 1
ATOM 5681 N N . LEU A 1 713 ? 157.151 98.306 431.543 1.00 67.67 713 LEU A N 1
ATOM 5682 C CA . LEU A 1 713 ? 157.419 97.124 432.350 1.00 69.16 713 LEU A CA 1
ATOM 5683 C C . LEU A 1 713 ? 158.835 97.123 432.909 1.00 72.29 713 LEU A C 1
ATOM 5684 O O . LEU A 1 713 ? 159.113 96.382 433.858 1.00 76.88 713 LEU A O 1
ATOM 5689 N N . SER A 1 714 ? 159.734 97.936 432.344 1.00 74.46 714 SER A N 1
ATOM 5690 C CA . SER A 1 714 ? 161.099 98.029 432.846 1.00 74.43 714 SER A CA 1
ATOM 5691 C C . SER A 1 714 ? 161.224 98.964 434.042 1.00 76.10 714 SER A C 1
ATOM 5692 O O . SER A 1 714 ? 162.178 98.830 434.816 1.00 86.58 714 SER A O 1
ATOM 5695 N N . GLY A 1 715 ? 160.286 99.899 434.212 1.00 70.31 715 GLY A N 1
ATOM 5696 C CA . GLY A 1 715 ? 160.309 100.860 435.285 1.00 70.51 715 GLY A CA 1
ATOM 5697 C C . GLY A 1 715 ? 160.918 102.203 434.919 1.00 84.94 715 GLY A C 1
ATOM 5698 O O . GLY A 1 715 ? 160.582 103.215 435.547 1.00 80.97 715 GLY A O 1
ATOM 5699 N N . ASN A 1 716 ? 161.808 102.239 433.923 1.00 94.27 716 ASN A N 1
ATOM 5700 C CA . ASN A 1 716 ? 162.435 103.492 433.498 1.00 84.71 716 ASN A CA 1
ATOM 5701 C C . ASN A 1 716 ? 161.394 104.342 432.777 1.00 88.40 716 ASN A C 1
ATOM 5702 O O . ASN A 1 716 ? 161.281 104.350 431.552 1.00 86.85 716 ASN A O 1
ATOM 5707 N N . VAL A 1 717 ? 160.616 105.088 433.565 1.00 78.30 717 VAL A N 1
ATOM 5708 C CA . VAL A 1 717 ? 159.581 105.970 433.041 1.00 73.21 717 VAL A CA 1
ATOM 5709 C C . VAL A 1 717 ? 159.720 107.397 433.552 1.00 76.02 717 VAL A C 1
ATOM 5710 O O . VAL A 1 717 ? 158.951 108.266 433.142 1.00 81.42 717 VAL A O 1
ATOM 5714 N N . PHE A 1 718 ? 160.674 107.667 434.435 1.00 74.86 718 PHE A N 1
ATOM 5715 C CA . PHE A 1 718 ? 160.909 109.020 434.921 1.00 77.68 718 PHE A CA 1
ATOM 5716 C C . PHE A 1 718 ? 162.303 109.508 434.537 1.00 86.48 718 PHE A C 1
ATOM 5717 O O . PHE A 1 718 ? 162.819 109.181 433.465 1.00 104.96 718 PHE A O 1
ATOM 5725 N N . TYR B 1 2 ? 89.442 117.450 443.283 1.00 81.88 2 TYR B N 1
ATOM 5726 C CA . TYR B 1 2 ? 90.673 117.441 444.066 1.00 87.42 2 TYR B CA 1
ATOM 5727 C C . TYR B 1 2 ? 90.812 116.153 444.871 1.00 80.99 2 TYR B C 1
ATOM 5728 O O . TYR B 1 2 ? 89.855 115.692 445.493 1.00 87.57 2 TYR B O 1
ATOM 5737 N N . PHE B 1 3 ? 92.014 115.577 444.853 1.00 73.85 3 PHE B N 1
ATOM 5738 C CA . PHE B 1 3 ? 92.310 114.347 445.590 1.00 82.41 3 PHE B CA 1
ATOM 5739 C C . PHE B 1 3 ? 92.480 114.689 447.069 1.00 89.53 3 PHE B C 1
ATOM 5740 O O . PHE B 1 3 ? 93.587 114.881 447.579 1.00 81.07 3 PHE B O 1
ATOM 5748 N N . ALA B 1 4 ? 91.350 114.765 447.769 1.00 91.23 4 ALA B N 1
ATOM 5749 C CA . ALA B 1 4 ? 91.375 115.073 449.189 1.00 81.42 4 ALA B CA 1
ATOM 5750 C C . ALA B 1 4 ? 92.072 113.949 449.957 1.00 81.66 4 ALA B C 1
ATOM 5751 O O . ALA B 1 4 ? 92.050 112.789 449.535 1.00 85.59 4 ALA B O 1
ATOM 5753 N N . PRO B 1 5 ? 92.692 114.258 451.090 1.00 82.38 5 PRO B N 1
ATOM 5754 C CA . PRO B 1 5 ? 93.421 113.229 451.836 1.00 77.96 5 PRO B CA 1
ATOM 5755 C C . PRO B 1 5 ? 92.481 112.345 452.642 1.00 81.14 5 PRO B C 1
ATOM 5756 O O . PRO B 1 5 ? 91.354 112.718 452.971 1.00 86.49 5 PRO B O 1
ATOM 5760 N N . ASN B 1 6 ? 92.976 111.148 452.959 1.00 85.92 6 ASN B N 1
ATOM 5761 C CA . ASN B 1 6 ? 92.239 110.173 453.752 1.00 88.98 6 ASN B CA 1
ATOM 5762 C C . ASN B 1 6 ? 92.751 110.078 455.187 1.00 95.34 6 ASN B C 1
ATOM 5763 O O . ASN B 1 6 ? 92.326 109.188 455.933 1.00 86.88 6 ASN B O 1
ATOM 5768 N N . SER B 1 7 ? 93.649 110.974 455.591 1.00 98.50 7 SER B N 1
ATOM 5769 C CA . SER B 1 7 ? 94.216 110.951 456.931 1.00 84.75 7 SER B CA 1
ATOM 5770 C C . SER B 1 7 ? 94.496 112.379 457.370 1.00 77.01 7 SER B C 1
ATOM 5771 O O . SER B 1 7 ? 94.981 113.195 456.582 1.00 88.66 7 SER B O 1
ATOM 5774 N N . THR B 1 8 ? 94.186 112.674 458.632 1.00 69.97 8 THR B N 1
ATOM 5775 C CA . THR B 1 8 ? 94.445 113.996 459.188 1.00 71.67 8 THR B CA 1
ATOM 5776 C C . THR B 1 8 ? 95.900 114.191 459.593 1.00 74.52 8 THR B C 1
ATOM 5777 O O . THR B 1 8 ? 96.291 115.322 459.898 1.00 77.23 8 THR B O 1
ATOM 5781 N N . GLY B 1 9 ? 96.700 113.136 459.601 1.00 70.13 9 GLY B N 1
ATOM 5782 C CA . GLY B 1 9 ? 98.098 113.250 459.961 1.00 67.63 9 GLY B CA 1
ATOM 5783 C C . GLY B 1 9 ? 98.656 111.941 460.464 1.00 66.88 9 GLY B C 1
ATOM 5784 O O . GLY B 1 9 ? 97.930 111.016 460.833 1.00 63.98 9 GLY B O 1
ATOM 5785 N N . LEU B 1 10 ? 99.987 111.868 460.474 1.00 69.03 10 LEU B N 1
ATOM 5786 C CA . LEU B 1 10 ? 100.714 110.697 460.947 1.00 63.96 10 LEU B CA 1
ATOM 5787 C C . LEU B 1 10 ? 101.722 111.131 462.002 1.00 71.46 10 LEU B C 1
ATOM 5788 O O . LEU B 1 10 ? 102.498 112.065 461.774 1.00 70.32 10 LEU B O 1
ATOM 5793 N N . ARG B 1 11 ? 101.709 110.459 463.152 1.00 65.51 11 ARG B N 1
ATOM 5794 C CA . ARG B 1 11 ? 102.624 110.753 464.250 1.00 61.54 11 ARG B CA 1
ATOM 5795 C C . ARG B 1 11 ? 103.522 109.546 464.484 1.00 67.26 11 ARG B C 1
ATOM 5796 O O . ARG B 1 11 ? 103.038 108.472 464.860 1.00 70.01 11 ARG B O 1
ATOM 5804 N N . ILE B 1 12 ? 104.823 109.724 464.268 1.00 66.91 12 ILE B N 1
ATOM 5805 C CA . ILE B 1 12 ? 105.805 108.650 464.373 1.00 67.02 12 ILE B CA 1
ATOM 5806 C C . ILE B 1 12 ? 106.596 108.836 465.660 1.00 67.13 12 ILE B C 1
ATOM 5807 O O . ILE B 1 12 ? 107.074 109.940 465.948 1.00 68.89 12 ILE B O 1
ATOM 5812 N N . GLN B 1 13 ? 106.731 107.760 466.432 1.00 70.13 13 GLN B N 1
ATOM 5813 C CA . GLN B 1 13 ? 107.576 107.745 467.625 1.00 67.66 13 GLN B CA 1
ATOM 5814 C C . GLN B 1 13 ? 108.842 106.970 467.276 1.00 63.51 13 GLN B C 1
ATOM 5815 O O . GLN B 1 13 ? 108.860 105.737 467.313 1.00 62.15 13 GLN B O 1
ATOM 5821 N N . HIS B 1 14 ? 109.899 107.697 466.933 1.00 58.40 14 HIS B N 1
ATOM 5822 C CA . HIS B 1 14 ? 111.166 107.114 466.497 1.00 61.18 14 HIS B CA 1
ATOM 5823 C C . HIS B 1 14 ? 112.182 107.318 467.617 1.00 65.30 14 HIS B C 1
ATOM 5824 O O . HIS B 1 14 ? 112.900 108.318 467.650 1.00 70.31 14 HIS B O 1
ATOM 5831 N N . GLY B 1 15 ? 112.243 106.358 468.535 1.00 60.62 15 GLY B N 1
ATOM 5832 C CA . GLY B 1 15 ? 113.078 106.542 469.710 1.00 61.69 15 GLY B CA 1
ATOM 5833 C C . GLY B 1 15 ? 112.556 107.697 470.540 1.00 62.54 15 GLY B C 1
ATOM 5834 O O . GLY B 1 15 ? 111.358 107.796 470.824 1.00 64.07 15 GLY B O 1
ATOM 5835 N N . PHE B 1 16 ? 113.454 108.602 470.926 1.00 57.37 16 PHE B N 1
ATOM 5836 C CA . PHE B 1 16 ? 113.043 109.743 471.733 1.00 53.00 16 PHE B CA 1
ATOM 5837 C C . PHE B 1 16 ? 112.516 110.909 470.905 1.00 55.10 16 PHE B C 1
ATOM 5838 O O . PHE B 1 16 ? 112.022 111.879 471.488 1.00 62.92 16 PHE B O 1
ATOM 5846 N N . GLU B 1 17 ? 112.612 110.854 469.580 1.00 61.03 17 GLU B N 1
ATOM 5847 C CA . GLU B 1 17 ? 112.136 111.938 468.733 1.00 68.08 17 GLU B CA 1
ATOM 5848 C C . GLU B 1 17 ? 110.760 111.602 468.173 1.00 58.35 17 GLU B C 1
ATOM 5849 O O . GLU B 1 17 ? 110.484 110.454 467.811 1.00 57.96 17 GLU B O 1
ATOM 5855 N N . THR B 1 18 ? 109.894 112.610 468.126 1.00 55.45 18 THR B N 1
ATOM 5856 C CA . THR B 1 18 ? 108.543 112.483 467.599 1.00 62.18 18 THR B CA 1
ATOM 5857 C C . THR B 1 18 ? 108.442 113.283 466.310 1.00 61.05 18 THR B C 1
ATOM 5858 O O . THR B 1 18 ? 108.869 114.440 466.263 1.00 73.84 18 THR B O 1
ATOM 5862 N N . ILE B 1 19 ? 107.886 112.669 465.270 1.00 61.94 19 ILE B N 1
ATOM 5863 C CA . ILE B 1 19 ? 107.702 113.319 463.978 1.00 60.16 19 ILE B CA 1
ATOM 5864 C C . ILE B 1 19 ? 106.212 113.337 463.668 1.00 60.16 19 ILE B C 1
ATOM 5865 O O . ILE B 1 19 ? 105.574 112.278 463.607 1.00 58.25 19 ILE B O 1
ATOM 5870 N N . LEU B 1 20 ? 105.661 114.534 463.472 1.00 55.57 20 LEU B N 1
ATOM 5871 C CA . LEU B 1 20 ? 104.243 114.725 463.180 1.00 59.19 20 LEU B CA 1
ATOM 5872 C C . LEU B 1 20 ? 104.108 115.287 461.769 1.00 65.23 20 LEU B C 1
ATOM 5873 O O . LEU B 1 20 ? 104.432 116.455 461.527 1.00 65.29 20 LEU B O 1
ATOM 5878 N N . ILE B 1 21 ? 103.630 114.458 460.844 1.00 61.63 21 ILE B N 1
ATOM 5879 C CA . ILE B 1 21 ? 103.424 114.849 459.453 1.00 68.04 21 ILE B CA 1
ATOM 5880 C C . ILE B 1 21 ? 101.928 114.998 459.221 1.00 63.08 21 ILE B C 1
ATOM 5881 O O . ILE B 1 21 ? 101.159 114.059 459.460 1.00 69.61 21 ILE B O 1
ATOM 5886 N N . GLN B 1 22 ? 101.515 116.171 458.746 1.00 62.48 22 GLN B N 1
ATOM 5887 C CA . GLN B 1 22 ? 100.111 116.447 458.493 1.00 64.97 22 GLN B CA 1
ATOM 5888 C C . GLN B 1 22 ? 99.928 116.984 457.081 1.00 72.53 22 GLN B C 1
ATOM 5889 O O . GLN B 1 22 ? 100.776 117.736 456.584 1.00 78.39 22 GLN B O 1
ATOM 5895 N N . PRO B 1 23 ? 98.839 116.617 456.409 1.00 68.78 23 PRO B N 1
ATOM 5896 C CA . PRO B 1 23 ? 98.481 117.314 455.170 1.00 65.20 23 PRO B CA 1
ATOM 5897 C C . PRO B 1 23 ? 98.169 118.771 455.469 1.00 68.65 23 PRO B C 1
ATOM 5898 O O . PRO B 1 23 ? 97.499 119.091 456.453 1.00 68.86 23 PRO B O 1
ATOM 5902 N N . PHE B 1 24 ? 98.668 119.662 454.616 1.00 70.80 24 PHE B N 1
ATOM 5903 C CA . PHE B 1 24 ? 98.599 121.096 454.882 1.00 66.97 24 PHE B CA 1
ATOM 5904 C C . PHE B 1 24 ? 98.370 121.834 453.571 1.00 68.59 24 PHE B C 1
ATOM 5905 O O . PHE B 1 24 ? 99.266 121.890 452.722 1.00 76.82 24 PHE B O 1
ATOM 5913 N N . GLY B 1 25 ? 97.178 122.400 453.408 1.00 63.21 25 GLY B N 1
ATOM 5914 C CA . GLY B 1 25 ? 96.852 123.107 452.189 1.00 59.67 25 GLY B CA 1
ATOM 5915 C C . GLY B 1 25 ? 96.796 122.182 450.982 1.00 68.79 25 GLY B C 1
ATOM 5916 O O . GLY B 1 25 ? 96.839 120.955 451.083 1.00 72.10 25 GLY B O 1
ATOM 5917 N N . TYR B 1 26 ? 96.696 122.809 449.815 1.00 71.84 26 TYR B N 1
ATOM 5918 C CA . TYR B 1 26 ? 96.668 122.062 448.566 1.00 61.51 26 TYR B CA 1
ATOM 5919 C C . TYR B 1 26 ? 98.054 121.503 448.260 1.00 70.33 26 TYR B C 1
ATOM 5920 O O . TYR B 1 26 ? 99.032 122.254 448.194 1.00 79.48 26 TYR B O 1
ATOM 5929 N N . ASP B 1 27 ? 98.132 120.184 448.079 1.00 73.87 27 ASP B N 1
ATOM 5930 C CA . ASP B 1 27 ? 99.351 119.507 447.629 1.00 74.34 27 ASP B CA 1
ATOM 5931 C C . ASP B 1 27 ? 100.545 119.808 448.533 1.00 74.33 27 ASP B C 1
ATOM 5932 O O . ASP B 1 27 ? 101.671 119.974 448.062 1.00 76.16 27 ASP B O 1
ATOM 5937 N N . GLY B 1 28 ? 100.310 119.856 449.837 1.00 68.09 28 GLY B N 1
ATOM 5938 C CA . GLY B 1 28 ? 101.362 120.200 450.775 1.00 71.94 28 GLY B CA 1
ATOM 5939 C C . GLY B 1 28 ? 101.341 119.306 451.997 1.00 74.67 28 GLY B C 1
ATOM 5940 O O . GLY B 1 28 ? 100.294 118.812 452.418 1.00 71.49 28 GLY B O 1
ATOM 5941 N N . PHE B 1 29 ? 102.526 119.110 452.569 1.00 69.76 29 PHE B N 1
ATOM 5942 C CA . PHE B 1 29 ? 102.694 118.413 453.834 1.00 66.90 29 PHE B CA 1
ATOM 5943 C C . PHE B 1 29 ? 103.444 119.309 454.806 1.00 66.85 29 PHE B C 1
ATOM 5944 O O . PHE B 1 29 ? 104.353 120.046 454.412 1.00 66.62 29 PHE B O 1
ATOM 5952 N N . ARG B 1 30 ? 103.058 119.241 456.075 1.00 64.77 30 ARG B N 1
ATOM 5953 C CA . ARG B 1 30 ? 103.737 119.950 457.148 1.00 57.87 30 ARG B CA 1
ATOM 5954 C C . ARG B 1 30 ? 104.387 118.934 458.076 1.00 62.06 30 ARG B C 1
ATOM 5955 O O . ARG B 1 30 ? 103.726 117.997 458.535 1.00 61.39 30 ARG B O 1
ATOM 5963 N N . VAL B 1 31 ? 105.677 119.115 458.343 1.00 59.96 31 VAL B N 1
ATOM 5964 C CA . VAL B 1 31 ? 106.454 118.185 459.152 1.00 61.76 31 VAL B CA 1
ATOM 5965 C C . VAL B 1 31 ? 106.968 118.922 460.378 1.00 54.98 31 VAL B C 1
ATOM 5966 O O . VAL B 1 31 ? 107.555 120.004 460.259 1.00 64.08 31 VAL B O 1
ATOM 5970 N N . ARG B 1 32 ? 106.748 118.337 461.553 1.00 52.67 32 ARG B N 1
ATOM 5971 C CA . ARG B 1 32 ? 107.263 118.868 462.806 1.00 56.91 32 ARG B CA 1
ATOM 5972 C C . ARG B 1 32 ? 107.922 117.745 463.591 1.00 51.18 32 ARG B C 1
ATOM 5973 O O . ARG B 1 32 ? 107.403 116.627 463.645 1.00 57.38 32 ARG B O 1
ATOM 5981 N N . ALA B 1 33 ? 109.073 118.047 464.188 1.00 51.17 33 ALA B N 1
ATOM 5982 C CA . ALA B 1 33 ? 109.848 117.058 464.920 1.00 59.67 33 ALA B CA 1
ATOM 5983 C C . ALA B 1 33 ? 110.471 117.699 466.149 1.00 62.10 33 ALA B C 1
ATOM 5984 O O . ALA B 1 33 ? 110.886 118.861 466.111 1.00 57.01 33 ALA B O 1
ATOM 5986 N N . TRP B 1 34 ? 110.539 116.928 467.238 1.00 60.18 34 TRP B N 1
ATOM 5987 C CA . TRP B 1 34 ? 111.110 117.398 468.488 1.00 54.72 34 TRP B CA 1
ATOM 5988 C C . TRP B 1 34 ? 111.639 116.217 469.285 1.00 55.45 34 TRP B C 1
ATOM 5989 O O . TRP B 1 34 ? 111.003 115.153 469.298 1.00 58.69 34 TRP B O 1
ATOM 6000 N N . PRO B 1 35 ? 112.791 116.360 469.939 1.00 53.85 35 PRO B N 1
ATOM 6001 C CA . PRO B 1 35 ? 113.277 115.291 470.819 1.00 65.66 35 PRO B CA 1
ATOM 6002 C C . PRO B 1 35 ? 112.884 115.494 472.276 1.00 65.14 35 PRO B C 1
ATOM 6003 O O . PRO B 1 35 ? 113.003 116.598 472.819 1.00 58.19 35 PRO B O 1
ATOM 6007 N N . PHE B 1 36 ? 112.391 114.423 472.901 1.00 61.74 36 PHE B N 1
ATOM 6008 C CA . PHE B 1 36 ? 112.075 114.363 474.327 1.00 55.47 36 PHE B CA 1
ATOM 6009 C C . PHE B 1 36 ? 110.911 115.260 474.736 1.00 59.66 36 PHE B C 1
ATOM 6010 O O . PHE B 1 36 ? 109.840 114.754 475.087 1.00 66.53 36 PHE B O 1
ATOM 6018 N N . ARG B 1 37 ? 111.091 116.595 474.703 1.00 57.96 37 ARG B N 1
ATOM 6019 C CA . ARG B 1 37 ? 110.035 117.414 475.298 1.00 58.69 37 ARG B CA 1
ATOM 6020 C C . ARG B 1 37 ? 109.074 117.899 474.229 1.00 65.77 37 ARG B C 1
ATOM 6021 O O . ARG B 1 37 ? 109.519 118.382 473.176 1.00 67.25 37 ARG B O 1
ATOM 6029 N N . PRO B 1 38 ? 107.768 117.798 474.464 1.00 67.23 38 PRO B N 1
ATOM 6030 C CA . PRO B 1 38 ? 106.787 118.222 473.462 1.00 65.16 38 PRO B CA 1
ATOM 6031 C C . PRO B 1 38 ? 106.802 119.730 473.287 1.00 65.36 38 PRO B C 1
ATOM 6032 O O . PRO B 1 38 ? 107.316 120.458 474.149 1.00 60.14 38 PRO B O 1
ATOM 6036 N N . PRO B 1 39 ? 106.260 120.237 472.179 1.00 71.05 39 PRO B N 1
ATOM 6037 C CA . PRO B 1 39 ? 106.249 121.689 471.967 1.00 71.07 39 PRO B CA 1
ATOM 6038 C C . PRO B 1 39 ? 105.421 122.401 473.026 1.00 76.07 39 PRO B C 1
ATOM 6039 O O . PRO B 1 39 ? 104.346 121.941 473.416 1.00 74.44 39 PRO B O 1
ATOM 6043 N N . SER B 1 40 ? 105.945 123.536 473.499 1.00 77.15 40 SER B N 1
ATOM 6044 C CA . SER B 1 40 ? 105.216 124.353 474.465 1.00 80.52 40 SER B CA 1
ATOM 6045 C C . SER B 1 40 ? 103.892 124.850 473.900 1.00 81.38 40 SER B C 1
ATOM 6046 O O . SER B 1 40 ? 102.938 125.067 474.656 1.00 95.35 40 SER B O 1
ATOM 6049 N N . GLY B 1 41 ? 103.815 125.041 472.585 1.00 93.44 41 GLY B N 1
ATOM 6050 C CA . GLY B 1 41 ? 102.684 125.693 471.965 1.00 95.52 41 GLY B CA 1
ATOM 6051 C C . GLY B 1 41 ? 102.862 127.178 471.743 1.00 94.84 41 GLY B C 1
ATOM 6052 O O . GLY B 1 41 ? 102.036 127.790 471.053 1.00 97.73 41 GLY B O 1
ATOM 6053 N N . ASN B 1 42 ? 103.910 127.777 472.310 1.00 90.36 42 ASN B N 1
ATOM 6054 C CA . ASN B 1 42 ? 104.214 129.189 472.126 1.00 93.41 42 ASN B CA 1
ATOM 6055 C C . ASN B 1 42 ? 105.380 129.415 471.169 1.00 91.22 42 ASN B C 1
ATOM 6056 O O . ASN B 1 42 ? 105.999 130.485 471.198 1.00 87.78 42 ASN B O 1
ATOM 6061 N N . GLU B 1 43 ? 105.695 128.433 470.328 1.00 87.92 43 GLU B N 1
ATOM 6062 C CA . GLU B 1 43 ? 106.732 128.611 469.323 1.00 71.17 43 GLU B CA 1
ATOM 6063 C C . GLU B 1 43 ? 106.288 129.629 468.279 1.00 76.28 43 GLU B C 1
ATOM 6064 O O . GLU B 1 43 ? 105.094 129.819 468.030 1.00 80.35 43 GLU B O 1
ATOM 6070 N N . ILE B 1 44 ? 107.266 130.280 467.658 1.00 63.77 44 ILE B N 1
ATOM 6071 C CA . ILE B 1 44 ? 106.998 131.325 466.678 1.00 64.06 44 ILE B CA 1
ATOM 6072 C C . ILE B 1 44 ? 106.801 130.671 465.316 1.00 68.58 44 ILE B C 1
ATOM 6073 O O . ILE B 1 44 ? 107.668 129.924 464.845 1.00 70.52 44 ILE B O 1
ATOM 6078 N N . SER B 1 45 ? 105.662 130.947 464.682 1.00 64.89 45 SER B N 1
ATOM 6079 C CA . SER B 1 45 ? 105.327 130.365 463.390 1.00 64.26 45 SER B CA 1
ATOM 6080 C C . SER B 1 45 ? 104.931 131.462 462.414 1.00 65.75 45 SER B C 1
ATOM 6081 O O . SER B 1 45 ? 104.284 132.442 462.795 1.00 64.59 45 SER B O 1
ATOM 6084 N N . PHE B 1 46 ? 105.317 131.287 461.152 1.00 64.71 46 PHE B N 1
ATOM 6085 C CA . PHE B 1 46 ? 105.046 132.267 460.111 1.00 58.29 46 PHE B CA 1
ATOM 6086 C C . PHE B 1 46 ? 104.055 131.775 459.066 1.00 64.57 46 PHE B C 1
ATOM 6087 O O . PHE B 1 46 ? 103.812 132.486 458.086 1.00 73.78 46 PHE B O 1
ATOM 6095 N N . ILE B 1 47 ? 103.474 130.592 459.243 1.00 64.63 47 ILE B N 1
ATOM 6096 C CA . ILE B 1 47 ? 102.521 130.048 458.285 1.00 70.22 47 ILE B CA 1
ATOM 6097 C C . ILE B 1 47 ? 101.133 130.048 458.909 1.00 66.97 47 ILE B C 1
ATOM 6098 O O . ILE B 1 47 ? 100.977 130.007 460.135 1.00 65.11 47 ILE B O 1
ATOM 6103 N N . TYR B 1 48 ? 100.118 130.089 458.049 1.00 73.56 48 TYR B N 1
ATOM 6104 C CA . TYR B 1 48 ? 98.727 130.132 458.479 1.00 64.73 48 TYR B CA 1
ATOM 6105 C C . TYR B 1 48 ? 98.187 128.726 458.706 1.00 68.07 48 TYR B C 1
ATOM 6106 O O . TYR B 1 48 ? 98.456 127.810 457.925 1.00 68.15 48 TYR B O 1
ATOM 6115 N N . ASP B 1 49 ? 97.424 128.564 459.781 1.00 69.13 49 ASP B N 1
ATOM 6116 C CA . ASP B 1 49 ? 96.733 127.310 460.076 1.00 67.64 49 ASP B CA 1
ATOM 6117 C C . ASP B 1 49 ? 95.281 127.627 460.404 1.00 70.93 49 ASP B C 1
ATOM 6118 O O . ASP B 1 49 ? 95.002 128.182 461.488 1.00 75.15 49 ASP B O 1
ATOM 6123 N N . PRO B 1 50 ? 94.327 127.308 459.516 1.00 66.37 50 PRO B N 1
ATOM 6124 C CA . PRO B 1 50 ? 94.572 126.675 458.217 1.00 71.04 50 PRO B CA 1
ATOM 6125 C C . PRO B 1 50 ? 95.123 127.667 457.196 1.00 71.99 50 PRO B C 1
ATOM 6126 O O . PRO B 1 50 ? 95.041 128.874 457.436 1.00 66.87 50 PRO B O 1
ATOM 6130 N N . PRO B 1 51 ? 95.693 127.169 456.097 1.00 65.09 51 PRO B N 1
ATOM 6131 C CA . PRO B 1 51 ? 96.164 128.075 455.044 1.00 68.81 51 PRO B CA 1
ATOM 6132 C C . PRO B 1 51 ? 95.045 128.982 454.560 1.00 71.36 51 PRO B C 1
ATOM 6133 O O . PRO B 1 51 ? 93.862 128.639 454.633 1.00 72.65 51 PRO B O 1
ATOM 6137 N N . ILE B 1 52 ? 95.439 130.163 454.072 1.00 69.83 52 ILE B N 1
ATOM 6138 C CA . ILE B 1 52 ? 94.480 131.142 453.562 1.00 63.13 52 ILE B CA 1
ATOM 6139 C C . ILE B 1 52 ? 93.565 130.508 452.525 1.00 64.32 52 ILE B C 1
ATOM 6140 O O . ILE B 1 52 ? 92.408 130.916 452.363 1.00 59.83 52 ILE B O 1
ATOM 6145 N N . GLU B 1 53 ? 94.050 129.479 451.837 1.00 62.29 53 GLU B N 1
ATOM 6146 C CA . GLU B 1 53 ? 93.295 128.825 450.780 1.00 65.12 53 GLU B CA 1
ATOM 6147 C C . GLU B 1 53 ? 93.737 127.371 450.710 1.00 69.80 53 GLU B C 1
ATOM 6148 O O . GLU B 1 53 ? 94.933 127.089 450.581 1.00 66.50 53 GLU B O 1
ATOM 6154 N N . GLY B 1 54 ? 92.778 126.459 450.811 1.00 73.94 54 GLY B N 1
ATOM 6155 C CA . GLY B 1 54 ? 93.095 125.043 450.821 1.00 74.40 54 GLY B CA 1
ATOM 6156 C C . GLY B 1 54 ? 91.840 124.215 450.987 1.00 78.58 54 GLY B C 1
ATOM 6157 O O . GLY B 1 54 ? 90.720 124.735 451.034 1.00 85.19 54 GLY B O 1
ATOM 6158 N N . TYR B 1 55 ? 92.051 122.901 451.083 1.00 74.81 55 TYR B N 1
ATOM 6159 C CA . TYR B 1 55 ? 90.962 121.937 451.181 1.00 73.78 55 TYR B CA 1
ATOM 6160 C C . TYR B 1 55 ? 90.307 121.906 452.556 1.00 80.03 55 TYR B C 1
ATOM 6161 O O . TYR B 1 55 ? 89.245 121.291 452.700 1.00 80.29 55 TYR B O 1
ATOM 6170 N N . GLU B 1 56 ? 90.908 122.535 453.560 1.00 88.28 56 GLU B N 1
ATOM 6171 C CA . GLU B 1 56 ? 90.481 122.344 454.936 1.00 90.00 56 GLU B CA 1
ATOM 6172 C C . GLU B 1 56 ? 89.293 123.235 455.283 1.00 90.20 56 GLU B C 1
ATOM 6173 O O . GLU B 1 56 ? 89.050 124.273 454.663 1.00 89.05 56 GLU B O 1
ATOM 6179 N N . ASP B 1 57 ? 88.546 122.805 456.297 1.00 93.23 57 ASP B N 1
ATOM 6180 C CA . ASP B 1 57 ? 87.491 123.614 456.893 1.00 100.08 57 ASP B CA 1
ATOM 6181 C C . ASP B 1 57 ? 87.940 124.315 458.163 1.00 94.91 57 ASP B C 1
ATOM 6182 O O . ASP B 1 57 ? 87.479 125.426 458.443 1.00 91.29 57 ASP B O 1
ATOM 6187 N N . THR B 1 58 ? 88.835 123.695 458.928 1.00 91.39 58 THR B N 1
ATOM 6188 C CA . THR B 1 58 ? 89.316 124.253 460.181 1.00 84.35 58 THR B CA 1
ATOM 6189 C C . THR B 1 58 ? 90.803 123.958 460.324 1.00 82.92 58 THR B C 1
ATOM 6190 O O . THR B 1 58 ? 91.404 123.252 459.508 1.00 75.07 58 THR B O 1
ATOM 6194 N N . ALA B 1 59 ? 91.393 124.506 461.384 1.00 76.26 59 ALA B N 1
ATOM 6195 C CA . ALA B 1 59 ? 92.824 124.371 461.610 1.00 73.99 59 ALA B CA 1
ATOM 6196 C C . ALA B 1 59 ? 93.193 122.941 461.989 1.00 75.43 59 ALA B C 1
ATOM 6197 O O . ALA B 1 59 ? 92.402 122.202 462.582 1.00 81.56 59 ALA B O 1
ATOM 6199 N N . HIS B 1 60 ? 94.422 122.557 461.640 1.00 67.76 60 HIS B N 1
ATOM 6200 C CA . HIS B 1 60 ? 94.909 121.219 461.954 1.00 63.32 60 HIS B CA 1
ATOM 6201 C C . HIS B 1 60 ? 95.365 121.124 463.404 1.00 68.71 60 HIS B C 1
ATOM 6202 O O . HIS B 1 60 ? 95.016 120.173 464.112 1.00 77.14 60 HIS B O 1
ATOM 6209 N N . GLY B 1 61 ? 96.142 122.102 463.860 1.00 66.13 61 GLY B N 1
ATOM 6210 C CA . GLY B 1 61 ? 96.733 122.003 465.181 1.00 54.66 61 GLY B CA 1
ATOM 6211 C C . GLY B 1 61 ? 97.711 120.849 465.245 1.00 66.11 61 GLY B C 1
ATOM 6212 O O . GLY B 1 61 ? 98.474 120.593 464.307 1.00 72.93 61 GLY B O 1
ATOM 6213 N N . MET B 1 62 ? 97.692 120.136 466.369 1.00 68.18 62 MET B N 1
ATOM 6214 C CA . MET B 1 62 ? 98.521 118.955 466.558 1.00 61.71 62 MET B CA 1
ATOM 6215 C C . MET B 1 62 ? 97.783 117.666 466.211 1.00 63.57 62 MET B C 1
ATOM 6216 O O . MET B 1 62 ? 98.242 116.580 466.581 1.00 66.73 62 MET B O 1
ATOM 6221 N N . SER B 1 63 ? 96.663 117.764 465.498 1.00 66.08 63 SER B N 1
ATOM 6222 C CA . SER B 1 63 ? 95.808 116.607 465.272 1.00 65.00 63 SER B CA 1
ATOM 6223 C C . SER B 1 63 ? 96.445 115.640 464.283 1.00 65.86 63 SER B C 1
ATOM 6224 O O . SER B 1 63 ? 97.113 116.048 463.328 1.00 65.94 63 SER B O 1
ATOM 6227 N N . TYR B 1 64 ? 96.225 114.348 464.516 1.00 63.42 64 TYR B N 1
ATOM 6228 C CA . TYR B 1 64 ? 96.733 113.309 463.635 1.00 62.23 64 TYR B CA 1
ATOM 6229 C C . TYR B 1 64 ? 95.774 112.130 463.664 1.00 64.71 64 TYR B C 1
ATOM 6230 O O . TYR B 1 64 ? 94.953 111.992 464.574 1.00 73.51 64 TYR B O 1
ATOM 6239 N N . ASP B 1 65 ? 95.896 111.274 462.652 1.00 77.18 65 ASP B N 1
ATOM 6240 C CA . ASP B 1 65 ? 95.015 110.128 462.477 1.00 72.17 65 ASP B CA 1
ATOM 6241 C C . ASP B 1 65 ? 95.659 108.802 462.842 1.00 69.28 65 ASP B C 1
ATOM 6242 O O . ASP B 1 65 ? 94.961 107.900 463.308 1.00 66.05 65 ASP B O 1
ATOM 6247 N N . THR B 1 66 ? 96.967 108.663 462.640 1.00 80.65 66 THR B N 1
ATOM 6248 C CA . THR B 1 66 ? 97.665 107.398 462.811 1.00 69.91 66 THR B CA 1
ATOM 6249 C C . THR B 1 66 ? 98.895 107.606 463.681 1.00 65.91 66 THR B C 1
ATOM 6250 O O . THR B 1 66 ? 99.610 108.602 463.532 1.00 77.00 66 THR B O 1
ATOM 6254 N N . ALA B 1 67 ? 99.134 106.667 464.591 1.00 62.47 67 ALA B N 1
ATOM 6255 C CA . ALA B 1 67 ? 100.310 106.677 465.450 1.00 63.86 67 ALA B CA 1
ATOM 6256 C C . ALA B 1 67 ? 101.091 105.391 465.225 1.00 62.08 67 ALA B C 1
ATOM 6257 O O . ALA B 1 67 ? 100.507 104.303 465.200 1.00 77.51 67 ALA B O 1
ATOM 6259 N N . THR B 1 68 ? 102.405 105.519 465.058 1.00 60.53 68 THR B N 1
ATOM 6260 C CA . THR B 1 68 ? 103.254 104.364 464.808 1.00 69.54 68 THR B CA 1
ATOM 6261 C C . THR B 1 68 ? 104.635 104.611 465.399 1.00 68.69 68 THR B C 1
ATOM 6262 O O . THR B 1 68 ? 105.008 105.745 465.707 1.00 69.66 68 THR B O 1
ATOM 6266 N N . THR B 1 69 ? 105.388 103.524 465.560 1.00 72.02 69 THR B N 1
ATOM 6267 C CA . THR B 1 69 ? 106.792 103.595 465.939 1.00 64.19 69 THR B CA 1
ATOM 6268 C C . THR B 1 69 ? 107.721 103.522 464.734 1.00 66.00 69 THR B C 1
ATOM 6269 O O . THR B 1 69 ? 108.938 103.412 464.908 1.00 66.56 69 THR B O 1
ATOM 6273 N N . GLY B 1 70 ? 107.177 103.580 463.521 1.00 56.94 70 GLY B N 1
ATOM 6274 C CA . GLY B 1 70 ? 108.006 103.549 462.332 1.00 60.67 70 GLY B CA 1
ATOM 6275 C C . GLY B 1 70 ? 108.618 102.201 462.032 1.00 66.66 70 GLY B C 1
ATOM 6276 O O . GLY B 1 70 ? 109.692 102.137 461.426 1.00 65.09 70 GLY B O 1
ATOM 6277 N N . THR B 1 71 ? 107.960 101.113 462.442 1.00 71.22 71 THR B N 1
ATOM 6278 C CA . THR B 1 71 ? 108.487 99.779 462.182 1.00 67.42 71 THR B CA 1
ATOM 6279 C C . THR B 1 71 ? 108.255 99.339 460.743 1.00 78.27 71 THR B C 1
ATOM 6280 O O . THR B 1 71 ? 109.078 98.606 460.181 1.00 74.15 71 THR B O 1
ATOM 6284 N N . GLU B 1 72 ? 107.171 99.795 460.125 1.00 83.39 72 GLU B N 1
ATOM 6285 C CA . GLU B 1 72 ? 106.801 99.382 458.783 1.00 79.76 72 GLU B CA 1
ATOM 6286 C C . GLU B 1 72 ? 106.532 100.598 457.912 1.00 74.07 72 GLU B C 1
ATOM 6287 O O . GLU B 1 72 ? 106.110 101.646 458.412 1.00 78.29 72 GLU B O 1
ATOM 6293 N N . PRO B 1 73 ? 106.770 100.490 456.606 1.00 71.18 73 PRO B N 1
ATOM 6294 C CA . PRO B 1 73 ? 106.554 101.640 455.723 1.00 74.14 73 PRO B CA 1
ATOM 6295 C C . PRO B 1 73 ? 105.076 101.953 455.546 1.00 69.47 73 PRO B C 1
ATOM 6296 O O . PRO B 1 73 ? 104.218 101.067 455.582 1.00 70.18 73 PRO B O 1
ATOM 6300 N N . ARG B 1 74 ? 104.790 103.240 455.347 1.00 69.71 74 ARG B N 1
ATOM 6301 C CA . ARG B 1 74 ? 103.434 103.730 455.136 1.00 71.52 74 ARG B CA 1
ATOM 6302 C C . ARG B 1 74 ? 103.429 104.749 454.006 1.00 76.89 74 ARG B C 1
ATOM 6303 O O . ARG B 1 74 ? 104.477 105.181 453.519 1.00 70.71 74 ARG B O 1
ATOM 6311 N N . THR B 1 75 ? 102.222 105.130 453.589 1.00 81.04 75 THR B N 1
ATOM 6312 C CA . THR B 1 75 ? 102.025 106.061 452.488 1.00 74.54 75 THR B CA 1
ATOM 6313 C C . THR B 1 75 ? 100.864 106.984 452.823 1.00 71.43 75 THR B C 1
ATOM 6314 O O . THR B 1 75 ? 99.845 106.543 453.362 1.00 88.47 75 THR B O 1
ATOM 6318 N N . LEU B 1 76 ? 101.029 108.267 452.512 1.00 78.44 76 LEU B N 1
ATOM 6319 C CA . LEU B 1 76 ? 100.004 109.273 452.742 1.00 82.85 76 LEU B CA 1
ATOM 6320 C C . LEU B 1 76 ? 99.984 110.211 451.545 1.00 78.46 76 LEU B C 1
ATOM 6321 O O . LEU B 1 76 ? 101.039 110.630 451.064 1.00 79.92 76 LEU B O 1
ATOM 6326 N N . ARG B 1 77 ? 98.786 110.535 451.062 1.00 77.32 77 ARG B N 1
ATOM 6327 C CA . ARG B 1 77 ? 98.640 111.366 449.876 1.00 70.12 77 ARG B CA 1
ATOM 6328 C C . ARG B 1 77 ? 97.689 112.524 450.140 1.00 73.98 77 ARG B C 1
ATOM 6329 O O . ARG B 1 77 ? 96.628 112.347 450.747 1.00 83.26 77 ARG B O 1
ATOM 6337 N N . ASN B 1 78 ? 98.083 113.711 449.680 1.00 67.09 78 ASN B N 1
ATOM 6338 C CA . ASN B 1 78 ? 97.244 114.907 449.728 1.00 66.11 78 ASN B CA 1
ATOM 6339 C C . ASN B 1 78 ? 97.452 115.666 448.426 1.00 76.14 78 ASN B C 1
ATOM 6340 O O . ASN B 1 78 ? 98.546 116.180 448.177 1.00 75.37 78 ASN B O 1
ATOM 6345 N N . GLY B 1 79 ? 96.412 115.740 447.603 1.00 76.76 79 GLY B N 1
ATOM 6346 C CA . GLY B 1 79 ? 96.560 116.392 446.312 1.00 66.63 79 GLY B CA 1
ATOM 6347 C C . GLY B 1 79 ? 97.433 115.555 445.399 1.00 72.14 79 GLY B C 1
ATOM 6348 O O . GLY B 1 79 ? 97.193 114.358 445.201 1.00 77.41 79 GLY B O 1
ATOM 6349 N N . ASN B 1 80 ? 98.463 116.180 444.832 1.00 66.72 80 ASN B N 1
ATOM 6350 C CA . ASN B 1 80 ? 99.390 115.490 443.946 1.00 74.31 80 ASN B CA 1
ATOM 6351 C C . ASN B 1 80 ? 100.716 115.153 444.618 1.00 79.21 80 ASN B C 1
ATOM 6352 O O . ASN B 1 80 ? 101.627 114.658 443.947 1.00 79.47 80 ASN B O 1
ATOM 6357 N N . ILE B 1 81 ? 100.850 115.411 445.918 1.00 70.16 81 ILE B N 1
ATOM 6358 C CA . ILE B 1 81 ? 102.053 115.071 446.670 1.00 73.36 81 ILE B CA 1
ATOM 6359 C C . ILE B 1 81 ? 101.748 113.869 447.554 1.00 67.19 81 ILE B C 1
ATOM 6360 O O . ILE B 1 81 ? 100.658 113.767 448.131 1.00 59.90 81 ILE B O 1
ATOM 6365 N N . ILE B 1 82 ? 102.698 112.939 447.629 1.00 66.25 82 ILE B N 1
ATOM 6366 C CA . ILE B 1 82 ? 102.560 111.739 448.445 1.00 73.03 82 ILE B CA 1
ATOM 6367 C C . ILE B 1 82 ? 103.802 111.597 449.314 1.00 72.71 82 ILE B C 1
ATOM 6368 O O . ILE B 1 82 ? 104.921 111.894 448.877 1.00 72.22 82 ILE B O 1
ATOM 6373 N N . LEU B 1 83 ? 103.595 111.194 450.562 1.00 71.46 83 LEU B N 1
ATOM 6374 C CA . LEU B 1 83 ? 104.678 110.895 451.486 1.00 63.01 83 LEU B CA 1
ATOM 6375 C C . LEU B 1 83 ? 104.816 109.387 451.632 1.00 61.59 83 LEU B C 1
ATOM 6376 O O . LEU B 1 83 ? 103.818 108.672 451.759 1.00 75.37 83 LEU B O 1
ATOM 6381 N N . ARG B 1 84 ? 106.056 108.905 451.616 1.00 61.56 84 ARG B N 1
ATOM 6382 C CA . ARG B 1 84 ? 106.351 107.487 451.795 1.00 67.88 84 ARG B CA 1
ATOM 6383 C C . ARG B 1 84 ? 107.404 107.348 452.884 1.00 69.86 84 ARG B C 1
ATOM 6384 O O . ARG B 1 84 ? 108.564 107.724 452.681 1.00 69.56 84 ARG B O 1
ATOM 6392 N N . THR B 1 85 ? 107.008 106.807 454.034 1.00 60.85 85 THR B N 1
ATOM 6393 C CA . THR B 1 85 ? 107.964 106.508 455.090 1.00 58.24 85 THR B CA 1
ATOM 6394 C C . THR B 1 85 ? 108.716 105.231 454.739 1.00 69.33 85 THR B C 1
ATOM 6395 O O . THR B 1 85 ? 108.112 104.236 454.329 1.00 72.48 85 THR B O 1
ATOM 6399 N N . THR B 1 86 ? 110.039 105.265 454.888 1.00 74.64 86 THR B N 1
ATOM 6400 C CA . THR B 1 86 ? 110.897 104.158 454.492 1.00 72.56 86 THR B CA 1
ATOM 6401 C C . THR B 1 86 ? 111.941 103.925 455.575 1.00 66.22 86 THR B C 1
ATOM 6402 O O . THR B 1 86 ? 112.009 104.650 456.573 1.00 68.59 86 THR B O 1
ATOM 6406 N N . GLY B 1 87 ? 112.758 102.892 455.376 1.00 64.92 87 GLY B N 1
ATOM 6407 C CA . GLY B 1 87 ? 113.876 102.614 456.249 1.00 65.19 87 GLY B CA 1
ATOM 6408 C C . GLY B 1 87 ? 115.138 103.317 455.788 1.00 64.18 87 GLY B C 1
ATOM 6409 O O . GLY B 1 87 ? 115.128 104.165 454.893 1.00 61.02 87 GLY B O 1
ATOM 6410 N N . TRP B 1 88 ? 116.247 102.952 456.424 1.00 64.98 88 TRP B N 1
ATOM 6411 C CA . TRP B 1 88 ? 117.563 103.480 456.091 1.00 69.89 88 TRP B CA 1
ATOM 6412 C C . TRP B 1 88 ? 118.475 102.321 455.719 1.00 71.71 88 TRP B C 1
ATOM 6413 O O . TRP B 1 88 ? 118.563 101.334 456.456 1.00 64.31 88 TRP B O 1
ATOM 6424 N N . GLY B 1 89 ? 119.156 102.447 454.582 1.00 77.91 89 GLY B N 1
ATOM 6425 C CA . GLY B 1 89 ? 119.870 101.313 454.033 1.00 75.15 89 GLY B CA 1
ATOM 6426 C C . GLY B 1 89 ? 118.910 100.346 453.358 1.00 87.46 89 GLY B C 1
ATOM 6427 O O . GLY B 1 89 ? 117.881 100.736 452.802 1.00 88.87 89 GLY B O 1
ATOM 6428 N N . GLY B 1 90 ? 119.255 99.064 453.413 1.00 76.25 90 GLY B N 1
ATOM 6429 C CA . GLY B 1 90 ? 118.378 98.044 452.881 1.00 81.79 90 GLY B CA 1
ATOM 6430 C C . GLY B 1 90 ? 117.205 97.683 453.761 1.00 86.35 90 GLY B C 1
ATOM 6431 O O . GLY B 1 90 ? 116.474 96.739 453.451 1.00 97.05 90 GLY B O 1
ATOM 6432 N N . THR B 1 91 ? 117.000 98.415 454.852 1.00 83.81 91 THR B N 1
ATOM 6433 C CA . THR B 1 91 ? 115.966 98.074 455.817 1.00 78.15 91 THR B CA 1
ATOM 6434 C C . THR B 1 91 ? 114.575 98.416 455.294 1.00 74.83 91 THR B C 1
ATOM 6435 O O . THR B 1 91 ? 114.398 99.299 454.451 1.00 75.74 91 THR B O 1
ATOM 6439 N N . THR B 1 92 ? 113.581 97.705 455.819 1.00 78.11 92 THR B N 1
ATOM 6440 C CA . THR B 1 92 ? 112.169 97.973 455.562 1.00 72.86 92 THR B CA 1
ATOM 644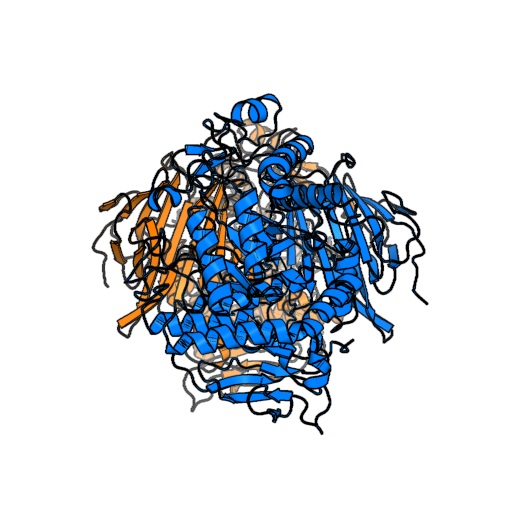1 C C . THR B 1 92 ? 111.565 98.511 456.855 1.00 77.92 92 THR B C 1
ATOM 6442 O O . THR B 1 92 ? 111.264 97.745 457.775 1.00 77.46 92 THR B O 1
ATOM 6446 N N . ALA B 1 93 ? 111.390 99.827 456.924 1.00 74.42 93 ALA B N 1
ATOM 6447 C CA . ALA B 1 93 ? 110.870 100.469 458.124 1.00 61.90 93 ALA B CA 1
ATOM 6448 C C . ALA B 1 93 ? 110.086 101.709 457.712 1.00 66.00 93 ALA B C 1
ATOM 6449 O O . ALA B 1 93 ? 109.737 101.883 456.541 1.00 72.89 93 ALA B O 1
ATOM 6451 N N . GLY B 1 94 ? 109.804 102.575 458.683 1.00 65.54 94 GLY B N 1
ATOM 6452 C CA . GLY B 1 94 ? 109.032 103.772 458.414 1.00 65.56 94 GLY B CA 1
ATOM 6453 C C . GLY B 1 94 ? 109.400 104.967 459.271 1.00 64.84 94 GLY B C 1
ATOM 6454 O O . GLY B 1 94 ? 108.517 105.650 459.798 1.00 53.74 94 GLY B O 1
ATOM 6455 N N . TYR B 1 95 ? 110.698 105.235 459.416 1.00 60.46 95 TYR B N 1
ATOM 6456 C CA . TYR B 1 95 ? 111.167 106.396 460.159 1.00 56.06 95 TYR B CA 1
ATOM 6457 C C . TYR B 1 95 ? 111.907 107.407 459.291 1.00 59.76 95 TYR B C 1
ATOM 6458 O O . TYR B 1 95 ? 112.409 108.405 459.822 1.00 59.22 95 TYR B O 1
ATOM 6467 N N . ARG B 1 96 ? 111.992 107.180 457.983 1.00 64.91 96 ARG B N 1
ATOM 6468 C CA . ARG B 1 96 ? 112.602 108.115 457.047 1.00 55.05 96 ARG B CA 1
ATOM 6469 C C . ARG B 1 96 ? 111.536 108.666 456.112 1.00 58.77 96 ARG B C 1
ATOM 6470 O O . ARG B 1 96 ? 110.626 107.940 455.704 1.00 68.22 96 ARG B O 1
ATOM 6478 N N . LEU B 1 97 ? 111.651 109.944 455.767 1.00 55.21 97 LEU B N 1
ATOM 6479 C CA . LEU B 1 97 ? 110.639 110.626 454.971 1.00 62.64 97 LEU B CA 1
ATOM 6480 C C . LEU B 1 97 ? 111.093 110.777 453.523 1.00 60.65 97 LEU B C 1
ATOM 6481 O O . LEU B 1 97 ? 112.277 110.998 453.249 1.00 58.68 97 LEU B O 1
ATOM 6486 N N . SER B 1 98 ? 110.140 110.652 452.601 1.00 60.69 98 SER B N 1
ATOM 6487 C CA . SER B 1 98 ? 110.380 110.877 451.182 1.00 61.38 98 SER B CA 1
ATOM 6488 C C . SER B 1 98 ? 109.111 111.448 450.567 1.00 62.23 98 SER B C 1
ATOM 6489 O O . SER B 1 98 ? 108.004 111.060 450.949 1.00 65.71 98 SER B O 1
ATOM 6492 N N . PHE B 1 99 ? 109.273 112.372 449.622 1.00 63.80 99 PHE B N 1
ATOM 6493 C CA . PHE B 1 99 ? 108.147 113.088 449.036 1.00 64.82 99 PHE B CA 1
ATOM 6494 C C . PHE B 1 99 ? 108.165 112.938 447.523 1.00 67.57 99 PHE B C 1
ATOM 6495 O O . PHE B 1 99 ? 109.191 113.188 446.881 1.00 64.48 99 PHE B O 1
ATOM 6503 N N . TYR B 1 100 ? 107.030 112.532 446.960 1.00 67.73 100 TYR B N 1
ATOM 6504 C CA . TYR B 1 100 ? 106.865 112.367 445.525 1.00 65.61 100 TYR B CA 1
ATOM 6505 C C . TYR B 1 100 ? 105.737 113.259 445.023 1.00 64.12 100 TYR B C 1
ATOM 6506 O O . TYR B 1 100 ? 104.844 113.652 445.778 1.00 67.08 100 TYR B O 1
ATOM 6515 N N . ARG B 1 101 ? 105.789 113.575 443.733 1.00 62.39 101 ARG B N 1
ATOM 6516 C CA . ARG B 1 101 ? 104.696 114.240 443.038 1.00 67.26 101 ARG B CA 1
ATOM 6517 C C . ARG B 1 101 ? 104.094 113.293 442.011 1.00 70.91 101 ARG B C 1
ATOM 6518 O O . ARG B 1 101 ? 104.821 112.602 441.290 1.00 66.32 101 ARG B O 1
ATOM 6526 N N . VAL B 1 102 ? 102.767 113.256 441.955 1.00 71.87 102 VAL B N 1
ATOM 6527 C CA . VAL B 1 102 ? 102.053 112.480 440.947 1.00 79.03 102 VAL B CA 1
ATOM 6528 C C . VAL B 1 102 ? 101.890 113.365 439.716 1.00 77.59 102 VAL B C 1
ATOM 6529 O O . VAL B 1 102 ? 101.165 114.363 439.747 1.00 69.74 102 VAL B O 1
ATOM 6533 N N . ASN B 1 103 ? 102.569 113.001 438.632 1.00 74.18 103 ASN B N 1
ATOM 6534 C CA . ASN B 1 103 ? 102.531 113.794 437.416 1.00 76.74 103 ASN B CA 1
ATOM 6535 C C . ASN B 1 103 ? 101.198 113.605 436.692 1.00 86.80 103 ASN B C 1
ATOM 6536 O O . ASN B 1 103 ? 100.362 112.776 437.063 1.00 87.27 103 ASN B O 1
ATOM 6541 N N . ASP B 1 104 ? 101.007 114.401 435.637 1.00 82.61 104 ASP B N 1
ATOM 6542 C CA . ASP B 1 104 ? 99.777 114.310 434.859 1.00 84.29 104 ASP B CA 1
ATOM 6543 C C . ASP B 1 104 ? 99.674 112.983 434.119 1.00 90.22 104 ASP B C 1
ATOM 6544 O O . ASP B 1 104 ? 98.568 112.458 433.947 1.00 89.12 104 ASP B O 1
ATOM 6549 N N . ASP B 1 105 ? 100.802 112.425 433.682 1.00 88.05 105 ASP B N 1
ATOM 6550 C CA . ASP B 1 105 ? 100.802 111.164 432.951 1.00 77.35 105 ASP B CA 1
ATOM 6551 C C . ASP B 1 105 ? 100.741 109.946 433.866 1.00 80.10 105 ASP B C 1
ATOM 6552 O O . ASP B 1 105 ? 101.013 108.832 433.408 1.00 85.04 105 ASP B O 1
ATOM 6557 N N . GLY B 1 106 ? 100.399 110.130 435.141 1.00 85.02 106 GLY B N 1
ATOM 6558 C CA . GLY B 1 106 ? 100.273 109.043 436.082 1.00 82.84 106 GLY B CA 1
ATOM 6559 C C . GLY B 1 106 ? 101.559 108.659 436.788 1.00 82.93 106 GLY B C 1
ATOM 6560 O O . GLY B 1 106 ? 101.507 108.139 437.907 1.00 81.72 106 GLY B O 1
ATOM 6561 N N . SER B 1 107 ? 102.710 108.900 436.163 1.00 83.29 107 SER B N 1
ATOM 6562 C CA . SER B 1 107 ? 103.982 108.544 436.770 1.00 78.57 107 SER B CA 1
ATOM 6563 C C . SER B 1 107 ? 104.299 109.478 437.938 1.00 85.94 107 SER B C 1
ATOM 6564 O O . SER B 1 107 ? 103.650 110.507 438.147 1.00 87.17 107 SER B O 1
ATOM 6567 N N . GLU B 1 108 ? 105.316 109.102 438.708 1.00 76.82 108 GLU B N 1
ATOM 6568 C CA . GLU B 1 108 ? 105.735 109.867 439.871 1.00 76.48 108 GLU B CA 1
ATOM 6569 C C . GLU B 1 108 ? 107.195 110.281 439.744 1.00 73.15 108 GLU B C 1
ATOM 6570 O O . GLU B 1 108 ? 107.996 109.608 439.088 1.00 76.51 108 GLU B O 1
ATOM 6576 N N . THR B 1 109 ? 107.529 111.400 440.383 1.00 72.46 109 THR B N 1
ATOM 6577 C CA . THR B 1 109 ? 108.885 111.930 440.410 1.00 74.82 109 THR B CA 1
ATOM 6578 C C . THR B 1 109 ? 109.252 112.256 441.851 1.00 72.10 109 THR B C 1
ATOM 6579 O O . THR B 1 109 ? 108.472 112.897 442.563 1.00 65.40 109 THR B O 1
ATOM 6583 N N . LEU B 1 110 ? 110.428 111.804 442.280 1.00 66.90 110 LEU B N 1
ATOM 6584 C CA . LEU B 1 110 ? 110.896 112.064 443.638 1.00 63.90 110 LEU B CA 1
ATOM 6585 C C . LEU B 1 110 ? 111.280 113.530 443.781 1.00 64.44 110 LEU B C 1
ATOM 6586 O O . LEU B 1 110 ? 112.238 113.995 443.155 1.00 67.11 110 LEU B O 1
ATOM 6591 N N . LEU B 1 111 ? 110.536 114.259 444.613 1.00 54.03 111 LEU B N 1
ATOM 6592 C CA . LEU B 1 111 ? 110.892 115.642 444.906 1.00 60.73 111 LEU B CA 1
ATOM 6593 C C . LEU B 1 111 ? 112.148 115.702 445.767 1.00 61.10 111 LEU B C 1
ATOM 6594 O O . LEU B 1 111 ? 113.148 116.323 445.389 1.00 66.93 111 LEU B O 1
ATOM 6599 N N . THR B 1 112 ? 112.113 115.050 446.927 1.00 64.70 112 THR B N 1
ATOM 6600 C CA . THR B 1 112 ? 113.263 114.938 447.816 1.00 66.65 112 THR B CA 1
ATOM 6601 C C . THR B 1 112 ? 112.928 113.940 448.913 1.00 61.30 112 THR B C 1
ATOM 6602 O O . THR B 1 112 ? 111.757 113.689 449.212 1.00 62.32 112 THR B O 1
ATOM 6606 N N . ASN B 1 113 ? 113.974 113.373 449.508 1.00 55.00 113 ASN B N 1
ATOM 6607 C CA . ASN B 1 113 ? 113.846 112.558 450.705 1.00 60.19 113 ASN B CA 1
ATOM 6608 C C . ASN B 1 113 ? 114.895 113.005 451.715 1.00 61.48 113 ASN B C 1
ATOM 6609 O O . ASN B 1 113 ? 115.732 113.868 451.433 1.00 57.09 113 ASN B O 1
ATOM 6614 N N . GLU B 1 114 ? 114.835 112.422 452.910 1.00 55.16 114 GLU B N 1
ATOM 6615 C CA . GLU B 1 114 ? 115.827 112.723 453.932 1.00 58.36 114 GLU B CA 1
ATOM 6616 C C . GLU B 1 114 ? 117.172 112.140 453.521 1.00 61.71 114 GLU B C 1
ATOM 6617 O O . GLU B 1 114 ? 117.273 110.950 453.206 1.00 57.84 114 GLU B O 1
ATOM 6623 N N . TYR B 1 115 ? 118.204 112.985 453.511 1.00 60.74 115 TYR B N 1
ATOM 6624 C CA . TYR B 1 115 ? 119.522 112.561 453.055 1.00 62.99 115 TYR B CA 1
ATOM 6625 C C . TYR B 1 115 ? 120.103 111.504 453.983 1.00 56.21 115 TYR B C 1
ATOM 6626 O O . TYR B 1 115 ? 120.735 111.833 454.992 1.00 64.17 115 TYR B O 1
ATOM 6635 N N . ALA B 1 116 ? 119.897 110.232 453.649 1.00 55.66 116 ALA B N 1
ATOM 6636 C CA . ALA B 1 116 ? 120.389 109.118 454.460 1.00 55.88 116 ALA B CA 1
ATOM 6637 C C . ALA B 1 116 ? 120.868 107.986 453.562 1.00 61.66 116 ALA B C 1
ATOM 6638 O O . ALA B 1 116 ? 120.233 106.929 453.473 1.00 69.15 116 ALA B O 1
ATOM 6640 N N . PRO B 1 117 ? 122.006 108.173 452.872 1.00 66.74 117 PRO B N 1
ATOM 6641 C CA . PRO B 1 117 ? 122.683 107.014 452.273 1.00 55.57 117 PRO B CA 1
ATOM 6642 C C . PRO B 1 117 ? 123.263 106.122 453.360 1.00 62.52 117 PRO B C 1
ATOM 6643 O O . PRO B 1 117 ? 123.169 106.459 454.545 1.00 62.86 117 PRO B O 1
ATOM 6647 N N . LEU B 1 118 ? 123.867 104.993 452.977 1.00 57.61 118 LEU B N 1
ATOM 6648 C CA . LEU B 1 118 ? 124.309 104.009 453.964 1.00 62.02 118 LEU B CA 1
ATOM 6649 C C . LEU B 1 118 ? 125.237 104.633 455.000 1.00 63.69 118 LEU B C 1
ATOM 6650 O O . LEU B 1 118 ? 125.037 104.472 456.209 1.00 66.25 118 LEU B O 1
ATOM 6655 N N . LYS B 1 119 ? 126.257 105.350 454.543 1.00 65.63 119 LYS B N 1
ATOM 6656 C CA . LYS B 1 119 ? 127.213 106.017 455.421 1.00 57.30 119 LYS B CA 1
ATOM 6657 C C . LYS B 1 119 ? 126.960 107.519 455.341 1.00 58.13 119 LYS B C 1
ATOM 6658 O O . LYS B 1 119 ? 127.336 108.168 454.361 1.00 72.74 119 LYS B O 1
ATOM 6664 N N . SER B 1 120 ? 126.323 108.063 456.376 1.00 65.92 120 SER B N 1
ATOM 6665 C CA . SER B 1 120 ? 126.016 109.485 456.454 1.00 64.61 120 SER B CA 1
ATOM 6666 C C . SER B 1 120 ? 125.505 109.795 457.854 1.00 62.88 120 SER B C 1
ATOM 6667 O O . SER B 1 120 ? 125.068 108.903 458.587 1.00 58.31 120 SER B O 1
ATOM 6670 N N . LEU B 1 121 ? 125.563 111.075 458.211 1.00 57.99 121 LEU B N 1
ATOM 6671 C CA . LEU B 1 121 ? 125.031 111.511 459.490 1.00 52.35 121 LEU B CA 1
ATOM 6672 C C . LEU B 1 121 ? 123.506 111.456 459.474 1.00 61.98 121 LEU B C 1
ATOM 6673 O O . LEU B 1 121 ? 122.870 111.368 458.419 1.00 68.02 121 LEU B O 1
ATOM 6678 N N . ASN B 1 122 ? 122.924 111.499 460.665 1.00 60.56 122 ASN B N 1
ATOM 6679 C CA . ASN B 1 122 ? 121.479 111.386 460.786 1.00 59.61 122 ASN B CA 1
ATOM 6680 C C . ASN B 1 122 ? 120.812 112.581 460.110 1.00 62.31 122 ASN B C 1
ATOM 6681 O O . ASN B 1 122 ? 121.178 113.730 460.392 1.00 64.32 122 ASN B O 1
ATOM 6686 N N . PRO B 1 123 ? 119.847 112.359 459.212 1.00 57.35 123 PRO B N 1
ATOM 6687 C CA . PRO B 1 123 ? 119.204 113.492 458.527 1.00 57.72 123 PRO B CA 1
ATOM 6688 C C . PRO B 1 123 ? 118.403 114.395 459.451 1.00 61.06 123 PRO B C 1
ATOM 6689 O O . PRO B 1 123 ? 118.021 115.494 459.028 1.00 60.96 123 PRO B O 1
ATOM 6693 N N . ARG B 1 124 ? 118.137 113.975 460.685 1.00 65.74 124 ARG B N 1
ATOM 6694 C CA . ARG B 1 124 ? 117.516 114.812 461.710 1.00 61.01 124 ARG B CA 1
ATOM 6695 C C . ARG B 1 124 ? 118.463 114.789 462.905 1.00 53.92 124 ARG B C 1
ATOM 6696 O O . ARG B 1 124 ? 118.312 113.972 463.815 1.00 60.48 124 ARG B O 1
ATOM 6704 N N . TYR B 1 125 ? 119.445 115.685 462.893 1.00 61.71 125 TYR B N 1
ATOM 6705 C CA . TYR B 1 125 ? 120.514 115.696 463.881 1.00 61.01 125 TYR B CA 1
ATOM 6706 C C . TYR B 1 125 ? 120.194 116.702 464.981 1.00 58.50 125 TYR B C 1
ATOM 6707 O O . TYR B 1 125 ? 119.872 117.860 464.696 1.00 52.69 125 TYR B O 1
ATOM 6716 N N . TYR B 1 126 ? 120.285 116.255 466.233 1.00 54.52 126 TYR B N 1
ATOM 6717 C CA . TYR B 1 126 ? 120.026 117.091 467.396 1.00 54.45 126 TYR B CA 1
ATOM 6718 C C . TYR B 1 126 ? 121.287 117.207 468.240 1.00 57.51 126 TYR B C 1
ATOM 6719 O O . TYR B 1 126 ? 122.063 116.252 468.350 1.00 56.27 126 TYR B O 1
ATOM 6728 N N . TYR B 1 127 ? 121.488 118.382 468.834 1.00 52.58 127 TYR B N 1
ATOM 6729 C CA . TYR B 1 127 ? 122.691 118.664 469.607 1.00 56.10 127 TYR B CA 1
ATOM 6730 C C . TYR B 1 127 ? 122.341 119.624 470.734 1.00 65.15 127 TYR B C 1
ATOM 6731 O O . TYR B 1 127 ? 121.662 120.628 470.501 1.00 61.66 127 TYR B O 1
ATOM 6740 N N . TRP B 1 128 ? 122.799 119.313 471.948 1.00 54.88 128 TRP B N 1
ATOM 6741 C CA . TRP B 1 128 ? 122.494 120.129 473.122 1.00 63.71 128 TRP B CA 1
ATOM 6742 C C . TRP B 1 128 ? 123.730 120.898 473.568 1.00 65.75 128 TRP B C 1
ATOM 6743 O O . TRP B 1 128 ? 124.642 120.312 474.173 1.00 74.24 128 TRP B O 1
ATOM 6754 N N . PRO B 1 129 ? 123.809 122.204 473.305 1.00 57.74 129 PRO B N 1
ATOM 6755 C CA . PRO B 1 129 ? 125.018 122.960 473.657 1.00 47.56 129 PRO B CA 1
ATOM 6756 C C . PRO B 1 129 ? 124.991 123.520 475.070 1.00 61.33 129 PRO B C 1
ATOM 6757 O O . PRO B 1 129 ? 126.047 123.793 475.650 1.00 77.65 129 PRO B O 1
ATOM 6761 N N . GLY B 1 130 ? 123.798 123.701 475.630 1.00 67.95 130 GLY B N 1
ATOM 6762 C CA . GLY B 1 130 ? 123.654 124.309 476.932 1.00 74.77 130 GLY B CA 1
ATOM 6763 C C . GLY B 1 130 ? 123.209 123.331 478.001 1.00 59.22 130 GLY B C 1
ATOM 6764 O O . GLY B 1 130 ? 122.961 122.151 477.735 1.00 63.62 130 GLY B O 1
ATOM 6765 N N . PRO B 1 131 ? 123.103 123.807 479.244 1.00 61.56 131 PRO B N 1
ATOM 6766 C CA . PRO B 1 131 ? 122.644 122.924 480.325 1.00 60.89 131 PRO B CA 1
ATOM 6767 C C . PRO B 1 131 ? 121.159 122.626 480.270 1.00 58.02 131 PRO B C 1
ATOM 6768 O O . PRO B 1 131 ? 120.717 121.655 480.899 1.00 58.78 131 PRO B O 1
ATOM 6772 N N . GLY B 1 132 ? 120.377 123.419 479.540 1.00 63.04 132 GLY B N 1
ATOM 6773 C CA . GLY B 1 132 ? 118.948 123.218 479.444 1.00 70.05 132 GLY B CA 1
ATOM 6774 C C . GLY B 1 132 ? 118.572 122.250 478.336 1.00 68.88 132 GLY B C 1
ATOM 6775 O O . GLY B 1 132 ? 119.401 121.514 477.796 1.00 63.77 132 GLY B O 1
ATOM 6776 N N . ALA B 1 133 ? 117.282 122.265 477.991 1.00 68.22 133 ALA B N 1
ATOM 6777 C CA . ALA B 1 133 ? 116.721 121.333 477.023 1.00 59.29 133 ALA B CA 1
ATOM 6778 C C . ALA B 1 133 ? 116.653 121.889 475.608 1.00 63.15 133 ALA B C 1
ATOM 6779 O O . ALA B 1 133 ? 116.357 121.128 474.681 1.00 59.46 133 ALA B O 1
ATOM 6781 N N . GLU B 1 134 ? 116.898 123.184 475.418 1.00 73.96 134 GLU B N 1
ATOM 6782 C CA . GLU B 1 134 ? 116.943 123.740 474.072 1.00 64.02 134 GLU B CA 1
ATOM 6783 C C . GLU B 1 134 ? 118.102 123.130 473.296 1.00 69.80 134 GLU B C 1
ATOM 6784 O O . GLU B 1 134 ? 119.175 122.872 473.849 1.00 76.67 134 GLU B O 1
ATOM 6790 N N . PHE B 1 135 ? 117.883 122.899 472.006 1.00 63.46 135 PHE B N 1
ATOM 6791 C CA . PHE B 1 135 ? 118.828 122.157 471.189 1.00 65.75 135 PHE B CA 1
ATOM 6792 C C . PHE B 1 135 ? 119.080 122.879 469.874 1.00 69.25 135 PHE B C 1
ATOM 6793 O O . PHE B 1 135 ? 118.285 123.710 469.428 1.00 58.39 135 PHE B O 1
ATOM 6801 N N . SER B 1 136 ? 120.211 122.545 469.264 1.00 62.80 136 SER B N 1
ATOM 6802 C CA . SER B 1 136 ? 120.512 122.920 467.894 1.00 58.62 136 SER B CA 1
ATOM 6803 C C . SER B 1 136 ? 120.131 121.770 466.968 1.00 64.69 136 SER B C 1
ATOM 6804 O O . SER B 1 136 ? 120.257 120.595 467.325 1.00 62.38 136 SER B O 1
ATOM 6807 N N . ALA B 1 137 ? 119.656 122.116 465.772 1.00 56.98 137 ALA B N 1
ATOM 6808 C CA . ALA B 1 137 ? 119.123 121.135 464.837 1.00 58.81 137 ALA B CA 1
ATOM 6809 C C . ALA B 1 137 ? 119.772 121.298 463.471 1.00 58.50 137 ALA B C 1
ATOM 6810 O O . ALA B 1 137 ? 120.017 122.421 463.021 1.00 56.96 137 ALA B O 1
ATOM 6812 N N . GLU B 1 138 ? 120.053 120.170 462.819 1.00 59.43 138 GLU B N 1
ATOM 6813 C CA . GLU B 1 138 ? 120.579 120.142 461.456 1.00 56.93 138 GLU B CA 1
ATOM 6814 C C . GLU B 1 138 ? 119.791 119.106 460.665 1.00 62.33 138 GLU B C 1
ATOM 6815 O O . GLU B 1 138 ? 119.923 117.901 460.908 1.00 64.98 138 GLU B O 1
ATOM 6821 N N . PHE B 1 139 ? 118.978 119.569 459.721 1.00 56.44 139 PHE B N 1
ATOM 6822 C CA . PHE B 1 139 ? 118.132 118.703 458.911 1.00 60.77 139 PHE B CA 1
ATOM 6823 C C . PHE B 1 139 ? 118.659 118.662 457.482 1.00 56.39 139 PHE B C 1
ATOM 6824 O O . PHE B 1 139 ? 118.882 119.710 456.867 1.00 56.00 139 PHE B O 1
ATOM 6832 N N . SER B 1 140 ? 118.853 117.453 456.961 1.00 56.37 140 SER B N 1
ATOM 6833 C CA . SER B 1 140 ? 119.470 117.238 455.660 1.00 58.50 140 SER B CA 1
ATOM 6834 C C . SER B 1 140 ? 118.487 116.562 454.715 1.00 56.27 140 SER B C 1
ATOM 6835 O O . SER B 1 140 ? 117.796 115.611 455.095 1.00 62.24 140 SER B O 1
ATOM 6838 N N . PHE B 1 141 ? 118.435 117.056 453.483 1.00 63.16 141 PHE B N 1
ATOM 6839 C CA . PHE B 1 141 ? 117.587 116.499 452.441 1.00 66.14 141 PHE B CA 1
ATOM 6840 C C . PHE B 1 141 ? 118.429 116.238 451.201 1.00 64.45 141 PHE B C 1
ATOM 6841 O O . PHE B 1 141 ? 119.414 116.936 450.944 1.00 66.68 141 PHE B O 1
ATOM 6849 N N . SER B 1 142 ? 118.037 115.225 450.435 1.00 52.63 142 SER B N 1
ATOM 6850 C CA . SER B 1 142 ? 118.791 114.867 449.243 1.00 63.93 142 SER B CA 1
ATOM 6851 C C . SER B 1 142 ? 118.611 115.915 448.151 1.00 65.33 142 SER B C 1
ATOM 6852 O O . SER B 1 142 ? 117.606 116.630 448.100 1.00 60.23 142 SER B O 1
ATOM 6855 N N . ALA B 1 143 ? 119.604 115.996 447.268 1.00 60.27 143 ALA B N 1
ATOM 6856 C CA . ALA B 1 143 ? 119.557 116.909 446.136 1.00 61.54 143 ALA B CA 1
ATOM 6857 C C . ALA B 1 143 ? 120.289 116.280 444.961 1.00 54.96 143 ALA B C 1
ATOM 6858 O O . ALA B 1 143 ? 121.140 115.403 445.129 1.00 63.90 143 ALA B O 1
ATOM 6860 N N . THR B 1 144 ? 119.941 116.736 443.762 1.00 69.23 144 THR B N 1
ATOM 6861 C CA . THR B 1 144 ? 120.576 116.261 442.545 1.00 63.48 144 THR B CA 1
ATOM 6862 C C . THR B 1 144 ? 121.459 117.355 441.946 1.00 68.92 144 THR B C 1
ATOM 6863 O O . THR B 1 144 ? 121.227 118.545 442.180 1.00 76.51 144 THR B O 1
ATOM 6867 N N . PRO B 1 145 ? 122.490 116.985 441.181 1.00 63.85 145 PRO B N 1
ATOM 6868 C CA . PRO B 1 145 ? 123.404 118.007 440.640 1.00 60.59 145 PRO B CA 1
ATOM 6869 C C . PRO B 1 145 ? 122.745 118.986 439.686 1.00 70.45 145 PRO B C 1
ATOM 6870 O O . PRO B 1 145 ? 123.239 120.113 439.544 1.00 72.91 145 PRO B O 1
ATOM 6874 N N . ASP B 1 146 ? 121.642 118.609 439.039 1.00 84.26 146 ASP B N 1
ATOM 6875 C CA . ASP B 1 146 ? 121.009 119.455 438.037 1.00 78.25 146 ASP B CA 1
ATOM 6876 C C . ASP B 1 146 ? 120.030 120.446 438.637 1.00 79.90 146 ASP B C 1
ATOM 6877 O O . ASP B 1 146 ? 119.467 121.261 437.899 1.00 78.47 146 ASP B O 1
ATOM 6882 N N . GLU B 1 147 ? 119.828 120.408 439.948 1.00 76.91 147 GLU B N 1
ATOM 6883 C CA . GLU B 1 147 ? 118.733 121.145 440.551 1.00 65.79 147 GLU B CA 1
ATOM 6884 C C . GLU B 1 147 ? 119.018 122.641 440.551 1.00 72.41 147 GLU B C 1
ATOM 6885 O O . GLU B 1 147 ? 120.170 123.082 440.526 1.00 73.73 147 GLU B O 1
ATOM 6891 N N . GLN B 1 148 ? 117.945 123.424 440.565 1.00 66.65 148 GLN B N 1
ATOM 6892 C CA . GLN B 1 148 ? 118.031 124.875 440.581 1.00 62.81 148 GLN B CA 1
ATOM 6893 C C . GLN B 1 148 ? 117.175 125.393 441.723 1.00 63.39 148 GLN B C 1
ATOM 6894 O O . GLN B 1 148 ? 116.044 124.933 441.914 1.00 56.28 148 GLN B O 1
ATOM 6900 N N . ILE B 1 149 ? 117.715 126.342 442.480 1.00 61.72 149 ILE B N 1
ATOM 6901 C CA . ILE B 1 149 ? 117.058 126.875 443.665 1.00 51.98 149 ILE B CA 1
ATOM 6902 C C . ILE B 1 149 ? 116.790 128.351 443.419 1.00 48.79 149 ILE B C 1
ATOM 6903 O O . ILE B 1 149 ? 117.715 129.112 443.112 1.00 52.61 149 ILE B O 1
ATOM 6908 N N . TYR B 1 150 ? 115.530 128.750 443.551 1.00 53.68 150 TYR B N 1
ATOM 6909 C CA . TYR B 1 150 ? 115.117 130.132 443.361 1.00 60.35 150 TYR B CA 1
ATOM 6910 C C . TYR B 1 150 ? 114.540 130.667 444.661 1.00 53.23 150 TYR B C 1
ATOM 6911 O O . TYR B 1 150 ? 113.807 129.962 445.359 1.00 62.25 150 TYR B O 1
ATOM 6920 N N . GLY B 1 151 ? 114.867 131.917 444.982 1.00 59.57 151 GLY B N 1
ATOM 6921 C CA . GLY B 1 151 ? 114.337 132.544 446.178 1.00 51.48 151 GLY B CA 1
ATOM 6922 C C . GLY B 1 151 ? 115.377 132.797 447.247 1.00 58.85 151 GLY B C 1
ATOM 6923 O O . GLY B 1 151 ? 116.386 133.462 446.996 1.00 72.04 151 GLY B O 1
ATOM 6924 N N . THR B 1 152 ? 115.128 132.276 448.451 1.00 62.71 152 THR B N 1
ATOM 6925 C CA . THR B 1 152 ? 116.018 132.384 449.610 1.00 59.83 152 THR B CA 1
ATOM 6926 C C . THR B 1 152 ? 116.189 133.822 450.095 1.00 58.89 152 THR B C 1
ATOM 6927 O O . THR B 1 152 ? 117.139 134.121 450.825 1.00 66.19 152 THR B O 1
ATOM 6931 N N . GLY B 1 153 ? 115.285 134.722 449.721 1.00 58.02 153 GLY B N 1
ATOM 6932 C CA . GLY B 1 153 ? 115.389 136.110 450.133 1.00 66.59 153 GLY B CA 1
ATOM 6933 C C . GLY B 1 153 ? 116.160 136.968 449.147 1.00 64.84 153 GLY B C 1
ATOM 6934 O O . GLY B 1 153 ? 116.264 136.677 447.952 1.00 61.11 153 GLY B O 1
ATOM 6935 N N . THR B 1 154 ? 116.706 138.060 449.672 1.00 66.40 154 THR B N 1
ATOM 6936 C CA . THR B 1 154 ? 117.442 139.030 448.877 1.00 58.27 154 THR B CA 1
ATOM 6937 C C . THR B 1 154 ? 118.921 139.001 449.240 1.00 65.81 154 THR B C 1
ATOM 6938 O O . THR B 1 154 ? 119.297 138.700 450.377 1.00 55.00 154 THR B O 1
ATOM 6942 N N . GLN B 1 155 ? 119.754 139.333 448.256 1.00 61.29 155 GLN B N 1
ATOM 6943 C CA . GLN B 1 155 ? 121.203 139.282 448.382 1.00 49.17 155 GLN B CA 1
ATOM 6944 C C . GLN B 1 155 ? 121.815 139.859 447.116 1.00 61.67 155 GLN B C 1
ATOM 6945 O O . GLN B 1 155 ? 121.250 139.725 446.027 1.00 70.41 155 GLN B O 1
ATOM 6951 N N . GLN B 1 156 ? 122.969 140.512 447.271 1.00 62.27 156 GLN B N 1
ATOM 6952 C CA . GLN B 1 156 ? 123.701 141.074 446.135 1.00 62.36 156 GLN B CA 1
ATOM 6953 C C . GLN B 1 156 ? 124.728 140.048 445.663 1.00 61.24 156 GLN B C 1
ATOM 6954 O O . GLN B 1 156 ? 125.933 140.165 445.894 1.00 64.39 156 GLN B O 1
ATOM 6960 N N . ASP B 1 157 ? 124.227 139.027 444.969 1.00 56.15 157 ASP B N 1
ATOM 6961 C CA . ASP B 1 157 ? 125.061 137.967 444.427 1.00 56.25 157 ASP B CA 1
ATOM 6962 C C . ASP B 1 157 ? 125.017 137.870 442.911 1.00 63.20 157 ASP B C 1
ATOM 6963 O O . ASP B 1 157 ? 125.788 137.089 442.339 1.00 57.47 157 ASP B O 1
ATOM 6968 N N . HIS B 1 158 ? 124.131 138.619 442.252 1.00 63.66 158 HIS B N 1
ATOM 6969 C CA . HIS B 1 158 ? 124.007 138.633 440.794 1.00 61.99 158 HIS B CA 1
ATOM 6970 C C . HIS B 1 158 ? 123.596 137.269 440.242 1.00 64.90 158 HIS B C 1
ATOM 6971 O O . HIS B 1 158 ? 123.960 136.911 439.119 1.00 66.88 158 HIS B O 1
ATOM 6978 N N . MET B 1 159 ? 122.836 136.497 441.023 1.00 62.59 159 MET B N 1
ATOM 6979 C CA . MET B 1 159 ? 122.374 135.178 440.610 1.00 64.38 159 MET B CA 1
ATOM 6980 C C . MET B 1 159 ? 120.916 134.992 440.998 1.00 60.24 159 MET B C 1
ATOM 6981 O O . MET B 1 159 ? 120.483 135.454 442.058 1.00 66.70 159 MET B O 1
ATOM 6986 N N . ILE B 1 160 ? 120.166 134.303 440.138 1.00 66.14 160 ILE B N 1
ATOM 6987 C CA . ILE B 1 160 ? 118.829 133.844 440.497 1.00 62.76 160 ILE B CA 1
ATOM 6988 C C . ILE B 1 160 ? 118.804 132.347 440.782 1.00 65.01 160 ILE B C 1
ATOM 6989 O O . ILE B 1 160 ? 117.860 131.869 441.430 1.00 71.45 160 ILE B O 1
ATOM 6994 N N . ASN B 1 161 ? 119.805 131.598 440.324 1.00 59.95 161 ASN B N 1
ATOM 6995 C CA . ASN B 1 161 ? 119.964 130.195 440.689 1.00 69.87 161 ASN B CA 1
ATOM 6996 C C . ASN B 1 161 ? 120.929 130.114 441.867 1.00 62.20 161 ASN B C 1
ATOM 6997 O O . ASN B 1 161 ? 122.130 130.362 441.716 1.00 64.41 161 ASN B O 1
ATOM 7002 N N . LYS B 1 162 ? 120.403 129.767 443.039 1.00 62.58 162 LYS B N 1
ATOM 7003 C CA . LYS B 1 162 ? 121.180 129.738 444.271 1.00 61.08 162 LYS B CA 1
ATOM 7004 C C . LYS B 1 162 ? 121.864 128.398 444.514 1.00 61.00 162 LYS B C 1
ATOM 7005 O O . LYS B 1 162 ? 122.432 128.197 445.592 1.00 60.82 162 LYS B O 1
ATOM 7011 N N . LYS B 1 163 ? 121.815 127.482 443.550 1.00 61.28 163 LYS B N 1
ATOM 7012 C CA . LYS B 1 163 ? 122.463 126.187 443.712 1.00 54.87 163 LYS B CA 1
ATOM 7013 C C . LYS B 1 163 ? 123.966 126.354 443.905 1.00 59.71 163 LYS B C 1
ATOM 7014 O O . LYS B 1 163 ? 124.605 127.191 443.261 1.00 66.60 163 LYS B O 1
ATOM 7020 N N . GLY B 1 164 ? 124.526 125.553 444.808 1.00 61.50 164 GLY B N 1
ATOM 7021 C CA . GLY B 1 164 ? 125.939 125.617 445.112 1.00 61.37 164 GLY B CA 1
ATOM 7022 C C . GLY B 1 164 ? 126.340 126.716 446.067 1.00 64.42 164 GLY B C 1
ATOM 7023 O O . GLY B 1 164 ? 127.541 126.931 446.267 1.00 63.95 164 GLY B O 1
ATOM 7024 N N . SER B 1 165 ? 125.380 127.419 446.661 1.00 66.30 165 SER B N 1
ATOM 7025 C CA . SER B 1 165 ? 125.655 128.514 447.578 1.00 69.68 165 SER B CA 1
ATOM 7026 C C . SER B 1 165 ? 125.228 128.145 448.992 1.00 65.69 165 SER B C 1
ATOM 7027 O O . SER B 1 165 ? 124.283 127.377 449.196 1.00 60.20 165 SER B O 1
ATOM 7030 N N . VAL B 1 166 ? 125.945 128.695 449.968 1.00 63.00 166 VAL B N 1
ATOM 7031 C CA . VAL B 1 166 ? 125.557 128.637 451.371 1.00 59.26 166 VAL B CA 1
ATOM 7032 C C . VAL B 1 166 ? 125.069 130.020 451.774 1.00 60.71 166 VAL B C 1
ATOM 7033 O O . VAL B 1 166 ? 125.769 131.017 451.561 1.00 70.18 166 VAL B O 1
ATOM 7037 N N . ILE B 1 167 ? 123.870 130.082 452.343 1.00 56.26 167 ILE B N 1
ATOM 7038 C CA . ILE B 1 167 ? 123.238 131.341 452.715 1.00 57.36 167 ILE B CA 1
ATOM 7039 C C . ILE B 1 167 ? 123.097 131.354 454.231 1.00 59.23 167 ILE B C 1
ATOM 7040 O O . ILE B 1 167 ? 122.296 130.596 454.795 1.00 62.29 167 ILE B O 1
ATOM 7045 N N . ASP B 1 168 ? 123.879 132.203 454.892 1.00 57.30 168 ASP B N 1
ATOM 7046 C CA . ASP B 1 168 ? 123.766 132.359 456.334 1.00 59.11 168 ASP B CA 1
ATOM 7047 C C . ASP B 1 168 ? 122.493 133.117 456.685 1.00 61.31 168 ASP B C 1
ATOM 7048 O O . ASP B 1 168 ? 122.134 134.097 456.027 1.00 58.93 168 ASP B O 1
ATOM 7053 N N . MET B 1 169 ? 121.807 132.661 457.733 1.00 64.19 169 MET B N 1
ATOM 7054 C CA . MET B 1 169 ? 120.565 133.297 458.175 1.00 64.54 169 MET B CA 1
ATOM 7055 C C . MET B 1 169 ? 120.879 134.304 459.283 1.00 56.96 169 MET B C 1
ATOM 7056 O O . MET B 1 169 ? 120.512 134.149 460.448 1.00 58.84 169 MET B O 1
ATOM 7061 N N . VAL B 1 170 ? 121.580 135.363 458.879 1.00 56.19 170 VAL B N 1
ATOM 7062 C CA . VAL B 1 170 ? 121.932 136.480 459.751 1.00 61.51 170 VAL B CA 1
ATOM 7063 C C . VAL B 1 170 ? 121.667 137.762 458.977 1.00 62.11 170 VAL B C 1
ATOM 7064 O O . VAL B 1 170 ? 122.212 137.948 457.883 1.00 66.36 170 VAL B O 1
ATOM 7068 N N . ASN B 1 171 ? 120.844 138.646 459.535 1.00 57.63 171 ASN B N 1
ATOM 7069 C CA . ASN B 1 171 ? 120.418 139.832 458.806 1.00 56.38 171 ASN B CA 1
ATOM 7070 C C . ASN B 1 171 ? 121.438 140.955 458.931 1.00 55.60 171 ASN B C 1
ATOM 7071 O O . ASN B 1 171 ? 122.012 141.180 460.000 1.00 60.93 171 ASN B O 1
ATOM 7076 N N . PHE B 1 172 ? 121.657 141.659 457.823 1.00 63.39 172 PHE B N 1
ATOM 7077 C CA . PHE B 1 172 ? 122.387 142.920 457.820 1.00 58.20 172 PHE B CA 1
ATOM 7078 C C . PHE B 1 172 ? 122.006 143.678 456.553 1.00 61.4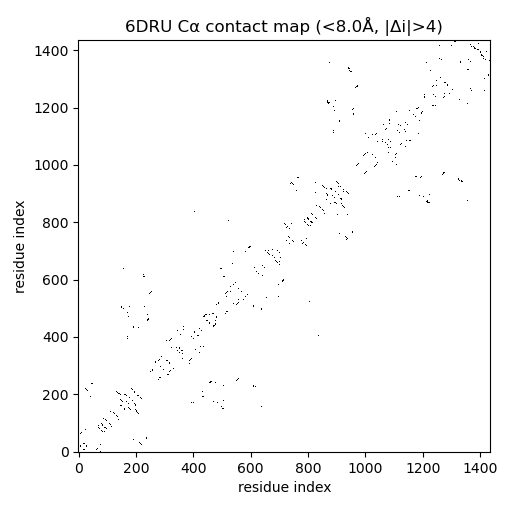6 172 PHE B C 1
ATOM 7079 O O . PHE B 1 172 ? 121.235 143.189 455.723 1.00 59.44 172 PHE B O 1
ATOM 7087 N N . ASN B 1 173 ? 122.555 144.884 456.419 1.00 60.59 173 ASN B N 1
ATOM 7088 C CA . ASN B 1 173 ? 122.194 145.806 455.345 1.00 56.98 173 ASN B CA 1
ATOM 7089 C C . ASN B 1 173 ? 122.271 145.133 453.980 1.00 56.75 173 ASN B C 1
ATOM 7090 O O . ASN B 1 173 ? 123.328 144.632 453.583 1.00 54.24 173 ASN B O 1
ATOM 7095 N N . SER B 1 174 ? 121.132 145.113 453.280 1.00 57.74 174 SER B N 1
ATOM 7096 C CA . SER B 1 174 ? 120.931 144.595 451.917 1.00 62.37 174 SER B CA 1
ATOM 7097 C C . SER B 1 174 ? 120.873 143.074 451.856 1.00 57.76 174 SER B C 1
ATOM 7098 O O . SER B 1 174 ? 120.855 142.512 450.751 1.00 59.66 174 SER B O 1
ATOM 7101 N N . TYR B 1 175 ? 120.828 142.388 452.995 1.00 60.09 175 TYR B N 1
ATOM 7102 C CA . TYR B 1 175 ? 120.926 140.931 453.049 1.00 49.26 175 TYR B CA 1
ATOM 7103 C C . TYR B 1 175 ? 119.789 140.409 453.922 1.00 59.84 175 TYR B C 1
ATOM 7104 O O . TYR B 1 175 ? 119.865 140.476 455.153 1.00 61.50 175 TYR B O 1
ATOM 7113 N N . ILE B 1 176 ? 118.741 139.890 453.289 1.00 57.23 176 ILE B N 1
ATOM 7114 C CA . ILE B 1 176 ? 117.576 139.382 454.011 1.00 54.74 176 ILE B CA 1
ATOM 7115 C C . ILE B 1 176 ? 117.413 137.895 453.714 1.00 55.01 176 ILE B C 1
ATOM 7116 O O . ILE B 1 176 ? 116.575 137.518 452.882 1.00 56.70 176 ILE B O 1
ATOM 7121 N N . PRO B 1 177 ? 118.186 137.022 454.358 1.00 60.91 177 PRO B N 1
ATOM 7122 C CA . PRO B 1 177 ? 118.051 135.582 454.095 1.00 62.49 177 PRO B CA 1
ATOM 7123 C C . PRO B 1 177 ? 116.725 135.055 454.621 1.00 61.26 177 PRO B C 1
ATOM 7124 O O . PRO B 1 177 ? 116.391 135.229 455.796 1.00 64.47 177 PRO B O 1
ATOM 7128 N N . THR B 1 178 ? 115.967 134.411 453.741 1.00 63.76 178 THR B N 1
ATOM 7129 C CA . THR B 1 178 ? 114.667 133.871 454.114 1.00 60.94 178 THR B CA 1
ATOM 7130 C C . THR B 1 178 ? 114.512 132.466 453.547 1.00 60.43 178 THR B C 1
ATOM 7131 O O . THR B 1 178 ? 114.533 132.285 452.325 1.00 62.94 178 THR B O 1
ATOM 7135 N N . PRO B 1 179 ? 114.347 131.450 454.395 1.00 63.78 179 PRO B N 1
ATOM 7136 C CA . PRO B 1 179 ? 114.328 130.054 453.920 1.00 62.45 179 PRO B CA 1
ATOM 7137 C C . PRO B 1 179 ? 113.002 129.659 453.273 1.00 63.92 179 PRO B C 1
ATOM 7138 O O . PRO B 1 179 ? 112.263 128.801 453.765 1.00 63.11 179 PRO B O 1
ATOM 7142 N N . VAL B 1 180 ? 112.692 130.301 452.149 1.00 63.67 180 VAL B N 1
ATOM 7143 C CA . VAL B 1 180 ? 111.567 129.937 451.293 1.00 57.48 180 VAL B CA 1
ATOM 7144 C C . VAL B 1 180 ? 112.106 129.887 449.871 1.00 55.34 180 VAL B C 1
ATOM 7145 O O . VAL B 1 180 ? 112.528 130.917 449.332 1.00 69.98 180 VAL B O 1
ATOM 7149 N N . PHE B 1 181 ? 112.108 128.702 449.264 1.00 52.52 181 PHE B N 1
ATOM 7150 C CA . PHE B 1 181 ? 112.682 128.551 447.936 1.00 55.29 181 PHE B CA 1
ATOM 7151 C C . PHE B 1 181 ? 111.822 127.636 447.076 1.00 60.61 181 PHE B C 1
ATOM 7152 O O . PHE B 1 181 ? 111.085 126.785 447.581 1.00 63.27 181 PHE B O 1
ATOM 7160 N N . MET B 1 182 ? 111.924 127.834 445.765 1.00 56.09 182 MET B N 1
ATOM 7161 C CA . MET B 1 182 ? 111.333 126.954 444.771 1.00 53.11 182 MET B CA 1
ATOM 7162 C C . MET B 1 182 ? 112.431 126.178 444.060 1.00 52.84 182 MET B C 1
ATOM 7163 O O . MET B 1 182 ? 113.532 126.689 443.839 1.00 54.91 182 MET B O 1
ATOM 7168 N N . SER B 1 183 ? 112.122 124.937 443.707 1.00 59.18 183 SER B N 1
ATOM 7169 C CA . SER B 1 183 ? 113.008 124.105 442.913 1.00 59.47 183 SER B CA 1
ATOM 7170 C C . SER B 1 183 ? 112.399 123.885 441.535 1.00 64.55 183 SER B C 1
ATOM 7171 O O . SER B 1 183 ? 111.175 123.827 441.381 1.00 62.24 183 SER B O 1
ATOM 7174 N N . ASN B 1 184 ? 113.264 123.767 440.525 1.00 65.96 184 ASN B N 1
ATOM 7175 C CA . ASN B 1 184 ? 112.774 123.489 439.181 1.00 61.20 184 ASN B CA 1
ATOM 7176 C C . ASN B 1 184 ? 112.233 122.073 439.044 1.00 70.46 184 ASN B C 1
ATOM 7177 O O . ASN B 1 184 ? 111.650 121.750 438.003 1.00 74.52 184 ASN B O 1
ATOM 7182 N N . LYS B 1 185 ? 112.411 121.227 440.062 1.00 63.90 185 LYS B N 1
ATOM 7183 C CA . LYS B 1 185 ? 111.780 119.914 440.083 1.00 62.79 185 LYS B CA 1
ATOM 7184 C C . LYS B 1 185 ? 110.276 119.988 440.299 1.00 69.93 185 LYS B C 1
ATOM 7185 O O . LYS B 1 185 ? 109.595 118.968 440.144 1.00 81.37 185 LYS B O 1
ATOM 7191 N N . GLY B 1 186 ? 109.744 121.154 440.653 1.00 64.34 186 GLY B N 1
ATOM 7192 C CA . GLY B 1 186 ? 108.315 121.301 440.832 1.00 68.58 186 GLY B CA 1
ATOM 7193 C C . GLY B 1 186 ? 107.866 121.204 442.275 1.00 69.60 186 GLY B C 1
ATOM 7194 O O . GLY B 1 186 ? 106.871 120.535 442.573 1.00 75.01 186 GLY B O 1
ATOM 7195 N N . TYR B 1 187 ? 108.584 121.861 443.182 1.00 62.83 187 TYR B N 1
ATOM 7196 C CA . TYR B 1 187 ? 108.158 121.896 444.573 1.00 73.24 187 TYR B CA 1
ATOM 7197 C C . TYR B 1 187 ? 108.744 123.124 445.249 1.00 65.93 187 TYR B C 1
ATOM 7198 O O . TYR B 1 187 ? 109.769 123.663 444.824 1.00 65.76 187 TYR B O 1
ATOM 7207 N N . ALA B 1 188 ? 108.067 123.562 446.306 1.00 57.60 188 ALA B N 1
ATOM 7208 C CA . ALA B 1 188 ? 108.526 124.653 447.148 1.00 59.79 188 ALA B CA 1
ATOM 7209 C C . ALA B 1 188 ? 108.698 124.155 448.578 1.00 62.01 188 ALA B C 1
ATOM 7210 O O . ALA B 1 188 ? 108.129 123.136 448.977 1.00 59.39 188 ALA B O 1
ATOM 7212 N N . PHE B 1 189 ? 109.493 124.894 449.349 1.00 63.14 189 PHE B N 1
ATOM 7213 C CA . PHE B 1 189 ? 109.900 124.475 450.681 1.00 51.12 189 PHE B CA 1
ATOM 7214 C C . PHE B 1 189 ? 109.975 125.699 451.581 1.00 57.13 189 PHE B C 1
ATOM 7215 O O . PHE B 1 189 ? 110.513 126.736 451.185 1.00 61.93 189 PHE B O 1
ATOM 7223 N N . ILE B 1 190 ? 109.424 125.580 452.787 1.00 54.77 190 ILE B N 1
ATOM 7224 C CA . ILE B 1 190 ? 109.443 126.656 453.772 1.00 58.17 190 ILE B CA 1
ATOM 7225 C C . ILE B 1 190 ? 110.026 126.108 455.065 1.00 64.55 190 ILE B C 1
ATOM 7226 O O . ILE B 1 190 ? 109.452 125.195 455.670 1.00 63.40 190 ILE B O 1
ATOM 7231 N N . TRP B 1 191 ? 111.155 126.669 455.492 1.00 60.46 191 TRP B N 1
ATOM 7232 C CA . TRP B 1 191 ? 111.771 126.334 456.776 1.00 56.19 191 TRP B CA 1
ATOM 7233 C C . TRP B 1 191 ? 111.176 127.291 457.802 1.00 65.91 191 TRP B C 1
ATOM 7234 O O . TRP B 1 191 ? 111.692 128.383 458.043 1.00 61.61 191 TRP B O 1
ATOM 7245 N N . ASN B 1 192 ? 110.058 126.874 458.401 1.00 61.02 192 ASN B N 1
ATOM 7246 C CA . ASN B 1 192 ? 109.262 127.730 459.285 1.00 60.29 192 ASN B CA 1
ATOM 7247 C C . ASN B 1 192 ? 109.918 127.799 460.665 1.00 64.35 192 ASN B C 1
ATOM 7248 O O . ASN B 1 192 ? 109.458 127.220 461.652 1.00 66.83 192 ASN B O 1
ATOM 7253 N N . MET B 1 193 ? 111.029 128.539 460.721 1.00 64.50 193 MET B N 1
ATOM 7254 C CA . MET B 1 193 ? 111.846 128.638 461.921 1.00 51.99 193 MET B CA 1
ATOM 7255 C C . MET B 1 193 ? 112.330 130.075 462.081 1.00 54.21 193 MET B C 1
ATOM 7256 O O . MET B 1 193 ? 112.882 130.651 461.126 1.00 58.65 193 MET B O 1
ATOM 7261 N N . PRO B 1 194 ? 112.158 130.677 463.257 1.00 56.42 194 PRO B N 1
ATOM 7262 C CA . PRO B 1 194 ? 112.694 132.020 463.506 1.00 53.46 194 PRO B CA 1
ATOM 7263 C C . PRO B 1 194 ? 114.134 132.042 463.996 1.00 61.97 194 PRO B C 1
ATOM 7264 O O . PRO B 1 194 ? 114.659 133.128 464.264 1.00 62.01 194 PRO B O 1
ATOM 7268 N N . ALA B 1 195 ? 114.773 130.883 464.124 1.00 57.26 195 ALA B N 1
ATOM 7269 C CA . ALA B 1 195 ? 116.131 130.817 464.637 1.00 52.59 195 ALA B CA 1
ATOM 7270 C C . ALA B 1 195 ? 117.142 131.164 463.552 1.00 55.54 195 ALA B C 1
ATOM 7271 O O . ALA B 1 195 ? 116.934 130.888 462.367 1.00 70.80 195 ALA B O 1
ATOM 7273 N N . GLU B 1 196 ? 118.241 131.786 463.970 1.00 60.12 196 GLU B N 1
ATOM 7274 C CA . GLU B 1 196 ? 119.364 131.988 463.069 1.00 54.59 196 GLU B CA 1
ATOM 7275 C C . GLU B 1 196 ? 120.002 130.649 462.723 1.00 58.44 196 GLU B C 1
ATOM 7276 O O . GLU B 1 196 ? 119.911 129.677 463.479 1.00 56.72 196 GLU B O 1
ATOM 7282 N N . GLY B 1 197 ? 120.653 130.600 461.567 1.00 65.18 197 GLY B N 1
ATOM 7283 C CA . GLY B 1 197 ? 121.252 129.356 461.134 1.00 62.31 197 GLY B CA 1
ATOM 7284 C C . GLY B 1 197 ? 121.975 129.419 459.807 1.00 62.75 197 GLY B C 1
ATOM 7285 O O . GLY B 1 197 ? 122.816 130.294 459.582 1.00 63.45 197 GLY B O 1
ATOM 7286 N N . ARG B 1 198 ? 121.635 128.494 458.912 1.00 69.80 198 ARG B N 1
ATOM 7287 C CA . ARG B 1 198 ? 122.433 128.252 457.721 1.00 56.51 198 ARG B CA 1
ATOM 7288 C C . ARG B 1 198 ? 121.565 127.575 456.671 1.00 65.10 198 ARG B C 1
ATOM 7289 O O . ARG B 1 198 ? 120.741 126.716 456.997 1.00 69.14 198 ARG B O 1
ATOM 7297 N N . MET B 1 199 ? 121.753 127.974 455.416 1.00 62.38 199 MET B N 1
ATOM 7298 C CA . MET B 1 199 ? 121.124 127.328 454.271 1.00 53.92 199 MET B CA 1
ATOM 7299 C C . MET B 1 199 ? 122.227 126.761 453.390 1.00 59.29 199 MET B C 1
ATOM 7300 O O . MET B 1 199 ? 123.049 127.517 452.864 1.00 69.28 199 MET B O 1
ATOM 7305 N N . GLU B 1 200 ? 122.251 125.441 453.236 1.00 62.58 200 GLU B N 1
ATOM 7306 C CA . GLU B 1 200 ? 123.231 124.765 452.391 1.00 61.77 200 GLU B CA 1
ATOM 7307 C C . GLU B 1 200 ? 122.516 124.174 451.183 1.00 60.17 200 GLU B C 1
ATOM 7308 O O . GLU B 1 200 ? 121.779 123.191 451.312 1.00 63.34 200 GLU B O 1
ATOM 7314 N N . PHE B 1 201 ? 122.735 124.765 450.012 1.00 55.70 201 PHE B N 1
ATOM 7315 C CA . PHE B 1 201 ? 122.198 124.217 448.769 1.00 51.68 201 PHE B CA 1
ATOM 7316 C C . PHE B 1 201 ? 123.321 123.528 447.995 1.00 59.27 201 PHE B C 1
ATOM 7317 O O . PHE B 1 201 ? 123.767 123.971 446.937 1.00 55.81 201 PHE B O 1
ATOM 7325 N N . GLY B 1 202 ? 123.774 122.405 448.564 1.00 70.48 202 GLY B N 1
ATOM 7326 C CA . GLY B 1 202 ? 124.886 121.669 448.005 1.00 58.88 202 GLY B CA 1
ATOM 7327 C C . GLY B 1 202 ? 124.495 120.835 446.801 1.00 63.11 202 GLY B C 1
ATOM 7328 O O . GLY B 1 202 ? 123.325 120.722 446.439 1.00 61.30 202 GLY B O 1
ATOM 7329 N N . THR B 1 203 ? 125.515 120.241 446.175 1.00 61.02 203 THR B N 1
ATOM 7330 C CA . THR B 1 203 ? 125.293 119.455 444.965 1.00 49.27 203 THR B CA 1
ATOM 7331 C C . THR B 1 203 ? 124.376 118.268 445.232 1.00 55.16 203 THR B C 1
ATOM 7332 O O . THR B 1 203 ? 123.448 117.999 444.460 1.00 71.74 203 THR B O 1
ATOM 7336 N N . LEU B 1 204 ? 124.614 117.548 446.326 1.00 51.70 204 LEU B N 1
ATOM 7337 C CA . LEU B 1 204 ? 123.870 116.332 446.616 1.00 56.89 204 LEU B CA 1
ATOM 7338 C C . LEU B 1 204 ? 123.084 116.396 447.917 1.00 59.35 204 LEU B C 1
ATOM 7339 O O . LEU B 1 204 ? 122.394 115.425 448.250 1.00 62.53 204 LEU B O 1
ATOM 7344 N N . ARG B 1 205 ? 123.157 117.500 448.655 1.00 59.65 205 ARG B N 1
ATOM 7345 C CA . ARG B 1 205 ? 122.487 117.585 449.946 1.00 61.14 205 ARG B CA 1
ATOM 7346 C C . ARG B 1 205 ? 122.056 119.018 450.215 1.00 55.34 205 ARG B C 1
ATOM 7347 O O . ARG B 1 205 ? 122.848 119.951 450.054 1.00 57.45 205 ARG B O 1
ATOM 7355 N N . THR B 1 206 ? 120.799 119.179 450.616 1.00 50.57 206 THR B N 1
ATOM 7356 C CA . THR B 1 206 ? 120.261 120.447 451.086 1.00 56.28 206 THR B CA 1
ATOM 7357 C C . THR B 1 206 ? 120.119 120.382 452.600 1.00 61.04 206 THR B C 1
ATOM 7358 O O . THR B 1 206 ? 119.503 119.449 453.126 1.00 67.10 206 THR B O 1
ATOM 7362 N N . ARG B 1 207 ? 120.690 121.361 453.298 1.00 49.66 207 ARG B N 1
ATOM 7363 C CA . ARG B 1 207 ? 120.723 121.338 454.753 1.00 59.52 207 ARG B CA 1
ATOM 7364 C C . ARG B 1 207 ? 120.275 122.674 455.326 1.00 57.20 207 ARG B C 1
ATOM 7365 O O . ARG B 1 207 ? 120.750 123.731 454.898 1.00 65.48 207 ARG B O 1
ATOM 7373 N N . PHE B 1 208 ? 119.362 122.616 456.293 1.00 43.39 208 PHE B N 1
ATOM 7374 C CA . PHE B 1 208 ? 118.954 123.764 457.088 1.00 56.34 208 PHE B CA 1
ATOM 7375 C C . PHE B 1 208 ? 119.349 123.522 458.538 1.00 62.14 208 PHE B C 1
ATOM 7376 O O . PHE B 1 208 ? 119.250 122.397 459.036 1.00 57.24 208 PHE B O 1
ATOM 7384 N N . THR B 1 209 ? 119.795 124.578 459.215 1.00 62.59 209 THR B N 1
ATOM 7385 C CA . THR B 1 209 ? 120.215 124.477 460.605 1.00 59.44 209 THR B CA 1
ATOM 7386 C C . THR B 1 209 ? 119.520 125.540 461.443 1.00 58.46 209 THR B C 1
ATOM 7387 O O . THR B 1 209 ? 119.114 126.590 460.939 1.00 64.02 209 THR B O 1
ATOM 7391 N N . ALA B 1 210 ? 119.389 125.250 462.735 1.00 62.84 210 ALA B N 1
ATOM 7392 C CA . ALA B 1 210 ? 118.840 126.183 463.711 1.00 57.44 210 ALA B CA 1
ATOM 7393 C C . ALA B 1 210 ? 119.779 126.211 464.906 1.00 64.91 210 ALA B C 1
ATOM 7394 O O . ALA B 1 210 ? 120.073 125.162 465.488 1.00 62.35 210 ALA B O 1
ATOM 7396 N N . ALA B 1 211 ? 120.256 127.407 465.265 1.00 59.63 211 ALA B N 1
ATOM 7397 C CA . ALA B 1 211 ? 121.236 127.524 466.341 1.00 52.88 211 ALA B CA 1
ATOM 7398 C C . ALA B 1 211 ? 120.655 127.069 467.674 1.00 66.84 211 ALA B C 1
ATOM 7399 O O . ALA B 1 211 ? 121.321 126.371 468.448 1.00 65.16 211 ALA B O 1
ATOM 7401 N N . SER B 1 212 ? 119.416 127.459 467.961 1.00 59.31 212 SER B N 1
ATOM 7402 C CA . SER B 1 212 ? 118.754 127.085 469.202 1.00 57.98 212 SER B CA 1
ATOM 7403 C C . SER B 1 212 ? 117.255 127.067 468.959 1.00 55.59 212 SER B C 1
ATOM 7404 O O . SER B 1 212 ? 116.699 128.045 468.451 1.00 56.41 212 SER B O 1
ATOM 7407 N N . THR B 1 213 ? 116.610 125.960 469.313 1.00 56.47 213 THR B N 1
ATOM 7408 C CA . THR B 1 213 ? 115.176 125.823 469.101 1.00 71.24 213 THR B CA 1
ATOM 7409 C C . THR B 1 213 ? 114.642 124.729 470.013 1.00 68.44 213 THR B C 1
ATOM 7410 O O . THR B 1 213 ? 115.399 123.959 470.609 1.00 59.09 213 THR B O 1
ATOM 7414 N N . THR B 1 214 ? 113.315 124.678 470.114 1.00 61.35 214 THR B N 1
ATOM 7415 C CA . THR B 1 214 ? 112.621 123.612 470.820 1.00 63.79 214 THR B CA 1
ATOM 7416 C C . THR B 1 214 ? 111.767 122.763 469.892 1.00 69.54 214 THR B C 1
ATOM 7417 O O . THR B 1 214 ? 111.099 121.835 470.364 1.00 66.24 214 THR B O 1
ATOM 7421 N N . LEU B 1 215 ? 111.778 123.047 468.590 1.00 64.81 215 LEU B N 1
ATOM 7422 C CA . LEU B 1 215 ? 110.901 122.381 467.639 1.00 61.81 215 LEU B CA 1
ATOM 7423 C C . LEU B 1 215 ? 111.321 122.691 466.208 1.00 65.97 215 LEU B C 1
ATOM 7424 O O . LEU B 1 215 ? 111.569 123.852 465.869 1.00 58.33 215 LEU B O 1
ATOM 7429 N N . VAL B 1 216 ? 111.413 121.664 465.368 1.00 53.32 216 VAL B N 1
ATOM 7430 C CA . VAL B 1 216 ? 111.691 121.827 463.946 1.00 48.70 216 VAL B CA 1
ATOM 7431 C C . VAL B 1 216 ? 110.370 121.787 463.192 1.00 58.14 216 VAL B C 1
ATOM 7432 O O . VAL B 1 216 ? 109.480 120.995 463.524 1.00 60.67 216 VAL B O 1
ATOM 7436 N N . ASP B 1 217 ? 110.233 122.645 462.182 1.00 55.32 217 ASP B N 1
ATOM 7437 C CA . ASP B 1 217 ? 108.966 122.796 461.470 1.00 55.35 217 ASP B CA 1
ATOM 7438 C C . ASP B 1 217 ? 109.246 123.227 460.038 1.00 58.36 217 ASP B C 1
ATOM 7439 O O . ASP B 1 217 ? 109.870 124.270 459.816 1.00 63.37 217 ASP B O 1
ATOM 7444 N N . TYR B 1 218 ? 108.783 122.437 459.070 1.00 52.82 218 TYR B N 1
ATOM 7445 C CA . TYR B 1 218 ? 108.908 122.817 457.670 1.00 64.66 218 TYR B CA 1
ATOM 7446 C C . TYR B 1 218 ? 107.699 122.316 456.892 1.00 60.98 218 TYR B C 1
ATOM 7447 O O . TYR B 1 218 ? 106.968 121.428 457.339 1.00 58.09 218 TYR B O 1
ATOM 7456 N N . VAL B 1 219 ? 107.496 122.910 455.716 1.00 55.76 219 VAL B N 1
ATOM 7457 C CA . VAL B 1 219 ? 106.382 122.585 454.833 1.00 63.42 219 VAL B CA 1
ATOM 7458 C C . VAL B 1 219 ? 106.924 122.380 453.425 1.00 56.86 219 VAL B C 1
ATOM 7459 O O . VAL B 1 219 ? 107.746 123.168 452.947 1.00 62.17 219 VAL B O 1
ATOM 7463 N N . ILE B 1 220 ? 106.465 121.320 452.762 1.00 53.34 220 ILE B N 1
ATOM 7464 C CA . ILE B 1 220 ? 106.839 121.028 451.383 1.00 63.08 220 ILE B CA 1
ATOM 7465 C C . ILE B 1 220 ? 105.564 120.912 450.558 1.00 66.23 220 ILE B C 1
ATOM 7466 O O . ILE B 1 220 ? 104.608 120.244 450.970 1.00 73.13 220 ILE B O 1
ATOM 7471 N N . VAL B 1 221 ? 105.546 121.578 449.406 1.00 56.95 221 VAL B N 1
ATOM 7472 C CA . VAL B 1 221 ? 104.385 121.620 448.526 1.00 67.12 221 VAL B CA 1
ATOM 7473 C C . VAL B 1 221 ? 104.850 121.359 447.100 1.00 68.61 221 VAL B C 1
ATOM 7474 O O . VAL B 1 221 ? 105.901 121.856 446.681 1.00 65.21 221 VAL B O 1
ATOM 7478 N N . ALA B 1 222 ? 104.075 120.571 446.359 1.00 70.45 222 ALA B N 1
ATOM 7479 C CA . ALA B 1 222 ? 104.445 120.144 445.019 1.00 77.69 222 ALA B CA 1
ATOM 7480 C C . ALA B 1 222 ? 103.574 120.818 443.966 1.00 69.74 222 ALA B C 1
ATOM 7481 O O . ALA B 1 222 ? 102.414 121.160 444.213 1.00 70.85 222 ALA B O 1
ATOM 7483 N N . ALA B 1 223 ? 104.153 121.000 442.781 1.00 67.64 223 ALA B N 1
ATOM 7484 C CA . ALA B 1 223 ? 103.430 121.508 441.625 1.00 64.39 223 ALA B CA 1
ATOM 7485 C C . ALA B 1 223 ? 104.018 120.876 440.374 1.00 68.61 223 ALA B C 1
ATOM 7486 O O . ALA B 1 223 ? 105.170 120.435 440.362 1.00 73.89 223 ALA B O 1
ATOM 7488 N N . GLN B 1 224 ? 103.213 120.837 439.318 1.00 71.62 224 GLN B N 1
ATOM 7489 C CA . GLN B 1 224 ? 103.675 120.255 438.067 1.00 74.63 224 GLN B CA 1
ATOM 7490 C C . GLN B 1 224 ? 104.817 121.094 437.495 1.00 75.01 224 GLN B C 1
ATOM 7491 O O . GLN B 1 224 ? 104.822 122.320 437.645 1.00 75.66 224 GLN B O 1
ATOM 7497 N N . PRO B 1 225 ? 105.801 120.466 436.849 1.00 67.18 225 PRO B N 1
ATOM 7498 C CA . PRO B 1 225 ? 107.008 121.200 436.452 1.00 64.79 225 PRO B CA 1
ATOM 7499 C C . PRO B 1 225 ? 106.700 122.315 435.465 1.00 72.97 225 PRO B C 1
ATOM 7500 O O . PRO B 1 225 ? 105.769 122.230 434.661 1.00 77.68 225 PRO B O 1
ATOM 7504 N N . GLY B 1 226 ? 107.506 123.376 435.537 1.00 74.92 226 GLY B N 1
ATOM 7505 C CA . GLY B 1 226 ? 107.285 124.573 434.756 1.00 65.88 226 GLY B CA 1
ATOM 7506 C C . GLY B 1 226 ? 106.179 125.473 435.259 1.00 67.91 226 GLY B C 1
ATOM 7507 O O . GLY B 1 226 ? 106.059 126.607 434.778 1.00 84.10 226 GLY B O 1
ATOM 7508 N N . ASP B 1 227 ? 105.369 125.013 436.212 1.00 63.77 227 ASP B N 1
ATOM 7509 C CA . ASP B 1 227 ? 104.197 125.752 436.677 1.00 84.01 227 ASP B CA 1
ATOM 7510 C C . ASP B 1 227 ? 104.536 126.449 437.993 1.00 82.74 227 ASP B C 1
ATOM 7511 O O . ASP B 1 227 ? 104.131 126.033 439.078 1.00 77.79 227 ASP B O 1
ATOM 7516 N N . TYR B 1 228 ? 105.301 127.536 437.882 1.00 75.67 228 TYR B N 1
ATOM 7517 C CA . TYR B 1 228 ? 105.721 128.279 439.062 1.00 64.45 228 TYR B CA 1
ATOM 7518 C C . TYR B 1 228 ? 104.623 129.172 439.623 1.00 71.19 228 TYR B C 1
ATOM 7519 O O . TYR B 1 228 ? 104.679 129.529 440.806 1.00 75.21 228 TYR B O 1
ATOM 7528 N N . ASP B 1 229 ? 103.632 129.541 438.808 1.00 73.84 229 ASP B N 1
ATOM 7529 C CA . ASP B 1 229 ? 102.542 130.374 439.306 1.00 77.73 229 ASP B CA 1
ATOM 7530 C C . ASP B 1 229 ? 101.749 129.671 440.399 1.00 75.19 229 ASP B C 1
ATOM 7531 O O . ASP B 1 229 ? 101.234 130.329 441.311 1.00 76.08 229 ASP B O 1
ATOM 7536 N N . THR B 1 230 ? 101.636 128.342 440.329 1.00 77.51 230 THR B N 1
ATOM 7537 C CA . THR B 1 230 ? 100.949 127.609 441.388 1.00 80.46 230 THR B CA 1
ATOM 7538 C C . THR B 1 230 ? 101.795 127.550 442.652 1.00 74.15 230 THR B C 1
ATOM 7539 O O . THR B 1 230 ? 101.271 127.700 443.762 1.00 68.97 230 THR B O 1
ATOM 7543 N N . LEU B 1 231 ? 103.104 127.335 442.503 1.00 68.48 231 LEU B N 1
ATOM 7544 C CA . LEU B 1 231 ? 103.991 127.331 443.662 1.00 64.68 231 LEU B CA 1
ATOM 7545 C C . LEU B 1 231 ? 103.856 128.625 444.454 1.00 69.64 231 LEU B C 1
ATOM 7546 O O . LEU B 1 231 ? 103.731 128.605 445.683 1.00 67.35 231 LEU B O 1
ATOM 7551 N N . GLN B 1 232 ? 103.858 129.766 443.759 1.00 64.19 232 GLN B N 1
ATOM 7552 C CA . GLN B 1 232 ? 103.659 131.041 444.438 1.00 58.92 232 GLN B CA 1
ATOM 7553 C C . GLN B 1 232 ? 102.245 131.168 444.989 1.00 59.15 232 GLN B C 1
ATOM 7554 O O . GLN B 1 232 ? 102.036 131.838 446.007 1.00 64.10 232 GLN B O 1
ATOM 7560 N N . GLN B 1 233 ? 101.266 130.544 444.331 1.00 69.69 233 GLN B N 1
ATOM 7561 C CA . GLN B 1 233 ? 99.908 130.525 444.865 1.00 71.44 233 GLN B CA 1
ATOM 7562 C C . GLN B 1 233 ? 99.840 129.727 446.160 1.00 67.07 233 GLN B C 1
ATOM 7563 O O . GLN B 1 233 ? 99.092 130.082 447.079 1.00 66.60 233 GLN B O 1
ATOM 7569 N N . ARG B 1 234 ? 100.606 128.638 446.246 1.00 59.66 234 ARG B N 1
ATOM 7570 C CA . ARG B 1 234 ? 100.623 127.828 447.457 1.00 64.26 234 ARG B CA 1
ATOM 7571 C C . ARG B 1 234 ? 101.416 128.508 448.565 1.00 71.07 234 ARG B C 1
ATOM 7572 O O . ARG B 1 234 ? 101.019 128.462 449.735 1.00 66.37 234 ARG B O 1
ATOM 7580 N N . ILE B 1 235 ? 102.541 129.135 448.212 1.00 64.99 235 ILE B N 1
ATOM 7581 C CA . ILE B 1 235 ? 103.371 129.811 449.207 1.00 62.71 235 ILE B CA 1
ATOM 7582 C C . ILE B 1 235 ? 102.611 130.970 449.841 1.00 62.86 235 ILE B C 1
ATOM 7583 O O . ILE B 1 235 ? 102.611 131.139 451.066 1.00 67.73 235 ILE B O 1
ATOM 7588 N N . SER B 1 236 ? 101.953 131.788 449.015 1.00 59.90 236 SER B N 1
ATOM 7589 C CA . SER B 1 236 ? 101.215 132.931 449.544 1.00 68.48 236 SER B CA 1
ATOM 7590 C C . SER B 1 236 ? 100.016 132.492 450.376 1.00 68.75 236 SER B C 1
ATOM 7591 O O . SER B 1 236 ? 99.675 133.153 451.364 1.00 59.97 236 SER B O 1
ATOM 7594 N N . ALA B 1 237 ? 99.368 131.387 450.002 1.00 71.88 237 ALA B N 1
ATOM 7595 C CA . ALA B 1 237 ? 98.289 130.857 450.825 1.00 66.05 237 ALA B CA 1
ATOM 7596 C C . ALA B 1 237 ? 98.801 130.333 452.158 1.00 64.17 237 ALA B C 1
ATOM 7597 O O . ALA B 1 237 ? 98.030 130.259 453.121 1.00 65.61 237 ALA B O 1
ATOM 7599 N N . LEU B 1 238 ? 100.083 129.977 452.234 1.00 63.15 238 LEU B N 1
ATOM 7600 C CA . LEU B 1 238 ? 100.694 129.498 453.466 1.00 70.30 238 LEU B CA 1
ATOM 7601 C C . LEU B 1 238 ? 101.213 130.633 454.337 1.00 71.24 238 LEU B C 1
ATOM 7602 O O . LEU B 1 238 ? 101.064 130.586 455.562 1.00 58.22 238 LEU B O 1
ATOM 7607 N N . THR B 1 239 ? 101.814 131.657 453.731 1.00 71.25 239 THR B N 1
ATOM 7608 C CA . THR B 1 239 ? 102.527 132.682 454.479 1.00 70.46 239 THR B CA 1
ATOM 7609 C C . THR B 1 239 ? 101.878 134.058 454.421 1.00 67.17 239 THR B C 1
ATOM 7610 O O . THR B 1 239 ? 102.263 134.934 455.203 1.00 74.36 239 THR B O 1
ATOM 7614 N N . GLY B 1 240 ? 100.920 134.279 453.527 1.00 66.60 240 GLY B N 1
ATOM 7615 C CA . GLY B 1 240 ? 100.237 135.557 453.489 1.00 68.76 240 GLY B CA 1
ATOM 7616 C C . GLY B 1 240 ? 99.933 136.065 452.096 1.00 70.79 240 GLY B C 1
ATOM 7617 O O . GLY B 1 240 ? 100.795 136.035 451.212 1.00 72.97 240 GLY B O 1
ATOM 7618 N N . ARG B 1 241 ? 98.707 136.535 451.889 1.00 68.54 241 ARG B N 1
ATOM 7619 C CA . ARG B 1 241 ? 98.304 137.163 450.638 1.00 67.97 241 ARG B CA 1
ATOM 7620 C C . ARG B 1 241 ? 98.402 138.673 450.807 1.00 65.26 241 ARG B C 1
ATOM 7621 O O . ARG B 1 241 ? 97.799 139.239 451.725 1.00 64.46 241 ARG B O 1
ATOM 7629 N N . ALA B 1 242 ? 99.160 139.315 449.924 1.00 58.82 242 ALA B N 1
ATOM 7630 C CA . ALA B 1 242 ? 99.432 140.733 450.067 1.00 54.73 242 ALA B CA 1
ATOM 7631 C C . ALA B 1 242 ? 98.144 141.544 449.951 1.00 67.10 242 ALA B C 1
ATOM 7632 O O . ALA B 1 242 ? 97.184 141.119 449.304 1.00 78.00 242 ALA B O 1
ATOM 7634 N N . PRO B 1 243 ? 98.088 142.701 450.590 1.00 61.96 243 PRO B N 1
ATOM 7635 C CA . PRO B 1 243 ? 96.942 143.597 450.434 1.00 63.94 243 PRO B CA 1
ATOM 7636 C C . PRO B 1 243 ? 97.060 144.393 449.138 1.00 75.68 243 PRO B C 1
ATOM 7637 O O . PRO B 1 243 ? 98.049 144.309 448.411 1.00 84.64 243 PRO B O 1
ATOM 7641 N N . ALA B 1 244 ? 96.022 145.175 448.857 1.00 72.37 244 ALA B N 1
ATOM 7642 C CA . ALA B 1 244 ? 96.190 146.012 447.676 1.00 67.25 244 ALA B CA 1
ATOM 7643 C C . ALA B 1 244 ? 96.806 147.351 448.068 1.00 66.01 244 ALA B C 1
ATOM 7644 O O . ALA B 1 244 ? 96.400 147.951 449.068 1.00 73.30 244 ALA B O 1
ATOM 7646 N N . PRO B 1 245 ? 97.786 147.840 447.305 1.00 63.51 245 PRO B N 1
ATOM 7647 C CA . PRO B 1 245 ? 98.462 149.069 447.700 1.00 61.37 245 PRO B CA 1
ATOM 7648 C C . PRO B 1 245 ? 97.576 150.274 447.451 1.00 65.92 245 PRO B C 1
ATOM 7649 O O . PRO B 1 245 ? 96.703 150.250 446.566 1.00 61.72 245 PRO B O 1
ATOM 7653 N N . PRO B 1 246 ? 97.761 151.353 448.207 1.00 64.77 246 PRO B N 1
ATOM 7654 C CA . PRO B 1 246 ? 97.047 152.594 447.895 1.00 69.81 246 PRO B CA 1
ATOM 7655 C C . PRO B 1 246 ? 97.533 153.170 446.575 1.00 72.61 246 PRO B C 1
ATOM 7656 O O . PRO B 1 246 ? 98.714 153.073 446.232 1.00 79.46 246 PRO B O 1
ATOM 7660 N N . ASP B 1 247 ? 96.600 153.768 445.830 1.00 71.30 247 ASP B N 1
ATOM 7661 C CA . ASP B 1 247 ? 96.900 154.201 444.469 1.00 73.84 247 ASP B CA 1
ATOM 7662 C C . ASP B 1 247 ? 98.023 155.230 444.427 1.00 64.78 247 ASP B C 1
ATOM 7663 O O . ASP B 1 247 ? 98.805 155.252 443.470 1.00 68.17 247 ASP B O 1
ATOM 7668 N N . PHE B 1 248 ? 98.125 156.087 445.447 1.00 67.93 248 PHE B N 1
ATOM 7669 C CA . PHE B 1 248 ? 99.147 157.129 445.421 1.00 67.65 248 PHE B CA 1
ATOM 7670 C C . PHE B 1 248 ? 100.552 156.544 445.479 1.00 66.39 248 PHE B C 1
ATOM 7671 O O . PHE B 1 248 ? 101.490 157.136 444.933 1.00 55.72 248 PHE B O 1
ATOM 7679 N N . SER B 1 249 ? 100.719 155.390 446.130 1.00 67.59 249 SER B N 1
ATOM 7680 C CA . SER B 1 249 ? 102.037 154.782 446.257 1.00 66.12 249 SER B CA 1
ATOM 7681 C C . SER B 1 249 ? 102.589 154.282 444.927 1.00 61.77 249 SER B C 1
ATOM 7682 O O . SER B 1 249 ? 103.786 153.984 444.848 1.00 64.31 249 SER B O 1
ATOM 7685 N N . LEU B 1 250 ? 101.759 154.191 443.889 1.00 66.81 250 LEU B N 1
ATOM 7686 C CA . LEU B 1 250 ? 102.196 153.720 442.581 1.00 60.93 250 LEU B CA 1
ATOM 7687 C C . LEU B 1 250 ? 102.808 154.819 441.722 1.00 61.84 250 LEU B C 1
ATOM 7688 O O . LEU B 1 250 ? 103.172 154.550 440.572 1.00 59.57 250 LEU B O 1
ATOM 7693 N N . GLY B 1 251 ? 102.926 156.036 442.239 1.00 58.64 251 GLY B N 1
ATOM 7694 C CA . GLY B 1 251 ? 103.458 157.158 441.489 1.00 47.50 251 GLY B CA 1
ATOM 7695 C C . GLY B 1 251 ? 104.950 157.333 441.665 1.00 58.31 251 GLY B C 1
ATOM 7696 O O . GLY B 1 251 ? 105.699 156.368 441.848 1.00 62.02 251 GLY B O 1
ATOM 7697 N N . TYR B 1 252 ? 105.389 158.587 441.601 1.00 57.40 252 TYR B N 1
ATOM 7698 C CA . TYR B 1 252 ? 106.794 158.943 441.742 1.00 57.62 252 TYR B CA 1
ATOM 7699 C C . TYR B 1 252 ? 107.074 159.330 443.189 1.00 65.17 252 TYR B C 1
ATOM 7700 O O . TYR B 1 252 ? 106.398 160.203 443.744 1.00 59.88 252 TYR B O 1
ATOM 7709 N N . ILE B 1 253 ? 108.064 158.679 443.794 1.00 62.32 253 ILE B N 1
ATOM 7710 C CA . ILE B 1 253 ? 108.407 158.881 445.199 1.00 66.16 253 ILE B CA 1
ATOM 7711 C C . ILE B 1 253 ? 109.739 159.616 445.254 1.00 64.17 253 ILE B C 1
ATOM 7712 O O . ILE B 1 253 ? 110.778 159.073 444.858 1.00 56.93 253 ILE B O 1
ATOM 7717 N N . GLN B 1 254 ? 109.713 160.850 445.752 1.00 59.53 254 GLN B N 1
ATOM 7718 C CA . GLN B 1 254 ? 110.910 161.674 445.851 1.00 58.24 254 GLN B CA 1
ATOM 7719 C C . GLN B 1 254 ? 111.547 161.512 447.225 1.00 64.27 254 GLN B C 1
ATOM 7720 O O . GLN B 1 254 ? 110.865 161.614 448.250 1.00 61.21 254 GLN B O 1
ATOM 7726 N N . SER B 1 255 ? 112.854 161.266 447.239 1.00 63.90 255 SER B N 1
ATOM 7727 C CA . SER B 1 255 ? 113.587 161.104 448.485 1.00 60.17 255 SER B CA 1
ATOM 7728 C C . SER B 1 255 ? 115.065 161.339 448.221 1.00 57.57 255 SER B C 1
ATOM 7729 O O . SER B 1 255 ? 115.529 161.279 447.079 1.00 60.62 255 SER B O 1
ATOM 7732 N N . LYS B 1 256 ? 115.796 161.607 449.298 1.00 53.46 256 LYS B N 1
ATOM 7733 C CA . LYS B 1 256 ? 117.247 161.743 449.260 1.00 56.02 256 LYS B CA 1
ATOM 7734 C C . LYS B 1 256 ? 117.744 161.785 450.696 1.00 58.45 256 LYS B C 1
ATOM 7735 O O . LYS B 1 256 ? 116.956 161.800 451.646 1.00 62.79 256 LYS B O 1
ATOM 7741 N N . LEU B 1 257 ? 119.063 161.795 450.844 1.00 57.45 257 LEU B N 1
ATOM 7742 C CA . LEU B 1 257 ? 119.708 161.979 452.140 1.00 59.24 257 LEU B CA 1
ATOM 7743 C C . LEU B 1 257 ? 120.420 163.329 452.100 1.00 63.00 257 LEU B C 1
ATOM 7744 O O . LEU B 1 257 ? 121.513 163.440 451.537 1.00 66.67 257 LEU B O 1
ATOM 7749 N N . ARG B 1 258 ? 119.808 164.360 452.688 1.00 61.80 258 ARG B N 1
ATOM 7750 C CA . ARG B 1 258 ? 118.476 164.310 453.296 1.00 63.71 258 ARG B CA 1
ATOM 7751 C C . ARG B 1 258 ? 117.874 165.713 453.315 1.00 58.50 258 ARG B C 1
ATOM 7752 O O . ARG B 1 258 ? 118.602 166.704 453.274 1.00 72.14 258 ARG B O 1
ATOM 7760 N N . TYR B 1 259 ? 116.548 165.797 453.375 1.00 53.73 259 TYR B N 1
ATOM 7761 C CA . TYR B 1 259 ? 115.876 167.079 453.555 1.00 50.28 259 TYR B CA 1
ATOM 7762 C C . TYR B 1 259 ? 115.878 167.428 455.040 1.00 60.73 259 TYR B C 1
ATOM 7763 O O . TYR B 1 259 ? 115.287 166.709 455.852 1.00 67.84 259 TYR B O 1
ATOM 7772 N N . GLU B 1 260 ? 116.543 168.530 455.393 1.00 60.20 260 GLU B N 1
ATOM 7773 C CA . GLU B 1 260 ? 116.997 168.733 456.765 1.00 57.86 260 GLU B CA 1
ATOM 7774 C C . GLU B 1 260 ? 116.034 169.535 457.635 1.00 66.86 260 GLU B C 1
ATOM 7775 O O . GLU B 1 260 ? 115.942 169.266 458.838 1.00 72.15 260 GLU B O 1
ATOM 7781 N N . ASN B 1 261 ? 115.319 170.515 457.082 1.00 66.13 261 ASN B N 1
ATOM 7782 C CA . ASN B 1 261 ? 114.395 171.318 457.877 1.00 64.80 261 ASN B CA 1
ATOM 7783 C C . ASN B 1 261 ? 113.065 171.462 457.142 1.00 64.64 261 ASN B C 1
ATOM 7784 O O . ASN B 1 261 ? 112.903 171.019 456.001 1.00 61.51 261 ASN B O 1
ATOM 7789 N N . GLN B 1 262 ? 112.105 172.099 457.821 1.00 72.45 262 GLN B N 1
ATOM 7790 C CA . GLN B 1 262 ? 110.747 172.192 457.294 1.00 70.44 262 GLN B CA 1
ATOM 7791 C C . GLN B 1 262 ? 110.676 173.081 456.059 1.00 67.06 262 GLN B C 1
ATOM 7792 O O . GLN B 1 262 ? 109.989 172.746 455.087 1.00 72.41 262 GLN B O 1
ATOM 7798 N N . THR B 1 263 ? 111.375 174.217 456.073 1.00 62.01 263 THR B N 1
ATOM 7799 C CA . THR B 1 263 ? 111.270 175.141 454.949 1.00 62.94 263 THR B CA 1
ATOM 7800 C C . THR B 1 263 ? 111.918 174.569 453.695 1.00 67.92 263 THR B C 1
ATOM 7801 O O . THR B 1 263 ? 111.510 174.908 452.579 1.00 66.40 263 THR B O 1
ATOM 7805 N N . GLU B 1 264 ? 112.925 173.706 453.855 1.00 63.07 264 GLU B N 1
ATOM 7806 C CA . GLU B 1 264 ? 113.503 173.025 452.700 1.00 62.79 264 GLU B CA 1
ATOM 7807 C C . GLU B 1 264 ? 112.492 172.088 452.047 1.00 64.14 264 GLU B C 1
ATOM 7808 O O . GLU B 1 264 ? 112.453 171.967 450.817 1.00 56.73 264 GLU B O 1
ATOM 7814 N N . VAL B 1 265 ? 111.663 171.422 452.854 1.00 63.11 265 VAL B N 1
ATOM 7815 C CA . VAL B 1 265 ? 110.637 170.545 452.300 1.00 61.14 265 VAL B CA 1
ATOM 7816 C C . VAL B 1 265 ? 109.562 171.359 451.591 1.00 64.72 265 VAL B C 1
ATOM 7817 O O . VAL B 1 265 ? 109.057 170.962 450.533 1.00 65.59 265 VAL B O 1
ATOM 7821 N N . GLU B 1 266 ? 109.206 172.518 452.150 1.00 65.68 266 GLU B N 1
ATOM 7822 C CA . GLU B 1 266 ? 108.158 173.337 451.548 1.00 71.81 266 GLU B CA 1
ATOM 7823 C C . GLU B 1 266 ? 108.607 173.934 450.218 1.00 67.89 266 GLU B C 1
ATOM 7824 O O . GLU B 1 266 ? 107.802 174.062 449.289 1.00 68.98 266 GLU B O 1
ATOM 7830 N N . LEU B 1 267 ? 109.888 174.296 450.100 1.00 71.26 267 LEU B N 1
ATOM 7831 C CA . LEU B 1 267 ? 110.385 174.783 448.817 1.00 64.41 267 LEU B CA 1
ATOM 7832 C C . LEU B 1 267 ? 110.488 173.658 447.798 1.00 65.74 267 LEU B C 1
ATOM 7833 O O . LEU B 1 267 ? 110.378 173.906 446.592 1.00 69.94 267 LEU B O 1
ATOM 7838 N N . LEU B 1 268 ? 110.694 172.423 448.259 1.00 66.49 268 LEU B N 1
ATOM 7839 C CA . LEU B 1 268 ? 110.714 171.285 447.346 1.00 61.22 268 LEU B CA 1
ATOM 7840 C C . LEU B 1 268 ? 109.348 171.083 446.702 1.00 61.71 268 LEU B C 1
ATOM 7841 O O . LEU B 1 268 ? 109.245 170.872 445.488 1.00 62.45 268 LEU B O 1
ATOM 7846 N N . ALA B 1 269 ? 108.282 171.141 447.507 1.00 69.21 269 ALA B N 1
ATOM 7847 C CA . ALA B 1 269 ? 106.933 171.039 446.960 1.00 61.30 269 ALA B CA 1
ATOM 7848 C C . ALA B 1 269 ? 106.622 172.222 446.054 1.00 68.33 269 ALA B C 1
ATOM 7849 O O . ALA B 1 269 ? 105.923 172.077 445.044 1.00 69.27 269 ALA B O 1
ATOM 7851 N N . GLN B 1 270 ? 107.135 173.405 446.402 1.00 67.45 270 GLN B N 1
ATOM 7852 C CA . GLN B 1 270 ? 106.964 174.569 445.540 1.00 64.99 270 GLN B CA 1
ATOM 7853 C C . GLN B 1 270 ? 107.647 174.357 444.195 1.00 66.32 270 GLN B C 1
ATOM 7854 O O . GLN B 1 270 ? 107.144 174.801 443.157 1.00 63.08 270 GLN B O 1
ATOM 7860 N N . ASN B 1 271 ? 108.790 173.668 444.192 1.00 62.65 271 ASN B N 1
ATOM 7861 C CA . ASN B 1 271 ? 109.506 173.417 442.946 1.00 55.83 271 ASN B CA 1
ATOM 7862 C C . ASN B 1 271 ? 108.751 172.433 442.062 1.00 70.12 271 ASN B C 1
ATOM 7863 O O . ASN B 1 271 ? 108.631 172.641 440.849 1.00 70.35 271 ASN B O 1
ATOM 7868 N N . PHE B 1 272 ? 108.252 171.341 442.648 1.00 61.83 272 PHE B N 1
ATOM 7869 C CA . PHE B 1 272 ? 107.455 170.393 441.874 1.00 67.58 272 PHE B CA 1
ATOM 7870 C C . PHE B 1 272 ? 106.216 171.061 441.295 1.00 72.64 272 PHE B C 1
ATOM 7871 O O . PHE B 1 272 ? 105.818 170.776 440.159 1.00 66.22 272 PHE B O 1
ATOM 7879 N N . HIS B 1 273 ? 105.596 171.960 442.061 1.00 70.69 273 HIS B N 1
ATOM 7880 C CA . HIS B 1 273 ? 104.380 172.623 441.601 1.00 62.82 273 HIS B CA 1
ATOM 7881 C C . HIS B 1 273 ? 104.678 173.620 440.487 1.00 70.54 273 HIS B C 1
ATOM 7882 O O . HIS B 1 273 ? 103.993 173.638 439.457 1.00 76.78 273 HIS B O 1
ATOM 7889 N N . ASP B 1 274 ? 105.698 174.462 440.674 1.00 66.62 274 ASP B N 1
ATOM 7890 C CA . ASP B 1 274 ? 106.009 175.484 439.677 1.00 65.53 274 ASP B CA 1
ATOM 7891 C C . ASP B 1 274 ? 106.468 174.866 438.361 1.00 71.97 274 ASP B C 1
ATOM 7892 O O . ASP B 1 274 ? 106.141 175.377 437.284 1.00 80.92 274 ASP B O 1
ATOM 7897 N N . ARG B 1 275 ? 107.221 173.770 438.423 1.00 71.02 275 ARG B N 1
ATOM 7898 C CA . ARG B 1 275 ? 107.717 173.106 437.224 1.00 56.33 275 ARG B CA 1
ATOM 7899 C C . ARG B 1 275 ? 106.706 172.146 436.611 1.00 65.90 275 ARG B C 1
ATOM 7900 O O . ARG B 1 275 ? 107.004 171.548 435.571 1.00 71.30 275 ARG B O 1
ATOM 7908 N N . ASN B 1 276 ? 105.536 171.980 437.231 1.00 69.55 276 ASN B N 1
ATOM 7909 C CA . ASN B 1 276 ? 104.489 171.085 436.734 1.00 69.84 276 ASN B CA 1
ATOM 7910 C C . ASN B 1 276 ? 104.995 169.649 436.612 1.00 68.02 276 ASN B C 1
ATOM 7911 O O . ASN B 1 276 ? 104.681 168.939 435.654 1.00 83.41 276 ASN B O 1
ATOM 7916 N N . ILE B 1 277 ? 105.783 169.219 437.589 1.00 63.42 277 ILE B N 1
ATOM 7917 C CA . ILE B 1 277 ? 106.299 167.854 437.649 1.00 63.40 277 ILE B CA 1
ATOM 7918 C C . ILE B 1 277 ? 105.515 167.107 438.716 1.00 66.50 277 ILE B C 1
ATOM 7919 O O . ILE B 1 277 ? 105.498 167.545 439.878 1.00 67.40 277 ILE B O 1
ATOM 7924 N N . PRO B 1 278 ? 104.862 165.995 438.388 1.00 65.75 278 PRO B N 1
ATOM 7925 C CA . PRO B 1 278 ? 104.054 165.294 439.389 1.00 66.18 278 PRO B CA 1
ATOM 7926 C C . PRO B 1 278 ? 104.926 164.537 440.378 1.00 68.05 278 PRO B C 1
ATOM 7927 O O . PRO B 1 278 ? 105.963 163.974 440.019 1.00 67.69 278 PRO B O 1
ATOM 7931 N N . VAL B 1 279 ? 104.491 164.530 441.634 1.00 67.29 279 VAL B N 1
ATOM 7932 C CA . VAL B 1 279 ? 105.151 163.764 442.686 1.00 63.37 279 VAL B CA 1
ATOM 7933 C C . VAL B 1 279 ? 104.080 163.256 443.642 1.00 59.91 279 VAL B C 1
ATOM 7934 O O . VAL B 1 279 ? 103.134 163.975 443.978 1.00 63.61 279 VAL B O 1
ATOM 7938 N N . SER B 1 280 ? 104.224 162.002 444.064 1.00 56.93 280 SER B N 1
ATOM 7939 C CA . SER B 1 280 ? 103.212 161.346 444.881 1.00 56.59 280 SER B CA 1
ATOM 7940 C C . SER B 1 280 ? 103.583 161.256 446.353 1.00 63.46 280 SER B C 1
ATOM 7941 O O . SER B 1 280 ? 102.685 161.170 447.197 1.00 63.15 280 SER B O 1
ATOM 7944 N N . MET B 1 281 ? 104.872 161.263 446.685 1.00 65.91 281 MET B N 1
ATOM 7945 C CA . MET B 1 281 ? 105.284 161.155 448.076 1.00 61.82 281 MET B CA 1
ATOM 7946 C C . MET B 1 281 ? 106.658 161.784 448.261 1.00 60.35 281 MET B C 1
ATOM 7947 O O . MET B 1 281 ? 107.563 161.565 447.453 1.00 58.64 281 MET B O 1
ATOM 7952 N N . ILE B 1 282 ? 106.798 162.570 449.326 1.00 60.97 282 ILE B N 1
ATOM 7953 C CA . ILE B 1 282 ? 108.070 163.157 449.737 1.00 63.14 282 ILE B CA 1
ATOM 7954 C C . ILE B 1 282 ? 108.483 162.492 451.042 1.00 61.62 282 ILE B C 1
ATOM 7955 O O . ILE B 1 282 ? 107.672 162.373 451.968 1.00 69.14 282 ILE B O 1
ATOM 7960 N N . VAL B 1 283 ? 109.739 162.059 451.114 1.00 55.43 283 VAL B N 1
ATOM 7961 C CA . VAL B 1 283 ? 110.242 161.261 452.226 1.00 55.71 283 VAL B CA 1
ATOM 7962 C C . VAL B 1 283 ? 111.249 162.087 453.014 1.00 53.33 283 VAL B C 1
ATOM 7963 O O . VAL B 1 283 ? 112.120 162.743 452.429 1.00 56.90 283 VAL B O 1
ATOM 7967 N N . ILE B 1 284 ? 111.128 162.054 454.340 1.00 55.70 284 ILE B N 1
ATOM 7968 C CA . ILE B 1 284 ? 112.071 162.697 455.249 1.00 59.39 284 ILE B CA 1
ATOM 7969 C C . ILE B 1 284 ? 112.937 161.615 455.879 1.00 62.77 284 ILE B C 1
ATOM 7970 O O . ILE B 1 284 ? 112.418 160.661 456.472 1.00 59.40 284 ILE B O 1
ATOM 7975 N N . ASP B 1 285 ? 114.256 161.767 455.756 1.00 67.81 285 ASP B N 1
ATOM 7976 C CA . ASP B 1 285 ? 115.193 160.726 456.161 1.00 59.14 285 ASP B CA 1
ATOM 7977 C C . ASP B 1 285 ? 115.502 160.802 457.653 1.00 62.69 285 ASP B C 1
ATOM 7978 O O . ASP B 1 285 ? 114.784 161.461 458.412 1.00 61.45 285 ASP B O 1
ATOM 7983 N N . TYR B 1 286 ? 116.570 160.130 458.075 1.00 57.44 286 TYR B N 1
ATOM 7984 C CA . TYR B 1 286 ? 116.915 159.999 459.483 1.00 55.57 286 TYR B CA 1
ATOM 7985 C C . TYR B 1 286 ? 117.595 161.272 459.985 1.00 60.02 286 TYR B C 1
ATOM 7986 O O . TYR B 1 286 ? 117.669 162.288 459.287 1.00 65.99 286 TYR B O 1
ATOM 7995 N N . GLN B 1 287 ? 118.094 161.221 461.222 1.00 55.00 287 GLN B N 1
ATOM 7996 C CA . GLN B 1 287 ? 118.784 162.329 461.883 1.00 51.71 287 GLN B CA 1
ATOM 7997 C C . GLN B 1 287 ? 117.918 163.580 461.988 1.00 54.91 287 GLN B C 1
ATOM 7998 O O . GLN B 1 287 ? 118.431 164.672 462.255 1.00 54.57 287 GLN B O 1
ATOM 8004 N N . SER B 1 288 ? 116.609 163.443 461.795 1.00 54.20 288 SER B N 1
ATOM 8005 C CA . SER B 1 288 ? 115.677 164.556 461.894 1.00 58.84 288 SER B CA 1
ATOM 8006 C C . SER B 1 288 ? 115.067 164.683 463.283 1.00 59.76 288 SER B C 1
ATOM 8007 O O . SER B 1 288 ? 114.126 165.461 463.468 1.00 59.01 288 SER B O 1
ATOM 8010 N N . TRP B 1 289 ? 115.579 163.936 464.253 1.00 58.25 289 TRP B N 1
ATOM 8011 C CA . TRP B 1 289 ? 115.097 163.941 465.624 1.00 59.98 289 TRP B CA 1
ATOM 8012 C C . TRP B 1 289 ? 116.120 164.608 466.536 1.00 63.05 289 TRP B C 1
ATOM 8013 O O . TRP B 1 289 ? 117.270 164.845 466.157 1.00 67.11 289 TRP B O 1
ATOM 8024 N N . ALA B 1 290 ? 115.681 164.911 467.758 1.00 68.07 290 ALA B N 1
ATOM 8025 C CA . ALA B 1 290 ? 116.588 165.480 468.748 1.00 63.12 290 ALA B CA 1
ATOM 8026 C C . ALA B 1 290 ? 117.455 164.405 469.393 1.00 63.29 290 ALA B C 1
ATOM 8027 O O . ALA B 1 290 ? 118.660 164.608 469.583 1.00 63.42 290 ALA B O 1
ATOM 8029 N N . HIS B 1 291 ? 116.861 163.262 469.740 1.00 60.17 291 HIS B N 1
ATOM 8030 C CA . HIS B 1 291 ? 117.585 162.159 470.355 1.00 57.58 291 HIS B CA 1
ATOM 8031 C C . HIS B 1 291 ? 117.086 160.841 469.781 1.00 59.57 291 HIS B C 1
ATOM 8032 O O . HIS B 1 291 ? 115.943 160.735 469.329 1.00 50.41 291 HIS B O 1
ATOM 8039 N N . GLN B 1 292 ? 117.959 159.836 469.805 1.00 60.42 292 GLN B N 1
ATOM 8040 C CA . GLN B 1 292 ? 117.596 158.488 469.377 1.00 56.34 292 GLN B CA 1
ATOM 8041 C C . GLN B 1 292 ? 116.602 157.897 470.368 1.00 54.71 292 GLN B C 1
ATOM 8042 O O . GLN B 1 292 ? 116.939 157.673 471.535 1.00 59.98 292 GLN B O 1
ATOM 8048 N N . GLY B 1 293 ? 115.380 157.644 469.912 1.00 56.44 293 GLY B N 1
ATOM 8049 C CA . GLY B 1 293 ? 114.325 157.130 470.761 1.00 49.93 293 GLY B CA 1
ATOM 8050 C C . GLY B 1 293 ? 113.217 158.116 471.045 1.00 55.40 293 GLY B C 1
ATOM 8051 O O . GLY B 1 293 ? 112.187 157.719 471.605 1.00 58.80 293 GLY B O 1
ATOM 8052 N N . ASP B 1 294 ? 113.392 159.390 470.686 1.00 58.96 294 ASP B N 1
ATOM 8053 C CA . ASP B 1 294 ? 112.315 160.358 470.864 1.00 65.59 294 ASP B CA 1
ATOM 8054 C C . ASP B 1 294 ? 111.154 160.064 469.922 1.00 62.94 294 ASP B C 1
ATOM 8055 O O . ASP B 1 294 ? 109.987 160.244 470.290 1.00 67.36 294 ASP B O 1
ATOM 8060 N N . TRP B 1 295 ? 111.461 159.599 468.710 1.00 61.07 295 TRP B N 1
ATOM 8061 C CA . TRP B 1 295 ? 110.464 159.249 467.699 1.00 59.46 295 TRP B CA 1
ATOM 8062 C C . TRP B 1 295 ? 109.526 160.428 467.427 1.00 61.08 295 TRP B C 1
ATOM 8063 O O . TRP B 1 295 ? 108.303 160.342 467.556 1.00 52.31 295 TRP B O 1
ATOM 8074 N N . ALA B 1 296 ? 110.143 161.541 467.041 1.00 62.98 296 ALA B N 1
ATOM 8075 C CA . ALA B 1 296 ? 109.456 162.781 466.711 1.00 58.43 296 ALA B CA 1
ATOM 8076 C C . ALA B 1 296 ? 110.454 163.711 466.041 1.00 62.52 296 ALA B C 1
ATOM 8077 O O . ALA B 1 296 ? 111.651 163.672 466.341 1.00 58.11 296 ALA B O 1
ATOM 8079 N N . LEU B 1 297 ? 109.954 164.539 465.129 1.00 57.15 297 LEU B N 1
ATOM 8080 C CA . LEU B 1 297 ? 110.816 165.508 464.468 1.00 59.68 297 LEU B CA 1
ATOM 8081 C C . LEU B 1 297 ? 111.260 166.579 465.456 1.00 66.97 297 LEU B C 1
ATOM 8082 O O . LEU B 1 297 ? 110.470 167.059 466.275 1.00 63.13 297 LEU B O 1
ATOM 8087 N N . ASP B 1 298 ? 112.536 166.942 465.383 1.00 65.91 298 ASP B N 1
ATOM 8088 C CA . ASP B 1 298 ? 113.089 167.990 466.229 1.00 54.97 298 ASP B CA 1
ATOM 8089 C C . ASP B 1 298 ? 112.366 169.305 465.960 1.00 60.15 298 ASP B C 1
ATOM 8090 O O . ASP B 1 298 ? 112.426 169.814 464.830 1.00 71.25 298 ASP B O 1
ATOM 8095 N N . PRO B 1 299 ? 111.671 169.879 466.945 1.00 61.28 299 PRO B N 1
ATOM 8096 C CA . PRO B 1 299 ? 110.945 171.135 466.695 1.00 64.34 299 PRO B CA 1
ATOM 8097 C C . PRO B 1 299 ? 111.850 172.297 466.326 1.00 57.35 299 PRO B C 1
ATOM 8098 O O . PRO B 1 299 ? 111.374 173.257 465.707 1.00 62.58 299 PRO B O 1
ATOM 8102 N N . ARG B 1 300 ? 113.135 172.242 466.684 1.00 54.43 300 ARG B N 1
ATOM 8103 C CA . ARG B 1 300 ? 114.065 173.305 466.318 1.00 66.20 300 ARG B CA 1
ATOM 8104 C C . ARG B 1 300 ? 114.278 173.400 464.812 1.00 64.54 300 ARG B C 1
ATOM 8105 O O . ARG B 1 300 ? 114.721 174.447 464.328 1.00 68.71 300 ARG B O 1
ATOM 8113 N N . LEU B 1 301 ? 113.983 172.335 464.066 1.00 60.87 301 LEU B N 1
ATOM 8114 C CA . LEU B 1 301 ? 114.074 172.352 462.616 1.00 63.88 301 LEU B CA 1
ATOM 8115 C C . LEU B 1 301 ? 112.762 172.005 461.926 1.00 66.58 301 LEU B C 1
ATOM 8116 O O . LEU B 1 301 ? 112.652 172.206 460.711 1.00 63.59 301 LEU B O 1
ATOM 8121 N N . TRP B 1 302 ? 111.771 171.504 462.659 1.00 65.02 302 TRP B N 1
ATOM 8122 C CA . TRP B 1 302 ? 110.448 171.189 462.121 1.00 66.02 302 TRP B CA 1
ATOM 8123 C C . TRP B 1 302 ? 109.399 171.779 463.055 1.00 68.96 302 TRP B C 1
ATOM 8124 O O . TRP B 1 302 ? 108.696 171.048 463.763 1.00 66.95 302 TRP B O 1
ATOM 8135 N N . PRO B 1 303 ? 109.269 173.110 463.084 1.00 66.17 303 PRO B N 1
ATOM 8136 C CA . PRO B 1 303 ? 108.443 173.731 464.135 1.00 59.53 303 PRO B CA 1
ATOM 8137 C C . PRO B 1 303 ? 106.963 173.401 464.034 1.00 64.52 303 PRO B C 1
ATOM 8138 O O . PRO B 1 303 ? 106.308 173.225 465.069 1.00 84.55 303 PRO B O 1
ATOM 8142 N N . ASN B 1 304 ? 106.407 173.321 462.825 1.00 62.07 304 ASN B N 1
ATOM 8143 C CA . ASN B 1 304 ? 104.978 173.044 462.640 1.00 64.21 304 ASN B CA 1
ATOM 8144 C C . ASN B 1 304 ? 104.845 172.023 461.511 1.00 69.69 304 ASN B C 1
ATOM 8145 O O . ASN B 1 304 ? 104.785 172.390 460.333 1.00 66.32 304 ASN B O 1
ATOM 8150 N N . VAL B 1 305 ? 104.775 170.741 461.875 1.00 59.05 305 VAL B N 1
ATOM 8151 C CA . VAL B 1 305 ? 104.810 169.708 460.845 1.00 70.77 305 VAL B CA 1
ATOM 8152 C C . VAL B 1 305 ? 103.425 169.480 460.248 1.00 73.88 305 VAL B C 1
ATOM 8153 O O . VAL B 1 305 ? 103.309 169.023 459.104 1.00 79.98 305 VAL B O 1
ATOM 8157 N N . ALA B 1 306 ? 102.359 169.782 460.994 1.00 71.33 306 ALA B N 1
ATOM 8158 C CA . ALA B 1 306 ? 101.022 169.716 460.413 1.00 68.53 306 ALA B CA 1
ATOM 8159 C C . ALA B 1 306 ? 100.837 170.782 459.342 1.00 70.65 306 ALA B C 1
ATOM 8160 O O . ALA B 1 306 ? 100.157 170.546 458.336 1.00 66.35 306 ALA B O 1
ATOM 8162 N N . GLN B 1 307 ? 101.440 171.954 459.538 1.00 65.17 307 GLN B N 1
ATOM 8163 C CA . GLN B 1 307 ? 101.412 172.991 458.515 1.00 71.44 307 GLN B CA 1
ATOM 8164 C C . GLN B 1 307 ? 102.279 172.611 457.322 1.00 74.15 307 GLN B C 1
ATOM 8165 O O . GLN B 1 307 ? 101.951 172.956 456.181 1.00 73.53 307 GLN B O 1
ATOM 8171 N N . MET B 1 308 ? 103.385 171.906 457.567 1.00 73.10 308 MET B N 1
ATOM 8172 C CA . MET B 1 308 ? 104.257 171.483 456.477 1.00 68.70 308 MET B CA 1
ATOM 8173 C C . MET B 1 308 ? 103.575 170.450 455.589 1.00 70.42 308 MET B C 1
ATOM 8174 O O . MET B 1 308 ? 103.593 170.566 454.358 1.00 69.07 308 MET B O 1
ATOM 8179 N N . SER B 1 309 ? 102.970 169.427 456.198 1.00 69.31 309 SER B N 1
ATOM 8180 C CA . SER B 1 309 ? 102.336 168.369 455.416 1.00 70.71 309 SER B CA 1
ATOM 8181 C C . SER B 1 309 ? 101.141 168.897 454.630 1.00 69.53 309 SER B C 1
ATOM 8182 O O . SER B 1 309 ? 100.894 168.460 453.500 1.00 67.44 309 SER B O 1
ATOM 8185 N N . ALA B 1 310 ? 100.387 169.830 455.214 1.00 69.75 310 ALA B N 1
ATOM 8186 C CA . ALA B 1 310 ? 99.238 170.395 454.513 1.00 64.53 310 ALA B CA 1
ATOM 8187 C C . ALA B 1 310 ? 99.677 171.262 453.340 1.00 63.27 310 ALA B C 1
ATOM 8188 O O . ALA B 1 310 ? 99.033 171.261 452.285 1.00 65.36 310 ALA B O 1
ATOM 8190 N N . ARG B 1 311 ? 100.766 172.014 453.508 1.00 68.89 311 ARG B N 1
ATOM 8191 C CA . ARG B 1 311 ? 101.273 172.836 452.415 1.00 55.03 311 ARG B CA 1
ATOM 8192 C C . ARG B 1 311 ? 101.825 171.973 451.286 1.00 60.95 311 ARG B C 1
ATOM 8193 O O . ARG B 1 311 ? 101.625 172.284 450.107 1.00 70.89 311 ARG B O 1
ATOM 8201 N N . VAL B 1 312 ? 102.523 170.887 451.628 1.00 58.55 312 VAL B N 1
ATOM 8202 C CA . VAL B 1 312 ? 103.031 169.971 450.609 1.00 54.96 312 VAL B CA 1
ATOM 8203 C C . VAL B 1 312 ? 101.877 169.319 449.859 1.00 64.62 312 VAL B C 1
ATOM 8204 O O . VAL B 1 312 ? 101.921 169.160 448.632 1.00 67.96 312 VAL B O 1
ATOM 8208 N N . LYS B 1 313 ? 100.820 168.943 450.584 1.00 62.14 313 LYS B N 1
ATOM 8209 C CA . LYS B 1 313 ? 99.668 168.312 449.951 1.00 68.04 313 LYS B CA 1
ATOM 8210 C C . LYS B 1 313 ? 98.876 169.307 449.118 1.00 71.10 313 LYS B C 1
ATOM 8211 O O . LYS B 1 313 ? 98.223 168.921 448.144 1.00 68.18 313 LYS B O 1
ATOM 8217 N N . ASN B 1 314 ? 98.938 170.587 449.472 1.00 73.62 314 ASN B N 1
ATOM 8218 C CA . ASN B 1 314 ? 98.184 171.593 448.737 1.00 71.72 314 ASN B CA 1
ATOM 8219 C C . ASN B 1 314 ? 98.855 171.963 447.418 1.00 70.77 314 ASN B C 1
ATOM 8220 O O . ASN B 1 314 ? 98.163 172.286 446.446 1.00 73.39 314 ASN B O 1
ATOM 8225 N N . LEU B 1 315 ? 100.188 171.913 447.358 1.00 68.01 315 LEU B N 1
ATOM 8226 C CA . LEU B 1 315 ? 100.931 172.275 446.154 1.00 64.44 315 LEU B CA 1
ATOM 8227 C C . LEU B 1 315 ? 101.079 171.109 445.184 1.00 67.51 315 LEU B C 1
ATOM 8228 O O . LEU B 1 315 ? 101.017 171.305 443.965 1.00 73.49 315 LEU B O 1
ATOM 8233 N N . THR B 1 316 ? 101.289 169.896 445.699 1.00 69.48 316 THR B N 1
ATOM 8234 C CA . THR B 1 316 ? 101.562 168.737 444.866 1.00 60.97 316 THR B CA 1
ATOM 8235 C C . THR B 1 316 ? 100.572 167.598 445.049 1.00 72.89 316 THR B C 1
ATOM 8236 O O . THR B 1 316 ? 100.575 166.667 444.235 1.00 62.61 316 THR B O 1
ATOM 8240 N N . GLY B 1 317 ? 99.734 167.636 446.083 1.00 69.61 317 GLY B N 1
ATOM 8241 C CA . GLY B 1 317 ? 98.898 166.502 446.410 1.00 66.19 317 GLY B CA 1
ATOM 8242 C C . GLY B 1 317 ? 99.644 165.309 446.957 1.00 73.89 317 GLY B C 1
ATOM 8243 O O . GLY B 1 317 ? 99.020 164.271 447.208 1.00 75.44 317 GLY B O 1
ATOM 8244 N N . ALA B 1 318 ? 100.954 165.422 447.153 1.00 69.58 318 ALA B N 1
ATOM 8245 C CA . ALA B 1 318 ? 101.766 164.298 447.585 1.00 69.94 318 ALA B CA 1
ATOM 8246 C C . ALA B 1 318 ? 101.588 164.026 449.072 1.00 73.76 318 ALA B C 1
ATOM 8247 O O . ALA B 1 318 ? 101.380 164.939 449.876 1.00 76.20 318 ALA B O 1
ATOM 8249 N N . GLU B 1 319 ? 101.675 162.747 449.430 1.00 68.33 319 GLU B N 1
ATOM 8250 C CA . GLU B 1 319 ? 101.732 162.348 450.824 1.00 65.45 319 GLU B CA 1
ATOM 8251 C C . GLU B 1 319 ? 103.166 162.471 451.333 1.00 67.21 319 GLU B C 1
ATOM 8252 O O . GLU B 1 319 ? 104.096 162.782 450.585 1.00 67.87 319 GLU B O 1
ATOM 8258 N N . MET B 1 320 ? 103.355 162.231 452.627 1.00 67.47 320 MET B N 1
ATOM 8259 C CA . MET B 1 320 ? 104.664 162.368 453.244 1.00 57.19 320 MET B CA 1
ATOM 8260 C C . MET B 1 320 ? 105.029 161.091 453.985 1.00 64.87 320 MET B C 1
ATOM 8261 O O . MET B 1 320 ? 104.160 160.353 454.457 1.00 66.72 320 MET B O 1
ATOM 8266 N N . MET B 1 321 ? 106.334 160.841 454.076 1.00 65.35 321 MET B N 1
ATOM 8267 C CA . MET B 1 321 ? 106.877 159.696 454.789 1.00 64.67 321 MET B CA 1
ATOM 8268 C C . MET B 1 321 ? 108.061 160.158 455.625 1.00 53.10 321 MET B C 1
ATOM 8269 O O . MET B 1 321 ? 108.849 160.997 455.180 1.00 55.48 321 MET B O 1
ATOM 8274 N N . ALA B 1 322 ? 108.178 159.618 456.836 1.00 59.28 322 ALA B N 1
ATOM 8275 C CA . ALA B 1 322 ? 109.249 159.987 457.750 1.00 57.32 322 ALA B CA 1
ATOM 8276 C C . ALA B 1 322 ? 109.984 158.741 458.225 1.00 60.49 322 ALA B C 1
ATOM 8277 O O . ALA B 1 322 ? 109.444 157.632 458.220 1.00 57.89 322 ALA B O 1
ATOM 8279 N N . SER B 1 323 ? 111.229 158.946 458.645 1.00 56.26 323 SER B N 1
ATOM 8280 C CA . SER B 1 323 ? 112.133 157.867 459.011 1.00 58.89 323 SER B CA 1
ATOM 8281 C C . SER B 1 323 ? 112.196 157.686 460.523 1.00 61.04 323 SER B C 1
ATOM 8282 O O . SER B 1 323 ? 112.080 158.645 461.289 1.00 55.10 323 SER B O 1
ATOM 8285 N N . LEU B 1 324 ? 112.380 156.435 460.943 1.00 56.72 324 LEU B N 1
ATOM 8286 C CA . LEU B 1 324 ? 112.601 156.120 462.347 1.00 57.08 324 LEU B CA 1
ATOM 8287 C C . LEU B 1 324 ? 113.549 154.934 462.445 1.00 62.32 324 LEU B C 1
ATOM 8288 O O . LEU B 1 324 ? 113.478 154.004 461.637 1.00 61.26 324 LEU B O 1
ATOM 8293 N N . TRP B 1 325 ? 114.449 154.987 463.428 1.00 61.48 325 TRP B N 1
ATOM 8294 C CA . TRP B 1 325 ? 115.370 153.909 463.747 1.00 60.39 325 TRP B CA 1
ATOM 8295 C C . TRP B 1 325 ? 114.936 153.211 465.035 1.00 58.68 325 TRP B C 1
ATOM 8296 O O . TRP B 1 325 ? 114.315 153.834 465.902 1.00 61.18 325 TRP B O 1
ATOM 8307 N N . PRO B 1 326 ? 115.243 151.922 465.196 1.00 56.88 326 PRO B N 1
ATOM 8308 C CA . PRO B 1 326 ? 114.840 151.213 466.417 1.00 51.16 326 PRO B CA 1
ATOM 8309 C C . PRO B 1 326 ? 115.732 151.479 467.619 1.00 56.96 326 PRO B C 1
ATOM 8310 O O . PRO B 1 326 ? 115.445 150.962 468.705 1.00 63.12 326 PRO B O 1
ATOM 8314 N N . SER B 1 327 ? 116.792 152.264 467.462 1.00 50.71 327 SER B N 1
ATOM 8315 C CA . SER B 1 327 ? 117.730 152.511 468.546 1.00 56.19 327 SER B CA 1
ATOM 8316 C C . SER B 1 327 ? 117.225 153.611 469.475 1.00 62.68 327 SER B C 1
ATOM 8317 O O . SER B 1 327 ? 116.584 154.575 469.044 1.00 62.52 327 SER B O 1
ATOM 8320 N N . VAL B 1 328 ? 117.522 153.456 470.766 1.00 54.28 328 VAL B N 1
ATOM 8321 C CA . VAL B 1 328 ? 117.210 154.459 471.780 1.00 63.49 328 VAL B CA 1
ATOM 8322 C C . VAL B 1 328 ? 118.466 154.700 472.613 1.00 62.77 328 VAL B C 1
ATOM 8323 O O . VAL B 1 328 ? 119.179 153.752 472.963 1.00 57.26 328 VAL B O 1
ATOM 8327 N N . ALA B 1 329 ? 118.771 155.969 472.863 1.00 59.35 329 ALA B N 1
ATOM 8328 C CA . ALA B 1 329 ? 119.927 156.375 473.648 1.00 62.11 329 ALA B CA 1
ATOM 8329 C C . ALA B 1 329 ? 119.477 156.906 475.003 1.00 63.76 329 ALA B C 1
ATOM 8330 O O . ALA B 1 329 ? 118.288 157.123 475.251 1.00 70.80 329 ALA B O 1
ATOM 8332 N N . ASP B 1 330 ? 120.454 157.114 475.892 1.00 54.51 330 ASP B N 1
ATOM 8333 C CA . ASP B 1 330 ? 120.131 157.605 477.228 1.00 54.87 330 ASP B CA 1
ATOM 8334 C C . ASP B 1 330 ? 119.595 159.030 477.183 1.00 65.64 330 ASP B C 1
ATOM 8335 O O . ASP B 1 330 ? 118.806 159.422 478.050 1.00 67.96 330 ASP B O 1
ATOM 8340 N N A ASP B 1 331 ? 119.997 159.812 476.184 0.54 65.96 331 ASP B N 1
ATOM 8341 N N B ASP B 1 331 ? 120.014 159.815 476.183 0.46 66.34 331 ASP B N 1
ATOM 8342 C CA A ASP B 1 331 ? 119.540 161.192 476.077 0.54 62.79 331 ASP B CA 1
ATOM 8343 C CA B ASP B 1 331 ? 119.540 161.186 476.027 0.46 63.28 331 ASP B CA 1
ATOM 8344 C C A ASP B 1 331 ? 118.099 161.309 475.596 0.54 64.18 331 ASP B C 1
ATOM 8345 C C B ASP B 1 331 ? 118.036 161.265 475.816 0.46 64.09 331 ASP B C 1
ATOM 8346 O O A ASP B 1 331 ? 117.594 162.433 475.499 0.54 66.32 331 ASP B O 1
ATOM 8347 O O B ASP B 1 331 ? 117.431 162.299 476.118 0.46 64.66 331 ASP B O 1
ATOM 8356 N N . SER B 1 332 ? 117.425 160.199 475.306 1.00 63.45 332 SER B N 1
ATOM 8357 C CA . SER B 1 332 ? 116.036 160.252 474.871 1.00 63.11 332 SER B CA 1
ATOM 8358 C C . SER B 1 332 ? 115.096 160.537 476.036 1.00 61.91 332 SER B C 1
ATOM 8359 O O . SER B 1 332 ? 115.330 160.120 477.174 1.00 72.68 332 SER B O 1
ATOM 8362 N N . VAL B 1 333 ? 114.021 161.271 475.735 1.00 63.49 333 VAL B N 1
ATOM 8363 C CA . VAL B 1 333 ? 112.975 161.509 476.719 1.00 62.62 333 VAL B CA 1
ATOM 8364 C C . VAL B 1 333 ? 112.221 160.228 477.051 1.00 64.44 333 VAL B C 1
ATOM 8365 O O . VAL B 1 333 ? 111.560 160.155 478.094 1.00 77.59 333 VAL B O 1
ATOM 8369 N N . ASN B 1 334 ? 112.303 159.214 476.192 1.00 53.51 334 ASN B N 1
ATOM 8370 C CA . ASN B 1 334 ? 111.639 157.939 476.416 1.00 60.53 334 ASN B CA 1
ATOM 8371 C C . ASN B 1 334 ? 112.561 156.880 477.002 1.00 63.50 334 ASN B C 1
ATOM 8372 O O . ASN B 1 334 ? 112.108 155.758 477.250 1.00 59.26 334 ASN B O 1
ATOM 8377 N N . TYR B 1 335 ? 113.839 157.202 477.228 1.00 60.47 335 TYR B N 1
ATOM 8378 C CA . TYR B 1 335 ? 114.785 156.189 477.687 1.00 62.30 335 TYR B CA 1
ATOM 8379 C C . TYR B 1 335 ? 114.382 155.625 479.042 1.00 65.06 335 TYR B C 1
ATOM 8380 O O . TYR B 1 335 ? 114.434 154.408 479.256 1.00 72.98 335 TYR B O 1
ATOM 8389 N N . ALA B 1 336 ? 113.987 156.494 479.974 1.00 62.79 336 ALA B N 1
ATOM 8390 C CA . ALA B 1 336 ? 113.608 156.025 481.302 1.00 60.09 336 ALA B CA 1
ATOM 8391 C C . ALA B 1 336 ? 112.359 155.155 481.244 1.00 61.69 336 ALA B C 1
ATOM 8392 O O . ALA B 1 336 ? 112.293 154.107 481.898 1.00 56.22 336 ALA B O 1
ATOM 8394 N N . ALA B 1 337 ? 111.357 155.572 480.467 1.00 59.37 337 ALA B N 1
ATOM 8395 C CA . ALA B 1 337 ? 110.126 154.795 480.371 1.00 56.11 337 ALA B CA 1
ATOM 8396 C C . ALA B 1 337 ? 110.361 153.463 479.670 1.00 60.58 337 ALA B C 1
ATOM 8397 O O . ALA B 1 337 ? 109.844 152.427 480.105 1.00 56.83 337 ALA B O 1
ATOM 8399 N N . LEU B 1 338 ? 111.130 153.472 478.578 1.00 61.06 338 LEU B N 1
ATOM 8400 C CA . LEU B 1 338 ? 111.424 152.230 477.869 1.00 62.08 338 LEU B CA 1
ATOM 8401 C C . LEU B 1 338 ? 112.234 151.279 478.738 1.00 57.68 338 LEU B C 1
ATOM 8402 O O . LEU B 1 338 ? 112.048 150.058 478.680 1.00 68.65 338 LEU B O 1
ATOM 8407 N N . GLN B 1 339 ? 113.139 151.824 479.552 1.00 62.94 339 GLN B N 1
ATOM 8408 C CA . GLN B 1 339 ? 113.967 150.988 480.414 1.00 56.73 339 GLN B CA 1
ATOM 8409 C C . GLN B 1 339 ? 113.140 150.358 481.529 1.00 58.05 339 GLN B C 1
ATOM 8410 O O . GLN B 1 339 ? 113.325 149.181 481.858 1.00 67.34 339 GLN B O 1
ATOM 8416 N N . ALA B 1 340 ? 112.215 151.125 482.113 1.00 59.95 340 ALA B N 1
ATOM 8417 C CA . ALA B 1 340 ? 111.483 150.649 483.283 1.00 50.33 340 ALA B CA 1
ATOM 8418 C C . ALA B 1 340 ? 110.474 149.567 482.917 1.00 59.19 340 ALA B C 1
ATOM 8419 O O . ALA B 1 340 ? 110.285 148.609 483.675 1.00 68.05 340 ALA B O 1
ATOM 8421 N N . ASN B 1 341 ? 109.817 149.697 481.766 1.00 59.21 341 ASN B N 1
ATOM 8422 C CA . ASN B 1 341 ? 108.797 148.745 481.347 1.00 61.97 341 ASN B CA 1
ATOM 8423 C C . ASN B 1 341 ? 109.368 147.558 480.581 1.00 67.34 341 ASN B C 1
ATOM 8424 O O . ASN B 1 341 ? 108.596 146.743 480.065 1.00 67.47 341 ASN B O 1
ATOM 8429 N N . GLY B 1 342 ? 110.690 147.433 480.507 1.00 64.77 342 GLY B N 1
ATOM 8430 C CA . GLY B 1 342 ? 111.294 146.305 479.814 1.00 62.87 342 GLY B CA 1
ATOM 8431 C C . GLY B 1 342 ? 110.948 146.242 478.343 1.00 61.77 342 GLY B C 1
ATOM 8432 O O . GLY B 1 342 ? 110.656 145.159 477.819 1.00 58.64 342 GLY B O 1
ATOM 8433 N N . LEU B 1 343 ? 110.975 147.383 477.661 1.00 56.04 343 LEU B N 1
ATOM 8434 C CA . LEU B 1 343 ? 110.651 147.458 476.245 1.00 64.22 343 LEU B CA 1
ATOM 8435 C C . LEU B 1 343 ? 111.893 147.553 475.369 1.00 59.91 343 LEU B C 1
ATOM 8436 O O . LEU B 1 343 ? 111.782 147.884 474.184 1.00 63.34 343 LEU B O 1
ATOM 8441 N N . LEU B 1 344 ? 113.067 147.269 475.923 1.00 64.82 344 LEU B N 1
ATOM 8442 C CA . LEU B 1 344 ? 114.324 147.329 475.194 1.00 58.11 344 LEU B CA 1
ATOM 8443 C C . LEU B 1 344 ? 114.985 145.959 475.172 1.00 56.09 344 LEU B C 1
ATOM 8444 O O . LEU B 1 344 ? 115.008 145.252 476.184 1.00 63.23 344 LEU B O 1
ATOM 8449 N N . SER B 1 345 ? 115.518 145.584 474.013 1.00 61.90 345 SER B N 1
ATOM 8450 C CA . SER B 1 345 ? 116.405 144.435 473.960 1.00 61.43 345 SER B CA 1
ATOM 8451 C C . SER B 1 345 ? 117.725 144.775 474.649 1.00 65.66 345 SER B C 1
ATOM 8452 O O . SER B 1 345 ? 118.037 145.940 474.919 1.00 58.39 345 SER B O 1
ATOM 8455 N N . ALA B 1 346 ? 118.511 143.741 474.938 1.00 56.18 346 ALA B N 1
ATOM 8456 C CA . ALA B 1 346 ? 119.769 143.955 475.638 1.00 57.05 346 ALA B CA 1
ATOM 8457 C C . ALA B 1 346 ? 120.699 142.777 475.398 1.00 57.32 346 ALA B C 1
ATOM 8458 O O . ALA B 1 346 ? 120.251 141.630 475.332 1.00 55.34 346 ALA B O 1
ATOM 8460 N N . THR B 1 347 ? 121.989 143.072 475.259 1.00 55.32 347 THR B N 1
ATOM 8461 C CA . THR B 1 347 ? 122.995 142.026 475.344 1.00 60.09 347 THR B CA 1
ATOM 8462 C C . THR B 1 347 ? 122.914 141.353 476.709 1.00 62.04 347 THR B C 1
ATOM 8463 O O . THR B 1 347 ? 122.588 141.981 477.719 1.00 71.37 347 THR B O 1
ATOM 8467 N N . ARG B 1 348 ? 123.216 140.058 476.735 1.00 64.40 348 ARG B N 1
ATOM 8468 C CA . ARG B 1 348 ? 122.882 139.229 477.886 1.00 63.26 348 ARG B CA 1
ATOM 8469 C C . ARG B 1 348 ? 123.845 139.394 479.058 1.00 63.08 348 ARG B C 1
ATOM 8470 O O . ARG B 1 348 ? 123.609 138.802 480.117 1.00 59.65 348 ARG B O 1
ATOM 8478 N N . ASP B 1 349 ? 124.913 140.175 478.903 1.00 58.11 349 ASP B N 1
ATOM 8479 C CA . ASP B 1 349 ? 125.739 140.565 480.037 1.00 51.99 349 ASP B CA 1
ATOM 8480 C C . ASP B 1 349 ? 126.382 141.910 479.733 1.00 62.28 349 ASP B C 1
ATOM 8481 O O . ASP B 1 349 ? 126.509 142.312 478.573 1.00 69.23 349 ASP B O 1
ATOM 8486 N N . GLY B 1 350 ? 126.789 142.605 480.791 1.00 53.27 350 GLY B N 1
ATOM 8487 C CA . GLY B 1 350 ? 127.292 143.951 480.664 1.00 51.75 350 GLY B CA 1
ATOM 8488 C C . GLY B 1 350 ? 126.178 144.970 480.785 1.00 58.35 350 GLY B C 1
ATOM 8489 O O . GLY B 1 350 ? 125.076 144.662 481.249 1.00 64.89 350 GLY B O 1
ATOM 8490 N N . PRO B 1 351 ? 126.445 146.211 480.370 1.00 54.61 351 PRO B N 1
ATOM 8491 C CA . PRO B 1 351 ? 125.416 147.258 480.497 1.00 55.32 351 PRO B CA 1
ATOM 8492 C C . PRO B 1 351 ? 124.149 146.959 479.715 1.00 59.64 351 PRO B C 1
ATOM 8493 O O . PRO B 1 351 ? 123.065 147.406 480.113 1.00 62.70 351 PRO B O 1
ATOM 8497 N N . GLY B 1 352 ? 124.249 146.216 478.615 1.00 61.11 352 GLY B N 1
ATOM 8498 C CA . GLY B 1 352 ? 123.097 145.870 477.808 1.00 58.80 352 GLY B CA 1
ATOM 8499 C C . GLY B 1 352 ? 123.000 146.589 476.481 1.00 60.32 352 GLY B C 1
ATOM 8500 O O . GLY B 1 352 ? 122.081 146.293 475.707 1.00 58.46 352 GLY B O 1
ATOM 8501 N N . THR B 1 353 ? 123.912 147.515 476.186 1.00 65.07 353 THR B N 1
ATOM 8502 C CA . THR B 1 353 ? 123.886 148.204 474.903 1.00 59.96 353 THR B CA 1
ATOM 8503 C C . THR B 1 353 ? 124.131 147.216 473.771 1.00 60.89 353 THR B C 1
ATOM 8504 O O . THR B 1 353 ? 124.928 146.283 473.900 1.00 63.71 353 THR B O 1
ATOM 8508 N N . THR B 1 354 ? 123.436 147.424 472.657 1.00 54.50 354 THR B N 1
ATOM 8509 C CA . THR B 1 354 ? 123.494 146.494 471.538 1.00 60.81 354 THR B CA 1
ATOM 8510 C C . THR B 1 354 ? 124.360 146.984 470.386 1.00 67.84 354 THR B C 1
ATOM 8511 O O . THR B 1 354 ? 124.886 146.158 469.633 1.00 65.18 354 THR B O 1
ATOM 8515 N N . ASP B 1 355 ? 124.534 148.294 470.237 1.00 57.18 355 ASP B N 1
ATOM 8516 C CA . ASP B 1 355 ? 125.384 148.844 469.187 1.00 60.57 355 ASP B CA 1
ATOM 8517 C C . ASP B 1 355 ? 125.669 150.307 469.513 1.00 61.05 355 ASP B C 1
ATOM 8518 O O . ASP B 1 355 ? 125.494 150.744 470.656 1.00 63.36 355 ASP B O 1
ATOM 8523 N N . SER B 1 356 ? 126.106 151.065 468.509 1.00 58.24 356 SER B N 1
ATOM 8524 C CA . SER B 1 356 ? 126.374 152.484 468.674 1.00 52.21 356 SER B CA 1
ATOM 8525 C C . SER B 1 356 ? 125.957 153.227 467.414 1.00 56.09 356 SER B C 1
ATOM 8526 O O . SER B 1 356 ? 125.870 152.652 466.327 1.00 64.32 356 SER B O 1
ATOM 8529 N N . TRP B 1 357 ? 125.698 154.520 467.584 1.00 64.00 357 TRP B N 1
ATOM 8530 C CA . TRP B 1 357 ? 125.368 155.425 466.492 1.00 53.35 357 TRP B CA 1
ATOM 8531 C C . TRP B 1 357 ? 125.313 156.840 467.041 1.00 57.54 357 TRP B C 1
ATOM 8532 O O . TRP B 1 357 ? 124.916 157.053 468.191 1.00 71.97 357 TRP B O 1
ATOM 8543 N N . ASN B 1 358 ? 125.717 157.800 466.210 1.00 59.20 358 ASN B N 1
ATOM 8544 C CA . ASN B 1 358 ? 125.642 159.219 466.553 1.00 62.09 358 ASN B CA 1
ATOM 8545 C C . ASN B 1 358 ? 126.464 159.536 467.803 1.00 59.52 358 ASN B C 1
ATOM 8546 O O . ASN B 1 358 ? 126.094 160.392 468.610 1.00 77.28 358 ASN B O 1
ATOM 8551 N N . GLY B 1 359 ? 127.585 158.840 467.978 1.00 57.95 359 GLY B N 1
ATOM 8552 C CA . GLY B 1 359 ? 128.452 159.079 469.115 1.00 54.19 359 GLY B CA 1
ATOM 8553 C C . GLY B 1 359 ? 127.947 158.556 470.439 1.00 69.74 359 GLY B C 1
ATOM 8554 O O . GLY B 1 359 ? 128.523 158.888 471.480 1.00 62.01 359 GLY B O 1
ATOM 8555 N N . SER B 1 360 ? 126.887 157.753 470.440 1.00 65.18 360 SER B N 1
ATOM 8556 C CA . SER B 1 360 ? 126.319 157.205 471.661 1.00 64.01 360 SER B CA 1
ATOM 8557 C C . SER B 1 360 ? 126.097 155.711 471.492 1.00 66.95 360 SER B C 1
ATOM 8558 O O . SER B 1 360 ? 125.747 155.247 470.403 1.00 61.20 360 SER B O 1
ATOM 8561 N N . TYR B 1 361 ? 126.309 154.959 472.566 1.00 61.78 361 TYR B N 1
ATOM 8562 C CA . TYR B 1 361 ? 125.957 153.548 472.564 1.00 59.02 361 TYR B CA 1
ATOM 8563 C C . TYR B 1 361 ? 124.482 153.398 472.908 1.00 61.18 361 TYR B C 1
ATOM 8564 O O . TYR B 1 361 ? 123.963 154.079 473.797 1.00 56.26 361 TYR B O 1
ATOM 8573 N N . ILE B 1 362 ? 123.803 152.505 472.190 1.00 53.69 362 ILE B N 1
ATOM 8574 C CA . ILE B 1 362 ? 122.349 152.481 472.156 1.00 58.07 362 ILE B CA 1
ATOM 8575 C C . ILE B 1 362 ? 121.841 151.077 472.455 1.00 59.63 362 ILE B C 1
ATOM 8576 O O . ILE B 1 362 ? 122.602 150.113 472.545 1.00 56.82 362 ILE B O 1
ATOM 8581 N N . ARG B 1 363 ? 120.521 150.984 472.604 1.00 59.23 363 ARG B N 1
ATOM 8582 C CA . ARG B 1 363 ? 119.812 149.722 472.757 1.00 59.45 363 ARG B CA 1
ATOM 8583 C C . ARG B 1 363 ? 118.633 149.722 471.798 1.00 57.49 363 ARG B C 1
ATOM 8584 O O . ARG B 1 363 ? 117.900 150.713 471.713 1.00 63.66 363 ARG B O 1
ATOM 8592 N N . ASN B 1 364 ? 118.455 148.623 471.073 1.00 49.27 364 ASN B N 1
ATOM 8593 C CA . ASN B 1 364 ? 117.318 148.497 470.174 1.00 49.88 364 ASN B CA 1
ATOM 8594 C C . ASN B 1 364 ? 116.056 148.187 470.966 1.00 49.42 364 ASN B C 1
ATOM 8595 O O . ASN B 1 364 ? 116.081 147.405 471.920 1.00 59.31 364 ASN B O 1
ATOM 8600 N N . TYR B 1 365 ? 114.951 148.813 470.573 1.00 48.02 365 TYR B N 1
ATOM 8601 C CA . TYR B 1 365 ? 113.676 148.484 471.186 1.00 48.46 365 TYR B CA 1
ATOM 8602 C C . TYR B 1 365 ? 113.272 147.063 470.801 1.00 49.40 365 TYR B C 1
ATOM 8603 O O . TYR B 1 365 ? 113.708 146.519 469.784 1.00 55.00 365 TYR B O 1
ATOM 8612 N N . ASP B 1 366 ? 112.435 146.453 471.636 1.00 52.62 366 ASP B N 1
ATOM 8613 C CA . ASP B 1 366 ? 112.078 145.044 471.470 1.00 55.18 366 ASP B CA 1
ATOM 8614 C C . ASP B 1 366 ? 110.805 144.957 470.639 1.00 57.64 366 ASP B C 1
ATOM 8615 O O . ASP B 1 366 ? 109.692 145.030 471.157 1.00 62.71 366 ASP B O 1
ATOM 8620 N N . SER B 1 367 ? 110.972 144.774 469.327 1.00 60.14 367 SER B N 1
ATOM 8621 C CA . SER B 1 367 ? 109.814 144.654 468.449 1.00 62.52 367 SER B CA 1
ATOM 8622 C C . SER B 1 367 ? 109.030 143.371 468.697 1.00 70.60 367 SER B C 1
ATOM 8623 O O . SER B 1 367 ? 107.852 143.302 468.333 1.00 63.52 367 SER B O 1
ATOM 8626 N N . THR B 1 368 ? 109.651 142.356 469.304 1.00 63.25 368 THR B N 1
ATOM 8627 C CA . THR B 1 368 ? 108.916 141.148 469.655 1.00 58.48 368 THR B CA 1
ATOM 8628 C C . THR B 1 368 ? 108.053 141.344 470.893 1.00 62.99 368 THR B C 1
ATOM 8629 O O . THR B 1 368 ? 107.162 140.528 471.148 1.00 70.26 368 THR B O 1
ATOM 8633 N N . ASN B 1 369 ? 108.299 142.404 471.655 1.00 58.28 369 ASN B N 1
ATOM 8634 C CA . ASN B 1 369 ? 107.489 142.721 472.825 1.00 61.23 369 ASN B CA 1
ATOM 8635 C C . ASN B 1 369 ? 106.254 143.498 472.385 1.00 62.06 369 ASN B C 1
ATOM 8636 O O . ASN B 1 369 ? 106.391 144.611 471.863 1.00 66.59 369 ASN B O 1
ATOM 8641 N N . PRO B 1 370 ? 105.046 142.961 472.570 1.00 61.34 370 PRO B N 1
ATOM 8642 C CA . PRO B 1 370 ? 103.847 143.698 472.137 1.00 58.47 370 PRO B CA 1
ATOM 8643 C C . PRO B 1 370 ? 103.686 145.045 472.816 1.00 61.53 370 PRO B C 1
ATOM 8644 O O . PRO B 1 370 ? 103.198 145.990 472.183 1.00 68.08 370 PRO B O 1
ATOM 8648 N N . SER B 1 371 ? 104.078 145.165 474.088 1.00 57.27 371 SER B N 1
ATOM 8649 C CA . SER B 1 371 ? 104.003 146.455 474.766 1.00 59.78 371 SER B CA 1
ATOM 8650 C C . SER B 1 371 ? 104.948 147.470 474.140 1.00 62.73 371 SER B C 1
ATOM 8651 O O . SER B 1 371 ? 104.635 148.665 474.099 1.00 63.48 371 SER B O 1
ATOM 8654 N N . ALA B 1 372 ? 106.102 147.018 473.649 1.00 61.08 372 ALA B N 1
ATOM 8655 C CA . ALA B 1 372 ? 107.031 147.940 473.011 1.00 60.03 372 ALA B CA 1
ATOM 8656 C C . ALA B 1 372 ? 106.511 148.386 471.650 1.00 69.08 372 ALA B C 1
ATOM 8657 O O . ALA B 1 372 ? 106.689 149.547 471.262 1.00 67.50 372 ALA B O 1
ATOM 8659 N N . ARG B 1 373 ? 105.870 147.478 470.907 1.00 64.90 373 ARG B N 1
ATOM 8660 C CA . ARG B 1 373 ? 105.259 147.869 469.640 1.00 61.41 373 ARG B CA 1
ATOM 8661 C C . ARG B 1 373 ? 104.172 148.915 469.843 1.00 66.32 373 ARG B C 1
ATOM 8662 O O . ARG B 1 373 ? 104.058 149.862 469.056 1.00 69.53 373 ARG B O 1
ATOM 8670 N N . LYS B 1 374 ? 103.361 148.764 470.892 1.00 63.53 374 LYS B N 1
ATOM 8671 C CA . LYS B 1 374 ? 102.289 149.728 471.122 1.00 66.19 374 LYS B CA 1
ATOM 8672 C C . LYS B 1 374 ? 102.845 151.049 471.647 1.00 69.07 374 LYS B C 1
ATOM 8673 O O . LYS B 1 374 ? 102.339 152.123 471.298 1.00 69.75 374 LYS B O 1
ATOM 8679 N N . PHE B 1 375 ? 103.887 150.990 472.485 1.00 62.62 375 PHE B N 1
ATOM 8680 C CA . PHE B 1 375 ? 104.548 152.216 472.927 1.00 65.33 375 PHE B CA 1
ATOM 8681 C C . PHE B 1 375 ? 105.066 153.008 471.735 1.00 65.75 375 PHE B C 1
ATOM 8682 O O . PHE B 1 375 ? 104.971 154.240 471.708 1.00 61.01 375 PHE B O 1
ATOM 8690 N N . LEU B 1 376 ? 105.606 152.313 470.731 1.00 67.53 376 LEU B N 1
ATOM 8691 C CA . LEU B 1 376 ? 106.224 153.002 469.603 1.00 69.52 376 LEU B CA 1
ATOM 8692 C C . LEU B 1 376 ? 105.178 153.623 468.685 1.00 61.91 376 LEU B C 1
ATOM 8693 O O . LEU B 1 376 ? 105.388 154.719 468.153 1.00 61.53 376 LEU B O 1
ATOM 8698 N N . TRP B 1 377 ? 104.037 152.953 468.499 1.00 56.58 377 TRP B N 1
ATOM 8699 C CA . TRP B 1 377 ? 102.977 153.544 467.689 1.00 58.89 377 TRP B CA 1
ATOM 8700 C C . TRP B 1 377 ? 102.359 154.757 468.371 1.00 65.21 377 TRP B C 1
ATOM 8701 O O . TRP B 1 377 ? 101.952 155.706 467.691 1.00 71.83 377 TRP B O 1
ATOM 8712 N N . SER B 1 378 ? 102.271 154.742 469.703 1.00 62.78 378 SER B N 1
ATOM 8713 C CA . SER B 1 378 ? 101.759 155.905 470.420 1.00 64.14 378 SER B CA 1
ATOM 8714 C C . SER B 1 378 ? 102.615 157.139 470.163 1.00 70.33 378 SER B C 1
ATOM 8715 O O . SER B 1 378 ? 102.101 158.263 470.159 1.00 72.11 378 SER B O 1
ATOM 8718 N N . MET B 1 379 ? 103.915 156.951 469.929 1.00 66.74 379 MET B N 1
ATOM 8719 C CA . MET B 1 379 ? 104.776 158.075 469.584 1.00 58.12 379 MET B CA 1
ATOM 8720 C C . MET B 1 379 ? 104.576 158.487 468.133 1.00 66.20 379 MET B C 1
ATOM 8721 O O . MET B 1 379 ? 104.463 159.679 467.826 1.00 67.09 379 MET B O 1
ATOM 8726 N N . LEU B 1 380 ? 104.535 157.508 467.226 1.00 75.10 380 LEU B N 1
ATOM 8727 C CA . LEU B 1 380 ? 104.396 157.817 465.808 1.00 63.62 380 LEU B CA 1
ATOM 8728 C C . LEU B 1 380 ? 103.032 158.421 465.502 1.00 64.98 380 LEU B C 1
ATOM 8729 O O . LEU B 1 380 ? 102.929 159.354 464.697 1.00 65.91 380 LEU B O 1
ATOM 8734 N N . LYS B 1 381 ? 101.972 157.911 466.132 1.00 65.41 381 LYS B N 1
ATOM 8735 C CA . LYS B 1 381 ? 100.649 158.461 465.863 1.00 67.45 381 LYS B CA 1
ATOM 8736 C C . LYS B 1 381 ? 100.497 159.858 466.453 1.00 64.22 381 LYS B C 1
ATOM 8737 O O . LYS B 1 381 ? 99.830 160.711 465.858 1.00 70.87 381 LYS B O 1
ATOM 8743 N N . LYS B 1 382 ? 101.126 160.121 467.599 1.00 64.80 382 LYS B N 1
ATOM 8744 C CA . LYS B 1 382 ? 101.033 161.444 468.209 1.00 61.03 382 LYS B CA 1
ATOM 8745 C C . LYS B 1 382 ? 101.851 162.474 467.439 1.00 61.12 382 LYS B C 1
ATOM 8746 O O . LYS B 1 382 ? 101.399 163.607 467.236 1.00 71.53 382 LYS B O 1
ATOM 8752 N N . ASN B 1 383 ? 103.053 162.102 466.997 1.00 65.08 383 ASN B N 1
ATOM 8753 C CA . ASN B 1 383 ? 103.995 163.053 466.423 1.00 63.82 383 ASN B CA 1
ATOM 8754 C C . ASN B 1 383 ? 104.028 163.045 464.900 1.00 67.89 383 ASN B C 1
ATOM 8755 O O . ASN B 1 383 ? 104.608 163.963 464.310 1.00 66.37 383 ASN B O 1
ATOM 8760 N N . TYR B 1 384 ? 103.429 162.048 464.249 1.00 65.73 384 TYR B N 1
ATOM 8761 C CA . TYR B 1 384 ? 103.456 161.987 462.792 1.00 55.54 384 TYR B CA 1
ATOM 8762 C C . TYR B 1 384 ? 102.065 161.800 462.201 1.00 63.67 384 TYR B C 1
ATOM 8763 O O . TYR B 1 384 ? 101.573 162.671 461.475 1.00 67.33 384 TYR B O 1
ATOM 8772 N N . TYR B 1 385 ? 101.430 160.663 462.504 1.00 68.07 385 TYR B N 1
ATOM 8773 C CA . TYR B 1 385 ? 100.178 160.302 461.843 1.00 63.06 385 TYR B CA 1
ATOM 8774 C C . TYR B 1 385 ? 99.100 161.353 462.070 1.00 65.00 385 TYR B C 1
ATOM 8775 O O . TYR B 1 385 ? 98.402 161.749 461.129 1.00 76.45 385 TYR B O 1
ATOM 8784 N N . ASP B 1 386 ? 98.955 161.825 463.305 1.00 64.16 386 ASP B N 1
ATOM 8785 C CA . ASP B 1 386 ? 97.985 162.868 463.618 1.00 66.81 386 ASP B CA 1
ATOM 8786 C C . ASP B 1 386 ? 98.451 164.254 463.191 1.00 70.89 386 ASP B C 1
ATOM 8787 O O . ASP B 1 386 ? 97.819 165.248 463.567 1.00 71.25 386 ASP B O 1
ATOM 8792 N N . LYS B 1 387 ? 99.541 164.345 462.424 1.00 67.00 387 LYS B N 1
ATOM 8793 C CA . LYS B 1 387 ? 100.062 165.629 461.971 1.00 67.75 387 LYS B CA 1
ATOM 8794 C C . LYS B 1 387 ? 100.357 165.638 460.474 1.00 71.08 387 LYS B C 1
ATOM 8795 O O . LYS B 1 387 ? 101.124 166.486 460.006 1.00 71.76 387 LYS B O 1
ATOM 8801 N N . GLY B 1 388 ? 99.770 164.714 459.711 1.00 61.77 388 GLY B N 1
ATOM 8802 C CA . GLY B 1 388 ? 99.858 164.732 458.265 1.00 64.45 388 GLY B CA 1
ATOM 8803 C C . GLY B 1 388 ? 100.908 163.825 457.654 1.00 70.38 388 GLY B C 1
ATOM 8804 O O . GLY B 1 388 ? 100.921 163.670 456.426 1.00 81.23 388 GLY B O 1
ATOM 8805 N N . ILE B 1 389 ? 101.791 163.237 458.454 1.00 62.58 389 ILE B N 1
ATOM 8806 C CA . ILE B 1 389 ? 102.785 162.286 457.966 1.00 58.16 389 ILE B CA 1
ATOM 8807 C C . ILE B 1 389 ? 102.288 160.896 458.348 1.00 58.35 389 ILE B C 1
ATOM 8808 O O . ILE B 1 389 ? 102.509 160.432 459.469 1.00 62.46 389 ILE B O 1
ATOM 8813 N N . LYS B 1 390 ? 101.617 160.220 457.415 1.00 56.32 390 LYS B N 1
ATOM 8814 C CA . LYS B 1 390 ? 100.941 158.961 457.708 1.00 67.38 390 LYS B CA 1
ATOM 8815 C C . LYS B 1 390 ? 101.580 157.755 457.028 1.00 65.12 390 LYS B C 1
ATOM 8816 O O . LYS B 1 390 ? 100.990 156.670 457.035 1.00 68.65 390 LYS B O 1
ATOM 8822 N N . ASN B 1 391 ? 102.766 157.911 456.449 1.00 64.36 391 ASN B N 1
ATOM 8823 C CA . ASN B 1 391 ? 103.544 156.793 455.933 1.00 62.74 391 ASN B CA 1
ATOM 8824 C C . ASN B 1 391 ? 104.901 156.797 456.620 1.00 63.94 391 ASN B C 1
ATOM 8825 O O . ASN B 1 391 ? 105.447 157.863 456.921 1.00 63.63 391 ASN B O 1
ATOM 8830 N N . PHE B 1 392 ? 105.442 155.610 456.884 1.00 55.19 392 PHE B N 1
ATOM 8831 C CA . PHE B 1 392 ? 106.587 155.493 457.775 1.00 59.75 392 PHE B CA 1
ATOM 8832 C C . PHE B 1 392 ? 107.711 154.693 457.140 1.00 58.00 392 PHE B C 1
ATOM 8833 O O . PHE B 1 392 ? 107.477 153.678 456.480 1.00 57.07 392 PHE B O 1
ATOM 8841 N N . TRP B 1 393 ? 108.934 155.162 457.361 1.00 56.37 393 TRP B N 1
ATOM 8842 C CA . TRP B 1 393 ? 110.150 154.553 456.835 1.00 56.90 393 TRP B CA 1
ATOM 8843 C C . TRP B 1 393 ? 110.852 153.866 458.005 1.00 63.84 393 TRP B C 1
ATOM 8844 O O . TRP B 1 393 ? 111.571 154.512 458.772 1.00 59.91 393 TRP B O 1
ATOM 8855 N N . ILE B 1 394 ? 110.648 152.555 458.136 1.00 59.08 394 ILE B N 1
ATOM 8856 C CA . ILE B 1 394 ? 111.192 151.793 459.265 1.00 60.46 394 ILE B CA 1
ATOM 8857 C C . ILE B 1 394 ? 112.559 151.280 458.820 1.00 62.22 394 ILE B C 1
ATOM 8858 O O . ILE B 1 394 ? 112.706 150.169 458.311 1.00 61.58 394 ILE B O 1
ATOM 8863 N N . ASP B 1 395 ? 113.576 152.108 459.033 1.00 59.28 395 ASP B N 1
ATOM 8864 C CA . ASP B 1 395 ? 114.917 151.884 458.519 1.00 53.46 395 ASP B CA 1
ATOM 8865 C C . ASP B 1 395 ? 115.820 151.282 459.592 1.00 66.01 395 ASP B C 1
ATOM 8866 O O . ASP B 1 395 ? 115.584 151.449 460.792 1.00 64.43 395 ASP B O 1
ATOM 8871 N N . GLN B 1 396 ? 116.847 150.557 459.139 1.00 69.19 396 GLN B N 1
ATOM 8872 C CA . GLN B 1 396 ? 117.943 150.091 459.996 1.00 54.57 396 GLN B CA 1
ATOM 8873 C C . GLN B 1 396 ? 117.452 149.146 461.091 1.00 48.51 396 GLN B C 1
ATOM 8874 O O . GLN B 1 396 ? 117.949 149.164 462.219 1.00 66.81 396 GLN B O 1
ATOM 8880 N N . ALA B 1 397 ? 116.477 148.303 460.761 1.00 54.80 397 ALA B N 1
ATOM 8881 C CA . ALA B 1 397 ? 115.890 147.369 461.715 1.00 60.23 397 ALA B CA 1
ATOM 8882 C C . ALA B 1 397 ? 116.177 145.917 461.345 1.00 59.03 397 ALA B C 1
ATOM 8883 O O . ALA B 1 397 ? 115.291 145.061 461.390 1.00 58.27 397 ALA B O 1
ATOM 8885 N N . ASP B 1 398 ? 117.425 145.622 460.976 1.00 56.64 398 ASP B N 1
ATOM 8886 C CA . ASP B 1 398 ? 117.773 144.257 460.598 1.00 63.08 398 ASP B CA 1
ATOM 8887 C C . ASP B 1 398 ? 117.717 143.308 461.789 1.00 67.44 398 ASP B C 1
ATOM 8888 O O . ASP B 1 398 ? 117.405 142.124 461.621 1.00 67.19 398 ASP B O 1
ATOM 8893 N N . GLY B 1 399 ? 118.009 143.798 462.982 1.00 64.26 399 GLY B N 1
ATOM 8894 C CA . GLY B 1 399 ? 117.964 142.970 464.168 1.00 62.04 399 GLY B CA 1
ATOM 8895 C C . GLY B 1 399 ? 119.353 142.686 464.716 1.00 70.14 399 GLY B C 1
ATOM 8896 O O . GLY B 1 399 ? 120.338 142.572 463.973 1.00 82.98 399 GLY B O 1
ATOM 8897 N N . GLY B 1 400 ? 119.434 142.570 466.041 1.00 67.40 400 GLY B N 1
ATOM 8898 C CA . GLY B 1 400 ? 120.700 142.329 466.707 1.00 67.07 400 GLY B CA 1
ATOM 8899 C C . GLY B 1 400 ? 121.508 143.598 466.866 1.00 60.90 400 GLY B C 1
ATOM 8900 O O . GLY B 1 400 ? 121.286 144.374 467.800 1.00 59.37 400 GLY B O 1
ATOM 8901 N N . ALA B 1 401 ? 122.456 143.814 465.959 1.00 55.75 401 ALA B N 1
ATOM 8902 C CA . ALA B 1 401 ? 123.190 145.070 465.896 1.00 57.94 401 ALA B CA 1
ATOM 8903 C C . ALA B 1 401 ? 122.300 146.127 465.245 1.00 65.26 401 ALA B C 1
ATOM 8904 O O . ALA B 1 401 ? 121.100 145.924 465.043 1.00 66.11 401 ALA B O 1
ATOM 8906 N N . LEU B 1 402 ? 122.873 147.279 464.909 1.00 68.71 402 LEU B N 1
ATOM 8907 C CA . LEU B 1 402 ? 122.097 148.367 464.319 1.00 62.90 402 LEU B CA 1
ATOM 8908 C C . LEU B 1 402 ? 122.280 148.375 462.800 1.00 60.54 402 LEU B C 1
ATOM 8909 O O . LEU B 1 402 ? 122.841 149.295 462.204 1.00 60.91 402 LEU B O 1
ATOM 8914 N N . GLY B 1 403 ? 121.786 147.305 462.175 1.00 56.24 403 GLY B N 1
ATOM 8915 C CA . GLY B 1 403 ? 121.600 147.266 460.741 1.00 59.33 403 GLY B CA 1
ATOM 8916 C C . GLY B 1 403 ? 122.779 146.795 459.913 1.00 59.98 403 GLY B C 1
ATOM 8917 O O . GLY B 1 403 ? 122.610 146.577 458.706 1.00 69.28 403 GLY B O 1
ATOM 8918 N N . GLU B 1 404 ? 123.960 146.628 460.501 1.00 52.45 404 GLU B N 1
ATOM 8919 C CA . GLU B 1 404 ? 125.141 146.250 459.740 1.00 53.44 404 GLU B CA 1
ATOM 8920 C C . GLU B 1 404 ? 125.706 144.925 460.238 1.00 58.14 404 GLU B C 1
ATOM 8921 O O . GLU B 1 404 ? 125.363 144.443 461.321 1.00 66.62 404 GLU B O 1
ATOM 8927 N N . ALA B 1 405 ? 126.579 144.334 459.422 1.00 55.38 405 ALA B N 1
ATOM 8928 C CA . ALA B 1 405 ? 127.244 143.082 459.757 1.00 50.19 405 ALA B CA 1
ATOM 8929 C C . ALA B 1 405 ? 128.473 143.281 460.634 1.00 60.99 405 ALA B C 1
ATOM 8930 O O . ALA B 1 405 ? 129.213 142.319 460.872 1.00 57.52 405 ALA B O 1
ATOM 8932 N N . TYR B 1 406 ? 128.704 144.499 461.111 1.00 56.01 406 TYR B N 1
ATOM 8933 C CA . TYR B 1 406 ? 129.803 144.801 462.012 1.00 52.91 406 TYR B CA 1
ATOM 8934 C C . TYR B 1 406 ? 129.271 145.589 463.198 1.00 55.23 406 TYR B C 1
ATOM 8935 O O . TYR B 1 406 ? 128.264 146.294 463.093 1.00 55.35 406 TYR B O 1
ATOM 8944 N N . GLU B 1 407 ? 129.956 145.466 464.329 1.00 47.66 407 GLU B N 1
ATOM 8945 C CA . GLU B 1 407 ? 129.570 146.210 465.515 1.00 52.36 407 GLU B CA 1
ATOM 8946 C C . GLU B 1 407 ? 130.238 147.582 465.536 1.00 52.07 407 GLU B C 1
ATOM 8947 O O . GLU B 1 407 ? 131.107 147.896 464.719 1.00 58.33 407 GLU B O 1
ATOM 8953 N N . ASN B 1 408 ? 129.804 148.409 466.492 1.00 57.75 408 ASN B N 1
ATOM 8954 C CA . ASN B 1 408 ? 130.337 149.759 466.704 1.00 58.92 408 ASN B CA 1
ATOM 8955 C C . ASN B 1 408 ? 130.032 150.659 465.505 1.00 62.93 408 ASN B C 1
ATOM 8956 O O . ASN B 1 408 ? 130.901 151.371 465.000 1.00 59.53 408 ASN B O 1
ATOM 8961 N N . ASN B 1 409 ? 128.777 150.621 465.059 1.00 60.50 409 ASN B N 1
ATOM 8962 C CA . ASN B 1 409 ? 128.349 151.428 463.924 1.00 64.92 409 ASN B CA 1
ATOM 8963 C C . ASN B 1 409 ? 128.549 152.913 464.212 1.00 58.97 409 ASN B C 1
ATOM 8964 O O . ASN B 1 409 ? 128.525 153.358 465.362 1.00 68.25 409 ASN B O 1
ATOM 8969 N N . GLY B 1 410 ? 128.759 153.683 463.146 1.00 59.72 410 GLY B N 1
ATOM 8970 C CA . GLY B 1 410 ? 128.984 155.107 463.262 1.00 59.04 410 GLY B CA 1
ATOM 8971 C C . GLY B 1 410 ? 130.398 155.508 463.611 1.00 56.91 410 GLY B C 1
ATOM 8972 O O . GLY B 1 410 ? 130.728 156.696 463.511 1.00 68.68 410 GLY B O 1
ATOM 8973 N N . GLN B 1 411 ? 131.245 154.566 464.013 1.00 56.42 411 GLN B N 1
ATOM 8974 C CA . GLN B 1 411 ? 132.626 154.862 464.357 1.00 62.65 411 GLN B CA 1
ATOM 8975 C C . GLN B 1 411 ? 133.505 154.684 463.119 1.00 66.81 411 GLN B C 1
ATOM 8976 O O . GLN B 1 411 ? 133.013 154.469 462.008 1.00 69.67 411 GLN B O 1
ATOM 8982 N N . SER B 1 412 ? 134.820 154.773 463.303 1.00 54.65 412 SER B N 1
ATOM 8983 C CA . SER B 1 412 ? 135.743 154.665 462.183 1.00 49.29 412 SER B CA 1
ATOM 8984 C C . SER B 1 412 ? 135.627 153.299 461.516 1.00 62.96 412 SER B C 1
ATOM 8985 O O . SER B 1 412 ? 135.226 152.311 462.136 1.00 63.56 412 SER B O 1
ATOM 8988 N N . THR B 1 413 ? 135.982 153.251 460.230 1.00 62.41 413 THR B N 1
ATOM 8989 C CA . THR B 1 413 ? 135.931 151.989 459.500 1.00 51.74 413 THR B CA 1
ATOM 8990 C C . THR B 1 413 ? 136.951 150.992 460.031 1.00 59.83 413 THR B C 1
ATOM 8991 O O . THR B 1 413 ? 136.743 149.778 459.920 1.00 64.53 413 THR B O 1
ATOM 8995 N N . TYR B 1 414 ? 138.050 151.477 460.613 1.00 59.88 414 TYR B N 1
ATOM 8996 C CA . TYR B 1 414 ? 139.010 150.577 461.243 1.00 55.59 414 TYR B CA 1
ATOM 8997 C C . TYR B 1 414 ? 138.387 149.874 462.443 1.00 59.84 414 TYR B C 1
ATOM 8998 O O . TYR B 1 414 ? 138.505 148.653 462.592 1.00 67.11 414 TYR B O 1
ATOM 9007 N N . ILE B 1 415 ? 137.722 150.636 463.315 1.00 51.26 415 ILE B N 1
ATOM 9008 C CA . ILE B 1 415 ? 137.056 150.038 464.470 1.00 60.91 415 ILE B CA 1
ATOM 9009 C C . ILE B 1 415 ? 135.926 149.123 464.015 1.00 58.47 415 ILE B C 1
ATOM 9010 O O . ILE B 1 415 ? 135.733 148.030 464.562 1.00 62.59 415 ILE B O 1
ATOM 9015 N N . GLU B 1 416 ? 135.161 149.556 463.009 1.00 51.37 416 GLU B N 1
ATOM 9016 C CA . GLU B 1 416 ? 134.092 148.720 462.474 1.00 51.03 416 GLU B CA 1
ATOM 9017 C C . GLU B 1 416 ? 134.630 147.402 461.934 1.00 54.15 416 GLU B C 1
ATOM 9018 O O . GLU B 1 416 ? 133.932 146.383 461.977 1.00 53.04 416 GLU B O 1
ATOM 9024 N N . SER B 1 417 ? 135.863 147.399 461.423 1.00 56.47 417 SER B N 1
ATOM 9025 C CA . SER B 1 417 ? 136.452 146.185 460.874 1.00 62.00 417 SER B CA 1
ATOM 9026 C C . SER B 1 417 ? 136.995 145.250 461.946 1.00 57.42 417 SER B C 1
ATOM 9027 O O . SER B 1 417 ? 137.240 144.075 461.653 1.00 48.56 417 SER B O 1
ATOM 9030 N N . ILE B 1 418 ? 137.185 145.738 463.169 1.00 59.58 418 ILE B N 1
ATOM 9031 C CA . ILE B 1 418 ? 137.638 144.860 464.253 1.00 48.98 418 ILE B CA 1
ATOM 9032 C C . ILE B 1 418 ? 136.560 143.819 464.530 1.00 58.49 418 ILE B C 1
ATOM 9033 O O . ILE B 1 418 ? 135.383 144.182 464.726 1.00 47.59 418 ILE B O 1
ATOM 9038 N N . PRO B 1 419 ? 136.890 142.525 464.547 1.00 58.75 419 PRO B N 1
ATOM 9039 C CA . PRO B 1 419 ? 135.860 141.472 464.600 1.00 55.07 419 PRO B CA 1
ATOM 9040 C C . PRO B 1 419 ? 135.223 141.314 465.979 1.00 59.01 419 PRO B C 1
ATOM 9041 O O . PRO B 1 419 ? 135.354 140.282 466.640 1.00 65.86 419 PRO B O 1
ATOM 9045 N N . PHE B 1 420 ? 134.518 142.352 466.424 1.00 53.82 420 PHE B N 1
ATOM 9046 C CA . PHE B 1 420 ? 133.655 142.207 467.588 1.00 58.24 420 PHE B CA 1
ATOM 9047 C C . PHE B 1 420 ? 132.460 141.333 467.224 1.00 59.57 420 PHE B C 1
ATOM 9048 O O . PHE B 1 420 ? 131.816 141.542 466.190 1.00 58.87 420 PHE B O 1
ATOM 9056 N N . THR B 1 421 ? 132.172 140.347 468.070 1.00 50.94 421 THR B N 1
ATOM 9057 C CA . THR B 1 421 ? 131.135 139.371 467.765 1.00 49.81 421 THR B CA 1
ATOM 9058 C C . THR B 1 421 ? 129.762 140.031 467.721 1.00 55.51 421 THR B C 1
ATOM 9059 O O . THR B 1 421 ? 129.446 140.901 468.537 1.00 61.27 421 THR B O 1
ATOM 9063 N N . LEU B 1 422 ? 128.948 139.617 466.753 1.00 54.80 422 LEU B N 1
ATOM 9064 C CA . LEU B 1 422 ? 127.588 140.129 466.659 1.00 52.67 422 LEU B CA 1
ATOM 9065 C C . LEU B 1 422 ? 126.778 139.686 467.876 1.00 57.66 422 LEU B C 1
ATOM 9066 O O . LEU B 1 422 ? 126.956 138.567 468.370 1.00 64.69 422 LEU B O 1
ATOM 9071 N N . PRO B 1 423 ? 125.880 140.533 468.380 1.00 55.18 423 PRO B N 1
ATOM 9072 C CA . PRO B 1 423 ? 125.303 140.295 469.711 1.00 51.21 423 PRO B CA 1
ATOM 9073 C C . PRO B 1 423 ? 124.184 139.262 469.680 1.00 52.04 423 PRO B C 1
ATOM 9074 O O . PRO B 1 423 ? 123.276 139.329 468.847 1.00 66.62 423 PRO B O 1
ATOM 9078 N N . ASN B 1 424 ? 124.260 138.299 470.598 1.00 49.10 424 ASN B N 1
ATOM 9079 C CA . ASN B 1 424 ? 123.155 137.381 470.878 1.00 54.06 424 ASN B CA 1
ATOM 9080 C C . ASN B 1 424 ? 122.330 138.009 471.994 1.00 60.14 424 ASN B C 1
ATOM 9081 O O . ASN B 1 424 ? 122.514 137.715 473.176 1.00 65.01 424 ASN B O 1
ATOM 9086 N N . VAL B 1 425 ? 121.413 138.896 471.613 1.00 59.04 425 VAL B N 1
ATOM 9087 C CA . VAL B 1 425 ? 120.701 139.731 472.574 1.00 59.51 425 VAL B CA 1
ATOM 9088 C C . VAL B 1 425 ? 119.537 138.976 473.200 1.00 58.89 425 VAL B C 1
ATOM 9089 O O . VAL B 1 425 ? 119.149 137.899 472.735 1.00 56.39 425 VAL B O 1
ATOM 9093 N N . ASN B 1 426 ? 118.979 139.545 474.264 1.00 60.80 426 ASN B N 1
ATOM 9094 C CA . ASN B 1 426 ? 117.768 139.034 474.889 1.00 52.26 426 ASN B CA 1
ATOM 9095 C C . ASN B 1 426 ? 116.560 139.761 474.312 1.00 54.86 426 ASN B C 1
ATOM 9096 O O . ASN B 1 426 ? 116.527 140.995 474.284 1.00 60.74 426 ASN B O 1
ATOM 9101 N N . TYR B 1 427 ? 115.581 138.997 473.846 1.00 54.27 427 TYR B N 1
ATOM 9102 C CA . TYR B 1 427 ? 114.287 139.527 473.444 1.00 46.55 427 TYR B CA 1
ATOM 9103 C C . TYR B 1 427 ? 113.209 138.993 474.377 1.00 56.67 427 TYR B C 1
ATOM 9104 O O . TYR B 1 427 ? 113.453 138.128 475.222 1.00 63.99 427 TYR B O 1
ATOM 9113 N N . ALA B 1 428 ? 111.997 139.523 474.212 1.00 61.29 428 ALA B N 1
ATOM 9114 C CA . ALA B 1 428 ? 110.862 138.986 474.949 1.00 54.04 428 ALA B CA 1
ATOM 9115 C C . ALA B 1 428 ? 110.411 137.642 474.397 1.00 57.96 428 ALA B C 1
ATOM 9116 O O . ALA B 1 428 ? 109.743 136.886 475.108 1.00 63.43 428 ALA B O 1
ATOM 9118 N N . ALA B 1 429 ? 110.769 137.327 473.154 1.00 60.33 429 ALA B N 1
ATOM 9119 C CA . ALA B 1 429 ? 110.361 136.089 472.509 1.00 55.72 429 ALA B CA 1
ATOM 9120 C C . ALA B 1 429 ? 111.476 135.054 472.437 1.00 61.66 429 ALA B C 1
ATOM 9121 O O . ALA B 1 429 ? 111.252 133.959 471.914 1.00 73.40 429 ALA B O 1
ATOM 9123 N N . GLY B 1 430 ? 112.659 135.368 472.940 1.00 59.59 430 GLY B N 1
ATOM 9124 C CA . GLY B 1 430 ? 113.786 134.461 472.877 1.00 54.86 430 GLY B CA 1
ATOM 9125 C C . GLY B 1 430 ? 115.080 135.243 472.787 1.00 55.08 430 GLY B C 1
ATOM 9126 O O . GLY B 1 430 ? 115.134 136.413 473.147 1.00 62.49 430 GLY B O 1
ATOM 9127 N N . THR B 1 431 ? 116.121 134.572 472.305 1.00 58.52 431 THR B N 1
ATOM 9128 C CA . THR B 1 431 ? 117.406 135.212 472.063 1.00 59.13 431 THR B CA 1
ATOM 9129 C C . THR B 1 431 ? 117.605 135.453 470.571 1.00 64.48 431 THR B C 1
ATOM 9130 O O . THR B 1 431 ? 116.834 134.988 469.728 1.00 65.47 431 THR B O 1
ATOM 9134 N N . GLN B 1 432 ? 118.667 136.197 470.251 1.00 57.74 432 GLN B N 1
ATOM 9135 C CA . GLN B 1 432 ? 118.985 136.467 468.852 1.00 53.87 432 GLN B CA 1
ATOM 9136 C C . GLN B 1 432 ? 119.214 135.176 468.077 1.00 61.17 432 GLN B C 1
ATOM 9137 O O . GLN B 1 432 ? 118.811 135.061 466.914 1.00 60.07 432 GLN B O 1
ATOM 9143 N N . LEU B 1 433 ? 119.851 134.187 468.708 1.00 63.01 433 LEU B N 1
ATOM 9144 C CA . LEU B 1 433 ? 120.122 132.932 468.017 1.00 62.45 433 LEU B CA 1
ATOM 9145 C C . LEU B 1 433 ? 118.866 132.087 467.855 1.00 62.60 433 LEU B C 1
ATOM 9146 O O . LEU B 1 433 ? 118.790 131.266 466.934 1.00 58.75 433 LEU B O 1
ATOM 9151 N N . SER B 1 434 ? 117.878 132.264 468.732 1.00 55.65 434 SER B N 1
ATOM 9152 C CA . SER B 1 434 ? 116.695 131.415 468.722 1.00 53.07 434 SER B CA 1
ATOM 9153 C C . SER B 1 434 ? 115.492 132.038 468.024 1.00 61.50 434 SER B C 1
ATOM 9154 O O . SER B 1 434 ? 114.612 131.296 467.573 1.00 55.25 434 SER B O 1
ATOM 9157 N N . VAL B 1 435 ? 115.428 133.365 467.912 1.00 64.78 435 VAL B N 1
ATOM 9158 C CA . VAL B 1 435 ? 114.220 134.025 467.425 1.00 51.81 435 VAL B CA 1
ATOM 9159 C C . VAL B 1 435 ? 114.579 135.288 466.645 1.00 57.28 435 VAL B C 1
ATOM 9160 O O . VAL B 1 435 ? 113.696 136.058 466.248 1.00 57.03 435 VAL B O 1
ATOM 9164 N N . GLY B 1 436 ? 115.875 135.485 466.388 1.00 62.06 436 GLY B N 1
ATOM 9165 C CA . GLY B 1 436 ? 116.339 136.754 465.843 1.00 49.97 436 GLY B CA 1
ATOM 9166 C C . GLY B 1 436 ? 115.700 137.132 464.519 1.00 58.83 436 GLY B C 1
ATOM 9167 O O . GLY B 1 436 ? 115.452 138.313 464.257 1.00 53.72 436 GLY B O 1
ATOM 9168 N N . LYS B 1 437 ? 115.421 136.142 463.666 1.00 63.46 437 LYS B N 1
ATOM 9169 C CA . LYS B 1 437 ? 114.843 136.426 462.355 1.00 54.60 437 LYS B CA 1
ATOM 9170 C C . LYS B 1 437 ? 113.469 137.076 462.444 1.00 58.76 437 LYS B C 1
ATOM 9171 O O . LYS B 1 437 ? 112.989 137.610 461.438 1.00 63.69 437 LYS B O 1
ATOM 9177 N N . LEU B 1 438 ? 112.837 137.059 463.617 1.00 60.95 438 LEU B N 1
ATOM 9178 C CA . LEU B 1 438 ? 111.524 137.665 463.791 1.00 54.69 438 LEU B CA 1
ATOM 9179 C C . LEU B 1 438 ? 111.586 139.181 463.928 1.00 56.50 438 LEU B C 1
ATOM 9180 O O . LEU B 1 438 ? 110.590 139.853 463.638 1.00 56.28 438 LEU B O 1
ATOM 9185 N N . TYR B 1 439 ? 112.736 139.729 464.330 1.00 51.77 439 TYR B N 1
ATOM 9186 C CA . TYR B 1 439 ? 112.798 141.142 464.703 1.00 56.04 439 TYR B CA 1
ATOM 9187 C C . TYR B 1 439 ? 112.313 142.080 463.602 1.00 62.85 439 TYR B C 1
ATOM 9188 O O . TYR B 1 439 ? 111.418 142.901 463.875 1.00 56.25 439 TYR B O 1
ATOM 9197 N N . PRO B 1 440 ? 112.836 142.039 462.370 1.00 59.41 440 PRO B N 1
ATOM 9198 C CA . PRO B 1 440 ? 112.314 142.963 461.351 1.00 64.21 440 PRO B CA 1
ATOM 9199 C C . PRO B 1 440 ? 110.886 142.649 460.944 1.00 67.18 440 PRO B C 1
ATOM 9200 O O . PRO B 1 440 ? 110.136 143.567 460.591 1.00 52.75 440 PRO B O 1
ATOM 9204 N N . TRP B 1 441 ? 110.496 141.373 460.982 1.00 66.61 441 TRP B N 1
ATOM 9205 C CA . TRP B 1 441 ? 109.119 140.993 460.686 1.00 54.34 441 TRP B CA 1
ATOM 9206 C C . TRP B 1 441 ? 108.154 141.590 461.704 1.00 66.71 441 TRP B C 1
ATOM 9207 O O . TRP B 1 441 ? 107.091 142.104 461.337 1.00 66.55 441 TRP B O 1
ATOM 9218 N N . ALA B 1 442 ? 108.512 141.535 462.991 1.00 63.97 442 ALA B N 1
ATOM 9219 C CA . ALA B 1 442 ? 107.684 142.136 464.030 1.00 59.95 442 ALA B CA 1
ATOM 9220 C C . ALA B 1 442 ? 107.750 143.658 464.015 1.00 66.61 442 ALA B C 1
ATOM 9221 O O . ALA B 1 442 ? 106.826 144.310 464.513 1.00 61.57 442 ALA B O 1
ATOM 9223 N N . HIS B 1 443 ? 108.822 144.234 463.466 1.00 64.39 443 HIS B N 1
ATOM 9224 C CA . HIS B 1 443 ? 108.895 145.685 463.322 1.00 57.64 443 HIS B CA 1
ATOM 9225 C C . HIS B 1 443 ? 107.908 146.179 462.269 1.00 68.24 443 HIS B C 1
ATOM 9226 O O . HIS B 1 443 ? 107.227 147.190 462.477 1.00 64.15 443 HIS B O 1
ATOM 9233 N N . GLN B 1 444 ? 107.828 145.486 461.127 1.00 66.03 444 GLN B N 1
ATOM 9234 C CA . GLN B 1 444 ? 106.772 145.770 460.160 1.00 58.42 444 GLN B CA 1
ATOM 9235 C C . GLN B 1 444 ? 105.399 145.609 460.793 1.00 64.64 444 GLN B C 1
ATOM 9236 O O . GLN B 1 444 ? 104.499 146.426 460.564 1.00 63.52 444 GLN B O 1
ATOM 9242 N N . GLN B 1 445 ? 105.221 144.549 461.587 1.00 64.66 445 GLN B N 1
ATOM 9243 C CA . GLN B 1 445 ? 103.943 144.295 462.239 1.00 63.20 445 GLN B CA 1
ATOM 9244 C C . GLN B 1 445 ? 103.543 145.445 463.154 1.00 62.24 445 GLN B C 1
ATOM 9245 O O . GLN B 1 445 ? 102.352 145.744 463.290 1.00 55.40 445 GLN B O 1
ATOM 9251 N N . ALA B 1 446 ? 104.522 146.103 463.779 1.00 66.64 446 ALA B N 1
ATOM 9252 C CA . ALA B 1 446 ? 104.218 147.231 464.653 1.00 64.36 446 ALA B CA 1
ATOM 9253 C C . ALA B 1 446 ? 103.511 148.342 463.889 1.00 62.61 446 ALA B C 1
ATOM 9254 O O . ALA B 1 446 ? 102.556 148.944 464.394 1.00 68.34 446 ALA B O 1
ATOM 9256 N N . ILE B 1 447 ? 103.956 148.620 462.663 1.00 64.80 447 ILE B N 1
ATOM 9257 C CA . ILE B 1 447 ? 103.332 149.679 461.878 1.00 57.86 447 ILE B CA 1
ATOM 9258 C C . ILE B 1 447 ? 102.030 149.194 461.253 1.00 57.55 447 ILE B C 1
ATOM 9259 O O . ILE B 1 447 ? 101.072 149.965 461.131 1.00 56.36 447 ILE B O 1
ATOM 9264 N N . GLU B 1 448 ? 101.968 147.917 460.864 1.00 61.74 448 GLU B N 1
ATOM 9265 C CA . GLU B 1 448 ? 100.733 147.359 460.322 1.00 59.67 448 GLU B CA 1
ATOM 9266 C C . GLU B 1 448 ? 99.605 147.408 461.344 1.00 60.38 448 GLU B C 1
ATOM 9267 O O . GLU B 1 448 ? 98.474 147.784 461.014 1.00 65.35 448 GLU B O 1
ATOM 9273 N N . GLU B 1 449 ? 99.894 147.030 462.591 1.00 64.70 449 GLU B N 1
ATOM 9274 C CA . GLU B 1 449 ? 98.875 147.087 463.634 1.00 69.16 449 GLU B CA 1
ATOM 9275 C C . GLU B 1 449 ? 98.403 148.517 463.864 1.00 72.37 449 GLU B C 1
ATOM 9276 O O . GLU B 1 449 ? 97.213 148.757 464.099 1.00 71.24 449 GLU B O 1
ATOM 9282 N N . GLY B 1 450 ? 99.321 149.481 463.794 1.00 73.20 450 GLY B N 1
ATOM 9283 C CA . GLY B 1 450 ? 98.928 150.870 463.948 1.00 64.44 450 GLY B CA 1
ATOM 9284 C C . GLY B 1 450 ? 98.101 151.378 462.782 1.00 70.42 450 GLY B C 1
ATOM 9285 O O . GLY B 1 450 ? 97.100 152.073 462.978 1.00 68.26 450 GLY B O 1
ATOM 9286 N N . PHE B 1 451 ? 98.517 151.053 461.554 1.00 77.25 451 PHE B N 1
ATOM 9287 C CA . PHE B 1 451 ? 97.739 151.426 460.375 1.00 68.59 451 PHE B CA 1
ATOM 9288 C C . PHE B 1 451 ? 96.321 150.878 460.457 1.00 62.55 451 PHE B C 1
ATOM 9289 O O . PHE B 1 451 ? 95.344 151.627 460.344 1.00 70.73 451 PHE B O 1
ATOM 9297 N N . ARG B 1 452 ? 96.191 149.565 460.656 1.00 59.97 452 ARG B N 1
ATOM 9298 C CA . ARG B 1 452 ? 94.875 148.940 460.656 1.00 60.13 452 ARG B CA 1
ATOM 9299 C C . ARG B 1 452 ? 94.024 149.420 461.822 1.00 69.85 452 ARG B C 1
ATOM 9300 O O . ARG B 1 452 ? 92.792 149.401 461.737 1.00 79.24 452 ARG B O 1
ATOM 9308 N N . ASN B 1 453 ? 94.654 149.861 462.911 1.00 78.37 453 ASN B N 1
ATOM 9309 C CA . ASN B 1 453 ? 93.887 150.349 464.048 1.00 82.45 453 ASN B CA 1
ATOM 9310 C C . ASN B 1 453 ? 93.317 151.737 463.781 1.00 79.66 453 ASN B C 1
ATOM 9311 O O . ASN B 1 453 ? 92.169 152.019 464.138 1.00 81.88 453 ASN B O 1
ATOM 9316 N N . ALA B 1 454 ? 94.102 152.614 463.149 1.00 81.83 454 ALA B N 1
ATOM 9317 C CA . ALA B 1 454 ? 93.628 153.968 462.880 1.00 78.16 454 ALA B CA 1
ATOM 9318 C C . ALA B 1 454 ? 92.510 153.969 461.847 1.00 79.22 454 ALA B C 1
ATOM 9319 O O . ALA B 1 454 ? 91.555 154.747 461.958 1.00 89.79 454 ALA B O 1
ATOM 9321 N N . THR B 1 455 ? 92.609 153.109 460.839 1.00 71.95 455 THR B N 1
ATOM 9322 C CA . THR B 1 455 ? 91.634 153.071 459.760 1.00 79.77 455 THR B CA 1
ATOM 9323 C C . THR B 1 455 ? 90.492 152.101 460.032 1.00 82.24 455 THR B C 1
ATOM 9324 O O . THR B 1 455 ? 89.551 152.036 459.233 1.00 90.28 455 THR B O 1
ATOM 9328 N N . ASP B 1 456 ? 90.548 151.363 461.141 1.00 81.22 456 ASP B N 1
ATOM 9329 C CA . ASP B 1 456 ? 89.533 150.372 461.500 1.00 85.97 456 ASP B CA 1
ATOM 9330 C C . ASP B 1 456 ? 89.278 149.398 460.350 1.00 85.34 456 ASP B C 1
ATOM 9331 O O . ASP B 1 456 ? 88.140 149.138 459.952 1.00 90.95 456 ASP B O 1
ATOM 9336 N N . THR B 1 457 ? 90.369 148.864 459.809 1.00 77.68 457 THR B N 1
ATOM 9337 C CA . THR B 1 457 ? 90.335 147.906 458.715 1.00 72.06 457 THR B CA 1
ATOM 9338 C C . THR B 1 457 ? 91.114 146.669 459.133 1.00 74.83 457 THR B C 1
ATOM 9339 O O . THR B 1 457 ? 92.044 146.749 459.938 1.00 75.36 457 THR B O 1
ATOM 9343 N N . LYS B 1 458 ? 90.728 145.522 458.586 1.00 77.67 458 LYS B N 1
ATOM 9344 C CA . LYS B 1 458 ? 91.411 144.272 458.882 1.00 72.88 458 LYS B CA 1
ATOM 9345 C C . LYS B 1 458 ? 92.618 144.077 457.973 1.00 74.04 458 LYS B C 1
ATOM 9346 O O . LYS B 1 458 ? 92.650 144.549 456.833 1.00 72.71 458 LYS B O 1
ATOM 9352 N N . GLU B 1 459 ? 93.624 143.386 458.505 1.00 77.47 459 GLU B N 1
ATOM 9353 C CA . GLU B 1 459 ? 94.822 143.075 457.739 1.00 70.50 459 GLU B CA 1
ATOM 9354 C C . GLU B 1 459 ? 94.473 142.248 456.508 1.00 75.11 459 GLU B C 1
ATOM 9355 O O . GLU B 1 459 ? 93.606 141.370 456.552 1.00 82.68 459 GLU B O 1
ATOM 9361 N N . GLY B 1 460 ? 95.156 142.537 455.401 1.00 68.36 460 GLY B N 1
ATOM 9362 C CA . GLY B 1 460 ? 94.897 141.903 454.131 1.00 74.66 460 GLY B CA 1
ATOM 9363 C C . GLY B 1 460 ? 93.990 142.693 453.209 1.00 84.48 460 GLY B C 1
ATOM 9364 O O . GLY B 1 460 ? 94.030 142.479 451.991 1.00 74.66 460 GLY B O 1
ATOM 9365 N N . SER B 1 461 ? 93.179 143.596 453.757 1.00 85.19 461 SER B N 1
ATOM 9366 C CA . SER B 1 461 ? 92.319 144.451 452.954 1.00 69.05 461 SER B CA 1
ATOM 9367 C C . SER B 1 461 ? 93.132 145.599 452.359 1.00 73.68 461 SER B C 1
ATOM 9368 O O . SER B 1 461 ? 94.347 145.699 452.546 1.00 82.96 461 SER B O 1
ATOM 9371 N N . ALA B 1 462 ? 92.448 146.484 451.639 1.00 76.79 462 ALA B N 1
ATOM 9372 C CA . ALA B 1 462 ? 93.127 147.575 450.952 1.00 74.61 462 ALA B CA 1
ATOM 9373 C C . ALA B 1 462 ? 93.846 148.483 451.943 1.00 75.95 462 ALA B C 1
ATOM 9374 O O . ALA B 1 462 ? 93.310 148.831 452.998 1.00 75.89 462 ALA B O 1
ATOM 9376 N N . CYS B 1 463 ? 95.074 148.860 451.597 1.00 73.16 463 CYS B N 1
ATOM 9377 C CA . CYS B 1 463 ? 95.870 149.752 452.425 1.00 68.84 463 CYS B CA 1
ATOM 9378 C C . CYS B 1 463 ? 95.529 151.201 452.115 1.00 69.74 463 CYS B C 1
ATOM 9379 O O . CYS B 1 463 ? 95.293 151.564 450.960 1.00 81.58 463 CYS B O 1
ATOM 9382 N N . ASP B 1 464 ? 95.503 152.027 453.157 1.00 76.05 464 ASP B N 1
ATOM 9383 C CA . ASP B 1 464 ? 95.448 153.471 452.976 1.00 75.50 464 ASP B CA 1
ATOM 9384 C C . ASP B 1 464 ? 96.834 154.094 453.006 1.00 74.68 464 ASP B C 1
ATOM 9385 O O . ASP B 1 464 ? 97.051 155.146 452.392 1.00 67.55 464 ASP B O 1
ATOM 9390 N N . HIS B 1 465 ? 97.773 153.461 453.704 1.00 75.44 465 HIS B N 1
ATOM 9391 C CA . HIS B 1 465 ? 99.133 153.958 453.830 1.00 68.27 465 HIS B CA 1
ATOM 9392 C C . HIS B 1 465 ? 100.091 152.778 453.752 1.00 60.97 465 HIS B C 1
ATOM 9393 O O . HIS B 1 465 ? 99.690 151.619 453.880 1.00 62.14 465 HIS B O 1
ATOM 9400 N N . VAL B 1 466 ? 101.370 153.086 453.535 1.00 54.43 466 VAL B N 1
ATOM 9401 C CA . VAL B 1 466 ? 102.407 152.075 453.390 1.00 62.97 466 VAL B CA 1
ATOM 9402 C C . VAL B 1 466 ? 103.558 152.387 454.338 1.00 65.04 466 VAL B C 1
ATOM 9403 O O . VAL B 1 466 ? 103.658 153.477 454.904 1.00 57.14 466 VAL B O 1
ATOM 9407 N N . SER B 1 467 ? 104.436 151.399 454.497 1.00 59.21 467 SER B N 1
ATOM 9408 C CA . SER B 1 467 ? 105.684 151.561 455.222 1.00 61.43 467 SER B CA 1
ATOM 9409 C C . SER B 1 467 ? 106.831 151.063 454.355 1.00 68.14 467 SER B C 1
ATOM 9410 O O . SER B 1 467 ? 106.659 150.167 453.524 1.00 58.35 467 SER B O 1
ATOM 9413 N N . LEU B 1 468 ? 108.003 151.662 454.548 1.00 66.17 468 LEU B N 1
ATOM 9414 C CA . LEU B 1 468 ? 109.207 151.327 453.794 1.00 59.64 468 LEU B CA 1
ATOM 9415 C C . LEU B 1 468 ? 110.188 150.643 454.738 1.00 61.82 468 LEU B C 1
ATOM 9416 O O . LEU B 1 468 ? 110.718 151.277 455.656 1.00 64.62 468 LEU B O 1
ATOM 9421 N N . SER B 1 469 ? 110.428 149.353 454.511 1.00 60.58 469 SER B N 1
ATOM 9422 C CA . SER B 1 469 ? 111.276 148.542 455.371 1.00 56.16 469 SER B CA 1
ATOM 9423 C C . SER B 1 469 ? 112.486 148.034 454.599 1.00 59.25 469 SER B C 1
ATOM 9424 O O . SER B 1 469 ? 112.429 147.834 453.383 1.00 63.23 469 SER B O 1
ATOM 9427 N N . ARG B 1 470 ? 113.587 147.824 455.320 1.00 56.94 470 ARG B N 1
ATOM 9428 C CA . ARG B 1 470 ? 114.814 147.307 454.730 1.00 59.20 470 ARG B CA 1
ATOM 9429 C C . ARG B 1 470 ? 115.039 145.832 455.028 1.00 62.61 470 ARG B C 1
ATOM 9430 O O . ARG B 1 470 ? 116.046 145.270 454.584 1.00 60.66 470 ARG B O 1
ATOM 9438 N N . SER B 1 471 ? 114.133 145.191 455.763 1.00 60.76 471 SER B N 1
ATOM 9439 C CA . SER B 1 471 ? 114.299 143.791 456.118 1.00 53.39 471 SER B CA 1
ATOM 9440 C C . SER B 1 471 ? 112.930 143.165 456.345 1.00 56.55 471 SER B C 1
ATOM 9441 O O . SER B 1 471 ? 111.899 143.842 456.322 1.00 57.81 471 SER B O 1
ATOM 9444 N N . GLY B 1 472 ? 112.936 141.860 456.571 1.00 53.11 472 GLY B N 1
ATOM 9445 C CA . GLY B 1 472 ? 111.699 141.130 456.757 1.00 47.40 472 GLY B CA 1
ATOM 9446 C C . GLY B 1 472 ? 111.991 139.659 456.919 1.00 51.47 472 GLY B C 1
ATOM 9447 O O . GLY B 1 472 ? 113.116 139.274 457.242 1.00 64.77 472 GLY B O 1
ATOM 9448 N N . TYR B 1 473 ? 110.974 138.834 456.689 1.00 51.21 473 TYR B N 1
ATOM 9449 C CA . TYR B 1 473 ? 111.150 137.392 456.815 1.00 54.35 473 TYR B CA 1
ATOM 9450 C C . TYR B 1 473 ? 109.997 136.688 456.102 1.00 60.42 473 TYR B C 1
ATOM 9451 O O . TYR B 1 473 ? 109.382 137.250 455.188 1.00 59.36 473 TYR B O 1
ATOM 9460 N N . ILE B 1 474 ? 109.719 135.450 456.520 1.00 55.40 474 ILE B N 1
ATOM 9461 C CA . ILE B 1 474 ? 108.682 134.640 455.895 1.00 40.99 474 ILE B CA 1
ATOM 9462 C C . ILE B 1 474 ? 107.336 135.333 456.028 1.00 47.22 474 ILE B C 1
ATOM 9463 O O . ILE B 1 474 ? 106.922 135.721 457.127 1.00 64.27 474 ILE B O 1
ATOM 9468 N N . GLY B 1 475 ? 106.644 135.492 454.903 1.00 55.77 475 GLY B N 1
ATOM 9469 C CA . GLY B 1 475 ? 105.320 136.080 454.932 1.00 58.65 475 GLY B CA 1
ATOM 9470 C C . GLY B 1 475 ? 105.284 137.574 455.147 1.00 58.78 475 GLY B C 1
ATOM 9471 O O . GLY B 1 475 ? 104.238 138.108 455.522 1.00 57.11 475 GLY B O 1
ATOM 9472 N N . SER B 1 476 ? 106.402 138.271 454.928 1.00 56.97 476 SER B N 1
ATOM 9473 C CA . SER B 1 476 ? 106.418 139.722 455.081 1.00 50.53 476 SER B CA 1
ATOM 9474 C C . SER B 1 476 ? 105.499 140.422 454.087 1.00 60.15 476 SER B C 1
ATOM 9475 O O . SER B 1 476 ? 105.170 141.596 454.287 1.00 64.06 476 SER B O 1
ATOM 9478 N N . GLN B 1 477 ? 105.084 139.736 453.020 1.00 58.97 477 GLN B N 1
ATOM 9479 C CA . GLN B 1 477 ? 104.206 140.343 452.027 1.00 65.69 477 GLN B CA 1
ATOM 9480 C C . GLN B 1 477 ? 102.809 140.629 452.565 1.00 55.04 477 GLN B C 1
ATOM 9481 O O . GLN B 1 477 ? 102.043 141.334 451.901 1.00 74.84 477 GLN B O 1
ATOM 9487 N N . ARG B 1 478 ? 102.464 140.117 453.747 1.00 52.13 478 ARG B N 1
ATOM 9488 C CA . ARG B 1 478 ? 101.139 140.335 454.315 1.00 61.51 478 ARG B CA 1
ATOM 9489 C C . ARG B 1 478 ? 100.931 141.754 454.828 1.00 66.33 478 ARG B C 1
ATOM 9490 O O . ARG B 1 478 ? 99.796 142.109 455.165 1.00 65.97 478 ARG B O 1
ATOM 9498 N N . PHE B 1 479 ? 101.979 142.568 454.895 1.00 61.13 479 PHE B N 1
ATOM 9499 C CA . PHE B 1 479 ? 101.900 143.896 455.484 1.00 64.23 479 PHE B CA 1
ATOM 9500 C C . PHE B 1 479 ? 101.791 144.967 454.407 1.00 60.18 479 PHE B C 1
ATOM 9501 O O . PHE B 1 479 ? 102.240 144.781 453.273 1.00 63.35 479 PHE B O 1
ATOM 9509 N N . CYS B 1 480 ? 101.194 146.101 454.778 1.00 63.04 480 CYS B N 1
ATOM 9510 C CA . CYS B 1 480 ? 101.257 147.299 453.950 1.00 66.93 480 CYS B CA 1
ATOM 9511 C C . CYS B 1 480 ? 102.680 147.843 453.959 1.00 62.70 480 CYS B C 1
ATOM 9512 O O . CYS B 1 480 ? 102.921 148.956 454.436 1.00 61.73 480 CYS B O 1
ATOM 9515 N N . SER B 1 481 ? 103.628 147.068 453.439 1.00 54.74 481 SER B N 1
ATOM 9516 C CA . SER B 1 481 ? 105.039 147.379 453.601 1.00 62.47 481 SER B CA 1
ATOM 9517 C C . SER B 1 481 ? 105.799 146.942 452.361 1.00 63.45 481 SER B C 1
ATOM 9518 O O . SER B 1 481 ? 105.575 145.846 451.842 1.00 72.21 481 SER B O 1
ATOM 9521 N N . MET B 1 482 ? 106.702 147.801 451.899 1.00 61.14 482 MET B N 1
ATOM 9522 C CA . MET B 1 482 ? 107.545 147.512 450.751 1.00 53.25 482 MET B CA 1
ATOM 9523 C C . MET B 1 482 ? 108.998 147.428 451.200 1.00 58.58 482 MET B C 1
ATOM 9524 O O . MET B 1 482 ? 109.441 148.201 452.056 1.00 61.39 482 MET B O 1
ATOM 9529 N N . ILE B 1 483 ? 109.731 146.475 450.633 1.00 56.42 483 ILE B N 1
ATOM 9530 C CA . ILE B 1 483 ? 111.137 146.256 450.956 1.00 59.08 483 ILE B CA 1
ATOM 9531 C C . ILE B 1 483 ? 111.993 146.845 449.845 1.00 63.11 483 ILE B C 1
ATOM 9532 O O . ILE B 1 483 ? 111.639 146.759 448.663 1.00 71.34 483 ILE B O 1
ATOM 9537 N N . TRP B 1 484 ? 113.126 147.440 450.218 1.00 61.12 484 TRP B N 1
ATOM 9538 C CA . TRP B 1 484 ? 114.087 147.949 449.252 1.00 60.37 484 TRP B CA 1
ATOM 9539 C C . TRP B 1 484 ? 115.466 147.380 449.559 1.00 55.88 484 TRP B C 1
ATOM 9540 O O . TRP B 1 484 ? 115.762 147.002 450.695 1.00 55.00 484 TRP B O 1
ATOM 9551 N N . SER B 1 485 ? 116.305 147.310 448.523 1.00 66.72 485 SER B N 1
ATOM 9552 C CA . SER B 1 485 ? 117.530 146.514 448.559 1.00 64.18 485 SER B CA 1
ATOM 9553 C C . SER B 1 485 ? 118.630 147.111 449.429 1.00 63.35 485 SER B C 1
ATOM 9554 O O . SER B 1 485 ? 119.730 146.551 449.451 1.00 65.70 485 SER B O 1
ATOM 9557 N N . GLY B 1 486 ? 118.389 148.221 450.118 1.00 56.88 486 GLY B N 1
ATOM 9558 C CA . GLY B 1 486 ? 119.371 148.730 451.055 1.00 63.28 486 GLY B CA 1
ATOM 9559 C C . GLY B 1 486 ? 120.450 149.584 450.409 1.00 67.59 486 GLY B C 1
ATOM 9560 O O . GLY B 1 486 ? 120.313 150.095 449.291 1.00 65.59 486 GLY B O 1
ATOM 9561 N N . ASP B 1 487 ? 121.552 149.730 451.144 1.00 59.56 487 ASP B N 1
ATOM 9562 C CA . ASP B 1 487 ? 122.631 150.631 450.754 1.00 66.96 487 ASP B CA 1
ATOM 9563 C C . ASP B 1 487 ? 123.471 150.008 449.645 1.00 75.16 487 ASP B C 1
ATOM 9564 O O . ASP B 1 487 ? 124.125 148.979 449.849 1.00 66.66 487 ASP B O 1
ATOM 9569 N N . THR B 1 488 ? 123.461 150.646 448.479 1.00 75.90 488 THR B N 1
ATOM 9570 C CA . THR B 1 488 ? 124.189 150.194 447.306 1.00 66.78 488 THR B CA 1
ATOM 9571 C C . THR B 1 488 ? 125.144 151.287 446.845 1.00 66.93 488 THR B C 1
ATOM 9572 O O . THR B 1 488 ? 124.952 152.470 447.138 1.00 68.01 488 THR B O 1
ATOM 9576 N N . THR B 1 489 ? 126.183 150.880 446.121 1.00 62.99 489 THR B N 1
ATOM 9577 C CA . THR B 1 489 ? 127.151 151.819 445.572 1.00 62.56 489 THR B CA 1
ATOM 9578 C C . THR B 1 489 ? 126.669 152.357 444.231 1.00 64.40 489 THR B C 1
ATOM 9579 O O . THR B 1 489 ? 126.034 151.642 443.453 1.00 60.12 489 THR B O 1
ATOM 9583 N N . SER B 1 490 ? 126.973 153.627 443.966 1.00 65.71 490 SER B N 1
ATOM 9584 C CA . SER B 1 490 ? 126.532 154.284 442.735 1.00 57.14 490 SER B CA 1
ATOM 9585 C C . SER B 1 490 ? 127.565 154.060 441.629 1.00 56.36 490 SER B C 1
ATOM 9586 O O . SER B 1 490 ? 128.323 154.949 441.238 1.00 55.13 490 SER B O 1
ATOM 9589 N N . VAL B 1 491 ? 127.581 152.826 441.124 1.00 55.11 491 VAL B N 1
ATOM 9590 C CA . VAL B 1 491 ? 128.429 152.434 440.005 1.00 48.04 491 VAL B CA 1
ATOM 9591 C C . VAL B 1 491 ? 127.612 151.548 439.072 1.00 58.81 491 VAL B C 1
ATOM 9592 O O . VAL B 1 491 ? 126.500 151.125 439.393 1.00 61.86 491 VAL B O 1
ATOM 9596 N N . TRP B 1 492 ? 128.187 151.267 437.900 1.00 61.25 492 TRP B N 1
ATOM 9597 C CA . TRP B 1 492 ? 127.454 150.531 436.873 1.00 57.05 492 TRP B CA 1
ATOM 9598 C C . TRP B 1 492 ? 127.208 149.082 437.280 1.00 60.46 492 TRP B C 1
ATOM 9599 O O . TRP B 1 492 ? 126.114 148.552 437.058 1.00 59.21 492 TRP B O 1
ATOM 9610 N N . ASP B 1 493 ? 128.212 148.422 437.868 1.00 53.35 493 ASP B N 1
ATOM 9611 C CA . ASP B 1 493 ? 128.053 147.016 438.231 1.00 59.36 493 ASP B CA 1
ATOM 9612 C C . ASP B 1 493 ? 126.937 146.821 439.248 1.00 62.98 493 ASP B C 1
ATOM 9613 O O . ASP B 1 493 ? 126.254 145.791 439.228 1.00 57.26 493 ASP B O 1
ATOM 9618 N N . THR B 1 494 ? 126.738 147.791 440.140 1.00 65.68 494 THR B N 1
ATOM 9619 C CA . THR B 1 494 ? 125.692 147.660 441.149 1.00 57.02 494 THR B CA 1
ATOM 9620 C C . THR B 1 494 ? 124.309 147.623 440.511 1.00 63.07 494 THR B C 1
ATOM 9621 O O . THR B 1 494 ? 123.441 146.852 440.937 1.00 66.34 494 THR B O 1
ATOM 9625 N N . LEU B 1 495 ? 124.085 148.448 439.483 1.00 62.10 495 LEU B N 1
ATOM 9626 C CA . LEU B 1 495 ? 122.783 148.473 438.825 1.00 60.03 495 LEU B CA 1
ATOM 9627 C C . LEU B 1 495 ? 122.435 147.123 438.213 1.00 58.36 495 LEU B C 1
ATOM 9628 O O . LEU B 1 495 ? 121.265 146.725 438.213 1.00 72.08 495 LEU B O 1
ATOM 9633 N N . ALA B 1 496 ? 123.433 146.401 437.701 1.00 64.48 496 ALA B N 1
ATOM 9634 C CA . ALA B 1 496 ? 123.175 145.087 437.122 1.00 55.81 496 ALA B CA 1
ATOM 9635 C C . ALA B 1 496 ? 122.850 144.054 438.193 1.00 67.24 496 ALA B C 1
ATOM 9636 O O . ALA B 1 496 ? 122.080 143.122 437.937 1.00 71.43 496 ALA B O 1
ATOM 9638 N N . VAL B 1 497 ? 123.417 144.203 439.392 1.00 72.92 497 VAL B N 1
ATOM 9639 C CA . VAL B 1 497 ? 123.237 143.200 440.437 1.00 63.03 497 VAL B CA 1
ATOM 9640 C C . VAL B 1 497 ? 121.871 143.325 441.109 1.00 63.79 497 VAL B C 1
ATOM 9641 O O . VAL B 1 497 ? 121.322 142.328 441.594 1.00 67.90 497 VAL B O 1
ATOM 9645 N N . GLN B 1 498 ? 121.282 144.523 441.115 1.00 60.85 498 GLN B N 1
ATOM 9646 C CA . GLN B 1 498 ? 120.017 144.723 441.817 1.00 63.39 498 GLN B CA 1
ATOM 9647 C C . GLN B 1 498 ? 118.880 143.917 441.202 1.00 62.35 498 GLN B C 1
ATOM 9648 O O . GLN B 1 498 ? 117.938 143.543 441.911 1.00 66.75 498 GLN B O 1
ATOM 9654 N N . VAL B 1 499 ? 118.943 143.640 439.898 1.00 64.12 499 VAL B N 1
ATOM 9655 C CA . VAL B 1 499 ? 117.838 142.954 439.230 1.00 60.78 499 VAL B CA 1
ATOM 9656 C C . VAL B 1 499 ? 117.640 141.560 439.814 1.00 65.02 499 VAL B C 1
ATOM 9657 O O . VAL B 1 499 ? 116.520 141.171 440.167 1.00 64.44 499 VAL B O 1
ATOM 9661 N N . ALA B 1 500 ? 118.726 140.790 439.933 1.00 66.51 500 ALA B N 1
ATOM 9662 C CA . ALA B 1 500 ? 118.613 139.429 440.451 1.00 62.38 500 ALA B CA 1
ATOM 9663 C C . ALA B 1 500 ? 118.142 139.418 441.898 1.00 69.76 500 ALA B C 1
ATOM 9664 O O . ALA B 1 500 ? 117.488 138.461 442.331 1.00 75.89 500 ALA B O 1
ATOM 9666 N N . SER B 1 501 ? 118.467 140.462 442.661 1.00 61.80 501 SER B N 1
ATOM 9667 C CA . SER B 1 501 ? 117.987 140.541 444.035 1.00 61.68 501 SER B CA 1
ATOM 9668 C C . SER B 1 501 ? 116.470 140.675 444.078 1.00 65.47 501 SER B C 1
ATOM 9669 O O . SER B 1 501 ? 115.804 139.998 444.869 1.00 69.36 501 SER B O 1
ATOM 9672 N N . GLY B 1 502 ? 115.905 141.532 443.223 1.00 57.83 502 GLY B N 1
ATOM 9673 C CA . GLY B 1 502 ? 114.461 141.679 443.178 1.00 61.28 502 GLY B CA 1
ATOM 9674 C C . GLY B 1 502 ? 113.746 140.471 442.607 1.00 65.78 502 GLY B C 1
ATOM 9675 O O . GLY B 1 502 ? 112.599 140.196 442.971 1.00 64.78 502 GLY B O 1
ATOM 9676 N N . LEU B 1 503 ? 114.402 139.736 441.707 1.00 59.46 503 LEU B N 1
ATOM 9677 C CA . LEU B 1 503 ? 113.799 138.516 441.183 1.00 57.76 503 LEU B CA 1
ATOM 9678 C C . LEU B 1 503 ? 113.809 137.408 442.227 1.00 61.44 503 LEU B C 1
ATOM 9679 O O . LEU B 1 503 ? 112.867 136.610 442.302 1.00 64.88 503 LEU B O 1
ATOM 9684 N N . SER B 1 504 ? 114.861 137.349 443.047 1.00 69.14 504 SER B N 1
ATOM 9685 C CA . SER B 1 504 ? 114.890 136.384 444.141 1.00 60.73 504 SER B CA 1
ATOM 9686 C C . SER B 1 504 ? 113.835 136.715 445.188 1.00 59.91 504 SER B C 1
ATOM 9687 O O . SER B 1 504 ? 113.234 135.810 445.779 1.00 64.21 504 SER B O 1
ATOM 9690 N N . ALA B 1 505 ? 113.602 138.006 445.437 1.00 60.71 505 ALA B N 1
ATOM 9691 C CA . ALA B 1 505 ? 112.543 138.403 446.359 1.00 59.32 505 ALA B CA 1
ATOM 9692 C C . ALA B 1 505 ? 111.179 137.962 445.846 1.00 60.64 505 ALA B C 1
ATOM 9693 O O . ALA B 1 505 ? 110.298 137.597 446.634 1.00 58.44 505 ALA B O 1
ATOM 9695 N N . ALA B 1 506 ? 110.987 137.995 444.525 1.00 68.34 506 ALA B N 1
ATOM 9696 C CA . ALA B 1 506 ? 109.724 137.548 443.950 1.00 60.03 506 ALA B CA 1
ATOM 9697 C C . ALA B 1 506 ? 109.506 136.060 444.195 1.00 62.78 506 ALA B C 1
ATOM 9698 O O . ALA B 1 506 ? 108.387 135.632 444.504 1.00 60.65 506 ALA B O 1
ATOM 9700 N N . ALA B 1 507 ? 110.566 135.256 444.069 1.00 53.68 507 ALA B N 1
ATOM 9701 C CA . ALA B 1 507 ? 110.452 133.826 444.331 1.00 54.12 507 ALA B CA 1
ATOM 9702 C C . ALA B 1 507 ? 110.280 133.526 445.814 1.00 64.28 507 ALA B C 1
ATOM 9703 O O . ALA B 1 507 ? 109.808 132.439 446.163 1.00 68.65 507 ALA B O 1
ATOM 9705 N N . THR B 1 508 ? 110.657 134.460 446.689 1.00 64.73 508 THR B N 1
ATOM 9706 C CA . THR B 1 508 ? 110.436 134.299 448.120 1.00 64.97 508 THR B CA 1
ATOM 9707 C C . THR B 1 508 ? 109.007 134.645 448.520 1.00 66.28 508 THR B C 1
ATOM 9708 O O . THR B 1 508 ? 108.574 134.280 449.619 1.00 60.77 508 THR B O 1
ATOM 9712 N N . GLY B 1 509 ? 108.262 135.321 447.646 1.00 60.49 509 GLY B N 1
ATOM 9713 C CA . GLY B 1 509 ? 106.901 135.729 447.927 1.00 49.19 509 GLY B CA 1
ATOM 9714 C C . GLY B 1 509 ? 106.720 137.219 448.108 1.00 62.15 509 GLY B C 1
ATOM 9715 O O . GLY B 1 509 ? 105.604 137.658 448.410 1.00 59.03 509 GLY B O 1
ATOM 9716 N N . TRP B 1 510 ? 107.775 138.009 447.931 1.00 61.01 510 TRP B N 1
ATOM 9717 C CA . TRP B 1 510 ? 107.735 139.449 448.146 1.00 57.28 510 TRP B CA 1
ATOM 9718 C C . TRP B 1 510 ? 107.518 140.151 446.811 1.00 57.62 510 TRP B C 1
ATOM 9719 O O . TRP B 1 510 ? 108.336 140.016 445.894 1.00 55.67 510 TRP B O 1
ATOM 9730 N N . GLY B 1 511 ? 106.421 140.896 446.706 1.00 53.45 511 GLY B N 1
ATOM 9731 C CA . GLY B 1 511 ? 106.120 141.624 445.490 1.00 55.84 511 GLY B CA 1
ATOM 9732 C C . GLY B 1 511 ? 106.420 143.106 445.580 1.00 63.43 511 GLY B C 1
ATOM 9733 O O . GLY B 1 511 ? 106.863 143.714 444.601 1.00 67.43 511 GLY B O 1
ATOM 9734 N N . TRP B 1 512 ? 106.181 143.699 446.751 1.00 55.36 512 TRP B N 1
ATOM 9735 C CA . TRP B 1 512 ? 106.402 145.130 446.966 1.00 61.43 512 TRP B CA 1
ATOM 9736 C C . TRP B 1 512 ? 107.894 145.356 447.200 1.00 63.74 512 TRP B C 1
ATOM 9737 O O . TRP B 1 512 ? 108.380 145.437 448.332 1.00 58.52 512 TRP B O 1
ATOM 9748 N N . TRP B 1 513 ? 108.633 145.469 446.098 1.00 57.00 513 TRP B N 1
ATOM 9749 C CA . TRP B 1 513 ? 110.083 145.592 446.131 1.00 56.81 513 TRP B CA 1
ATOM 9750 C C . TRP B 1 513 ? 110.521 146.784 445.290 1.00 59.40 513 TRP B C 1
ATOM 9751 O O . TRP B 1 513 ? 109.874 147.132 444.298 1.00 65.54 513 TRP B O 1
ATOM 9762 N N . THR B 1 514 ? 111.624 147.412 445.697 1.00 55.87 514 THR B N 1
ATOM 9763 C CA . THR B 1 514 ? 112.138 148.593 445.009 1.00 68.98 514 THR B CA 1
ATOM 9764 C C . THR B 1 514 ? 113.615 148.764 445.351 1.00 67.53 514 THR B C 1
ATOM 9765 O O . THR B 1 514 ? 114.197 147.971 446.097 1.00 63.53 514 THR B O 1
ATOM 9769 N N . VAL B 1 515 ? 114.223 149.809 444.786 1.00 66.29 515 VAL B N 1
ATOM 9770 C CA . VAL B 1 515 ? 115.636 150.122 444.962 1.00 64.11 515 VAL B CA 1
ATOM 9771 C C . VAL B 1 515 ? 115.785 151.623 445.183 1.00 76.45 515 VAL B C 1
ATOM 9772 O O . VAL B 1 515 ? 114.807 152.376 445.194 1.00 81.62 515 VAL B O 1
ATOM 9776 N N . ASP B 1 516 ? 117.033 152.055 445.360 1.00 80.38 516 ASP B N 1
ATOM 9777 C CA . ASP B 1 516 ? 117.393 153.469 445.327 1.00 74.32 516 ASP B CA 1
ATOM 9778 C C . ASP B 1 516 ? 117.797 153.818 443.899 1.00 74.86 516 ASP B C 1
ATOM 9779 O O . ASP B 1 516 ? 118.813 153.327 443.396 1.00 72.31 516 ASP B O 1
ATOM 9784 N N . ALA B 1 517 ? 116.995 154.653 443.238 1.00 69.81 517 ALA B N 1
ATOM 9785 C CA . ALA B 1 517 ? 117.302 155.060 441.873 1.00 62.35 517 ALA B CA 1
ATOM 9786 C C . ALA B 1 517 ? 118.620 155.821 441.836 1.00 60.63 517 ALA B C 1
ATOM 9787 O O . ALA B 1 517 ? 118.722 156.921 442.387 1.00 69.54 517 ALA B O 1
ATOM 9789 N N . GLY B 1 518 ? 119.633 155.242 441.198 1.00 59.11 518 GLY B N 1
ATOM 9790 C CA . GLY B 1 518 ? 120.940 155.855 441.114 1.00 61.77 518 GLY B CA 1
ATOM 9791 C C . GLY B 1 518 ? 121.941 155.366 442.137 1.00 64.78 518 GLY B C 1
ATOM 9792 O O . GLY B 1 518 ? 123.062 155.887 442.179 1.00 59.69 518 GLY B O 1
ATOM 9793 N N . GLY B 1 519 ? 121.577 154.387 442.958 1.00 57.71 519 GLY B N 1
ATOM 9794 C CA . GLY B 1 519 ? 122.430 153.937 444.036 1.00 57.85 519 GLY B CA 1
ATOM 9795 C C . GLY B 1 519 ? 122.313 154.827 445.259 1.00 62.47 519 GLY B C 1
ATOM 9796 O O . GLY B 1 519 ? 121.640 155.859 445.264 1.00 58.29 519 GLY B O 1
ATOM 9797 N N . PHE B 1 520 ? 122.992 154.411 446.326 1.00 63.38 520 PHE B N 1
ATOM 9798 C CA . PHE B 1 520 ? 122.981 155.148 447.582 1.00 55.17 520 PHE B CA 1
ATOM 9799 C C . PHE B 1 520 ? 124.351 155.715 447.933 1.00 62.49 520 PHE B C 1
ATOM 9800 O O . PHE B 1 520 ? 124.497 156.932 448.073 1.00 57.58 520 PHE B O 1
ATOM 9808 N N . GLU B 1 521 ? 125.365 154.865 448.075 1.00 68.27 521 GLU B N 1
ATOM 9809 C CA . GLU B 1 521 ? 126.679 155.300 448.526 1.00 60.43 521 GLU B CA 1
ATOM 9810 C C . GLU B 1 521 ? 127.589 155.646 447.356 1.00 60.84 521 GLU B C 1
ATOM 9811 O O . GLU B 1 521 ? 127.471 155.096 446.257 1.00 57.51 521 GLU B O 1
ATOM 9817 N N . VAL B 1 522 ? 128.510 156.567 447.612 1.00 62.86 522 VAL B N 1
ATOM 9818 C CA . VAL B 1 522 ? 129.572 156.881 446.667 1.00 52.57 522 VAL B CA 1
ATOM 9819 C C . VAL B 1 522 ? 130.641 155.802 446.761 1.00 54.17 522 VAL B C 1
ATOM 9820 O O . VAL B 1 522 ? 131.059 155.420 447.860 1.00 66.44 522 VAL B O 1
ATOM 9824 N N . ASP B 1 523 ? 131.083 155.301 445.611 1.00 68.12 523 ASP B N 1
ATOM 9825 C CA . ASP B 1 523 ? 132.232 154.408 445.566 1.00 56.72 523 ASP B CA 1
ATOM 9826 C C . ASP B 1 523 ? 133.495 155.260 445.540 1.00 67.59 523 ASP B C 1
ATOM 9827 O O . ASP B 1 523 ? 133.731 156.000 444.579 1.00 72.84 523 ASP B O 1
ATOM 9832 N N . SER B 1 524 ? 134.306 155.161 446.596 1.00 67.36 524 SER B N 1
ATOM 9833 C CA . SER B 1 524 ? 135.473 156.027 446.715 1.00 68.76 524 SER B CA 1
ATOM 9834 C C . SER B 1 524 ? 136.538 155.718 445.671 1.00 63.86 524 SER B C 1
ATOM 9835 O O . SER B 1 524 ? 137.375 156.582 445.386 1.00 76.89 524 SER B O 1
ATOM 9838 N N . THR B 1 525 ? 136.532 154.514 445.098 1.00 56.49 525 THR B N 1
ATOM 9839 C CA . THR B 1 525 ? 137.514 154.156 444.083 1.00 66.78 525 THR B CA 1
ATOM 9840 C C . THR B 1 525 ? 137.113 154.613 442.687 1.00 60.86 525 THR B C 1
ATOM 9841 O O . THR B 1 525 ? 137.949 154.577 441.778 1.00 67.72 525 THR B O 1
ATOM 9845 N N . VAL B 1 526 ? 135.868 155.037 442.501 1.00 58.77 526 VAL B N 1
ATOM 9846 C CA . VAL B 1 526 ? 135.377 155.562 441.232 1.00 63.42 526 VAL B CA 1
ATOM 9847 C C . VAL B 1 526 ? 135.143 157.053 441.427 1.00 64.35 526 VAL B C 1
ATOM 9848 O O . VAL B 1 526 ? 134.229 157.457 442.158 1.00 75.27 526 VAL B O 1
ATOM 9852 N N . TRP B 1 527 ? 135.966 157.874 440.768 1.00 55.16 527 TRP B N 1
ATOM 9853 C CA . TRP B 1 527 ? 136.026 159.295 441.099 1.00 59.88 527 TRP B CA 1
ATOM 9854 C C . TRP B 1 527 ? 134.691 159.993 440.863 1.00 56.15 527 TRP B C 1
ATOM 9855 O O . TRP B 1 527 ? 134.320 160.904 441.613 1.00 60.40 527 TRP B O 1
ATOM 9866 N N . TRP B 1 528 ? 133.955 159.585 439.834 1.00 56.51 528 TRP B N 1
ATOM 9867 C CA . TRP B 1 528 ? 132.708 160.246 439.474 1.00 56.02 528 TRP B CA 1
ATOM 9868 C C . TRP B 1 528 ? 131.499 159.687 440.208 1.00 57.06 528 TRP B C 1
ATOM 9869 O O . TRP B 1 528 ? 130.394 160.212 440.035 1.00 55.89 528 TRP B O 1
ATOM 9880 N N . SER B 1 529 ? 131.679 158.641 441.013 1.00 59.97 529 SER B N 1
ATOM 9881 C CA . SER B 1 529 ? 130.555 157.954 441.637 1.00 62.79 529 SER B CA 1
ATOM 9882 C C . SER B 1 529 ? 129.734 158.914 442.490 1.00 64.19 529 SER B C 1
ATOM 9883 O O . SER B 1 529 ? 130.265 159.573 443.389 1.00 61.37 529 SER B O 1
ATOM 9886 N N . GLY B 1 530 ? 128.438 158.995 442.194 1.00 60.20 530 GLY B N 1
ATOM 9887 C CA . GLY B 1 530 ? 127.517 159.798 442.967 1.00 56.19 530 GLY B CA 1
ATOM 9888 C C . GLY B 1 530 ? 127.579 161.288 442.717 1.00 62.32 530 GLY B C 1
ATOM 9889 O O . GLY B 1 530 ? 126.825 162.033 443.356 1.00 64.44 530 GLY B O 1
ATOM 9890 N N . ASN B 1 531 ? 128.442 161.751 441.815 1.00 67.32 531 ASN B N 1
ATOM 9891 C CA . ASN B 1 531 ? 128.594 163.177 441.545 1.00 58.85 531 ASN B CA 1
ATOM 9892 C C . ASN B 1 531 ? 127.548 163.601 440.522 1.00 64.76 531 ASN B C 1
ATOM 9893 O O . ASN B 1 531 ? 127.673 163.297 439.332 1.00 69.15 531 ASN B O 1
ATOM 9898 N N . ILE B 1 532 ? 126.521 164.319 440.984 1.00 61.57 532 ILE B N 1
ATOM 9899 C CA . ILE B 1 532 ? 125.425 164.727 440.112 1.00 66.12 532 ILE B CA 1
ATOM 9900 C C . ILE B 1 532 ? 125.830 165.789 439.102 1.00 71.52 532 ILE B C 1
ATOM 9901 O O . ILE B 1 532 ? 125.044 166.101 438.199 1.00 71.60 532 ILE B O 1
ATOM 9906 N N . ASP B 1 533 ? 127.031 166.356 439.227 1.00 70.46 533 ASP B N 1
ATOM 9907 C CA . ASP B 1 533 ? 127.503 167.371 438.296 1.00 64.81 533 ASP B CA 1
ATOM 9908 C C . ASP B 1 533 ? 128.438 166.822 437.226 1.00 63.95 533 ASP B C 1
ATOM 9909 O O . ASP B 1 533 ? 128.808 167.566 436.311 1.00 72.44 533 ASP B O 1
ATOM 9914 N N . THR B 1 534 ? 128.831 165.547 437.315 1.00 61.44 534 THR B N 1
ATOM 9915 C CA . THR B 1 534 ? 129.667 164.999 436.256 1.00 65.23 534 THR B CA 1
ATOM 9916 C C . THR B 1 534 ? 128.809 164.291 435.214 1.00 65.40 534 THR B C 1
ATOM 9917 O O . THR B 1 534 ? 127.791 163.679 435.551 1.00 66.42 534 THR B O 1
ATOM 9921 N N . PRO B 1 535 ? 129.197 164.364 433.939 1.00 63.35 535 PRO B N 1
ATOM 9922 C CA . PRO B 1 535 ? 128.442 163.631 432.911 1.00 57.52 535 PRO B CA 1
ATOM 9923 C C . PRO B 1 535 ? 128.467 162.129 433.117 1.00 63.59 535 PRO B C 1
ATOM 9924 O O . PRO B 1 535 ? 127.532 161.437 432.694 1.00 63.30 535 PRO B O 1
ATOM 9928 N N . GLU B 1 536 ? 129.513 161.605 433.760 1.00 65.57 536 GLU B N 1
ATOM 9929 C CA . GLU B 1 536 ? 129.620 160.165 433.971 1.00 58.24 536 GLU B CA 1
ATOM 9930 C C . GLU B 1 536 ? 128.504 159.649 434.872 1.00 60.54 536 GLU B C 1
ATOM 9931 O O . GLU B 1 536 ? 127.826 158.670 434.537 1.00 58.38 536 GLU B O 1
ATOM 9937 N N . TYR B 1 537 ? 128.295 160.288 436.025 1.00 56.01 537 TYR B N 1
ATOM 9938 C CA . TYR B 1 537 ? 127.228 159.819 436.901 1.00 55.55 537 TYR B CA 1
ATOM 9939 C C . TYR B 1 537 ? 125.854 160.266 436.420 1.00 53.49 537 TYR B C 1
ATOM 9940 O O . TYR B 1 537 ? 124.863 159.567 436.663 1.00 53.30 537 TYR B O 1
ATOM 9949 N N . ARG B 1 538 ? 125.769 161.418 435.749 1.00 58.77 538 ARG B N 1
ATOM 9950 C CA . ARG B 1 538 ? 124.498 161.829 435.159 1.00 63.31 538 ARG B CA 1
ATOM 9951 C C . ARG B 1 538 ? 123.983 160.775 434.187 1.00 65.84 538 ARG B C 1
ATOM 9952 O O . ARG B 1 538 ? 122.776 160.509 434.130 1.00 57.01 538 ARG B O 1
ATOM 9960 N N . GLU B 1 539 ? 124.885 160.161 433.419 1.00 54.77 539 GLU B N 1
ATOM 9961 C CA . GLU B 1 539 ? 124.491 159.072 432.533 1.00 54.28 539 GLU B CA 1
ATOM 9962 C C . GLU B 1 539 ? 123.993 157.875 433.334 1.00 68.59 539 GLU B C 1
ATOM 9963 O O . GLU B 1 539 ? 122.954 157.286 433.013 1.00 66.48 539 GLU B O 1
ATOM 9969 N N . LEU B 1 540 ? 124.729 157.502 434.385 1.00 62.07 540 LEU B N 1
ATOM 9970 C CA . LEU B 1 540 ? 124.333 156.367 435.211 1.00 55.85 540 LEU B CA 1
ATOM 9971 C C . LEU B 1 540 ? 122.966 156.589 435.847 1.00 58.79 540 LEU B C 1
ATOM 9972 O O . LEU B 1 540 ? 122.132 155.676 435.874 1.00 57.96 540 LEU B O 1
ATOM 9977 N N . TYR B 1 541 ? 122.716 157.794 436.367 1.00 61.13 541 TYR B N 1
ATOM 9978 C CA . TYR B 1 541 ? 121.451 158.049 437.049 1.00 58.83 541 TYR B CA 1
ATOM 9979 C C . TYR B 1 541 ? 120.270 157.952 436.090 1.00 62.27 541 TYR B C 1
ATOM 9980 O O . TYR B 1 541 ? 119.217 157.411 436.447 1.00 57.95 541 TYR B O 1
ATOM 9989 N N . VAL B 1 542 ? 120.421 158.475 434.872 1.00 64.13 542 VAL B N 1
ATOM 9990 C CA . VAL B 1 542 ? 119.316 158.453 433.918 1.00 60.90 542 VAL B CA 1
ATOM 9991 C C . VAL B 1 542 ? 118.995 157.021 433.505 1.00 63.41 542 VAL B C 1
ATOM 9992 O O . VAL B 1 542 ? 117.824 156.656 433.343 1.00 65.78 542 VAL B O 1
ATOM 9996 N N . ARG B 1 543 ? 120.022 156.186 433.336 1.00 64.90 543 ARG B N 1
ATOM 9997 C CA . ARG B 1 543 ? 119.783 154.766 433.099 1.00 65.29 543 ARG B CA 1
ATOM 9998 C C . ARG B 1 543 ? 119.081 154.122 434.288 1.00 63.53 543 ARG B C 1
ATOM 9999 O O . ARG B 1 543 ? 118.140 153.338 434.116 1.00 62.03 543 ARG B O 1
ATOM 10007 N N . TRP B 1 544 ? 119.522 154.453 435.504 1.00 62.62 544 TRP B N 1
ATOM 10008 C CA . TRP B 1 544 ? 118.959 153.839 436.703 1.00 58.60 544 TRP B CA 1
ATOM 10009 C C . TRP B 1 544 ? 117.531 154.315 436.948 1.00 60.52 544 TRP B C 1
ATOM 10010 O O . TRP B 1 544 ? 116.633 153.506 437.213 1.00 55.65 544 TRP B O 1
ATOM 10021 N N . LEU B 1 545 ? 117.306 155.629 436.868 1.00 61.86 545 LEU B N 1
ATOM 10022 C CA . LEU B 1 545 ? 115.966 156.169 437.080 1.00 56.40 545 LEU B CA 1
ATOM 10023 C C . LEU B 1 545 ? 114.984 155.609 436.059 1.00 60.37 545 LEU B C 1
ATOM 10024 O O . LEU B 1 545 ? 113.811 155.379 436.374 1.00 63.55 545 LEU B O 1
ATOM 10029 N N . ALA B 1 546 ? 115.447 155.382 434.827 1.00 57.50 546 ALA B N 1
ATOM 10030 C CA . ALA B 1 546 ? 114.578 154.804 433.809 1.00 54.77 546 ALA B CA 1
ATOM 10031 C C . ALA B 1 546 ? 114.138 153.400 434.198 1.00 61.75 546 ALA B C 1
ATOM 10032 O O . ALA B 1 546 ? 112.996 153.004 433.937 1.00 67.32 546 ALA B O 1
ATOM 10034 N N . TRP B 1 547 ? 115.030 152.633 434.828 1.00 59.96 547 TRP B N 1
ATOM 10035 C CA . TRP B 1 547 ? 114.684 151.270 435.217 1.00 55.08 547 TRP B CA 1
ATOM 10036 C C . TRP B 1 547 ? 113.628 151.251 436.314 1.00 64.41 547 TRP B C 1
ATOM 10037 O O . TRP B 1 547 ? 112.726 150.404 436.298 1.00 62.91 547 TRP B O 1
ATOM 10048 N N . THR B 1 548 ? 113.721 152.172 437.278 1.00 60.70 548 THR B N 1
ATOM 10049 C CA . THR B 1 548 ? 112.773 152.184 438.387 1.00 64.08 548 THR B CA 1
ATOM 10050 C C . THR B 1 548 ? 111.348 152.455 437.925 1.00 61.87 548 THR B C 1
ATOM 10051 O O . THR B 1 548 ? 110.403 152.179 438.672 1.00 64.18 548 THR B O 1
ATOM 10055 N N . THR B 1 549 ? 111.172 152.991 436.714 1.00 65.46 549 THR B N 1
ATOM 10056 C CA . THR B 1 549 ? 109.831 153.138 436.160 1.00 70.60 549 THR B CA 1
ATOM 10057 C C . THR B 1 549 ? 109.137 151.790 436.026 1.00 70.98 549 THR B C 1
ATOM 10058 O O . THR B 1 549 ? 107.916 151.698 436.202 1.00 60.54 549 THR B O 1
ATOM 10062 N N . PHE B 1 550 ? 109.896 150.735 435.732 1.00 71.67 550 PHE B N 1
ATOM 10063 C CA . PHE B 1 550 ? 109.323 149.409 435.542 1.00 71.38 550 PHE B CA 1
ATOM 10064 C C . PHE B 1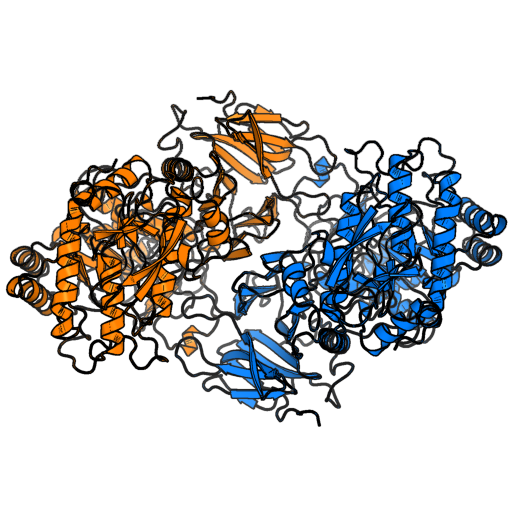 550 ? 109.665 148.507 436.721 1.00 70.91 550 PHE B C 1
ATOM 10065 O O . PHE B 1 550 ? 110.141 147.380 436.542 1.00 60.68 550 PHE B O 1
ATOM 10073 N N . LEU B 1 551 ? 109.419 149.002 437.925 1.00 62.43 551 LEU B N 1
ATOM 10074 C CA . LEU B 1 551 ? 109.583 148.268 439.167 1.00 57.31 551 LEU B CA 1
ATOM 10075 C C . LEU B 1 551 ? 108.317 148.441 439.987 1.00 62.82 551 LEU B C 1
ATOM 10076 O O . LEU B 1 551 ? 107.538 149.368 439.744 1.00 66.62 551 LEU B O 1
ATOM 10081 N N . PRO B 1 552 ? 108.061 147.545 440.946 1.00 57.58 552 PRO B N 1
ATOM 10082 C CA . PRO B 1 552 ? 106.824 147.658 441.736 1.00 51.26 552 PRO B CA 1
ATOM 10083 C C . PRO B 1 552 ? 106.626 149.028 442.356 1.00 55.79 552 PRO B C 1
ATOM 10084 O O . PRO B 1 552 ? 105.484 149.491 442.471 1.00 62.16 552 PRO B O 1
ATOM 10088 N N . PHE B 1 553 ? 107.705 149.703 442.742 1.00 56.32 553 PHE B N 1
ATOM 10089 C CA . PHE B 1 553 ? 107.617 151.070 443.231 1.00 56.03 553 PHE B CA 1
ATOM 10090 C C . PHE B 1 553 ? 108.766 151.883 442.659 1.00 63.92 553 PHE B C 1
ATOM 10091 O O . PHE B 1 553 ? 109.924 151.456 442.712 1.00 64.57 553 PHE B O 1
ATOM 10099 N N . MET B 1 554 ? 108.437 153.050 442.109 1.00 60.28 554 MET B N 1
ATOM 10100 C CA . MET B 1 554 ? 109.413 153.952 441.508 1.00 48.20 554 MET B CA 1
ATOM 10101 C C . MET B 1 554 ? 109.815 154.981 442.556 1.00 52.63 554 MET B C 1
ATOM 10102 O O . MET B 1 554 ? 109.014 155.846 442.927 1.00 59.67 554 MET B O 1
ATOM 10107 N N . ARG B 1 555 ? 111.055 154.891 443.032 1.00 55.71 555 ARG B N 1
ATOM 10108 C CA . ARG B 1 555 ? 111.532 155.766 444.093 1.00 60.65 555 ARG B CA 1
ATOM 10109 C C . ARG B 1 555 ? 112.992 156.114 443.865 1.00 62.82 555 ARG B C 1
ATOM 10110 O O . ARG B 1 555 ? 113.801 155.237 443.544 1.00 57.44 555 ARG B O 1
ATOM 10118 N N . THR B 1 556 ? 113.322 157.392 444.024 1.00 67.03 556 THR B N 1
ATOM 10119 C CA . THR B 1 556 ? 114.696 157.862 443.977 1.00 61.11 556 THR B CA 1
ATOM 10120 C C . THR B 1 556 ? 115.156 158.216 445.384 1.00 69.46 556 THR B C 1
ATOM 10121 O O . THR B 1 556 ? 114.369 158.704 446.203 1.00 64.79 556 THR B O 1
ATOM 10125 N N . HIS B 1 557 ? 116.429 157.952 445.661 1.00 67.65 557 HIS B N 1
ATOM 10126 C CA . HIS B 1 557 ? 117.027 158.189 446.966 1.00 60.86 557 HIS B CA 1
ATOM 10127 C C . HIS B 1 557 ? 118.524 157.965 446.843 1.00 60.93 557 HIS B C 1
ATOM 10128 O O . HIS B 1 557 ? 118.978 157.226 445.965 1.00 66.79 557 HIS B O 1
ATOM 10135 N N . GLY B 1 558 ? 119.279 158.610 447.717 1.00 55.56 558 GLY B N 1
ATOM 10136 C CA . GLY B 1 558 ? 120.712 158.400 447.742 1.00 58.27 558 GLY B CA 1
ATOM 10137 C C . GLY B 1 558 ? 121.420 159.521 448.460 1.00 59.31 558 GLY B C 1
ATOM 10138 O O . GLY B 1 558 ? 120.844 160.564 448.772 1.00 51.23 558 GLY B O 1
ATOM 10139 N N . SER B 1 559 ? 122.703 159.280 448.715 1.00 54.31 559 SER B N 1
ATOM 10140 C CA . SER B 1 559 ? 123.600 160.251 449.335 1.00 57.53 559 SER B CA 1
ATOM 10141 C C . SER B 1 559 ? 124.594 160.676 448.258 1.00 55.83 559 SER B C 1
ATOM 10142 O O . SER B 1 559 ? 125.628 160.037 448.054 1.00 61.69 559 SER B O 1
ATOM 10145 N N . ARG B 1 560 ? 124.270 161.760 447.567 1.00 60.05 560 ARG B N 1
ATOM 10146 C CA . ARG B 1 560 ? 125.048 162.200 446.423 1.00 62.42 560 ARG B CA 1
ATOM 10147 C C . ARG B 1 560 ? 126.209 163.086 446.856 1.00 65.58 560 ARG B C 1
ATOM 10148 O O . ARG B 1 560 ? 126.228 163.645 447.955 1.00 69.59 560 ARG B O 1
ATOM 10156 N N . THR B 1 561 ? 127.186 163.205 445.964 1.00 65.65 561 THR B N 1
ATOM 10157 C CA . THR B 1 561 ? 128.227 164.214 446.048 1.00 63.78 561 THR B CA 1
ATOM 10158 C C . THR B 1 561 ? 128.073 165.145 444.853 1.00 62.53 561 THR B C 1
ATOM 10159 O O . THR B 1 561 ? 127.346 164.851 443.900 1.00 63.43 561 THR B O 1
ATOM 10163 N N . CYS B 1 562 ? 128.745 166.292 444.909 1.00 68.24 562 CYS B N 1
ATOM 10164 C CA . CYS B 1 562 ? 128.520 167.309 443.893 1.00 68.42 562 CYS B CA 1
ATOM 10165 C C . CYS B 1 562 ? 129.642 168.336 443.925 1.00 65.51 562 CYS B C 1
ATOM 10166 O O . CYS B 1 562 ? 130.424 168.406 444.877 1.00 74.36 562 CYS B O 1
ATOM 10169 N N . TYR B 1 563 ? 129.715 169.126 442.850 1.00 62.64 563 TYR B N 1
ATOM 10170 C CA . TYR B 1 563 ? 130.628 170.258 442.768 1.00 56.47 563 TYR B CA 1
ATOM 10171 C C . TYR B 1 563 ? 129.992 171.556 443.238 1.00 66.94 563 TYR B C 1
ATOM 10172 O O . TYR B 1 563 ? 130.714 172.480 443.628 1.00 67.59 563 TYR B O 1
ATOM 10181 N N . PHE B 1 564 ? 128.665 171.650 443.199 1.00 72.79 564 PHE B N 1
ATOM 10182 C CA . PHE B 1 564 ? 127.942 172.834 443.638 1.00 71.55 564 PHE B CA 1
ATOM 10183 C C . PHE B 1 564 ? 126.822 172.411 444.574 1.00 84.58 564 PHE B C 1
ATOM 10184 O O . PHE B 1 564 ? 126.015 171.542 444.228 1.00 98.01 564 PHE B O 1
ATOM 10192 N N . GLN B 1 565 ? 126.774 173.026 445.754 1.00 85.16 565 GLN B N 1
ATOM 10193 C CA . GLN B 1 565 ? 125.811 172.677 446.787 1.00 65.02 565 GLN B CA 1
ATOM 10194 C C . GLN B 1 565 ? 125.109 173.938 447.267 1.00 66.67 565 GLN B C 1
ATOM 10195 O O . GLN B 1 565 ? 125.753 174.966 447.501 1.00 85.98 565 GLN B O 1
ATOM 10201 N N . ASP B 1 566 ? 123.787 173.855 447.416 1.00 67.99 566 ASP B N 1
ATOM 10202 C CA . ASP B 1 566 ? 122.989 174.980 447.889 1.00 80.93 566 ASP B CA 1
ATOM 10203 C C . ASP B 1 566 ? 121.985 174.538 448.950 1.00 84.64 566 ASP B C 1
ATOM 10204 O O . ASP B 1 566 ? 120.942 175.174 449.130 1.00 80.84 566 ASP B O 1
ATOM 10209 N N . ALA B 1 567 ? 122.288 173.457 449.661 1.00 69.82 567 ALA B N 1
ATOM 10210 C CA . ALA B 1 567 ? 121.417 172.951 450.713 1.00 63.31 567 ALA B CA 1
ATOM 10211 C C . ALA B 1 567 ? 122.268 172.159 451.699 1.00 66.68 567 ALA B C 1
ATOM 10212 O O . ALA B 1 567 ? 123.502 172.154 451.617 1.00 71.95 567 ALA B O 1
ATOM 10214 N N . TYR B 1 568 ? 121.600 171.472 452.630 1.00 62.81 568 TYR B N 1
ATOM 10215 C CA . TYR B 1 568 ? 122.309 170.682 453.631 1.00 62.02 568 TYR B CA 1
ATOM 10216 C C . TYR B 1 568 ? 123.091 169.543 452.987 1.00 59.58 568 TYR B C 1
ATOM 10217 O O . TYR B 1 568 ? 124.192 169.204 453.433 1.00 61.61 568 TYR B O 1
ATOM 10226 N N . THR B 1 569 ? 122.536 168.939 451.939 1.00 59.87 569 THR B N 1
ATOM 10227 C CA . THR B 1 569 ? 123.189 167.868 451.200 1.00 59.94 569 THR B CA 1
ATOM 10228 C C . THR B 1 569 ? 123.097 168.162 449.708 1.00 66.11 569 THR B C 1
ATOM 10229 O O . THR B 1 569 ? 122.364 169.055 449.274 1.00 60.93 569 THR B O 1
ATOM 10233 N N . CYS B 1 570 ? 123.847 167.398 448.915 1.00 62.44 570 CYS B N 1
ATOM 10234 C CA . CYS B 1 570 ? 123.744 167.516 447.467 1.00 61.05 570 CYS B CA 1
ATOM 10235 C C . CYS B 1 570 ? 122.363 167.062 447.002 1.00 63.33 570 CYS B C 1
ATOM 10236 O O . CYS B 1 570 ? 121.700 166.247 447.650 1.00 64.09 570 CYS B O 1
ATOM 10239 N N . ALA B 1 571 ? 121.933 167.597 445.863 1.00 60.61 571 ALA B N 1
ATOM 10240 C CA . ALA B 1 571 ? 120.555 167.414 445.436 1.00 56.89 571 ALA B CA 1
ATOM 10241 C C . ALA B 1 571 ? 120.358 166.067 444.745 1.00 58.66 571 ALA B C 1
ATOM 10242 O O . ALA B 1 571 ? 121.306 165.409 444.310 1.00 68.92 571 ALA B O 1
ATOM 10244 N N . ASN B 1 572 ? 119.083 165.664 444.651 1.00 54.51 572 ASN B N 1
ATOM 10245 C CA . ASN B 1 572 ? 118.702 164.426 443.977 1.00 51.26 572 ASN B CA 1
ATOM 10246 C C . ASN B 1 572 ? 117.336 164.573 443.312 1.00 65.25 572 ASN B C 1
ATOM 10247 O O . ASN B 1 572 ? 116.568 163.608 443.243 1.00 64.04 572 ASN B O 1
ATOM 10252 N N . GLU B 1 573 ? 117.021 165.765 442.836 1.00 71.00 573 GLU B N 1
ATOM 10253 C CA . GLU B 1 573 ? 115.742 166.094 442.233 1.00 63.24 573 GLU B CA 1
ATOM 10254 C C . GLU B 1 573 ? 115.801 165.888 440.726 1.00 71.93 573 GLU B C 1
ATOM 10255 O O . GLU B 1 573 ? 116.884 165.887 440.131 1.00 67.12 573 GLU B O 1
ATOM 10261 N N . PRO B 1 574 ? 114.648 165.700 440.072 1.00 73.74 574 PRO B N 1
ATOM 10262 C CA . PRO B 1 574 ? 114.658 165.444 438.619 1.00 65.29 574 PRO B CA 1
ATOM 10263 C C . PRO B 1 574 ? 115.260 166.567 437.787 1.00 59.78 574 PRO B C 1
ATOM 10264 O O . PRO B 1 574 ? 115.558 166.341 436.607 1.00 63.48 574 PRO B O 1
ATOM 10268 N N . TRP B 1 575 ? 115.449 167.758 438.350 1.00 54.40 575 TRP B N 1
ATOM 10269 C CA . TRP B 1 575 ? 116.064 168.871 437.642 1.00 54.67 575 TRP B CA 1
ATOM 10270 C C . TRP B 1 575 ? 117.509 169.115 438.064 1.00 56.01 575 TRP B C 1
ATOM 10271 O O . TRP B 1 575 ? 118.082 170.146 437.702 1.00 65.80 575 TRP B O 1
ATOM 10282 N N . SER B 1 576 ? 118.110 168.194 438.814 1.00 62.08 576 SER B N 1
ATOM 10283 C CA . SER B 1 576 ? 119.433 168.395 439.389 1.00 60.77 576 SER B CA 1
ATOM 10284 C C . SER B 1 576 ? 120.536 167.689 438.611 1.00 64.95 576 SER B C 1
ATOM 10285 O O . SER B 1 576 ? 121.675 167.633 439.086 1.00 59.59 576 SER B O 1
ATOM 10288 N N . TYR B 1 577 ? 120.234 167.161 437.425 1.00 70.46 577 TYR B N 1
ATOM 10289 C CA . TYR B 1 577 ? 121.181 166.344 436.675 1.00 58.77 577 TYR B CA 1
ATOM 10290 C C . TYR B 1 577 ? 121.487 166.939 435.305 1.00 61.14 577 TYR B C 1
ATOM 10291 O O . TYR B 1 577 ? 121.767 166.209 434.352 1.00 58.16 577 TYR B O 1
ATOM 10300 N N . GLY B 1 578 ? 121.450 168.255 435.196 1.00 62.67 578 GLY B N 1
ATOM 10301 C CA . GLY B 1 578 ? 121.733 168.900 433.931 1.00 67.48 578 GLY B CA 1
ATOM 10302 C C . GLY B 1 578 ? 120.467 169.265 433.181 1.00 70.96 578 GLY B C 1
ATOM 10303 O O . GLY B 1 578 ? 119.445 168.572 433.249 1.00 67.69 578 GLY B O 1
ATOM 10304 N N . ALA B 1 579 ? 120.533 170.379 432.448 1.00 66.36 579 ALA B N 1
ATOM 10305 C CA . ALA B 1 579 ? 119.360 170.863 431.728 1.00 62.90 579 ALA B CA 1
ATOM 10306 C C . ALA B 1 579 ? 118.907 169.881 430.657 1.00 67.59 579 ALA B C 1
ATOM 10307 O O . ALA B 1 579 ? 117.703 169.745 430.410 1.00 63.55 579 ALA B O 1
ATOM 10309 N N . SER B 1 580 ? 119.848 169.185 430.016 1.00 62.18 580 SER B N 1
ATOM 10310 C CA . SER B 1 580 ? 119.480 168.244 428.964 1.00 58.63 580 SER B CA 1
ATOM 10311 C C . SER B 1 580 ? 118.812 166.996 429.526 1.00 70.63 580 SER B C 1
ATOM 10312 O O . SER B 1 580 ? 118.029 166.346 428.824 1.00 68.97 580 SER B O 1
ATOM 10315 N N . ASN B 1 581 ? 119.100 166.646 430.780 1.00 71.64 581 ASN B N 1
ATOM 10316 C CA . ASN B 1 581 ? 118.570 165.423 431.366 1.00 67.03 581 ASN B CA 1
ATOM 10317 C C . ASN B 1 581 ? 117.231 165.616 432.064 1.00 61.61 581 ASN B C 1
ATOM 10318 O O . ASN B 1 581 ? 116.510 164.631 432.263 1.00 55.78 581 ASN B O 1
ATOM 10323 N N . THR B 1 582 ? 116.889 166.847 432.444 1.00 57.66 582 THR B N 1
ATOM 10324 C CA . THR B 1 582 ? 115.598 167.105 433.082 1.00 61.42 582 THR B CA 1
ATOM 10325 C C . THR B 1 582 ? 114.410 166.611 432.263 1.00 71.43 582 THR B C 1
ATOM 10326 O O . THR B 1 582 ? 113.546 165.925 432.833 1.00 61.92 582 THR B O 1
ATOM 10330 N N . PRO B 1 583 ? 114.297 166.893 430.957 1.00 75.04 583 PRO B N 1
ATOM 10331 C CA . PRO B 1 583 ? 113.153 166.347 430.206 1.00 64.69 583 PRO B CA 1
ATOM 10332 C C . PRO B 1 583 ? 113.155 164.830 430.107 1.00 67.10 583 PRO B C 1
ATOM 10333 O O . PRO B 1 583 ? 112.080 164.229 429.978 1.00 68.41 583 PRO B O 1
ATOM 10337 N N . ILE B 1 584 ? 114.325 164.190 430.152 1.00 59.02 584 ILE B N 1
ATOM 10338 C CA . ILE B 1 584 ? 114.367 162.731 430.111 1.00 59.16 584 ILE B CA 1
ATOM 10339 C C . ILE B 1 584 ? 113.783 162.148 431.391 1.00 62.99 584 ILE B C 1
ATOM 10340 O O . ILE B 1 584 ? 112.981 161.208 431.356 1.00 67.48 584 ILE B O 1
ATOM 10345 N N . ILE B 1 585 ? 114.181 162.696 432.540 1.00 62.07 585 ILE B N 1
ATOM 10346 C CA . ILE B 1 585 ? 113.689 162.186 433.815 1.00 61.93 585 ILE B CA 1
ATOM 10347 C C . ILE B 1 585 ? 112.194 162.446 433.953 1.00 69.04 585 ILE B C 1
ATOM 10348 O O . ILE B 1 585 ? 111.436 161.575 434.398 1.00 69.97 585 ILE B O 1
ATOM 10353 N N . VAL B 1 586 ? 111.743 163.640 433.561 1.00 58.91 586 VAL B N 1
ATOM 10354 C CA . VAL B 1 586 ? 110.331 163.979 433.698 1.00 57.58 586 VAL B CA 1
ATOM 10355 C C . VAL B 1 586 ? 109.481 163.135 432.757 1.00 62.78 586 VAL B C 1
ATOM 10356 O O . VAL B 1 586 ? 108.326 162.817 433.068 1.00 60.73 586 VAL B O 1
ATOM 10360 N N . SER B 1 587 ? 110.034 162.740 431.607 1.00 69.24 587 SER B N 1
ATOM 10361 C CA . SER B 1 587 ? 109.291 161.875 430.697 1.00 70.98 587 SER B CA 1
ATOM 10362 C C . SER B 1 587 ? 109.009 160.521 431.337 1.00 66.74 587 SER B C 1
ATOM 10363 O O . SER B 1 587 ? 107.900 159.988 431.217 1.00 63.71 587 SER B O 1
ATOM 10366 N N . TYR B 1 588 ? 109.999 159.951 432.030 1.00 68.06 588 TYR B N 1
ATOM 10367 C CA . TYR B 1 588 ? 109.774 158.682 432.713 1.00 59.91 588 TYR B CA 1
ATOM 10368 C C . TYR B 1 588 ? 108.848 158.845 433.910 1.00 61.99 588 TYR B C 1
ATOM 10369 O O . TYR B 1 588 ? 108.132 157.904 434.269 1.00 60.42 588 TYR B O 1
ATOM 10378 N N . ILE B 1 589 ? 108.850 160.021 434.541 1.00 55.74 589 ILE B N 1
ATOM 10379 C CA . ILE B 1 589 ? 107.882 160.292 435.600 1.00 54.39 589 ILE B CA 1
ATOM 10380 C C . ILE B 1 589 ? 106.467 160.268 435.037 1.00 62.72 589 ILE B C 1
ATOM 10381 O O . ILE B 1 589 ? 105.558 159.662 435.617 1.00 61.74 589 ILE B O 1
ATOM 10386 N N . HIS B 1 590 ? 106.263 160.914 433.886 1.00 66.51 590 HIS B N 1
ATOM 10387 C CA . HIS B 1 590 ? 104.948 160.898 433.254 1.00 59.47 590 HIS B CA 1
ATOM 10388 C C . HIS B 1 590 ? 104.581 159.497 432.779 1.00 63.64 590 HIS B C 1
ATOM 10389 O O . HIS B 1 590 ? 103.422 159.080 432.898 1.00 63.44 590 HIS B O 1
ATOM 10396 N N . LEU B 1 591 ? 105.551 158.759 432.233 1.00 65.46 591 LEU B N 1
ATOM 10397 C CA . LEU B 1 591 ? 105.288 157.386 431.811 1.00 57.09 591 LEU B CA 1
ATOM 10398 C C . LEU B 1 591 ? 104.857 156.521 432.989 1.00 68.02 591 LEU B C 1
ATOM 10399 O O . LEU B 1 591 ? 104.002 155.639 432.840 1.00 64.76 591 LEU B O 1
ATOM 10404 N N . ARG B 1 592 ? 105.443 156.755 434.166 1.00 65.94 592 ARG B N 1
ATOM 10405 C CA . ARG B 1 592 ? 105.059 155.997 435.354 1.00 68.07 592 ARG B CA 1
ATOM 10406 C C . ARG B 1 592 ? 103.582 156.191 435.676 1.00 66.01 592 ARG B C 1
ATOM 10407 O O . ARG B 1 592 ? 102.859 155.224 435.942 1.00 67.46 592 ARG B O 1
ATOM 10415 N N . TYR B 1 593 ? 103.117 157.441 435.658 1.00 58.14 593 TYR B N 1
ATOM 10416 C CA . TYR B 1 593 ? 101.705 157.699 435.911 1.00 59.74 593 TYR B CA 1
ATOM 10417 C C . TYR B 1 593 ? 100.832 157.186 434.774 1.00 63.52 593 TYR B C 1
ATOM 10418 O O . TYR B 1 593 ? 99.663 156.849 434.994 1.00 75.80 593 TYR B O 1
ATOM 10427 N N . GLN B 1 594 ? 101.378 157.118 433.558 1.00 63.38 594 GLN B N 1
ATOM 10428 C CA . GLN B 1 594 ? 100.618 156.581 432.436 1.00 57.92 594 GLN B CA 1
ATOM 10429 C C . GLN B 1 594 ? 100.385 155.083 432.586 1.00 64.23 594 GLN B C 1
ATOM 10430 O O . GLN B 1 594 ? 99.404 154.552 432.053 1.00 71.83 594 GLN B O 1
ATOM 10436 N N . LEU B 1 595 ? 101.265 154.392 433.307 1.00 69.39 595 LEU B N 1
ATOM 10437 C CA . LEU B 1 595 ? 101.128 152.969 433.579 1.00 64.31 595 LEU B CA 1
ATOM 10438 C C . LEU B 1 595 ? 100.287 152.684 434.818 1.00 66.95 595 LEU B C 1
ATOM 10439 O O . LEU B 1 595 ? 100.318 151.556 435.321 1.00 67.58 595 LEU B O 1
ATOM 10444 N N . GLY B 1 596 ? 99.538 153.673 435.311 1.00 67.64 596 GLY B N 1
ATOM 10445 C CA . GLY B 1 596 ? 98.822 153.499 436.566 1.00 73.30 596 GLY B CA 1
ATOM 10446 C C . GLY B 1 596 ? 97.793 152.386 436.518 1.00 75.29 596 GLY B C 1
ATOM 10447 O O . GLY B 1 596 ? 97.649 151.619 437.474 1.00 76.64 596 GLY B O 1
ATOM 10448 N N . ALA B 1 597 ? 97.053 152.288 435.411 1.00 67.60 597 ALA B N 1
ATOM 10449 C CA . ALA B 1 597 ? 96.072 151.217 435.273 1.00 68.88 597 ALA B CA 1
ATOM 10450 C C . ALA B 1 597 ? 96.748 149.852 435.242 1.00 68.38 597 ALA B C 1
ATOM 10451 O O . ALA B 1 597 ? 96.269 148.896 435.864 1.00 62.52 597 ALA B O 1
ATOM 10453 N N . TYR B 1 598 ? 97.864 149.744 434.519 1.00 65.02 598 TYR B N 1
ATOM 10454 C CA . TYR B 1 598 ? 98.604 148.488 434.462 1.00 63.60 598 TYR B CA 1
ATOM 10455 C C . TYR B 1 598 ? 99.171 148.121 435.826 1.00 73.43 598 TYR B C 1
ATOM 10456 O O . TYR B 1 598 ? 99.156 146.948 436.220 1.00 73.88 598 TYR B O 1
ATOM 10465 N N . LEU B 1 599 ? 99.676 149.113 436.562 1.00 74.36 599 LEU B N 1
ATOM 10466 C CA . LEU B 1 599 ? 100.257 148.854 437.875 1.00 63.84 599 LEU B CA 1
ATOM 10467 C C . LEU B 1 599 ? 99.205 148.354 438.856 1.00 65.45 599 LEU B C 1
ATOM 10468 O O . LEU B 1 599 ? 99.398 147.333 439.525 1.00 62.35 599 LEU B O 1
ATOM 10473 N N . LYS B 1 600 ? 98.082 149.067 438.957 1.00 57.86 600 LYS B N 1
ATOM 10474 C CA . LYS B 1 600 ? 97.046 148.674 439.905 1.00 58.14 600 LYS B CA 1
ATOM 10475 C C . LYS B 1 600 ? 96.455 147.317 439.547 1.00 58.06 600 LYS B C 1
ATOM 10476 O O . LYS B 1 600 ? 95.998 146.582 440.431 1.00 64.50 600 LYS B O 1
ATOM 10482 N N . SER B 1 601 ? 96.484 146.952 438.265 1.00 69.82 601 SER B N 1
ATOM 10483 C CA . SER B 1 601 ? 95.942 145.661 437.855 1.00 69.12 601 SER B CA 1
ATOM 10484 C C . SER B 1 601 ? 96.868 144.516 438.254 1.00 66.07 601 SER B C 1
ATOM 10485 O O . SER B 1 601 ? 96.405 143.478 438.742 1.00 57.90 601 SER B O 1
ATOM 10488 N N . ILE B 1 602 ? 98.177 144.683 438.059 1.00 64.83 602 ILE B N 1
ATOM 10489 C CA . ILE B 1 602 ? 99.102 143.610 438.410 1.00 67.49 602 ILE B CA 1
ATOM 10490 C C . ILE B 1 602 ? 99.325 143.547 439.917 1.00 66.62 602 ILE B C 1
ATOM 10491 O O . ILE B 1 602 ? 99.596 142.470 440.462 1.00 68.13 602 ILE B O 1
ATOM 10496 N N . PHE B 1 603 ? 99.212 144.679 440.617 1.00 63.89 603 PHE B N 1
ATOM 10497 C CA . PHE B 1 603 ? 99.275 144.646 442.074 1.00 63.33 603 PHE B CA 1
ATOM 10498 C C . PHE B 1 603 ? 98.054 143.960 442.669 1.00 68.85 603 PHE B C 1
ATOM 10499 O O . PHE B 1 603 ? 98.140 143.374 443.755 1.00 78.41 603 PHE B O 1
ATOM 10507 N N . ASN B 1 604 ? 96.913 144.024 441.978 1.00 66.93 604 ASN B N 1
ATOM 10508 C CA . ASN B 1 604 ? 95.704 143.384 442.483 1.00 71.18 604 ASN B CA 1
ATOM 10509 C C . ASN B 1 604 ? 95.772 141.870 442.318 1.00 69.74 604 ASN B C 1
ATOM 10510 O O . ASN B 1 604 ? 95.308 141.125 443.189 1.00 76.36 604 ASN B O 1
ATOM 10515 N N . GLN B 1 605 ? 96.342 141.394 441.207 1.00 66.76 605 GLN B N 1
ATOM 10516 C CA . GLN B 1 605 ? 96.494 139.955 441.021 1.00 68.96 605 GLN B CA 1
ATOM 10517 C C . GLN B 1 605 ? 97.493 139.368 442.008 1.00 70.77 605 GLN B C 1
ATOM 10518 O O . GLN B 1 605 ? 97.330 138.225 442.448 1.00 67.08 605 GLN B O 1
ATOM 10524 N N . PHE B 1 606 ? 98.534 140.128 442.355 1.00 72.36 606 PHE B N 1
ATOM 10525 C CA . PHE B 1 606 ? 99.423 139.722 443.436 1.00 67.53 606 PHE B CA 1
ATOM 10526 C C . PHE B 1 606 ? 98.674 139.624 444.758 1.00 68.27 606 PHE B C 1
ATOM 10527 O O . PHE B 1 606 ? 99.005 138.785 445.603 1.00 57.25 606 PHE B O 1
ATOM 10535 N N . HIS B 1 607 ? 97.652 140.464 444.944 1.00 75.72 607 HIS B N 1
ATOM 10536 C CA . HIS B 1 607 ? 96.866 140.439 446.173 1.00 70.80 607 HIS B CA 1
ATOM 10537 C C . HIS B 1 607 ? 95.924 139.241 446.224 1.00 67.70 607 HIS B C 1
ATOM 10538 O O . HIS B 1 607 ? 95.605 138.751 447.315 1.00 72.65 607 HIS B O 1
ATOM 10545 N N . LEU B 1 608 ? 95.480 138.749 445.067 1.00 61.53 608 LEU B N 1
ATOM 10546 C CA . LEU B 1 608 ? 94.507 137.664 445.003 1.00 60.73 608 LEU B CA 1
ATOM 10547 C C . LEU B 1 608 ? 95.161 136.293 444.885 1.00 63.38 608 LEU B C 1
ATOM 10548 O O . LEU B 1 608 ? 94.716 135.337 445.528 1.00 68.90 608 LEU B O 1
ATOM 10553 N N . THR B 1 609 ? 96.209 136.180 444.073 1.00 71.35 609 THR B N 1
ATOM 10554 C CA . THR B 1 609 ? 96.817 134.902 443.742 1.00 68.34 609 THR B CA 1
ATOM 10555 C C . THR B 1 609 ? 98.267 134.795 444.198 1.00 72.01 609 THR B C 1
ATOM 10556 O O . THR B 1 609 ? 98.817 133.686 444.217 1.00 68.46 609 THR B O 1
ATOM 10560 N N . GLY B 1 610 ? 98.861 135.881 444.681 1.00 69.41 610 GLY B N 1
ATOM 10561 C CA . GLY B 1 610 ? 100.301 135.896 444.821 1.00 62.15 610 GLY B CA 1
ATOM 10562 C C . GLY B 1 610 ? 100.980 135.927 443.475 1.00 67.17 610 GLY B C 1
ATOM 10563 O O . GLY B 1 610 ? 102.123 135.476 443.346 1.00 75.47 610 GLY B O 1
ATOM 10564 N N . ARG B 1 611 ? 100.286 136.436 442.457 1.00 73.49 611 ARG B N 1
ATOM 10565 C CA . ARG B 1 611 ? 100.824 136.571 441.112 1.00 63.95 611 ARG B CA 1
ATOM 10566 C C . ARG B 1 611 ? 102.016 137.514 441.119 1.00 69.15 611 ARG B C 1
ATOM 10567 O O . ARG B 1 611 ? 101.864 138.710 441.390 1.00 69.43 611 ARG B O 1
ATOM 10575 N N . SER B 1 612 ? 103.200 136.982 440.830 1.00 58.91 612 SER B N 1
ATOM 10576 C CA . SER B 1 612 ? 104.421 137.766 440.945 1.00 66.94 612 SER B CA 1
ATOM 10577 C C . SER B 1 612 ? 104.375 138.980 440.026 1.00 72.51 612 SER B C 1
ATOM 10578 O O . SER B 1 612 ? 103.960 138.891 438.868 1.00 61.84 612 SER B O 1
ATOM 10581 N N . ILE B 1 613 ? 104.806 140.123 440.557 1.00 62.41 613 ILE B N 1
ATOM 10582 C CA . ILE B 1 613 ? 104.761 141.381 439.823 1.00 56.45 613 ILE B CA 1
ATOM 10583 C C . ILE B 1 613 ? 105.929 141.436 438.847 1.00 69.96 613 ILE B C 1
ATOM 10584 O O . ILE B 1 613 ? 105.725 141.394 437.628 1.00 76.25 613 ILE B O 1
ATOM 10589 N N . MET B 1 614 ? 107.156 141.536 439.356 1.00 67.36 614 MET B N 1
ATOM 10590 C CA . MET B 1 614 ? 108.328 141.389 438.502 1.00 75.94 614 MET B CA 1
ATOM 10591 C C . MET B 1 614 ? 108.734 139.921 438.482 1.00 60.60 614 MET B C 1
ATOM 10592 O O . MET B 1 614 ? 108.892 139.293 439.534 1.00 52.37 614 MET B O 1
ATOM 10597 N N . ARG B 1 615 ? 108.884 139.378 437.277 1.00 66.50 615 ARG B N 1
ATOM 10598 C CA . ARG B 1 615 ? 108.841 137.940 437.052 1.00 68.68 615 ARG B CA 1
ATOM 10599 C C . ARG B 1 615 ? 110.114 137.451 436.378 1.00 69.71 615 ARG B C 1
ATOM 10600 O O . ARG B 1 615 ? 110.414 137.883 435.251 1.00 66.28 615 ARG B O 1
ATOM 10608 N N . PRO B 1 616 ? 110.890 136.570 437.008 1.00 68.17 616 PRO B N 1
ATOM 10609 C CA . PRO B 1 616 ? 111.999 135.930 436.294 1.00 60.92 616 PRO B CA 1
ATOM 10610 C C . PRO B 1 616 ? 111.486 135.107 435.121 1.00 68.13 616 PRO B C 1
ATOM 10611 O O . PRO B 1 616 ? 110.356 134.613 435.127 1.00 73.02 616 PRO B O 1
ATOM 10615 N N . LEU B 1 617 ? 112.343 134.959 434.106 1.00 68.83 617 LEU B N 1
ATOM 10616 C CA . LEU B 1 617 ? 111.906 134.424 432.819 1.00 73.80 617 LEU B CA 1
ATOM 10617 C C . LEU B 1 617 ? 111.468 132.965 432.886 1.00 68.52 617 LEU B C 1
ATOM 10618 O O . LEU B 1 617 ? 110.723 132.521 432.005 1.00 69.24 617 LEU B O 1
ATOM 10623 N N . TYR B 1 618 ? 111.905 132.205 433.895 1.00 70.31 618 TYR B N 1
ATOM 10624 C CA . TYR B 1 618 ? 111.490 130.808 433.979 1.00 73.37 618 TYR B CA 1
ATOM 10625 C C . TYR B 1 618 ? 110.021 130.660 434.357 1.00 67.62 618 TYR B C 1
ATOM 10626 O O . TYR B 1 618 ? 109.435 129.601 434.110 1.00 74.96 618 TYR B O 1
ATOM 10635 N N . MET B 1 619 ? 109.415 131.690 434.951 1.00 57.62 619 MET B N 1
ATOM 10636 C CA . MET B 1 619 ? 108.025 131.574 435.376 1.00 66.17 619 MET B CA 1
ATOM 10637 C C . MET B 1 619 ? 107.056 131.648 434.205 1.00 69.69 619 MET B C 1
ATOM 10638 O O . MET B 1 619 ? 105.938 131.130 434.299 1.00 80.69 619 MET B O 1
ATOM 10643 N N . ASP B 1 620 ? 107.453 132.288 433.106 1.00 69.59 620 ASP B N 1
ATOM 10644 C CA . ASP B 1 620 ? 106.573 132.448 431.960 1.00 61.80 620 ASP B CA 1
ATOM 10645 C C . ASP B 1 620 ? 107.025 131.694 430.720 1.00 70.21 620 ASP B C 1
ATOM 10646 O O . ASP B 1 620 ? 106.205 131.480 429.822 1.00 79.89 620 ASP B O 1
ATOM 10651 N N . PHE B 1 621 ? 108.298 131.286 430.638 1.00 61.96 621 PHE B N 1
ATOM 10652 C CA . PHE B 1 621 ? 108.780 130.687 429.399 1.00 62.70 621 PHE B CA 1
ATOM 10653 C C . PHE B 1 621 ? 109.633 129.439 429.612 1.00 69.91 621 PHE B C 1
ATOM 10654 O O . PHE B 1 621 ? 110.365 129.046 428.696 1.00 84.72 621 PHE B O 1
ATOM 10662 N N . GLU B 1 622 ? 109.577 128.803 430.785 1.00 74.47 622 GLU B N 1
ATOM 10663 C CA . GLU B 1 622 ? 110.288 127.536 430.929 1.00 72.40 622 GLU B CA 1
ATOM 10664 C C . GLU B 1 622 ? 109.559 126.416 430.199 1.00 81.31 622 GLU B C 1
ATOM 10665 O O . GLU B 1 622 ? 110.191 125.591 429.530 1.00 79.66 622 GLU B O 1
ATOM 10671 N N . LYS B 1 623 ? 108.230 126.364 430.328 1.00 86.20 623 LYS B N 1
ATOM 10672 C CA . LYS B 1 623 ? 107.446 125.419 429.539 1.00 75.86 623 LYS B CA 1
ATOM 10673 C C . LYS B 1 623 ? 107.629 125.656 428.048 1.00 82.23 623 LYS B C 1
ATOM 10674 O O . LYS B 1 623 ? 107.632 124.703 427.262 1.00 87.63 623 LYS B O 1
ATOM 10680 N N . THR B 1 624 ? 107.790 126.915 427.643 1.00 87.94 624 THR B N 1
ATOM 10681 C CA . THR B 1 624 ? 107.854 127.272 426.223 1.00 65.99 624 THR B CA 1
ATOM 10682 C C . THR B 1 624 ? 109.283 127.163 425.698 1.00 77.97 624 THR B C 1
ATOM 10683 O O . THR B 1 624 ? 109.616 126.223 424.972 1.00 81.65 624 THR B O 1
ATOM 10687 N N . ASP B 1 625 ? 110.127 128.123 426.054 1.00 87.14 625 ASP B N 1
ATOM 10688 C CA . ASP B 1 625 ? 111.473 128.214 425.506 1.00 69.10 625 ASP B CA 1
ATOM 10689 C C . ASP B 1 625 ? 112.381 127.149 426.107 1.00 74.50 625 ASP B C 1
ATOM 10690 O O . ASP B 1 625 ? 112.639 127.189 427.317 1.00 82.14 625 ASP B O 1
ATOM 10695 N N . PRO B 1 626 ? 112.882 126.188 425.321 1.00 75.04 626 PRO B N 1
ATOM 10696 C CA . PRO B 1 626 ? 113.791 125.175 425.887 1.00 73.56 626 PRO B CA 1
ATOM 10697 C C . PRO B 1 626 ? 115.144 125.738 426.289 1.00 75.47 626 PRO B C 1
ATOM 10698 O O . PRO B 1 626 ? 115.821 125.131 427.133 1.00 87.00 626 PRO B O 1
ATOM 10702 N N . LYS B 1 627 ? 115.545 126.885 425.722 1.00 64.82 627 LYS B N 1
ATOM 10703 C CA . LYS B 1 627 ? 116.821 127.537 426.002 1.00 76.84 627 LYS B CA 1
ATOM 10704 C C . LYS B 1 627 ? 116.860 128.226 427.349 1.00 74.42 627 LYS B C 1
ATOM 10705 O O . LYS B 1 627 ? 117.954 128.524 427.829 1.00 74.99 627 LYS B O 1
ATOM 10711 N N . ILE B 1 628 ? 115.711 128.434 427.987 1.00 63.81 628 ILE B N 1
ATOM 10712 C CA . ILE B 1 628 ? 115.692 129.187 429.235 1.00 73.00 628 ILE B CA 1
ATOM 10713 C C . ILE B 1 628 ? 116.174 128.351 430.417 1.00 75.38 628 ILE B C 1
ATOM 10714 O O . ILE B 1 628 ? 116.807 128.887 431.336 1.00 65.32 628 ILE B O 1
ATOM 10719 N N . SER B 1 629 ? 115.909 127.042 430.414 1.00 77.96 629 SER B N 1
ATOM 10720 C CA . SER B 1 629 ? 116.360 126.191 431.512 1.00 61.55 629 SER B CA 1
ATOM 10721 C C . SER B 1 629 ? 117.861 126.314 431.738 1.00 69.83 629 SER B C 1
ATOM 10722 O O . SER B 1 629 ? 118.324 126.359 432.884 1.00 70.39 629 SER B O 1
ATOM 10725 N N . GLN B 1 630 ? 118.639 126.379 430.656 1.00 72.53 630 GLN B N 1
ATOM 10726 C CA . GLN B 1 630 ? 120.086 126.490 430.790 1.00 68.24 630 GLN B CA 1
ATOM 10727 C C . GLN B 1 630 ? 120.536 127.922 431.051 1.00 75.47 630 GLN B C 1
ATOM 10728 O O . GLN B 1 630 ? 121.508 128.137 431.786 1.00 83.60 630 GLN B O 1
ATOM 10734 N N . LEU B 1 631 ? 119.848 128.911 430.474 1.00 71.57 631 LEU B N 1
ATOM 10735 C CA . LEU B 1 631 ? 120.223 130.301 430.714 1.00 68.15 631 LEU B CA 1
ATOM 10736 C C . LEU B 1 631 ? 120.042 130.694 432.172 1.00 74.13 631 LEU B C 1
ATOM 10737 O O . LEU B 1 631 ? 120.713 131.619 432.643 1.00 69.65 631 LEU B O 1
ATOM 10742 N N . VAL B 1 632 ? 119.161 130.005 432.899 1.00 71.15 632 VAL B N 1
ATOM 10743 C CA . VAL B 1 632 ? 119.005 130.255 434.326 1.00 66.31 632 VAL B CA 1
ATOM 10744 C C . VAL B 1 632 ? 120.052 129.486 435.122 1.00 69.81 632 VAL B C 1
ATOM 10745 O O . VAL B 1 632 ? 120.590 129.992 436.113 1.00 76.52 632 VAL B O 1
ATOM 10749 N N . SER B 1 633 ? 120.361 128.257 434.699 1.00 64.80 633 SER B N 1
ATOM 10750 C CA . SER B 1 633 ? 121.337 127.445 435.420 1.00 65.10 633 SER B CA 1
ATOM 10751 C C . SER B 1 633 ? 122.714 128.097 435.421 1.00 75.86 633 SER B C 1
ATOM 10752 O O . SER B 1 633 ? 123.433 128.045 436.427 1.00 70.12 633 SER B O 1
ATOM 10755 N N . SER B 1 634 ? 123.098 128.715 434.308 1.00 78.74 634 SER B N 1
ATOM 10756 C CA . SER B 1 634 ? 124.390 129.377 434.187 1.00 78.04 634 SER B CA 1
ATOM 10757 C C . SER B 1 634 ? 124.378 130.811 434.699 1.00 72.43 634 SER B C 1
ATOM 10758 O O . SER B 1 634 ? 125.424 131.469 434.669 1.00 71.75 634 SER B O 1
ATOM 10761 N N . ASN B 1 635 ? 123.231 131.302 435.170 1.00 70.64 635 ASN B N 1
ATOM 10762 C CA . ASN B 1 635 ? 123.076 132.688 435.616 1.00 76.12 635 ASN B CA 1
ATOM 10763 C C . ASN B 1 635 ? 123.533 133.661 434.532 1.00 76.28 635 ASN B C 1
ATOM 10764 O O . ASN B 1 635 ? 124.311 134.588 434.772 1.00 67.94 635 ASN B O 1
ATOM 10769 N N . SER B 1 636 ? 123.045 133.430 433.316 1.00 70.11 636 SER B N 1
ATOM 10770 C CA . SER B 1 636 ? 123.334 134.329 432.211 1.00 60.34 636 SER B CA 1
ATOM 10771 C C . SER B 1 636 ? 122.715 135.698 432.466 1.00 59.23 636 SER B C 1
ATOM 10772 O O . SER B 1 636 ? 121.688 135.825 433.139 1.00 58.63 636 SER B O 1
ATOM 10775 N N . ASN B 1 637 ? 123.359 136.734 431.924 1.00 62.44 637 ASN B N 1
ATOM 10776 C CA . ASN B 1 637 ? 122.837 138.090 432.053 1.00 57.28 637 ASN B CA 1
ATOM 10777 C C . ASN B 1 637 ? 121.448 138.231 431.443 1.00 64.36 637 ASN B C 1
ATOM 10778 O O . ASN B 1 637 ? 120.713 139.155 431.806 1.00 67.57 637 ASN B O 1
ATOM 10783 N N . TYR B 1 638 ? 121.073 137.333 430.528 1.00 59.77 638 TYR B N 1
ATOM 10784 C CA . TYR B 1 638 ? 119.745 137.376 429.929 1.00 58.69 638 TYR B CA 1
ATOM 10785 C C . TYR B 1 638 ? 118.654 136.959 430.903 1.00 63.15 638 TYR B C 1
ATOM 10786 O O . TYR B 1 638 ? 117.483 137.282 430.676 1.00 60.99 638 TYR B O 1
ATOM 10795 N N . THR B 1 639 ? 119.004 136.243 431.974 1.00 65.82 639 THR B N 1
ATOM 10796 C CA . THR B 1 639 ? 118.033 135.824 432.974 1.00 66.39 639 THR B CA 1
ATOM 10797 C C . THR B 1 639 ? 118.194 136.518 434.318 1.00 61.06 639 THR B C 1
ATOM 10798 O O . THR B 1 639 ? 117.217 136.603 435.067 1.00 61.33 639 THR B O 1
ATOM 10802 N N . THR B 1 640 ? 119.389 137.007 434.644 1.00 63.09 640 THR B N 1
ATOM 10803 C CA . THR B 1 640 ? 119.600 137.754 435.876 1.00 60.01 640 THR B CA 1
ATOM 10804 C C . THR B 1 640 ? 119.360 139.249 435.711 1.00 61.69 640 THR B C 1
ATOM 10805 O O . THR B 1 640 ? 119.285 139.961 436.718 1.00 59.71 640 THR B O 1
ATOM 10809 N N . GLN B 1 641 ? 119.238 139.740 434.475 1.00 63.33 641 GLN B N 1
ATOM 10810 C CA . GLN B 1 641 ? 119.055 141.165 434.226 1.00 57.02 641 GLN B CA 1
ATOM 10811 C C . GLN B 1 641 ? 117.883 141.460 433.295 1.00 58.60 641 GLN B C 1
ATOM 10812 O O . GLN B 1 641 ? 117.706 142.615 432.891 1.00 62.77 641 GLN B O 1
ATOM 10818 N N . GLN B 1 642 ? 117.088 140.454 432.936 1.00 63.38 642 GLN B N 1
ATOM 10819 C CA . GLN B 1 642 ? 115.834 140.647 432.222 1.00 61.06 642 GLN B CA 1
ATOM 10820 C C . GLN B 1 642 ? 114.701 140.032 433.032 1.00 60.53 642 GLN B C 1
ATOM 10821 O O . GLN B 1 642 ? 114.914 139.090 433.801 1.00 65.54 642 GLN B O 1
ATOM 10827 N N . TYR B 1 643 ? 113.493 140.559 432.852 1.00 59.52 643 TYR B N 1
ATOM 10828 C CA . TYR B 1 643 ? 112.356 140.061 433.616 1.00 61.45 643 TYR B CA 1
ATOM 10829 C C . TYR B 1 643 ? 111.056 140.548 432.994 1.00 62.86 643 TYR B C 1
ATOM 10830 O O . TYR B 1 643 ? 111.038 141.489 432.195 1.00 64.83 643 TYR B O 1
ATOM 10839 N N . MET B 1 644 ? 109.969 139.884 433.378 1.00 60.14 644 MET B N 1
ATOM 10840 C CA . MET B 1 644 ? 108.619 140.294 433.015 1.00 58.41 644 MET B CA 1
ATOM 10841 C C . MET B 1 644 ? 108.056 141.203 434.097 1.00 58.82 644 MET B C 1
ATOM 10842 O O . MET B 1 644 ? 107.857 140.767 435.236 1.00 71.78 644 MET B O 1
ATOM 10847 N N . PHE B 1 645 ? 107.798 142.460 433.748 1.00 58.21 645 PHE B N 1
ATOM 10848 C CA . PHE B 1 645 ? 107.107 143.371 434.655 1.00 66.50 645 PHE B CA 1
ATOM 10849 C C . PHE B 1 645 ? 105.620 143.271 434.341 1.00 70.35 645 PHE B C 1
ATOM 10850 O O . PHE B 1 645 ? 105.122 143.919 433.416 1.00 68.54 645 PHE B O 1
ATOM 10858 N N . GLY B 1 646 ? 104.907 142.461 435.117 1.00 69.08 646 GLY B N 1
ATOM 10859 C CA . GLY B 1 646 ? 103.549 142.106 434.787 1.00 71.55 646 GLY B CA 1
ATOM 10860 C C . GLY B 1 646 ? 103.522 141.058 433.693 1.00 72.09 646 GLY B C 1
ATOM 10861 O O . GLY B 1 646 ? 104.559 140.506 433.310 1.00 68.86 646 GLY B O 1
ATOM 10862 N N . PRO B 1 647 ? 102.331 140.760 433.165 1.00 71.06 647 PRO B N 1
ATOM 10863 C CA . PRO B 1 647 ? 102.219 139.705 432.148 1.00 69.91 647 PRO B CA 1
ATOM 10864 C C . PRO B 1 647 ? 102.609 140.132 430.742 1.00 65.74 647 PRO B C 1
ATOM 10865 O O . PRO B 1 647 ? 102.738 139.262 429.871 1.00 58.90 647 PRO B O 1
ATOM 10869 N N . ARG B 1 648 ? 102.806 141.424 430.485 1.00 75.32 648 ARG B N 1
ATOM 10870 C CA . ARG B 1 648 ? 102.974 141.905 429.120 1.00 72.72 648 ARG B CA 1
ATOM 10871 C C . ARG B 1 648 ? 104.318 142.563 428.832 1.00 75.48 648 ARG B C 1
ATOM 10872 O O . ARG B 1 648 ? 104.750 142.543 427.679 1.00 75.40 648 ARG B O 1
ATOM 10880 N N . LEU B 1 649 ? 104.990 143.136 429.826 1.00 70.65 649 LEU B N 1
ATOM 10881 C CA . LEU B 1 649 ? 106.208 143.906 429.598 1.00 65.11 649 LEU B CA 1
ATOM 10882 C C . LEU B 1 649 ? 107.458 143.067 429.847 1.00 66.87 649 LEU B C 1
ATOM 10883 O O . LEU B 1 649 ? 107.521 142.299 430.809 1.00 76.38 649 LEU B O 1
ATOM 10888 N N . LEU B 1 650 ? 108.449 143.222 428.969 1.00 61.35 650 LEU B N 1
ATOM 10889 C CA . LEU B 1 650 ? 109.778 142.639 429.135 1.00 61.12 650 LEU B CA 1
ATOM 10890 C C . LEU B 1 650 ? 110.791 143.766 429.278 1.00 65.59 650 LEU B C 1
ATOM 10891 O O . LEU B 1 650 ? 110.922 144.602 428.378 1.00 63.82 650 LEU B O 1
ATOM 10896 N N . VAL B 1 651 ? 111.509 143.784 430.400 1.00 59.57 651 VAL B N 1
ATOM 10897 C CA . VAL B 1 651 ? 112.407 144.878 430.746 1.00 54.64 651 VAL B CA 1
ATOM 10898 C C . VAL B 1 651 ? 113.838 144.356 430.776 1.00 56.66 651 VAL B C 1
ATOM 10899 O O . VAL B 1 651 ? 114.083 143.211 431.172 1.00 48.90 651 VAL B O 1
ATOM 10903 N N . SER B 1 652 ? 114.781 145.199 430.344 1.00 58.88 652 SER B N 1
ATOM 10904 C CA . SER B 1 652 ? 116.209 144.882 430.403 1.00 57.51 652 SER B CA 1
ATOM 10905 C C . SER B 1 652 ? 116.978 146.192 430.513 1.00 63.48 652 SER B C 1
ATOM 10906 O O . SER B 1 652 ? 117.139 146.915 429.518 1.00 68.26 652 SER B O 1
ATOM 10909 N N . PRO B 1 653 ? 117.469 146.533 431.703 1.00 61.49 653 PRO B N 1
ATOM 10910 C CA . PRO B 1 653 ? 118.152 147.820 431.879 1.00 61.32 653 PRO B CA 1
ATOM 10911 C C . PRO B 1 653 ? 119.518 147.839 431.214 1.00 58.48 653 PRO B C 1
ATOM 10912 O O . PRO B 1 653 ? 120.179 146.809 431.057 1.00 61.92 653 PRO B O 1
ATOM 10916 N N . VAL B 1 654 ? 119.940 149.039 430.830 1.00 60.91 654 VAL B N 1
ATOM 10917 C CA . VAL B 1 654 ? 121.277 149.241 430.281 1.00 66.65 654 VAL B CA 1
ATOM 10918 C C . VAL B 1 654 ? 122.248 149.402 431.442 1.00 62.14 654 VAL B C 1
ATOM 10919 O O . VAL B 1 654 ? 122.144 150.353 432.223 1.00 65.63 654 VAL B O 1
ATOM 10923 N N . THR B 1 655 ? 123.199 148.474 431.554 1.00 62.11 655 THR B N 1
ATOM 10924 C CA . THR B 1 655 ? 124.110 148.422 432.690 1.00 65.62 655 THR B CA 1
ATOM 10925 C C . THR B 1 655 ? 125.548 148.762 432.307 1.00 68.77 655 THR B C 1
ATOM 10926 O O . THR B 1 655 ? 126.481 148.383 433.021 1.00 65.19 655 THR B O 1
ATOM 10930 N N . LEU B 1 656 ? 125.748 149.460 431.194 1.00 60.74 656 LEU B N 1
ATOM 10931 C CA . LEU B 1 656 ? 127.076 149.853 430.749 1.00 56.73 656 LEU B CA 1
ATOM 10932 C C . LEU B 1 656 ? 127.044 151.292 430.261 1.00 65.91 656 LEU B C 1
ATOM 10933 O O . LEU B 1 656 ? 126.011 151.760 429.766 1.00 72.64 656 LEU B O 1
ATOM 10938 N N . PRO B 1 657 ? 128.151 152.020 430.396 1.00 66.29 657 PRO B N 1
ATOM 10939 C CA . PRO B 1 657 ? 128.202 153.402 429.915 1.00 61.92 657 PRO B CA 1
ATOM 10940 C C . PRO B 1 657 ? 128.565 153.482 428.438 1.00 69.40 657 PRO B C 1
ATOM 10941 O O . PRO B 1 657 ? 129.180 152.578 427.867 1.00 73.11 657 PRO B O 1
ATOM 10945 N N . ASN B 1 658 ? 128.176 154.604 427.832 1.00 68.70 658 ASN B N 1
ATOM 10946 C CA . ASN B 1 658 ? 128.445 154.897 426.424 1.00 67.11 658 ASN B CA 1
ATOM 10947 C C . ASN B 1 658 ? 127.964 153.748 425.533 1.00 69.19 658 ASN B C 1
ATOM 10948 O O . ASN B 1 658 ? 128.740 153.020 424.915 1.00 76.09 658 ASN B O 1
ATOM 10953 N N . VAL B 1 659 ? 126.642 153.608 425.490 1.00 69.11 659 VAL B N 1
ATOM 10954 C CA . VAL B 1 659 ? 125.987 152.498 424.808 1.00 62.85 659 VAL B CA 1
ATOM 10955 C C . VAL B 1 659 ? 124.795 153.048 424.037 1.00 65.09 659 VAL B C 1
ATOM 10956 O O . VAL B 1 659 ? 124.002 153.822 424.583 1.00 73.30 659 VAL B O 1
ATOM 10960 N N . THR B 1 660 ? 124.671 152.655 422.768 1.00 69.19 660 THR B N 1
ATOM 10961 C CA . THR B 1 660 ? 123.518 153.017 421.959 1.00 68.83 660 THR B CA 1
ATOM 10962 C C . THR B 1 660 ? 122.730 151.818 421.457 1.00 66.73 660 THR B C 1
ATOM 10963 O O . THR B 1 660 ? 121.620 152.001 420.945 1.00 76.62 660 THR B O 1
ATOM 10967 N N . GLU B 1 661 ? 123.265 150.608 421.581 1.00 59.93 661 GLU B N 1
ATOM 10968 C CA . GLU B 1 661 ? 122.557 149.387 421.231 1.00 72.34 661 GLU B CA 1
ATOM 10969 C C . GLU B 1 661 ? 122.718 148.389 422.366 1.00 78.83 661 GLU B C 1
ATOM 10970 O O . GLU B 1 661 ? 123.802 148.265 422.945 1.00 75.62 661 GLU B O 1
ATOM 10976 N N . TRP B 1 662 ? 121.636 147.678 422.682 1.00 74.74 662 TRP B N 1
ATOM 10977 C CA . TRP B 1 662 ? 121.626 146.749 423.801 1.00 70.44 662 TRP B CA 1
ATOM 10978 C C . TRP B 1 662 ? 121.102 145.395 423.339 1.00 70.04 662 TRP B C 1
ATOM 10979 O O . TRP B 1 662 ? 120.071 145.331 422.646 1.00 68.92 662 TRP B O 1
ATOM 10990 N N . PRO B 1 663 ? 121.776 144.298 423.691 1.00 65.12 663 PRO B N 1
ATOM 10991 C CA . PRO B 1 663 ? 121.304 142.973 423.274 1.00 64.59 663 PRO B CA 1
ATOM 10992 C C . PRO B 1 663 ? 120.313 142.376 424.259 1.00 69.12 663 PRO B C 1
ATOM 10993 O O . PRO B 1 663 ? 120.663 142.079 425.406 1.00 64.51 663 PRO B O 1
ATOM 10997 N N . VAL B 1 664 ? 119.072 142.194 423.819 1.00 71.21 664 VAL B N 1
ATOM 10998 C CA . VAL B 1 664 ? 118.006 141.642 424.645 1.00 63.59 664 VAL B CA 1
ATOM 10999 C C . VAL B 1 664 ? 117.619 140.285 424.079 1.00 70.74 664 VAL B C 1
ATOM 11000 O O . VAL B 1 664 ? 117.392 140.153 422.870 1.00 72.96 664 VAL B O 1
ATOM 11004 N N . TYR B 1 665 ? 117.547 139.277 424.946 1.00 68.57 665 TYR B N 1
ATOM 11005 C CA . TYR B 1 665 ? 117.065 137.959 424.547 1.00 65.28 665 TYR B CA 1
ATOM 11006 C C . TYR B 1 665 ? 115.548 137.942 424.670 1.00 69.80 665 TYR B C 1
ATOM 11007 O O . TYR B 1 665 ? 115.004 138.050 425.775 1.00 68.67 665 TYR B O 1
ATOM 11016 N N . LEU B 1 666 ? 114.866 137.798 423.536 1.00 72.44 666 LEU B N 1
ATOM 11017 C CA . LEU B 1 666 ? 113.417 137.669 423.526 1.00 75.56 666 LEU B CA 1
ATOM 11018 C C . LEU B 1 666 ? 113.063 136.193 423.643 1.00 75.77 666 LEU B C 1
ATOM 11019 O O . LEU B 1 666 ? 113.385 135.418 422.728 1.00 70.79 666 LEU B O 1
ATOM 11024 N N . PRO B 1 667 ? 112.431 135.756 424.729 1.00 81.70 667 PRO B N 1
ATOM 11025 C CA . PRO B 1 667 ? 112.114 134.332 424.878 1.00 78.66 667 PRO B CA 1
ATOM 11026 C C . PRO B 1 667 ? 111.051 133.879 423.887 1.00 82.56 667 PRO B C 1
ATOM 11027 O O . PRO B 1 667 ? 110.322 134.678 423.293 1.00 80.61 667 PRO B O 1
ATOM 11031 N N . GLN B 1 668 ? 110.974 132.563 423.718 1.00 79.29 668 GLN B N 1
ATOM 11032 C CA . GLN B 1 668 ? 109.929 131.976 422.894 1.00 67.31 668 GLN B CA 1
ATOM 11033 C C . GLN B 1 668 ? 108.608 132.039 423.650 1.00 80.27 668 GLN B C 1
ATOM 11034 O O . GLN B 1 668 ? 108.566 131.859 424.870 1.00 92.42 668 GLN B O 1
ATOM 11040 N N . THR B 1 669 ? 107.523 132.313 422.925 1.00 82.74 669 THR B N 1
ATOM 11041 C CA . THR B 1 669 ? 106.217 132.474 423.550 1.00 77.23 669 THR B CA 1
ATOM 11042 C C . THR B 1 669 ? 105.255 131.319 423.305 1.00 93.48 669 THR B C 1
ATOM 11043 O O . THR B 1 669 ? 104.248 131.219 424.016 1.00 92.85 669 THR B O 1
ATOM 11047 N N . GLY B 1 670 ? 105.532 130.443 422.341 1.00 98.44 670 GLY B N 1
ATOM 11048 C CA . GLY B 1 670 ? 104.685 129.295 422.086 1.00 111.21 670 GLY B CA 1
ATOM 11049 C C . GLY B 1 670 ? 103.936 129.332 420.774 1.00 137.32 670 GLY B C 1
ATOM 11050 O O . GLY B 1 670 ? 103.215 128.375 420.466 1.00 146.99 670 GLY B O 1
ATOM 11051 N N . GLN B 1 671 ? 104.084 130.397 419.991 1.00 138.21 671 GLN B N 1
ATOM 11052 C CA . GLN B 1 671 ? 103.480 130.512 418.666 1.00 136.95 671 GLN B CA 1
ATOM 11053 C C . GLN B 1 671 ? 104.642 130.828 417.733 1.00 135.38 671 GLN B C 1
ATOM 11054 O O . GLN B 1 671 ? 105.119 131.965 417.683 1.00 128.65 671 GLN B O 1
ATOM 11060 N N . ASN B 1 672 ? 105.098 129.812 417.001 1.00 139.13 672 ASN B N 1
ATOM 11061 C CA . ASN B 1 672 ? 106.339 129.923 416.248 1.00 137.88 672 ASN B CA 1
ATOM 11062 C C . ASN B 1 672 ? 106.179 130.664 414.927 1.00 133.64 672 ASN B C 1
ATOM 11063 O O . ASN B 1 672 ? 107.177 131.149 414.385 1.00 127.41 672 ASN B O 1
ATOM 11068 N N . ASN B 1 673 ? 104.961 130.761 414.401 1.00 137.28 673 ASN B N 1
ATOM 11069 C CA . ASN B 1 673 ? 104.701 131.413 413.125 1.00 142.17 673 ASN B CA 1
ATOM 11070 C C . ASN B 1 673 ? 104.404 132.908 413.244 1.00 127.22 673 ASN B C 1
ATOM 11071 O O . ASN B 1 673 ? 103.998 133.521 412.251 1.00 129.89 673 ASN B O 1
ATOM 11076 N N . THR B 1 674 ? 104.582 133.507 414.417 1.00 116.14 674 THR B N 1
ATOM 11077 C CA . THR B 1 674 ? 104.249 134.914 414.620 1.00 105.81 674 THR B CA 1
ATOM 11078 C C . THR B 1 674 ? 105.465 135.674 415.149 1.00 100.73 674 THR B C 1
ATOM 11079 O O . THR B 1 674 ? 106.543 135.110 415.355 1.00 102.85 674 THR B O 1
ATOM 11083 N N . LYS B 1 675 ? 105.272 136.977 415.359 1.00 94.01 675 LYS B N 1
ATOM 11084 C CA . LYS B 1 675 ? 106.274 137.862 415.955 1.00 91.91 675 LYS B CA 1
ATOM 11085 C C . LYS B 1 675 ? 105.605 138.612 417.099 1.00 87.73 675 LYS B C 1
ATOM 11086 O O . LYS B 1 675 ? 105.017 139.684 416.896 1.00 82.09 675 LYS B O 1
ATOM 11092 N N . PRO B 1 676 ? 105.676 138.081 418.319 1.00 83.17 676 PRO B N 1
ATOM 11093 C CA . PRO B 1 676 ? 104.857 138.622 419.413 1.00 78.11 676 PRO B CA 1
ATOM 11094 C C . PRO B 1 676 ? 105.475 139.813 420.133 1.00 73.20 676 PRO B C 1
ATOM 11095 O O . PRO B 1 676 ? 104.764 140.551 420.823 1.00 70.28 676 PRO B O 1
ATOM 11099 N N . TRP B 1 677 ? 106.781 140.017 419.985 1.00 75.18 677 TRP B N 1
ATOM 11100 C CA . TRP B 1 677 ? 107.497 141.040 420.738 1.00 71.40 677 TRP B CA 1
ATOM 11101 C C . TRP B 1 677 ? 107.506 142.357 419.973 1.00 73.88 677 TRP B C 1
ATOM 11102 O O . TRP B 1 677 ? 108.006 142.421 418.846 1.00 74.97 677 TRP B O 1
ATOM 11113 N N . THR B 1 678 ? 106.965 143.404 420.591 1.00 73.11 678 THR B N 1
ATOM 11114 C CA . THR B 1 678 ? 106.949 144.745 420.020 1.00 68.25 678 THR B CA 1
ATOM 11115 C C . THR B 1 678 ? 107.851 145.645 420.856 1.00 73.41 678 THR B C 1
ATOM 11116 O O . THR B 1 678 ? 107.623 145.809 422.059 1.00 71.48 678 THR B O 1
ATOM 11120 N N . TYR B 1 679 ? 108.870 146.219 420.223 1.00 73.60 679 TYR B N 1
ATOM 11121 C CA . TYR B 1 679 ? 109.746 147.148 420.923 1.00 68.24 679 TYR B CA 1
ATOM 11122 C C . TYR B 1 679 ? 109.001 148.440 421.238 1.00 69.67 679 TYR B C 1
ATOM 11123 O O . TYR B 1 679 ? 108.253 148.963 420.408 1.00 69.82 679 TYR B O 1
ATOM 11132 N N . TRP B 1 680 ? 109.210 148.952 422.452 1.00 74.07 680 TRP B N 1
ATOM 11133 C CA . TRP B 1 680 ? 108.419 150.082 422.930 1.00 70.12 680 TRP B CA 1
ATOM 11134 C C . TRP B 1 680 ? 108.715 151.354 422.144 1.00 69.94 680 TRP B C 1
ATOM 11135 O O . TRP B 1 680 ? 107.801 152.134 421.851 1.00 68.89 680 TRP B O 1
ATOM 11146 N N . TRP B 1 681 ? 109.979 151.582 421.794 1.00 69.05 681 TRP B N 1
ATOM 11147 C CA . TRP B 1 681 ? 110.392 152.866 421.242 1.00 70.26 681 TRP B CA 1
ATOM 11148 C C . TRP B 1 681 ? 110.313 152.936 419.723 1.00 75.88 681 TRP B C 1
ATOM 11149 O O . TRP B 1 681 ? 110.228 154.041 419.175 1.00 72.24 681 TRP B O 1
ATOM 11160 N N . THR B 1 682 ? 110.340 151.798 419.031 1.00 73.85 682 THR B N 1
ATOM 11161 C CA . THR B 1 682 ? 110.257 151.784 417.579 1.00 58.62 682 THR B CA 1
ATOM 11162 C C . THR B 1 682 ? 108.982 151.143 417.052 1.00 59.34 682 THR B C 1
ATOM 11163 O O . THR B 1 682 ? 108.726 151.222 415.846 1.00 73.24 682 THR B O 1
ATOM 11167 N N . ASN B 1 683 ? 108.191 15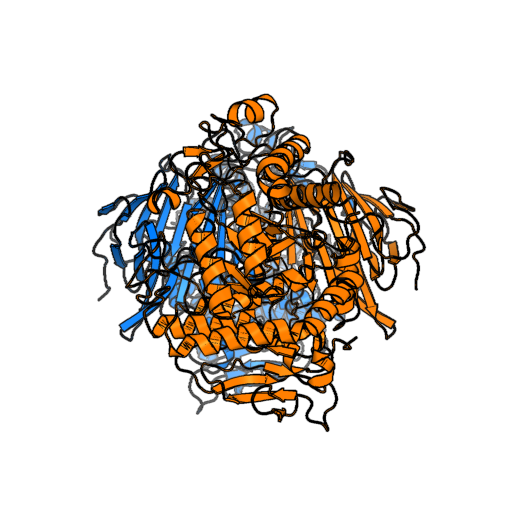0.502 417.914 1.00 71.63 683 ASN B N 1
ATOM 11168 C CA . ASN B 1 683 ? 106.965 149.801 417.532 1.00 71.16 683 ASN B CA 1
ATOM 11169 C C . ASN B 1 683 ? 107.228 148.673 416.540 1.00 65.87 683 ASN B C 1
ATOM 11170 O O . ASN B 1 683 ? 106.297 148.168 415.906 1.00 72.20 683 ASN B O 1
ATOM 11175 N N . GLU B 1 684 ? 108.485 148.265 416.401 1.00 64.26 684 GLU B N 1
ATOM 11176 C CA . GLU B 1 684 ? 108.846 147.184 415.498 1.00 71.02 684 GLU B CA 1
ATOM 11177 C C . GLU B 1 684 ? 108.653 145.839 416.188 1.00 77.21 684 GLU B C 1
ATOM 11178 O O . GLU B 1 684 ? 108.895 145.699 417.390 1.00 77.76 684 GLU B O 1
ATOM 11184 N N . THR B 1 685 ? 108.212 144.848 415.420 1.00 75.02 685 THR B N 1
ATOM 11185 C CA . THR B 1 685 ? 107.918 143.526 415.952 1.00 73.00 685 THR B CA 1
ATOM 11186 C C . THR B 1 685 ? 109.065 142.567 415.667 1.00 78.00 685 THR B C 1
ATOM 11187 O O . THR B 1 685 ? 10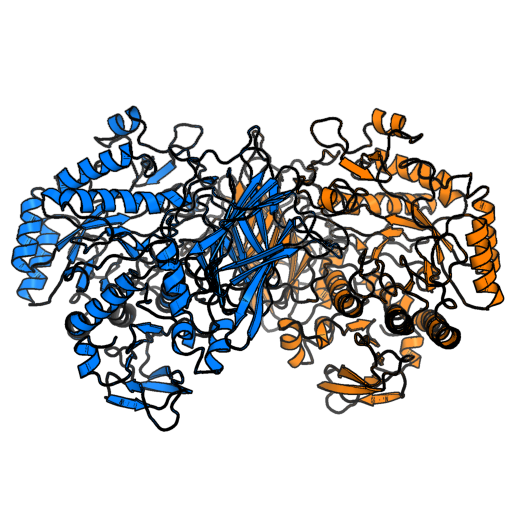9.714 142.647 414.620 1.00 74.79 685 THR B O 1
ATOM 11191 N N . TYR B 1 686 ? 109.313 141.666 416.614 1.00 77.50 686 TYR B N 1
ATOM 11192 C CA . TYR B 1 686 ? 110.363 140.667 416.505 1.00 75.83 686 TYR B CA 1
ATOM 11193 C C . TYR B 1 686 ? 109.796 139.303 416.875 1.00 80.98 686 TYR B C 1
ATOM 11194 O O . TYR B 1 686 ? 108.799 139.194 417.593 1.00 77.40 686 TYR B O 1
ATOM 11203 N N . ALA B 1 687 ? 110.450 138.257 416.383 1.00 79.60 687 ALA B N 1
ATOM 11204 C CA . ALA B 1 687 ? 110.048 136.893 416.687 1.00 80.27 687 ALA B CA 1
ATOM 11205 C C . ALA B 1 687 ? 110.753 136.397 417.943 1.00 79.48 687 ALA B C 1
ATOM 11206 O O . ALA B 1 687 ? 111.881 136.795 418.244 1.00 78.72 687 ALA B O 1
ATOM 11208 N N . GLY B 1 688 ? 110.070 135.520 418.680 1.00 85.69 688 GLY B N 1
ATOM 11209 C CA . GLY B 1 688 ? 110.635 134.990 419.901 1.00 81.43 688 GLY B CA 1
ATOM 11210 C C . GLY B 1 688 ? 111.688 133.925 419.649 1.00 81.10 688 GLY B C 1
ATOM 11211 O O . GLY B 1 688 ? 111.753 133.304 418.589 1.00 77.69 688 GLY B O 1
ATOM 11212 N N . GLY B 1 689 ? 112.533 133.718 420.654 1.00 82.44 689 GLY B N 1
ATOM 11213 C CA . GLY B 1 689 ? 113.552 132.692 420.584 1.00 68.05 689 GLY B CA 1
ATOM 11214 C C . GLY B 1 689 ? 114.890 133.143 420.050 1.00 66.91 689 GLY B C 1
ATOM 11215 O O . GLY B 1 689 ? 115.640 132.312 419.527 1.00 65.30 689 GLY B O 1
ATOM 11216 N N . GLN B 1 690 ? 115.219 134.428 420.165 1.00 72.47 690 GLN B N 1
ATOM 11217 C CA . GLN B 1 690 ? 116.469 134.949 419.630 1.00 68.73 690 GLN B CA 1
ATOM 11218 C C . GLN B 1 690 ? 116.913 136.151 420.451 1.00 70.08 690 GLN B C 1
ATOM 11219 O O . GLN B 1 690 ? 116.123 136.762 421.175 1.00 78.90 690 GLN B O 1
ATOM 11225 N N . VAL B 1 691 ? 118.194 136.490 420.319 1.00 65.07 691 VAL B N 1
ATOM 11226 C CA . VAL B 1 691 ? 118.761 137.691 420.920 1.00 70.24 691 VAL B CA 1
ATOM 11227 C C . VAL B 1 691 ? 118.826 138.775 419.853 1.00 70.42 691 VAL B C 1
ATOM 11228 O O . VAL B 1 691 ? 119.366 138.555 418.762 1.00 74.72 691 VAL B O 1
ATOM 11232 N N . VAL B 1 692 ? 118.271 139.943 420.160 1.00 69.60 692 VAL B N 1
ATOM 11233 C CA . VAL B 1 692 ? 118.228 141.055 419.221 1.00 63.41 692 VAL B CA 1
ATOM 11234 C C . VAL B 1 692 ? 118.960 142.246 419.821 1.00 74.09 692 VAL B C 1
ATOM 11235 O O . VAL B 1 692 ? 118.966 142.453 421.039 1.00 82.53 692 VAL B O 1
ATOM 11239 N N . LYS B 1 693 ? 119.599 143.023 418.952 1.00 63.25 693 LYS B N 1
ATOM 11240 C CA . LYS B 1 693 ? 120.295 144.243 419.346 1.00 74.88 693 LYS B CA 1
ATOM 11241 C C . LYS B 1 693 ? 119.428 145.432 418.948 1.00 73.82 693 LYS B C 1
ATOM 11242 O O . LYS B 1 693 ? 119.318 145.762 417.763 1.00 82.85 693 LYS B O 1
ATOM 11248 N N . VAL B 1 694 ? 118.817 146.072 419.940 1.00 74.34 694 VAL B N 1
ATOM 11249 C CA . VAL B 1 694 ? 117.859 147.149 419.703 1.00 67.13 694 VAL B CA 1
ATOM 11250 C C . VAL B 1 694 ? 118.517 148.499 419.960 1.00 80.71 694 VAL B C 1
ATOM 11251 O O . VAL B 1 694 ? 119.494 148.578 420.719 1.00 80.72 694 VAL B O 1
ATOM 11255 N N . PRO B 1 695 ? 118.027 149.580 419.351 1.00 79.71 695 PRO B N 1
ATOM 11256 C CA . PRO B 1 695 ? 118.570 150.913 419.653 1.00 81.92 695 PRO B CA 1
ATOM 11257 C C . PRO B 1 695 ? 118.227 151.315 421.080 1.00 77.82 695 PRO B C 1
ATOM 11258 O O . PRO B 1 695 ? 117.055 151.368 421.461 1.00 70.83 695 PRO B O 1
ATOM 11262 N N . ALA B 1 696 ? 119.259 151.597 421.870 1.00 75.82 696 ALA B N 1
ATOM 11263 C CA . ALA B 1 696 ? 119.106 151.986 423.270 1.00 76.01 696 ALA B CA 1
ATOM 11264 C C . ALA B 1 696 ? 119.885 153.272 423.509 1.00 73.42 696 ALA B C 1
ATOM 11265 O O . ALA B 1 696 ? 120.967 153.254 424.112 1.00 68.23 696 ALA B O 1
ATOM 11267 N N . PRO B 1 697 ? 119.360 154.415 423.053 1.00 71.73 697 PRO B N 1
ATOM 11268 C CA . PRO B 1 697 ? 119.981 155.698 423.410 1.00 70.35 697 PRO B CA 1
ATOM 11269 C C . PRO B 1 697 ? 119.808 156.013 424.888 1.00 70.09 697 PRO B C 1
ATOM 11270 O O . PRO B 1 697 ? 119.189 155.237 425.624 1.00 76.27 697 PRO B O 1
ATOM 11274 N N . LEU B 1 698 ? 120.342 157.151 425.335 1.00 66.44 698 LEU B N 1
ATOM 11275 C CA . LEU B 1 698 ? 120.353 157.441 426.764 1.00 69.48 698 LEU B CA 1
ATOM 11276 C C . LEU B 1 698 ? 118.947 157.646 427.312 1.00 73.06 698 LEU B C 1
ATOM 11277 O O . LEU B 1 698 ? 118.699 157.379 428.493 1.00 71.70 698 LEU B O 1
ATOM 11282 N N . GLN B 1 699 ? 118.013 158.080 426.470 1.00 69.61 699 GLN B N 1
ATOM 11283 C CA . GLN B 1 699 ? 116.646 158.346 426.893 1.00 72.34 699 GLN B CA 1
ATOM 11284 C C . GLN B 1 699 ? 115.732 157.131 426.796 1.00 80.39 699 GLN B C 1
ATOM 11285 O O . GLN B 1 699 ? 114.601 157.190 427.289 1.00 81.62 699 GLN B O 1
ATOM 11291 N N . HIS B 1 700 ? 116.186 156.036 426.189 1.00 80.59 700 HIS B N 1
ATOM 11292 C CA . HIS B 1 700 ? 115.351 154.865 425.951 1.00 78.15 700 HIS B CA 1
ATOM 11293 C C . HIS B 1 700 ? 115.897 153.678 426.730 1.00 74.69 700 HIS B C 1
ATOM 11294 O O . HIS B 1 700 ? 117.089 153.369 426.646 1.00 73.53 700 HIS B O 1
ATOM 11301 N N . ILE B 1 701 ? 115.029 153.018 427.481 1.00 62.90 701 ILE B N 1
ATOM 11302 C CA . ILE B 1 701 ? 115.365 151.780 428.182 1.00 63.79 701 ILE B CA 1
ATOM 11303 C C . ILE B 1 701 ? 114.777 150.614 427.395 1.00 62.92 701 ILE B C 1
ATOM 11304 O O . ILE B 1 701 ? 113.599 150.674 427.017 1.00 64.25 701 ILE B O 1
ATOM 11309 N N . PRO B 1 702 ? 115.561 149.573 427.092 1.00 57.63 702 PRO B N 1
ATOM 11310 C CA . PRO B 1 702 ? 115.037 148.457 426.292 1.00 59.32 702 PRO B CA 1
ATOM 11311 C C . PRO B 1 702 ? 113.833 147.786 426.932 1.00 61.67 702 PRO B C 1
ATOM 11312 O O . PRO B 1 702 ? 113.952 147.131 427.972 1.00 64.29 702 PRO B O 1
ATOM 11316 N N . VAL B 1 703 ? 112.664 147.953 426.318 1.00 69.76 703 VAL B N 1
ATOM 11317 C CA . VAL B 1 703 ? 111.414 147.393 426.822 1.00 61.21 703 VAL B CA 1
ATOM 11318 C C . VAL B 1 703 ? 110.610 146.875 425.638 1.00 69.56 703 VAL B C 1
ATOM 11319 O O . VAL B 1 703 ? 110.367 147.611 424.675 1.00 67.53 703 VAL B O 1
ATOM 11323 N N . PHE B 1 704 ? 110.207 145.612 425.703 1.00 67.42 704 PHE B N 1
ATOM 11324 C CA . PHE B 1 704 ? 109.288 145.015 424.747 1.00 59.23 704 PHE B CA 1
ATOM 11325 C C . PHE B 1 704 ? 107.952 144.756 425.429 1.00 63.83 704 PHE B C 1
ATOM 11326 O O . PHE B 1 704 ? 107.835 144.807 426.656 1.00 71.37 704 PHE B O 1
ATOM 11334 N N . HIS B 1 705 ? 106.934 144.469 424.623 1.00 73.40 705 HIS B N 1
ATOM 11335 C CA . HIS B 1 705 ? 105.626 144.173 425.184 1.00 76.74 705 HIS B CA 1
ATOM 11336 C C . HIS B 1 705 ? 104.881 143.190 424.294 1.00 74.24 705 HIS B C 1
ATOM 11337 O O . HIS B 1 705 ? 105.007 143.226 423.067 1.00 72.12 705 HIS B O 1
ATOM 11344 N N . LEU B 1 706 ? 104.116 142.310 424.933 1.00 77.38 706 LEU B N 1
ATOM 11345 C CA . LEU B 1 706 ? 103.236 141.379 424.247 1.00 69.24 706 LEU B CA 1
ATOM 11346 C C . LEU B 1 706 ? 101.852 141.995 424.091 1.00 79.28 706 LEU B C 1
ATOM 11347 O O . LEU B 1 706 ? 101.427 142.828 424.896 1.00 77.46 706 LEU B O 1
ATOM 11352 N N . GLY B 1 707 ? 101.151 141.576 423.043 1.00 87.63 707 GLY B N 1
ATOM 11353 C CA . GLY B 1 707 ? 99.857 142.151 422.746 1.00 83.07 707 GLY B CA 1
ATOM 11354 C C . GLY B 1 707 ? 99.964 143.615 422.346 1.00 77.92 707 GLY B C 1
ATOM 11355 O O . GLY B 1 707 ? 101.040 144.149 422.069 1.00 75.16 707 GLY B O 1
ATOM 11356 N N . SER B 1 708 ? 98.807 144.267 422.328 1.00 78.21 708 SER B N 1
ATOM 11357 C CA . SER B 1 708 ? 98.749 145.672 421.960 1.00 76.80 708 SER B CA 1
ATOM 11358 C C . SER B 1 708 ? 99.092 146.556 423.151 1.00 87.72 708 SER B C 1
ATOM 11359 O O . SER B 1 708 ? 98.842 146.206 424.309 1.00 86.31 708 SER B O 1
ATOM 11362 N N . ARG B 1 709 ? 99.671 147.720 422.853 1.00 84.11 709 ARG B N 1
ATOM 11363 C CA . ARG B 1 709 ? 100.029 148.652 423.915 1.00 74.93 709 ARG B CA 1
ATOM 11364 C C . ARG B 1 709 ? 98.790 149.276 424.541 1.00 76.90 709 ARG B C 1
ATOM 11365 O O . ARG B 1 709 ? 98.784 149.573 425.742 1.00 83.23 709 ARG B O 1
ATOM 11373 N N . GLU B 1 710 ? 97.734 149.476 423.750 1.00 77.71 710 GLU B N 1
ATOM 11374 C CA . GLU B 1 710 ? 96.535 150.124 424.268 1.00 82.20 710 GLU B CA 1
ATOM 11375 C C . GLU B 1 710 ? 95.799 149.230 425.258 1.00 87.89 710 GLU B C 1
ATOM 11376 O O . GLU B 1 710 ? 95.108 149.733 426.153 1.00 82.65 710 GLU B O 1
ATOM 11382 N N . GLU B 1 711 ? 95.961 147.912 425.142 1.00 84.76 711 GLU B N 1
ATOM 11383 C CA . GLU B 1 711 ? 95.321 147.006 426.088 1.00 85.54 711 GLU B CA 1
ATOM 11384 C C . GLU B 1 711 ? 96.082 146.934 427.407 1.00 85.79 711 GLU B C 1
ATOM 11385 O O . GLU B 1 711 ? 95.465 146.929 428.478 1.00 89.31 711 GLU B O 1
ATOM 11391 N N . LEU B 1 712 ? 97.415 146.869 427.356 1.00 84.71 712 LEU B N 1
ATOM 11392 C CA . LEU B 1 712 ? 98.178 146.843 428.599 1.00 73.10 712 LEU B CA 1
ATOM 11393 C C . LEU B 1 712 ? 98.052 148.164 429.348 1.00 72.91 712 LEU B C 1
ATOM 11394 O O . LEU B 1 712 ? 98.041 148.173 430.584 1.00 82.60 712 LEU B O 1
ATOM 11399 N N . LEU B 1 713 ? 97.950 149.283 428.625 1.00 68.45 713 LEU B N 1
ATOM 11400 C CA . LEU B 1 713 ? 97.699 150.565 429.273 1.00 65.73 713 LEU B CA 1
ATOM 11401 C C . LEU B 1 713 ? 96.300 150.649 429.866 1.00 68.31 713 LEU B C 1
ATOM 11402 O O . LEU B 1 713 ? 96.049 151.514 430.711 1.00 75.78 713 LEU B O 1
ATOM 11407 N N . SER B 1 714 ? 95.385 149.775 429.442 1.00 74.94 714 SER B N 1
ATOM 11408 C CA . SER B 1 714 ? 94.037 149.763 429.993 1.00 74.12 714 SER B CA 1
ATOM 11409 C C . SER B 1 714 ? 93.948 148.999 431.306 1.00 78.55 714 SER B C 1
ATOM 11410 O O . SER B 1 714 ? 93.008 149.226 432.076 1.00 79.40 714 SER B O 1
ATOM 11413 N N . GLY B 1 715 ? 94.898 148.100 431.575 1.00 72.03 715 GLY B N 1
ATOM 11414 C CA . GLY B 1 715 ? 94.894 147.276 432.754 1.00 69.13 715 GLY B CA 1
ATOM 11415 C C . GLY B 1 715 ? 94.281 145.906 432.533 1.00 79.96 715 GLY B C 1
ATOM 11416 O O . GLY B 1 715 ? 94.607 144.962 433.263 1.00 86.27 715 GLY B O 1
ATOM 11417 N N . ASN B 1 716 ? 93.402 145.779 431.538 1.00 82.30 716 ASN B N 1
ATOM 11418 C CA . ASN B 1 716 ? 92.744 144.514 431.220 1.00 85.66 716 ASN B CA 1
ATOM 11419 C C . ASN B 1 716 ? 93.770 143.561 430.612 1.00 85.95 716 ASN B C 1
ATOM 11420 O O . ASN B 1 716 ? 93.908 143.427 429.396 1.00 89.86 716 ASN B O 1
ATOM 11425 N N . VAL B 1 717 ? 94.506 142.873 431.487 1.00 78.40 717 VAL B N 1
ATOM 11426 C CA . VAL B 1 717 ? 95.508 141.898 431.076 1.00 76.45 717 VAL B CA 1
ATOM 11427 C C . VAL B 1 717 ? 95.306 140.545 431.740 1.00 80.54 717 VAL B C 1
ATOM 11428 O O . VAL B 1 717 ? 96.035 139.601 431.433 1.00 88.03 717 VAL B O 1
ATOM 11432 N N . PHE B 1 718 ? 94.337 140.419 432.642 1.00 76.56 718 PHE B N 1
ATOM 11433 C CA . PHE B 1 718 ? 94.027 139.151 433.289 1.00 87.14 718 PHE B CA 1
ATOM 11434 C C . PHE B 1 718 ? 92.605 138.708 432.943 1.00 104.54 718 PHE B C 1
ATOM 11435 O O . PHE B 1 718 ? 92.263 137.531 433.057 1.00 110.37 718 PHE B O 1
#

Solvent-accessible surface area: 45865 Å² total; per-residue (Å²): 197,77,107,60,27,136,19,61,0,6,66,1,67,0,27,32,0,7,0,0,0,0,0,1,4,62,11,0,0,14,1,18,0,7,2,113,108,101,26,73,63,117,55,47,54,2,16,63,53,50,9,76,51,22,60,30,148,99,49,22,33,89,54,90,86,40,69,24,69,0,74,111,62,101,85,11,67,0,5,29,0,11,1,74,2,57,15,26,40,37,49,100,10,1,2,11,2,5,2,55,6,23,24,131,118,58,56,72,45,63,2,4,46,11,50,24,58,55,30,15,21,18,4,1,33,0,71,67,88,37,154,51,45,98,6,19,0,40,1,3,8,28,10,45,87,107,5,8,4,3,0,3,0,4,40,67,13,51,14,4,10,1,28,10,16,20,2,15,0,25,9,10,0,8,20,3,0,0,0,1,4,0,0,34,45,4,7,0,6,0,0,4,2,15,0,18,23,35,0,2,2,6,19,53,30,11,6,1,9,2,34,22,16,52,15,1,7,2,0,0,2,0,2,40,70,9,42,4,37,32,2,4,48,39,0,6,4,6,2,0,31,1,0,25,14,12,88,47,0,12,3,0,3,0,0,3,27,19,4,26,46,11,80,30,0,32,106,12,0,57,54,1,92,99,124,130,15,44,8,14,0,0,0,0,5,36,49,1,29,50,63,9,4,14,7,24,10,10,92,198,52,4,104,72,14,50,96,0,10,62,97,0,138,110,19,34,50,2,40,1,4,1,1,4,11,0,1,0,2,92,80,8,113,13,45,73,42,0,74,88,102,47,8,22,2,29,33,141,123,64,110,3,41,3,5,4,44,96,87,37,123,1,30,2,0,5,0,12,21,87,70,0,28,151,37,2,27,40,25,0,74,113,28,3,13,86,76,28,0,67,0,0,5,1,13,7,6,1,7,4,5,0,1,13,6,36,21,20,10,48,63,59,60,57,59,14,4,19,5,87,38,30,18,30,0,67,22,68,36,26,29,11,44,18,4,1,1,14,0,2,24,1,2,2,40,4,2,6,76,3,8,21,119,45,40,137,52,176,80,22,49,66,6,80,17,0,2,2,5,5,2,0,0,1,2,3,13,27,3,4,6,2,6,6,6,0,20,3,30,1,20,21,99,10,0,6,18,0,0,0,3,1,1,3,0,6,1,3,4,7,4,9,1,0,1,1,0,0,0,26,52,63,30,80,107,39,168,33,0,0,10,7,30,4,97,64,0,60,36,0,0,2,9,0,1,2,0,0,0,0,0,0,0,0,2,0,4,1,39,16,48,22,133,168,102,139,44,119,26,12,20,0,16,0,48,20,0,14,97,88,11,28,83,21,1,23,56,4,0,94,17,0,80,100,0,22,47,0,0,117,28,3,0,61,35,8,50,86,44,3,79,7,2,4,5,1,0,3,10,49,9,39,145,42,1,109,106,0,51,114,29,1,47,65,33,24,88,60,0,0,10,2,0,2,0,2,34,52,0,1,0,4,0,2,11,99,60,144,29,102,108,24,50,0,8,0,0,38,33,52,107,117,156,59,116,29,0,20,0,9,74,65,100,93,53,34,36,17,20,75,53,13,138,0,63,0,36,49,77,52,4,0,0,0,5,32,44,52,80,130,72,0,38,60,7,125,13,113,136,112,60,27,137,20,70,0,8,66,1,66,0,27,30,0,6,1,0,0,0,0,2,4,61,9,0,0,14,0,16,1,6,1,115,103,99,25,91,56,132,56,53,56,3,16,63,52,50,9,77,55,22,62,30,150,101,49,21,33,84,55,90,84,41,69,27,74,0,79,105,65,107,89,11,70,0,4,32,0,6,1,77,2,56,15,27,40,38,46,97,9,1,2,11,1,4,3,52,7,24,23,131,118,52,56,71,58,68,2,5,47,12,50,24,58,53,28,16,24,20,3,1,30,0,74,67,87,37,155,50,46,96,5,22,0,41,2,4,10,28,10,49,92,104,6,7,4,3,0,4,0,3,36,68,9,47,13,4,9,1,33,10,12,21,2,12,0,30,13,10,0,7,19,2,0,0,0,2,5,0,0,34,51,3,9,0,5,0,0,3,2,15,1,13,20,29,0,1,2,5,15,55,29,13,7,1,10,1,36,23,17,58,15,1,8,2,0,0,1,0,2,38,70,9,39,4,37,29,2,6,47,40,0,7,4,6,1,0,30,2,0,23,13,13,86,46,0,10,2,0,4,0,0,4,26,19,5,25,40,8,83,32,0,24,115,12,0,68,51,1,87,96,118,124,11,42,7,13,0,0,0,0,4,36,47,2,31,52,61,10,4,16,9,25,11,8,93,194,53,3,101,69,13,48,75,0,9,62,100,0,108,127,38,33,43,1,26,1,3,1,1,3,10,1,1,1,0,92,74,10,114,13,47,75,41,0,77,89,100,46,6,22,2,29,33,141,122,64,109,2,38,4,5,4,43,93,88,36,123,1,29,1,0,4,0,13,21,85,68,0,27,164,42,1,24,50,28,0,70,111,22,3,14,89,84,29,0,67,0,0,4,1,12,10,6,2,7,3,4,0,1,13,6,34,20,22,8,47,63,60,58,53,59,13,4,18,4,90,39,30,16,29,0,69,21,67,41,27,30,14,44,19,3,1,1,12,0,2,24,1,2,2,42,3,1,5,79,3,6,22,116,41,38,134,52,172,86,21,47,66,6,83,18,0,2,2,4,5,2,0,0,1,3,2,12,25,2,3,6,2,6,5,5,0,21,3,29,1,19,22,98,11,0,6,16,0,0,0,1,0,2,3,0,5,1,3,5,6,3,10,1,0,1,1,0,0,0,26,50,62,31,78,106,41,165,31,0,0,8,7,40,3,97,68,0,62,32,0,0,2,7,0,1,2,0,0,0,0,0,0,0,0,1,0,4,1,39,15,50,23,157,146,93,115,46,123,25,11,22,0,14,0,46,19,0,16,97,89,13,26,83,21,1,22,57,4,0,93,17,0,76,102,0,26,47,0,0,116,26,3,0,59,39,8,45,90,35,4,66,7,2,3,3,1,0,3,11,47,10,38,146,40,2,110,124,0,52,114,28,1,56,68,38,24,90,62,0,1,8,2,0,1,0,2,32,52,0,0,0,3,0,2,11,98,56,140,29,100,101,24,51,0,12,0,0,40,27,51,109,117,162,63,126,28,0,22,0,12,73,61,100,96,63,38,32,15,21,74,61,14,131,0,55,0,34,54,75,52,4,0,0,0,5,32,45,51,78,142,81,0,42,56,5,123,15,112

Organism: Aspergillus niger (strain ATCC MYA-4892 / CBS 513.88 / FGSC A1513) (NCBI:txid425011)

InterPro domains:
  IPR000322 Glycoside hydrolase family 31, TIM barrel domain [PF01055] (261-617)
  IPR011013 Galactose mutarotase-like domain superfamily [SSF74650] (17-239)
  IPR013780 Glycosyl hydrolase, all-beta [G3DSA:2.60.40.1180] (632-723)
  IPR017853 Glycoside hydrolase superfamily [SSF51445] (250-628)
  IPR048395 Glycosyl hydrolase family 31, C-terminal domain [PF21365] (628-722)
  IPR051816 Glycosyl Hydrolase Family 31 [PTHR43863] (159-723)

Foldseek 3Di:
DFPAKPKQWEWAAADQKIWIWGAAFAQKIKIKMFGNDDDPVLADFQWDFRFLHGDDDGGSPRDTGYYYNFAAWDWIDGGQKIWIAADADPHGTGPWIWMWGQAPVRDIDTPKTFPGHPDDDDQWDWADPDPDDWIKTKHKIWDAQLKFKAFQAFDLPLARGCAPHKQWCAFFFLHFGFQWIDIQSFKIKHFGFQFTWMFHRYNTMTMTMALTERMTMMMMGGGHGLALLQNLLVLCSTRHFFAFEDLLQLAEEEAAPAQAALVSLLVVLVVCQVVVFAHAEYEGEPPQPPFQPQLAGHCVRYVALLVSLVSSCVRHVHAYEYEHEQWHFPPHPCNVVCVVVVQWKAFPDDPGFQADAPHTTTTGGALVDPVNLVVNLVSCCVRAVVRRHLEYEHEQFSFQARRHPFGHPHDDPVNRPPCDDGGQIDHPSGTCRRRGSCRQASVLVSSQVSQCVVVVHDFLYYGPYAYEYQYHYRSSSSGSYAHESGAFWQALVRLLSRQLRQQSNLSSLHARYAYAQRGADYDPVDPCTQELPDPVSLLSNLLRQLVLLLGLGRYHYYQHHYDDDDRPGQDDDLPSRDPVRSVLNSVSSVVSVLLSLLSSLLSVVCNPRVRHQWHFPSSQPVVPFVVVSVCNVVSPSQRSQWTARHPWKIFGTDSDPPDFKDKHAFAARHDQVDFFKAWPPPRDTHHHDGIDIDTDDSSDTTMITGDDPVVSSNSPPD/DPAWPKQWEWAAADQKIWIWGDAFAQKIKIKMFGNDDDPVLADFQWDFRFLHGDDDGGSPRDTGYYYNFAAWDWIDGHQKIWIAADAEPDGTGPWIWIWGQAPVRDIDTPKTFPGHPDDDGQWDWADPDPDRWIKTKHKIWAAQLKFKAFQAFDLPLARGCAPHKQWCAFFFLHFGFQWIDILQFKIKHFGFQFTWMFHRYNTMTMTIALTERMTMMMMGGGHGLAVLVNLLRQCSTRHFFAFEDLLQLAEEEAAPAQAALVSLLVVLVVCLVVVFAHAEYEGEPPQPPFQPQLAGHCVRYVALLVSLVSSCVRHVHAYEYEHFQWGFPPHPCPVVCVVVVQWKAFPDDPGFQADAPPTGTTGGALVDPVNLVVNLVSCCVRAVVRRHLEYEHEQFRFQARRHPFGHPHDDVVNRPPCDDGGQIDHPSGTCRRRGSCRQASVLVSSQVSQCVVVVHDFLYYGPYAYEYQYHYRSSSSGSYAHESGAFWQALVRLLSRQSSQQSNLSSLHARYAYAQRGAHYDPVDPCTQELADPVSLLSNLLRQLQLLLGLGRYHYYQGDYPDDDRPGQDDDLPSRDPVRSVLNSVSSVVSVLLSLLSSLQSVCCSVRVRHQWHFPSSQDVVPFVVVSVCSVVSPSQRSQWTDRGPWKIFGTDSDPPDFKDKHAFAARHDQPDFFKAWPPPRDTHHHDGIDIHTAPSSRTTMITGDDPVCSSNSPPD